Protein AF-A0A2H0TXT1-F1 (afdb_monomer_lite)

Foldseek 3Di:
DVLLFQKFKWAFADDPNHQDDLVPDDLVLLLVQNFGIAIWHPCLVVFFDDPLCFQFFWWAFLVPRDTFTFRDDRVNQLQAALDPVDSDRPGDADPVSVVSSVVVGPDVVSSVLTFHFDHPQLAQWFWWAFPLDDDIFTFHFPPFFADPQCAQFAWWWWPCAQFGGIDPTDTFRLDDPLFFFWFQLCAQWFWKWFCPDPPGTDIFIFRWFQAADEDDDPQWFKWWFWFQDQPPQIDIDIATFGWQAPVNLVVLLLLPAPDPVLSVQQSDGRAFHFLDRFRVVSNVFCQQKDPVLCVCCLVPVVDPSHHDQQWTFIQGPVGDTHIGSPSRTYGHDNLKTKIWGPDWDWDWRPSDQDPVSLVVQQWDWAPPDVSTTTTQTRNRWHADPVVGTTMGIHNVVPGGTDDPVCHQWTKIFGPQWQPKDWQDKAFLFFPDDDPCSFVVNCPQKFDPVDDPPPQWGWGSGGSHRPGTWIKRQWFKMKGFRALRDDAQWWKKKKWKKAWDQKFKWKFFADADDPPDPAHTQKGQQAIPVVRHGHTDGHHHDIDMDMTDRIGGHDDSPRRMMMTGIHGRTMMTIGTMTMMTIGRGNSRIGTTRPQSSADPVSFSYDCSQAVCRPDPDGGPQHQWTWIAIPVGDITIGSDHPDGDDPSQHQKDWIGRFLLDDLVVDDPVLAAEAEAADPDQPAWKKKKFFWKKFAADAPPDDDDDQKRFDDRHPPPDGPFMDGDDVPDGIDTTLDIHIHRHRAAADPVDHHNHIGTHRDSNMRMGTGDDSNPGDITITHDDPSRGDDPSQHQWGKIWGWFQQAQDSVDPLRIDTDIGTGRPHPVCCSSTGDGPVSAQWHWDDDPNDIDIDRDLNRNNWAWEWADWDQAVNDTATETFTAQWAFWPDPVRDIDNAQVSDDPPITGPDGRNHQPQPPQADPVRYRYADDPPDPSHPPHHHDDDPVCPQFWWWAQLVVRDIDTDRPDCVQAVCQVVLVQWDFVVQQFGFTARPNDQFAFFARVVRHVVCVVVVRDTDHTRTDGSVPHDGDDTGRDDDDCPDDD

Secondary structure (DSSP, 8-state):
-GGGTT-EEEE--EETTEEPPTTS--HHHHHTT--SEEEE-GGGGGSB--GGGTTEEEEE-TTT--EEEEEPPPGGG-TT-S-TTSSS-----SHHHHHHHHHH-S-HHHHTTSPPB--GGGTT-EEEEETTS---EEEE-TT-B--GGGTT-EEEEEPP-SSS--EEEEEE-S-SSS--B--GGGTT-EEEEES--TTS-EEEEEEE--BEE---SSSEEEEEEEEEETTTEEEEEEEEEEBP-HHHHHHHHHT--SSHHHHHHHT-TTSBPBS--SHHHHHHHHHHS-HHHHHHHHH-TTSTTSPPTTEEEEE-TT--EEEEEGGGBPEE-TT-EEEEESS--EEEETT--SHHHHHHTTPEEE-SSTT-EEEEEGGG-EEETTTTEEEEEE-GGGSEE--GGGTTEEEEE-TT----EEEEEE----SSSSTTHHHHHTTTBS-TTSTT-SSEEEES-BSSTT--EEEE-SSEEEEE--TT--TT-EEEEEEEEE-SSEEEEEEESS----SSTTS-S-BSSB-TTT--B--EEE-SS-EEEEEEEEE----TT--EEEEEEPTT--EEEEEEEEEEEESSTTSEEEEETTTT--TTS-SS-TTT-SSTTSSSPPTTTT-EEEEETT-S-EEES--SEE--GGGTTEEEEEE-TT--GGGS-TTS-EESSS--TT--PPEEEEES-EEE----TT-----SEEEE-SSSSS---EEEEPPTT-SEEE-SS-EEEESPPEE------SS-EEEE-TT-EEEE---TTTPPPEEEE--GGGB--GGGTTEEEEEEEEE-SS-TT-GGGEEEEEEEEE--GGGHHHHB--GGGTTEEEEEETTEEEEEE-GGGSS--EEEEEEEEETTEEEEEEEESS-EEESSSS--EESSGGGSSTT--EESTT-SBSSTT-B-TTSEE--PPTTSTT--S--EE--GGGTTEEEEEETTTTEEEEEE-SHHHHTTGGGGTTEEBTTTTEEEEEETT-----B-HHHHHHHHHHTTT--EE--B--TTT-SB-EEEE---------

Sequence (1038 aa):
NAGSVGCQAYSTNQVNGKWQVDNQISLADQSDGKQQVLYFNNKIDNYTCPAGVVGCSLFIYPSTNQSAYLKKAPDYLDCYDTNTSTIEINWPQTKADLTKLSEAVPDAQKCSNFAQVCIPEEVGCDEYTPKDGGTVLTGVVGNNSCPAECVGYETFKQDKTDFEPEKFPLYFVPTGSNVQSCAPQYAGCDEFTNLGANGGEQLEYYSSLKYCQSPDSDNAKTYYSWEGSDTQGYVLKKHSLLQIDSVAHDYLVGLSLVDPVATTDLSLIGSPAYVADDKTTLENNFISCNPTNYDILVHNTFRPEAADADCRALYDDTGNVYYRLLSQTVTVSAQCQPLRKTEANFNNDSSLTDSSACTAKGGKWDGSNPGGSCLRCTNGGTYEAVGDYCKYWTIPSEAESCPAVVNGCRLYIGNTGNNIQNIYTTSFEPNDGSADALKVAKLNWGNIAIENDTNVTVEPEATKVGSYSLKVHSGSTQLHINDKLKSGSWYELSFWARGDNSQVLVYFGDTPTASSELGRLGNFTVDPLTGNNVPAIIGFDWKEYKLGPVLYNGATSTNIISFSGTSGASYFIDNVNLFSMGDNPSDYVPIIKDSWKTTEGYDVSQACDSTPLDPYPGEYLGCKSYVPRSGGEINLIGFQNLCRAEAVGCVGLVDTNNVRPEAFNSSDFISLGVAPPNDTRQKFTVYNALCVLGQPPGHSSLKSTCDVDLNSDGINDYSCDLEKGAKSCYISTAVQVQGKLQLYSGDASVTDKLYVSASSVSIPYVDTNNANLVYLTYRDEFKCNQNYLGCTEVGVQNQVLPDKTKASSYEFGQKFVLNDINNYSETLCTQDQLSCQQFSGNNTVSFFKDPAQSGAICTYRDATQVNAIFASGWFFDGVGRCNDTTKNFCKKDADCAEGVTCDGINLQACYPDYLSASNQYGLWSNASAGYTGLVGSCDNKYNLCTELVDPTDNRSYNVIANDDLFVNRDACDGKASKVDGCVLFDQTENPNKFFDSVATYAKSKGADYTPVSITTVSSTDGDANLLLKVNRDRQCGE

pLDDT: mean 87.34, std 8.88, range [30.88, 97.38]

Organism: NCBI:txid1974645

Structure (mmCIF, N/CA/C/O backbone):
data_AF-A0A2H0TXT1-F1
#
_entry.id   AF-A0A2H0TXT1-F1
#
loop_
_atom_site.group_PDB
_atom_site.id
_atom_site.type_symbol
_atom_site.label_atom_id
_atom_site.label_alt_id
_atom_site.label_comp_id
_atom_site.label_asym_id
_atom_site.label_entity_id
_atom_site.label_seq_id
_atom_site.pdbx_PDB_ins_code
_atom_site.Cartn_x
_atom_site.Cartn_y
_atom_site.Cartn_z
_atom_site.occupancy
_atom_site.B_iso_or_equiv
_atom_site.auth_seq_id
_atom_site.auth_comp_id
_atom_site.auth_asym_id
_atom_site.auth_atom_id
_atom_site.pdbx_PDB_model_num
ATOM 1 N N . ASN A 1 1 ? 28.098 -10.494 -54.299 1.00 58.72 1 ASN A N 1
ATOM 2 C CA . ASN A 1 1 ? 27.401 -9.663 -53.294 1.00 58.72 1 ASN A CA 1
ATOM 3 C C . ASN A 1 1 ? 25.911 -9.996 -53.155 1.00 58.72 1 ASN A C 1
ATOM 5 O O . ASN A 1 1 ? 25.085 -9.102 -53.163 1.00 58.72 1 ASN A O 1
ATOM 9 N N . ALA A 1 2 ? 25.532 -11.268 -52.963 1.00 70.12 2 ALA A N 1
ATOM 10 C CA . ALA A 1 2 ? 24.134 -11.600 -52.642 1.00 70.12 2 ALA A CA 1
ATOM 11 C C . ALA A 1 2 ? 23.744 -11.171 -51.209 1.00 70.12 2 ALA A C 1
ATOM 13 O O . ALA A 1 2 ? 22.590 -10.852 -50.954 1.00 70.12 2 ALA A O 1
ATOM 14 N N . GLY A 1 3 ? 24.715 -11.111 -50.287 1.00 78.81 3 GLY A N 1
ATOM 15 C CA . GLY A 1 3 ? 24.509 -10.695 -48.893 1.00 78.81 3 GLY A CA 1
ATOM 16 C C . GLY A 1 3 ? 24.295 -9.193 -48.675 1.00 78.81 3 GLY A C 1
ATOM 17 O O . GLY A 1 3 ? 24.063 -8.786 -47.547 1.00 78.81 3 GLY A O 1
ATOM 18 N N . SER A 1 4 ? 24.358 -8.363 -49.719 1.00 85.38 4 SER A N 1
ATOM 19 C CA . SER A 1 4 ? 24.089 -6.921 -49.619 1.00 85.38 4 SER A CA 1
ATOM 20 C C . SER A 1 4 ? 22.706 -6.523 -50.142 1.00 85.38 4 SER A C 1
ATOM 22 O O . SER A 1 4 ? 22.358 -5.344 -50.129 1.00 85.38 4 SER A O 1
ATOM 24 N N . VAL A 1 5 ? 21.921 -7.482 -50.644 1.00 92.25 5 VAL A N 1
ATOM 25 C CA . VAL A 1 5 ? 20.601 -7.216 -51.228 1.00 92.25 5 VAL A CA 1
ATOM 26 C C . VAL A 1 5 ? 19.646 -6.701 -50.151 1.00 92.25 5 VAL A C 1
ATOM 28 O O . VAL A 1 5 ? 19.496 -7.304 -49.094 1.00 92.25 5 VAL A O 1
ATOM 31 N N . GLY A 1 6 ? 18.990 -5.577 -50.423 1.00 91.50 6 GLY A N 1
ATOM 32 C CA . GLY A 1 6 ? 18.087 -4.912 -49.491 1.00 91.50 6 GLY A CA 1
ATOM 33 C C . GLY A 1 6 ? 18.776 -4.203 -48.333 1.00 91.50 6 GLY A C 1
ATOM 34 O O . GLY A 1 6 ? 18.124 -3.963 -47.325 1.00 91.50 6 GLY A O 1
ATOM 35 N N . CYS A 1 7 ? 20.066 -3.874 -48.449 1.00 94.50 7 CYS A N 1
ATOM 36 C CA . CYS A 1 7 ? 20.767 -3.120 -47.414 1.00 94.50 7 CYS A CA 1
ATOM 37 C C . CYS A 1 7 ? 20.135 -1.736 -47.190 1.00 94.50 7 CYS A C 1
ATOM 39 O O . CYS A 1 7 ? 20.078 -0.907 -48.108 1.00 94.50 7 CYS A O 1
ATOM 41 N N . GLN A 1 8 ? 19.687 -1.490 -45.959 1.00 94.31 8 GLN A N 1
ATOM 42 C CA . GLN A 1 8 ? 19.075 -0.243 -45.503 1.00 94.31 8 GLN A CA 1
ATOM 43 C C . GLN A 1 8 ? 19.618 0.158 -44.126 1.00 94.31 8 GLN A C 1
ATOM 45 O O . GLN A 1 8 ? 20.122 -0.680 -43.377 1.00 94.31 8 GLN A O 1
ATOM 50 N N . ALA A 1 9 ? 19.496 1.445 -43.797 1.00 95.19 9 ALA A N 1
ATOM 51 C CA . ALA A 1 9 ? 19.819 1.977 -42.479 1.00 95.19 9 ALA A CA 1
ATOM 52 C C . ALA A 1 9 ? 18.598 1.888 -41.547 1.00 95.19 9 ALA A C 1
ATOM 54 O O . ALA A 1 9 ? 17.484 2.267 -41.911 1.00 95.19 9 ALA A O 1
ATOM 55 N N . TYR A 1 10 ? 18.825 1.394 -40.337 1.00 96.50 10 TYR A N 1
ATOM 56 C CA . TYR A 1 10 ? 17.840 1.188 -39.285 1.00 96.50 10 TYR A CA 1
ATOM 57 C C . TYR A 1 10 ? 18.263 2.000 -38.066 1.00 96.50 10 TYR A C 1
ATOM 59 O O . TYR A 1 10 ? 19.197 1.634 -37.358 1.00 96.50 10 TYR A O 1
ATOM 67 N N . SER A 1 11 ? 17.588 3.118 -37.832 1.00 96.06 11 SER A N 1
ATOM 68 C CA . SER A 1 11 ? 17.823 3.972 -36.672 1.00 96.06 11 SER A CA 1
ATOM 69 C C . SER A 1 11 ? 17.344 3.280 -35.401 1.00 96.06 11 SER A C 1
ATOM 71 O O . SER A 1 11 ? 16.204 2.826 -35.341 1.00 96.06 11 SER A O 1
ATOM 73 N N . THR A 1 12 ? 18.203 3.193 -34.393 1.00 94.50 12 THR A N 1
ATOM 74 C CA . THR A 1 12 ? 17.927 2.596 -33.073 1.00 94.50 12 THR A CA 1
ATOM 75 C C . THR A 1 12 ? 17.828 3.652 -31.974 1.00 94.50 12 THR A C 1
ATOM 77 O O . THR A 1 12 ? 17.481 3.331 -30.840 1.00 94.50 12 THR A O 1
ATOM 80 N N . ASN A 1 13 ? 18.106 4.916 -32.305 1.00 92.31 13 ASN A N 1
ATOM 81 C CA . ASN A 1 13 ? 18.157 6.023 -31.362 1.00 92.31 13 ASN A CA 1
ATOM 82 C C . ASN A 1 13 ? 17.279 7.199 -31.810 1.00 92.31 13 ASN A C 1
ATOM 84 O O . ASN A 1 13 ? 17.187 7.510 -33.002 1.00 92.31 13 ASN A O 1
ATOM 88 N N . GLN A 1 14 ? 16.672 7.889 -30.844 1.00 90.94 14 GLN A N 1
ATOM 89 C CA . GLN A 1 14 ? 15.891 9.100 -31.086 1.00 90.94 14 GLN A CA 1
ATOM 90 C C . GLN A 1 14 ? 16.477 10.286 -30.325 1.00 90.94 14 GLN A C 1
ATOM 92 O O . GLN A 1 14 ? 16.928 10.155 -29.194 1.00 90.94 14 GLN A O 1
ATOM 97 N N . VAL A 1 15 ? 16.414 11.470 -30.929 1.00 85.94 15 VAL A N 1
ATOM 98 C CA . VAL A 1 15 ? 16.732 12.740 -30.265 1.00 85.94 15 VAL A CA 1
ATOM 99 C C . VAL A 1 15 ? 15.539 13.667 -30.436 1.00 85.94 15 VAL A C 1
ATOM 101 O O . VAL A 1 15 ? 15.101 13.920 -31.559 1.00 85.94 15 VAL A O 1
ATOM 104 N N . ASN A 1 16 ? 14.982 14.155 -29.324 1.00 83.81 16 ASN A N 1
ATOM 105 C CA . ASN A 1 16 ? 13.755 14.964 -29.309 1.00 83.81 16 ASN A CA 1
ATOM 106 C C . ASN A 1 16 ? 12.585 14.293 -30.063 1.00 83.81 16 ASN A C 1
ATOM 108 O O . ASN A 1 16 ? 11.863 14.945 -30.821 1.00 83.81 16 ASN A O 1
ATOM 112 N N . GLY A 1 17 ? 12.440 12.971 -29.905 1.00 85.81 17 GLY A N 1
ATOM 113 C CA . GLY A 1 17 ? 11.390 12.168 -30.547 1.00 85.81 17 GLY A CA 1
ATOM 114 C C . GLY A 1 17 ? 11.556 11.955 -32.057 1.00 85.81 17 GLY A C 1
ATOM 115 O O . GLY A 1 17 ? 10.616 11.510 -32.712 1.00 85.81 17 GLY A O 1
ATOM 116 N N . LYS A 1 18 ? 12.720 12.288 -32.633 1.00 89.62 18 LYS A N 1
ATOM 117 C CA . LYS A 1 18 ? 13.037 12.053 -34.049 1.00 89.62 18 LYS A CA 1
ATOM 118 C C . LYS A 1 18 ? 14.141 11.014 -34.184 1.00 89.62 18 LYS A C 1
ATOM 120 O O . LYS A 1 18 ? 15.164 11.120 -33.511 1.00 89.62 18 LYS A O 1
ATOM 125 N N . TRP A 1 19 ? 13.946 10.052 -35.082 1.00 93.75 19 TRP A N 1
ATOM 126 C CA . TRP A 1 19 ? 14.968 9.073 -35.452 1.00 93.75 19 TRP A CA 1
ATOM 127 C C . TRP A 1 19 ? 16.219 9.757 -36.002 1.00 93.75 19 TRP A C 1
ATOM 129 O O . TRP A 1 19 ? 16.133 10.731 -36.756 1.00 93.75 19 TRP A O 1
ATOM 139 N N . GLN A 1 20 ? 17.384 9.247 -35.615 1.00 91.75 20 GLN A N 1
ATOM 140 C CA . GLN A 1 20 ? 18.658 9.745 -36.118 1.00 91.75 20 GLN A CA 1
ATOM 141 C C . GLN A 1 20 ? 18.961 9.203 -37.512 1.00 91.75 20 GLN A C 1
ATOM 143 O O . GLN A 1 20 ? 18.739 8.024 -37.790 1.00 91.75 20 GLN A O 1
ATOM 148 N N . VAL A 1 21 ? 19.489 10.077 -38.370 1.00 91.81 21 VAL A N 1
ATOM 149 C CA . VAL A 1 21 ? 19.925 9.725 -39.723 1.00 91.81 21 VAL A CA 1
ATOM 150 C C . VAL A 1 21 ? 21.339 9.145 -39.719 1.00 91.81 21 VAL A C 1
ATOM 152 O O . VAL A 1 21 ? 22.195 9.561 -38.937 1.00 91.81 21 VAL A O 1
ATOM 155 N N . ASP A 1 22 ? 21.591 8.212 -40.631 1.00 90.81 22 ASP A N 1
ATOM 156 C CA . ASP A 1 22 ? 22.831 7.433 -40.764 1.00 90.81 22 ASP A CA 1
ATOM 157 C C . ASP A 1 22 ? 24.116 8.260 -40.950 1.00 90.81 22 ASP A C 1
ATOM 159 O O . ASP A 1 22 ? 25.211 7.794 -40.638 1.00 90.81 22 ASP A O 1
ATOM 163 N N . ASN A 1 23 ? 23.997 9.506 -41.406 1.00 85.56 23 ASN A N 1
ATOM 164 C CA . ASN A 1 23 ? 25.118 10.422 -41.613 1.00 85.56 23 ASN A CA 1
ATOM 165 C C . ASN A 1 23 ? 25.287 11.498 -40.526 1.00 85.56 23 ASN A C 1
ATOM 167 O O . ASN A 1 23 ? 26.130 12.385 -40.671 1.00 85.56 23 ASN A O 1
ATOM 171 N N . GLN A 1 24 ? 24.500 11.433 -39.450 1.00 87.38 24 GLN A N 1
ATOM 172 C CA . GLN A 1 24 ? 24.603 12.310 -38.276 1.00 87.38 24 GLN A CA 1
ATOM 173 C C . GLN A 1 24 ? 24.809 11.492 -36.994 1.00 87.38 24 GLN A C 1
ATOM 175 O O . GLN A 1 24 ? 24.262 11.814 -35.940 1.00 87.38 24 GLN A O 1
ATOM 180 N N . ILE A 1 25 ? 25.592 10.418 -37.099 1.00 88.75 25 ILE A N 1
ATOM 181 C CA . ILE A 1 25 ? 25.946 9.538 -35.983 1.00 88.75 25 ILE A CA 1
ATOM 182 C C . ILE A 1 25 ? 27.275 9.952 -35.332 1.00 88.75 25 ILE A C 1
ATOM 184 O O . ILE A 1 25 ? 28.135 10.580 -35.953 1.00 88.75 25 ILE A O 1
ATOM 188 N N . SER A 1 26 ? 27.453 9.564 -34.075 1.00 90.19 26 SER A N 1
ATOM 189 C CA . SER A 1 26 ? 28.659 9.740 -33.273 1.00 90.19 26 SER A CA 1
ATOM 190 C C . SER A 1 26 ? 29.461 8.441 -33.268 1.00 90.19 26 SER A C 1
ATOM 192 O O . SER A 1 26 ? 29.103 7.465 -32.610 1.00 90.19 26 SER A O 1
ATOM 194 N N . LEU A 1 27 ? 30.595 8.424 -33.977 1.00 88.94 27 LEU A N 1
ATOM 195 C CA . LEU A 1 27 ? 31.484 7.254 -33.977 1.00 88.94 27 LEU A CA 1
ATOM 196 C C . LEU A 1 27 ? 32.063 6.955 -32.583 1.00 88.94 27 LEU A C 1
ATOM 198 O O . LEU A 1 27 ? 32.419 5.813 -32.306 1.00 88.94 27 LEU A O 1
ATOM 202 N N . ALA A 1 28 ? 32.146 7.964 -31.708 1.00 88.75 28 ALA A N 1
ATOM 203 C CA . ALA A 1 28 ? 32.573 7.787 -30.324 1.00 88.75 28 ALA A CA 1
ATOM 204 C C . ALA A 1 28 ? 31.541 6.974 -29.524 1.00 88.75 28 ALA A C 1
ATOM 206 O O . ALA A 1 28 ? 31.902 5.964 -28.924 1.00 88.75 28 ALA A O 1
ATOM 207 N N . ASP A 1 29 ? 30.258 7.339 -29.604 1.00 88.25 29 ASP A N 1
ATOM 208 C CA . ASP A 1 29 ? 29.176 6.608 -28.927 1.00 88.25 29 ASP A CA 1
ATOM 209 C C . ASP A 1 29 ? 29.063 5.175 -29.476 1.00 88.25 29 ASP A C 1
ATOM 211 O O . ASP A 1 29 ? 28.953 4.207 -28.721 1.00 88.25 29 ASP A O 1
ATOM 215 N N . GLN A 1 30 ? 29.220 5.016 -30.793 1.00 88.50 30 GLN A N 1
ATOM 216 C CA . GLN A 1 30 ? 29.251 3.716 -31.464 1.00 88.50 30 GLN A CA 1
ATOM 217 C C . GLN A 1 30 ? 30.429 2.833 -31.022 1.00 88.50 30 GLN A C 1
ATOM 219 O O . GLN A 1 30 ? 30.278 1.610 -30.922 1.00 88.50 30 GLN A O 1
ATOM 224 N N . SER A 1 31 ? 31.595 3.423 -30.733 1.00 88.56 31 SER A N 1
ATOM 225 C CA . SER A 1 31 ? 32.750 2.702 -30.174 1.00 88.56 31 SER A CA 1
ATOM 226 C C . SER A 1 31 ? 32.549 2.279 -28.715 1.00 88.56 31 SER A C 1
ATOM 228 O O . SER A 1 31 ? 33.174 1.318 -28.268 1.00 88.56 31 SER A O 1
ATOM 230 N N . ASP A 1 32 ? 31.623 2.935 -28.011 1.00 87.00 32 ASP A N 1
ATOM 231 C CA . ASP A 1 32 ? 31.277 2.667 -26.609 1.00 87.00 32 ASP A CA 1
ATOM 232 C C . ASP A 1 32 ? 30.112 1.677 -26.470 1.00 87.00 32 ASP A C 1
ATOM 234 O O . ASP A 1 32 ? 29.788 1.239 -25.369 1.00 87.00 32 ASP A O 1
ATOM 238 N N . GLY A 1 33 ? 29.526 1.267 -27.598 1.00 87.31 33 GLY A N 1
ATOM 239 C CA . GLY A 1 33 ? 28.437 0.297 -27.669 1.00 87.31 33 GLY A CA 1
ATOM 240 C C . GLY A 1 33 ? 27.048 0.907 -27.846 1.00 87.31 33 GLY A C 1
ATOM 241 O O . GLY A 1 33 ? 26.082 0.166 -28.022 1.00 87.31 33 GLY A O 1
ATOM 242 N N . LYS A 1 34 ? 26.934 2.239 -27.886 1.00 88.25 34 LYS A N 1
ATOM 243 C CA . LYS A 1 34 ? 25.682 2.945 -28.176 1.00 88.25 34 LYS A CA 1
ATOM 244 C C . LYS A 1 34 ? 25.451 3.018 -29.682 1.00 88.25 34 LYS A C 1
ATOM 246 O O . LYS A 1 34 ? 25.853 3.960 -30.361 1.00 88.25 34 LYS A O 1
ATOM 251 N N . GLN A 1 35 ? 24.799 1.990 -30.217 1.00 90.00 35 GLN A N 1
ATOM 252 C CA . GLN A 1 35 ? 24.447 1.938 -31.634 1.00 90.00 35 GLN A CA 1
ATOM 253 C C . GLN A 1 35 ? 23.296 2.901 -31.925 1.00 90.00 35 GLN A C 1
ATOM 255 O O . GLN A 1 35 ? 22.194 2.727 -31.407 1.00 90.00 35 GLN A O 1
ATOM 260 N N . GLN A 1 36 ? 23.552 3.915 -32.754 1.00 92.25 36 GLN A N 1
ATOM 261 C CA . GLN A 1 36 ? 22.542 4.895 -33.175 1.00 92.25 36 GLN A CA 1
ATOM 262 C C . GLN A 1 36 ? 21.827 4.475 -34.460 1.00 92.25 36 GLN A C 1
ATOM 264 O O . GLN A 1 36 ? 20.645 4.770 -34.644 1.00 92.25 36 GLN A O 1
ATOM 269 N N . VAL A 1 37 ? 22.555 3.788 -35.344 1.00 94.12 37 VAL A N 1
ATOM 270 C CA . VAL A 1 37 ? 22.067 3.260 -36.616 1.00 94.12 37 VAL A CA 1
ATOM 271 C C . VAL A 1 37 ? 22.735 1.913 -36.878 1.00 94.12 37 VAL A C 1
ATOM 273 O O . VAL A 1 37 ? 23.944 1.770 -36.718 1.00 94.12 37 VAL A O 1
ATOM 276 N N . LEU A 1 38 ? 21.942 0.936 -37.305 1.00 95.50 38 LEU A N 1
ATOM 277 C CA . LEU A 1 38 ? 22.386 -0.378 -37.760 1.00 95.50 38 LEU A CA 1
ATOM 278 C C . LEU A 1 38 ? 22.113 -0.525 -39.257 1.00 95.50 38 LEU A C 1
ATOM 280 O O . LEU A 1 38 ? 21.145 0.023 -39.780 1.00 95.50 38 LEU A O 1
ATOM 284 N N . TYR A 1 39 ? 22.947 -1.290 -39.953 1.00 95.56 39 TYR A N 1
ATOM 285 C CA . TYR A 1 39 ? 22.793 -1.547 -41.383 1.00 95.56 39 TYR A CA 1
ATOM 286 C C . TYR A 1 39 ? 22.425 -3.007 -41.579 1.00 95.56 39 TYR A C 1
ATOM 288 O O . TYR A 1 39 ? 23.253 -3.891 -41.357 1.00 95.56 39 TYR A O 1
ATOM 296 N N . PHE A 1 40 ? 21.187 -3.253 -41.998 1.00 95.94 40 PHE A N 1
ATOM 297 C CA . PHE A 1 40 ? 20.694 -4.603 -42.233 1.00 95.94 40 PHE A CA 1
ATOM 298 C C . PHE A 1 40 ? 20.317 -4.812 -43.695 1.00 95.94 40 PHE A C 1
ATOM 300 O O . PHE A 1 40 ? 19.720 -3.938 -44.327 1.00 95.94 40 PHE A O 1
ATOM 307 N N . ASN A 1 41 ? 20.648 -5.989 -44.221 1.00 94.88 41 ASN A N 1
ATOM 308 C CA . ASN A 1 41 ? 20.149 -6.478 -45.501 1.00 94.88 41 ASN A CA 1
ATOM 309 C C . ASN A 1 41 ? 18.727 -7.054 -45.361 1.00 94.88 41 ASN A C 1
ATOM 311 O O . ASN A 1 41 ? 18.164 -7.114 -44.268 1.00 94.88 41 ASN A O 1
ATOM 315 N N . ASN A 1 42 ? 18.143 -7.517 -46.468 1.00 93.44 42 ASN A N 1
ATOM 316 C CA . ASN A 1 42 ? 16.773 -8.039 -46.485 1.00 93.44 42 ASN A CA 1
ATOM 317 C C . ASN A 1 42 ? 16.541 -9.279 -45.602 1.00 93.44 42 ASN A C 1
ATOM 319 O O . ASN A 1 42 ? 15.397 -9.583 -45.276 1.00 93.44 42 ASN A O 1
ATOM 323 N N . LYS A 1 43 ? 17.584 -10.003 -45.176 1.00 95.31 43 LYS A N 1
ATOM 324 C CA . LYS A 1 43 ? 17.407 -11.183 -44.320 1.00 95.31 43 LYS A CA 1
ATOM 325 C C . LYS A 1 43 ? 16.892 -10.834 -42.928 1.00 95.31 43 LYS A C 1
ATOM 327 O O . LYS A 1 43 ? 16.325 -11.710 -42.278 1.00 95.31 43 LYS A O 1
ATOM 332 N N . ILE A 1 44 ? 17.030 -9.581 -42.485 1.00 95.69 44 ILE A N 1
ATOM 333 C CA . ILE A 1 44 ? 16.451 -9.110 -41.218 1.00 95.69 44 ILE A CA 1
ATOM 334 C C . ILE A 1 44 ? 14.924 -9.275 -41.171 1.00 95.69 44 ILE A C 1
ATOM 336 O O . ILE A 1 44 ? 14.353 -9.372 -40.090 1.00 95.69 44 ILE A O 1
ATOM 340 N N . ASP A 1 45 ? 14.254 -9.386 -42.323 1.00 94.38 45 ASP A N 1
ATOM 341 C CA . ASP A 1 45 ? 12.811 -9.648 -42.401 1.00 94.38 45 ASP A CA 1
ATOM 342 C C . ASP A 1 45 ? 12.413 -11.012 -41.815 1.00 94.38 45 ASP A C 1
ATOM 344 O O . ASP A 1 45 ? 11.275 -11.187 -41.380 1.00 94.38 45 ASP A O 1
ATOM 348 N N . ASN A 1 46 ? 13.354 -11.960 -41.730 1.00 95.12 46 ASN A N 1
ATOM 349 C CA . ASN A 1 46 ? 13.144 -13.247 -41.061 1.00 95.12 46 ASN A CA 1
ATOM 350 C C . ASN A 1 46 ? 13.243 -13.147 -39.528 1.00 95.12 46 ASN A C 1
ATOM 352 O O . ASN A 1 46 ? 12.879 -14.090 -38.827 1.00 95.12 46 ASN A O 1
ATOM 356 N N . TYR A 1 47 ? 13.721 -12.015 -39.008 1.00 95.56 47 TYR A N 1
ATOM 357 C CA . TYR A 1 47 ? 14.062 -11.794 -37.606 1.00 95.56 47 TYR A CA 1
ATOM 358 C C . TYR A 1 47 ? 13.280 -10.592 -37.067 1.00 95.56 47 TYR A C 1
ATOM 360 O O . TYR A 1 47 ? 13.830 -9.528 -36.788 1.00 95.56 47 TYR A O 1
ATOM 368 N N . THR A 1 48 ? 11.963 -10.754 -36.944 1.00 95.62 48 THR A N 1
ATOM 369 C CA . THR A 1 48 ? 11.033 -9.713 -36.478 1.00 95.62 48 THR A CA 1
ATOM 370 C C . THR A 1 48 ? 10.367 -10.108 -35.164 1.00 95.62 48 THR A C 1
ATOM 372 O O . THR A 1 48 ? 10.361 -11.279 -34.777 1.00 95.62 48 THR A O 1
ATOM 375 N N . CYS A 1 49 ? 9.806 -9.132 -34.449 1.00 95.94 49 CYS A N 1
ATOM 376 C CA . CYS A 1 49 ? 9.120 -9.372 -33.182 1.00 95.94 49 CYS A CA 1
ATOM 377 C C . CYS A 1 49 ? 7.834 -8.540 -33.037 1.00 95.94 49 CYS A C 1
ATOM 379 O O . CYS A 1 49 ? 7.687 -7.504 -33.683 1.00 95.94 49 CYS A O 1
ATOM 381 N N . PRO A 1 50 ? 6.880 -8.971 -32.189 1.00 95.25 50 PRO A N 1
ATOM 382 C CA . PRO A 1 50 ? 5.706 -8.165 -31.858 1.00 95.25 50 PRO A CA 1
ATOM 383 C C . PRO A 1 50 ? 6.056 -6.903 -31.053 1.00 95.25 50 PRO A C 1
ATOM 385 O O . PRO A 1 50 ? 6.911 -6.938 -30.172 1.00 95.25 50 PRO A O 1
ATOM 388 N N . ALA A 1 51 ? 5.297 -5.820 -31.247 1.00 93.00 51 ALA A N 1
ATOM 389 C CA . ALA A 1 51 ? 5.481 -4.565 -30.504 1.00 93.00 51 ALA A CA 1
ATOM 390 C C . ALA A 1 51 ? 5.364 -4.725 -28.969 1.00 93.00 51 ALA A C 1
ATOM 392 O O . ALA A 1 51 ? 6.049 -4.046 -28.213 1.00 93.00 51 ALA A O 1
ATOM 393 N N . GLY A 1 52 ? 4.534 -5.659 -28.484 1.00 91.38 52 GLY A N 1
ATOM 394 C CA . GLY A 1 52 ? 4.317 -5.880 -27.044 1.00 91.38 52 GLY A CA 1
ATOM 395 C C . GLY A 1 52 ? 5.497 -6.509 -26.284 1.00 91.38 52 GLY A C 1
ATOM 396 O O . GLY A 1 52 ? 5.431 -6.630 -25.059 1.00 91.38 52 GLY A O 1
ATOM 397 N N . VAL A 1 53 ? 6.555 -6.930 -26.988 1.00 94.75 53 VAL A N 1
ATOM 398 C CA . VAL A 1 53 ? 7.769 -7.538 -26.408 1.00 94.75 53 VAL A CA 1
ATOM 399 C C . VAL A 1 53 ? 9.041 -6.741 -26.712 1.00 94.75 53 VAL A C 1
ATOM 401 O O . VAL A 1 53 ? 10.144 -7.261 -26.549 1.00 94.75 53 VAL A O 1
ATOM 404 N N . VAL A 1 54 ? 8.896 -5.482 -27.139 1.00 95.75 54 VAL A N 1
ATOM 405 C CA . VAL A 1 54 ? 10.022 -4.557 -27.331 1.00 95.75 54 VAL A CA 1
ATOM 406 C C . VAL A 1 54 ? 10.842 -4.434 -26.056 1.00 95.75 54 VAL A C 1
ATOM 408 O O . VAL A 1 54 ? 10.306 -4.447 -24.948 1.00 95.75 54 VAL A O 1
ATOM 411 N N . GLY A 1 55 ? 12.157 -4.332 -26.233 1.00 95.25 55 GLY A N 1
ATOM 412 C CA . GLY A 1 55 ? 13.104 -4.236 -25.138 1.00 95.25 55 GLY A CA 1
ATOM 413 C C . GLY A 1 55 ? 13.480 -5.583 -24.539 1.00 95.25 55 GLY A C 1
ATOM 414 O O . GLY A 1 55 ? 14.135 -5.609 -23.509 1.00 95.25 55 GLY A O 1
ATOM 415 N N . CYS A 1 56 ? 13.046 -6.711 -25.108 1.00 97.19 56 CYS A N 1
ATOM 416 C CA . CYS A 1 56 ? 13.351 -8.009 -24.519 1.00 97.19 56 CYS A CA 1
ATOM 417 C C . CYS A 1 56 ? 14.866 -8.245 -24.438 1.00 97.19 56 CYS A C 1
ATOM 419 O O . CYS A 1 56 ? 15.538 -8.452 -25.453 1.00 97.19 56 CYS A O 1
ATOM 421 N N . SER A 1 57 ? 15.373 -8.233 -23.209 1.00 95.75 57 SER A N 1
ATOM 422 C CA . SER A 1 57 ? 16.790 -8.223 -22.888 1.00 95.75 57 SER A CA 1
ATOM 423 C C . SER A 1 57 ? 17.170 -9.343 -21.937 1.00 95.75 57 SER A C 1
ATOM 425 O O . SER A 1 57 ? 16.364 -9.791 -21.117 1.00 95.75 57 SER A O 1
ATOM 427 N N . LEU A 1 58 ? 18.415 -9.801 -22.066 1.00 94.56 58 LEU A N 1
ATOM 428 C CA . LEU A 1 58 ? 18.992 -10.820 -21.199 1.00 94.56 58 LEU A CA 1
ATOM 429 C C . LEU A 1 58 ? 19.677 -10.169 -19.996 1.00 94.56 58 LEU A C 1
ATOM 431 O O . LEU A 1 58 ? 20.599 -9.371 -20.138 1.00 94.56 58 LEU A O 1
ATOM 435 N N . PHE A 1 59 ? 19.251 -10.598 -18.816 1.00 95.31 59 PHE A N 1
ATOM 436 C CA . PHE A 1 59 ? 19.896 -10.331 -17.543 1.00 95.31 59 PHE A CA 1
ATOM 437 C C . PHE A 1 59 ? 20.270 -11.647 -16.861 1.00 95.31 59 PHE A C 1
ATOM 439 O O . PHE A 1 59 ? 19.729 -12.706 -17.194 1.00 95.31 59 PHE A O 1
ATOM 446 N N . ILE A 1 60 ? 21.178 -11.600 -15.888 1.00 93.12 60 ILE A N 1
ATOM 447 C CA . ILE A 1 60 ? 21.598 -12.785 -15.129 1.00 93.12 60 ILE A CA 1
ATOM 448 C C . ILE A 1 60 ? 21.522 -12.531 -13.628 1.00 93.12 60 ILE A C 1
ATOM 450 O O . ILE A 1 60 ? 21.962 -11.493 -13.138 1.00 93.12 60 ILE A O 1
ATOM 454 N N . TYR A 1 61 ? 20.996 -13.511 -12.892 1.00 92.19 61 TYR A N 1
ATOM 455 C CA . TYR A 1 61 ? 21.099 -13.548 -11.437 1.00 92.19 61 TYR A CA 1
ATOM 456 C C . TYR A 1 61 ? 22.539 -13.894 -11.033 1.00 92.19 61 TYR A C 1
ATOM 458 O O . TYR A 1 61 ? 22.983 -15.010 -11.313 1.00 92.19 61 TYR A O 1
ATOM 466 N N . PRO A 1 62 ? 23.270 -13.004 -10.342 1.00 87.31 62 PRO A N 1
ATOM 467 C CA . PRO A 1 62 ? 24.689 -13.217 -10.042 1.00 87.31 62 PRO A CA 1
ATOM 468 C C . PRO A 1 62 ? 24.929 -14.431 -9.129 1.00 87.31 62 PRO A C 1
ATOM 470 O O . PRO A 1 62 ? 25.939 -15.113 -9.252 1.00 87.31 62 PRO A O 1
ATOM 473 N N . SER A 1 63 ? 23.991 -14.737 -8.226 1.00 84.88 63 SER A N 1
ATOM 474 C CA . SER A 1 63 ? 24.127 -15.820 -7.244 1.00 84.88 63 SER A CA 1
ATOM 475 C C . SER A 1 63 ? 23.862 -17.216 -7.812 1.00 84.88 63 SER A C 1
ATOM 477 O O . SER A 1 63 ? 24.433 -18.190 -7.326 1.00 84.88 63 SER A O 1
ATOM 479 N N . THR A 1 64 ? 22.990 -17.334 -8.817 1.00 88.31 64 THR A N 1
ATOM 480 C CA . THR A 1 64 ? 22.555 -18.625 -9.384 1.00 88.31 64 THR A CA 1
ATOM 481 C C . THR A 1 64 ? 22.992 -18.830 -10.832 1.00 88.31 64 THR A C 1
ATOM 483 O O . THR A 1 64 ? 22.830 -19.928 -11.363 1.00 88.31 64 THR A O 1
ATOM 486 N N . ASN A 1 65 ? 23.517 -17.785 -11.479 1.00 86.38 65 ASN A N 1
ATOM 487 C CA . ASN A 1 65 ? 23.818 -17.718 -12.909 1.00 86.38 65 ASN A CA 1
ATOM 488 C C . ASN A 1 65 ? 22.609 -18.046 -13.815 1.00 86.38 65 ASN A C 1
ATOM 490 O O . ASN A 1 65 ? 22.770 -18.465 -14.961 1.00 86.38 65 ASN A O 1
ATOM 494 N N . GLN A 1 66 ? 21.382 -17.885 -13.304 1.00 91.44 66 GLN A N 1
ATOM 495 C CA . GLN A 1 66 ? 20.152 -18.107 -14.068 1.00 91.44 66 GLN A CA 1
ATOM 496 C C . GLN A 1 66 ? 19.812 -16.890 -14.935 1.00 91.44 66 GLN A C 1
ATOM 498 O O . GLN A 1 66 ? 19.973 -15.747 -14.505 1.00 91.44 66 GLN A O 1
ATOM 503 N N . SER A 1 67 ? 19.295 -17.134 -16.141 1.00 93.25 67 SER A N 1
ATOM 504 C CA . SER A 1 67 ? 18.836 -16.081 -17.053 1.00 93.25 67 SER A CA 1
ATOM 505 C C . SER A 1 67 ? 17.501 -15.472 -16.612 1.00 93.25 67 SER A C 1
ATOM 507 O O . SER A 1 67 ? 16.548 -16.190 -16.308 1.00 93.25 67 SER A O 1
ATOM 509 N N . ALA A 1 68 ? 17.407 -14.148 -16.677 1.00 95.38 68 ALA A N 1
ATOM 510 C CA . ALA A 1 68 ? 16.191 -13.365 -16.521 1.00 95.38 68 ALA A CA 1
ATOM 511 C C . ALA A 1 68 ? 15.934 -12.577 -17.812 1.00 95.38 68 ALA A C 1
ATOM 513 O O . ALA A 1 68 ? 16.720 -11.711 -18.182 1.00 95.38 68 ALA A O 1
ATOM 514 N N . TYR A 1 69 ? 14.835 -12.879 -18.505 1.00 96.06 69 TYR A N 1
ATOM 515 C CA . TYR A 1 69 ? 14.439 -12.163 -19.719 1.00 96.06 69 TYR A CA 1
ATOM 516 C C . TYR A 1 69 ? 13.402 -11.099 -19.370 1.00 96.06 69 TYR A C 1
ATOM 518 O O . TYR A 1 69 ? 12.266 -11.429 -19.010 1.00 96.06 69 TYR A O 1
ATOM 526 N N . LEU A 1 70 ? 13.803 -9.833 -19.454 1.00 97.38 70 LEU A N 1
ATOM 527 C CA . LEU A 1 70 ? 12.991 -8.680 -19.070 1.00 97.38 70 LEU A CA 1
ATOM 528 C C . LEU A 1 70 ? 12.967 -7.640 -20.185 1.00 97.38 70 LEU A C 1
ATOM 530 O O . LEU A 1 70 ? 13.947 -7.465 -20.902 1.00 97.38 70 LEU A O 1
ATOM 534 N N . LYS A 1 71 ? 11.857 -6.916 -20.305 1.00 97.25 71 LYS A N 1
ATOM 535 C CA . LYS A 1 71 ? 11.737 -5.757 -21.189 1.00 97.25 71 LYS A CA 1
ATOM 536 C C . LYS A 1 71 ? 12.540 -4.590 -20.601 1.00 97.25 71 LYS A C 1
ATOM 538 O O . LYS A 1 71 ? 12.090 -3.970 -19.642 1.00 97.25 71 LYS A O 1
ATOM 543 N N . LYS A 1 72 ? 13.709 -4.298 -21.164 1.00 96.06 72 LYS A N 1
ATOM 544 C CA . LYS A 1 72 ? 14.534 -3.112 -20.914 1.00 96.06 72 LYS A CA 1
ATOM 545 C C . LYS A 1 72 ? 14.135 -2.000 -21.887 1.00 96.06 72 LYS A C 1
ATOM 547 O O . LYS A 1 72 ? 14.079 -2.222 -23.094 1.00 96.06 72 LYS A O 1
ATOM 552 N N . ALA A 1 73 ? 13.856 -0.808 -21.373 1.00 94.38 73 ALA A N 1
ATOM 553 C CA . ALA A 1 73 ? 13.585 0.358 -22.208 1.00 94.38 73 ALA A CA 1
ATOM 554 C C . ALA A 1 73 ? 14.772 0.682 -23.140 1.00 94.38 73 ALA A C 1
ATOM 556 O O . ALA A 1 73 ? 15.921 0.549 -22.712 1.00 94.38 73 ALA A O 1
ATOM 557 N N . PRO A 1 74 ? 14.520 1.135 -24.383 1.00 92.19 74 PRO A N 1
ATOM 558 C CA . PRO A 1 74 ? 15.555 1.726 -25.224 1.00 92.19 74 PRO A CA 1
ATOM 559 C C . PRO A 1 74 ? 16.254 2.905 -24.538 1.00 92.19 74 PRO A C 1
ATOM 561 O O . PRO A 1 74 ? 15.592 3.720 -23.894 1.00 92.19 74 PRO A O 1
ATOM 564 N N . ASP A 1 75 ? 17.567 3.029 -24.741 1.00 89.06 75 ASP A N 1
ATOM 565 C CA . ASP A 1 75 ? 18.402 4.032 -24.067 1.00 89.06 75 ASP A CA 1
ATOM 566 C C . ASP A 1 75 ? 17.897 5.472 -24.268 1.00 89.06 75 ASP A C 1
ATOM 568 O O . ASP A 1 75 ? 17.930 6.255 -23.330 1.00 89.06 75 ASP A O 1
ATOM 572 N N . TYR A 1 76 ? 17.337 5.811 -25.438 1.00 88.50 76 TYR A N 1
ATOM 573 C CA . TYR A 1 76 ? 16.814 7.157 -25.735 1.00 88.50 76 TYR A CA 1
ATOM 574 C C . TYR A 1 76 ? 15.584 7.579 -24.917 1.00 88.50 76 TYR A C 1
ATOM 576 O O . TYR A 1 76 ? 15.128 8.716 -25.043 1.00 88.50 76 TYR A O 1
ATOM 584 N N . LEU A 1 77 ? 14.979 6.659 -24.158 1.00 91.25 77 LEU A N 1
ATOM 585 C CA . LEU A 1 77 ? 13.900 6.984 -23.224 1.00 91.25 77 LEU A CA 1
ATOM 586 C C . LEU A 1 77 ? 14.424 7.400 -21.844 1.00 91.25 77 LEU A C 1
ATOM 588 O O . LEU A 1 77 ? 13.623 7.832 -21.017 1.00 91.25 77 LEU A O 1
ATOM 592 N N . ASP A 1 78 ? 15.725 7.232 -21.584 1.00 91.00 78 ASP A N 1
ATOM 593 C CA . ASP A 1 78 ? 16.404 7.594 -20.335 1.00 91.00 78 ASP A CA 1
ATOM 594 C C . ASP A 1 78 ? 15.767 6.982 -19.067 1.00 91.00 78 ASP A C 1
ATOM 596 O O . ASP A 1 78 ? 15.999 7.444 -17.953 1.00 91.00 78 ASP A O 1
ATOM 600 N N . CYS A 1 79 ? 14.997 5.891 -19.203 1.00 92.38 79 CYS A N 1
ATOM 601 C CA . CYS A 1 79 ? 14.215 5.285 -18.112 1.00 92.38 79 CYS A CA 1
ATOM 602 C C . CYS A 1 79 ? 15.048 4.774 -16.926 1.00 92.38 79 CYS A C 1
ATOM 604 O O . CYS A 1 79 ? 14.487 4.434 -15.884 1.00 92.38 79 CYS A O 1
ATOM 60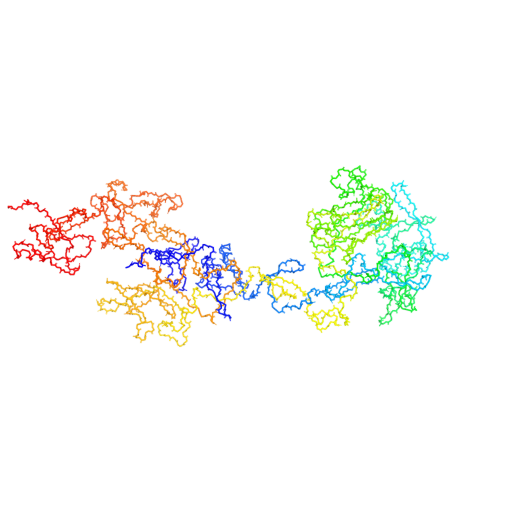6 N N . TYR A 1 80 ? 16.366 4.679 -17.092 1.00 93.38 80 TYR A N 1
ATOM 607 C CA . TYR A 1 80 ? 17.297 4.130 -16.110 1.00 93.38 80 TYR A CA 1
ATOM 608 C C . TYR A 1 80 ? 18.483 5.052 -15.818 1.00 93.38 80 TYR A C 1
ATOM 610 O O . TYR A 1 80 ? 19.291 4.721 -14.952 1.00 93.38 80 TYR A O 1
ATOM 618 N N . ASP A 1 81 ? 18.621 6.168 -16.540 1.00 92.69 81 ASP A N 1
ATOM 619 C CA . ASP A 1 81 ? 19.821 6.998 -16.493 1.00 92.69 81 ASP A CA 1
ATOM 620 C C . ASP A 1 81 ? 19.618 8.217 -15.593 1.00 92.69 81 ASP A C 1
ATOM 622 O O . ASP A 1 81 ? 18.907 9.167 -15.912 1.00 92.69 81 ASP A O 1
ATOM 626 N N . THR A 1 82 ? 20.274 8.196 -14.439 1.00 91.81 82 THR A N 1
ATOM 627 C CA . THR A 1 82 ? 20.215 9.296 -13.469 1.00 91.81 82 THR A CA 1
ATOM 628 C C . THR A 1 82 ? 21.041 10.512 -13.900 1.00 91.81 82 THR A C 1
ATOM 630 O O . THR A 1 82 ? 20.945 11.566 -13.266 1.00 91.81 82 THR A O 1
ATOM 633 N N . ASN A 1 83 ? 21.861 10.387 -14.955 1.00 89.62 83 ASN A N 1
ATOM 634 C CA . ASN A 1 83 ? 22.669 11.470 -15.505 1.00 89.62 83 ASN A CA 1
ATOM 635 C C . ASN A 1 83 ? 22.923 11.299 -17.015 1.00 89.62 83 ASN A C 1
ATOM 637 O O . ASN A 1 83 ? 23.953 10.782 -17.444 1.00 89.62 83 ASN A O 1
ATOM 641 N N . THR A 1 84 ? 22.052 11.898 -17.823 1.00 84.75 84 THR A N 1
ATOM 642 C CA . THR A 1 84 ? 22.116 11.875 -19.297 1.00 84.75 84 THR A CA 1
ATOM 643 C C . THR A 1 84 ? 23.295 12.651 -19.906 1.00 84.75 84 THR A C 1
ATOM 645 O O . THR A 1 84 ? 23.445 12.709 -21.126 1.00 84.75 84 THR A O 1
ATOM 648 N N . SER A 1 85 ? 24.161 13.265 -19.085 1.00 83.44 85 SER A N 1
ATOM 649 C CA . SER A 1 85 ? 25.377 13.944 -19.561 1.00 83.44 85 SER A CA 1
ATOM 650 C C . SER A 1 85 ? 26.557 12.994 -19.791 1.00 83.44 85 SER A C 1
ATOM 652 O O . SER A 1 85 ? 27.590 13.431 -20.301 1.00 83.44 85 SER A O 1
ATOM 654 N N . THR A 1 86 ? 26.453 11.723 -19.393 1.00 83.06 86 THR A N 1
ATOM 655 C CA . THR A 1 86 ? 27.499 10.719 -19.625 1.00 83.06 86 THR A CA 1
ATOM 656 C C . THR A 1 86 ? 27.105 9.722 -20.706 1.00 83.06 86 THR A C 1
ATOM 658 O O . THR A 1 86 ? 25.934 9.512 -21.005 1.00 83.06 86 THR A O 1
ATOM 661 N N . ILE A 1 87 ? 28.108 9.063 -21.287 1.00 75.94 87 ILE A N 1
ATOM 662 C CA . ILE A 1 87 ? 27.885 8.026 -22.300 1.00 75.94 87 ILE A CA 1
ATOM 663 C C . ILE A 1 87 ? 27.388 6.722 -21.655 1.00 75.94 87 ILE A C 1
ATOM 665 O O . ILE A 1 87 ? 26.654 5.984 -22.292 1.00 75.94 87 ILE A O 1
ATOM 669 N N . GLU A 1 88 ? 27.715 6.427 -20.401 1.00 82.12 88 GLU A N 1
ATOM 670 C CA . GLU A 1 88 ? 27.217 5.230 -19.708 1.00 82.12 88 GLU A CA 1
ATOM 671 C C . GLU A 1 88 ? 25.849 5.484 -19.059 1.00 82.12 88 GLU A C 1
ATOM 673 O O . GLU A 1 88 ? 25.566 6.612 -18.662 1.00 82.12 88 GLU A O 1
ATOM 678 N N . ILE A 1 89 ? 25.021 4.438 -18.931 1.00 87.94 89 ILE A N 1
ATOM 679 C CA . ILE A 1 89 ? 23.751 4.508 -18.189 1.00 87.94 89 ILE A CA 1
ATOM 680 C C . ILE A 1 89 ? 24.064 4.532 -16.689 1.00 87.94 89 ILE A C 1
ATOM 682 O O . ILE A 1 89 ? 24.589 3.554 -16.147 1.00 87.94 89 ILE A O 1
ATOM 686 N N . ASN A 1 90 ? 23.699 5.611 -15.995 1.00 91.00 90 ASN A N 1
ATOM 687 C CA . ASN A 1 90 ? 23.889 5.728 -14.549 1.00 91.00 90 ASN A CA 1
ATOM 688 C C . ASN A 1 90 ? 22.698 5.137 -13.798 1.00 91.00 90 ASN A C 1
ATOM 690 O O . ASN A 1 90 ? 21.805 5.867 -13.358 1.00 91.00 90 ASN A O 1
ATOM 694 N N . TRP A 1 91 ? 22.709 3.816 -13.632 1.00 93.25 91 TRP A N 1
ATOM 695 C CA . TRP A 1 91 ? 21.686 3.089 -12.885 1.00 93.25 91 TRP A CA 1
ATOM 696 C C . TRP A 1 91 ? 21.552 3.614 -11.444 1.00 93.25 91 TRP A C 1
ATOM 698 O O . TRP A 1 91 ? 22.568 3.749 -10.755 1.00 93.25 91 TRP A O 1
ATOM 708 N N . PRO A 1 92 ? 20.331 3.872 -10.945 1.00 94.12 92 PRO A N 1
ATOM 709 C CA . PRO A 1 92 ? 20.129 4.371 -9.591 1.00 94.12 92 PRO A CA 1
ATOM 710 C C . PRO A 1 92 ? 20.551 3.331 -8.551 1.00 94.12 92 PRO A C 1
ATOM 712 O O . PRO A 1 92 ? 20.233 2.149 -8.659 1.00 94.12 92 PRO A O 1
ATOM 715 N N . GLN A 1 93 ? 21.261 3.794 -7.522 1.00 94.38 93 GLN A N 1
ATOM 716 C CA . GLN A 1 93 ? 21.740 2.958 -6.415 1.00 94.38 93 GLN A CA 1
ATOM 717 C C . GLN A 1 93 ? 21.209 3.433 -5.063 1.00 94.38 93 GLN A C 1
ATOM 719 O O . GLN A 1 93 ? 21.354 2.738 -4.068 1.00 94.38 93 GLN A O 1
ATOM 724 N N . THR A 1 94 ? 20.621 4.627 -5.001 1.00 94.31 94 THR A N 1
ATOM 725 C CA . THR A 1 94 ? 20.136 5.229 -3.759 1.00 94.31 94 THR A CA 1
ATOM 726 C C . THR A 1 94 ? 18.787 5.906 -3.966 1.00 94.31 94 THR A C 1
ATOM 728 O O . THR A 1 94 ? 18.401 6.251 -5.085 1.00 94.31 94 THR A O 1
ATOM 731 N N . LYS A 1 95 ? 18.076 6.197 -2.869 1.00 90.62 95 LYS A N 1
ATOM 732 C CA . LYS A 1 95 ? 16.830 6.984 -2.918 1.00 90.62 95 LYS A CA 1
ATOM 733 C C . LYS A 1 95 ? 17.014 8.356 -3.578 1.00 90.62 95 LYS A C 1
ATOM 735 O O . LYS A 1 95 ? 16.113 8.816 -4.269 1.00 90.62 95 LYS A O 1
ATOM 740 N N . ALA A 1 96 ? 18.172 8.993 -3.391 1.00 91.62 96 ALA A N 1
ATOM 741 C CA . ALA A 1 96 ? 18.475 10.276 -4.022 1.00 91.62 96 ALA A CA 1
ATOM 742 C C . ALA A 1 96 ? 18.599 10.151 -5.548 1.00 91.62 96 ALA A C 1
ATOM 744 O O . ALA A 1 96 ? 18.212 11.063 -6.275 1.00 91.62 96 ALA A O 1
ATOM 745 N N . ASP A 1 97 ? 19.102 9.019 -6.038 1.00 93.81 97 ASP A N 1
ATOM 746 C CA . ASP A 1 97 ? 19.206 8.769 -7.473 1.00 93.81 97 ASP A CA 1
ATOM 747 C C . ASP A 1 97 ? 17.833 8.530 -8.103 1.00 93.81 97 ASP A C 1
ATOM 749 O O . ASP A 1 97 ? 17.584 9.017 -9.199 1.00 93.81 97 ASP A O 1
ATOM 753 N N . LEU A 1 98 ? 16.901 7.889 -7.390 1.00 90.44 98 LEU A N 1
ATOM 754 C CA . LEU A 1 98 ? 15.510 7.772 -7.844 1.00 90.44 98 LEU A CA 1
ATOM 755 C C . LEU A 1 98 ? 14.838 9.142 -8.023 1.00 90.44 98 LEU A C 1
ATOM 757 O O . LEU A 1 98 ? 14.098 9.335 -8.985 1.00 90.44 98 LEU A O 1
ATOM 761 N N . THR A 1 99 ? 15.120 10.110 -7.142 1.00 88.88 99 THR A N 1
ATOM 762 C CA . THR A 1 99 ? 14.650 11.494 -7.319 1.00 88.88 99 THR A CA 1
ATOM 763 C C . THR A 1 99 ? 15.245 12.121 -8.580 1.00 88.88 99 THR A C 1
ATOM 765 O O . THR A 1 99 ? 14.492 12.621 -9.412 1.00 88.88 99 THR A O 1
ATOM 768 N N . LYS A 1 100 ? 16.567 12.028 -8.779 1.00 90.62 100 LYS A N 1
ATOM 769 C CA . LYS A 1 100 ? 17.220 12.544 -9.998 1.00 90.62 100 LYS A CA 1
ATOM 770 C C . LYS A 1 100 ? 16.657 11.907 -11.266 1.00 90.62 100 LYS A C 1
ATOM 772 O O . LYS A 1 100 ? 16.409 12.605 -12.239 1.00 90.62 100 LYS A O 1
ATOM 777 N N . LEU A 1 101 ? 16.422 10.596 -11.245 1.00 90.50 101 LEU A N 1
ATOM 778 C CA . LEU A 1 101 ? 15.838 9.882 -12.373 1.00 90.50 101 LEU A CA 1
ATOM 779 C C . LEU A 1 101 ? 14.439 10.414 -12.697 1.00 90.50 101 LEU A C 1
ATOM 781 O O . LEU A 1 101 ? 14.143 10.687 -13.854 1.00 90.50 101 LEU A O 1
ATOM 785 N N . SER A 1 102 ? 13.596 10.625 -11.683 1.00 85.06 102 SER A N 1
ATOM 786 C CA . SER A 1 102 ? 12.250 11.172 -11.896 1.00 85.06 102 SER A CA 1
ATOM 787 C C . SER A 1 102 ? 12.248 12.579 -12.513 1.00 85.06 102 SER A C 1
ATOM 789 O O . SER A 1 102 ? 11.302 12.933 -13.210 1.00 85.06 102 SER A O 1
ATOM 791 N N . GLU A 1 103 ? 13.308 13.362 -12.291 1.00 83.38 103 GLU A N 1
ATOM 792 C CA . GLU A 1 103 ? 13.510 14.681 -12.905 1.00 83.38 103 GLU A CA 1
ATOM 793 C C . GLU A 1 103 ? 14.104 14.592 -14.321 1.00 83.38 103 GLU A C 1
ATOM 795 O O . GLU A 1 103 ? 13.848 15.464 -15.151 1.00 83.38 103 GLU A O 1
ATOM 800 N N . ALA A 1 104 ? 14.902 13.555 -14.593 1.00 80.56 104 ALA A N 1
ATOM 801 C CA . ALA A 1 104 ? 15.597 13.354 -15.860 1.00 80.56 104 ALA A CA 1
ATOM 802 C C . ALA A 1 104 ? 14.709 12.738 -16.953 1.00 80.56 104 ALA A C 1
ATOM 804 O O . ALA A 1 104 ? 14.899 13.059 -18.124 1.00 80.56 104 ALA A O 1
ATOM 805 N N . VAL A 1 105 ? 13.747 11.878 -16.592 1.00 83.81 105 VAL A N 1
ATOM 806 C CA . VAL A 1 105 ? 12.906 11.148 -17.556 1.00 83.81 105 VAL A CA 1
ATOM 807 C C . VAL A 1 105 ? 11.938 12.103 -18.278 1.00 83.81 105 VAL A C 1
ATOM 809 O O . VAL A 1 105 ? 11.011 12.622 -17.651 1.00 83.81 105 VAL A O 1
ATOM 812 N N . PRO A 1 106 ? 12.063 12.297 -19.609 1.00 74.69 106 PRO A N 1
ATOM 813 C CA . PRO A 1 106 ? 11.220 13.243 -20.347 1.00 74.69 106 PRO A CA 1
ATOM 814 C C . PRO A 1 106 ? 9.748 12.813 -20.464 1.00 74.69 106 PRO A C 1
ATOM 816 O O . PRO A 1 106 ? 8.866 13.657 -20.619 1.00 74.69 106 PRO A O 1
ATOM 819 N N . ASP A 1 107 ? 9.481 11.501 -20.432 1.00 81.31 107 ASP A N 1
ATOM 820 C CA . ASP A 1 107 ? 8.149 10.904 -20.591 1.00 81.31 107 ASP A CA 1
ATOM 821 C C . ASP A 1 107 ? 8.027 9.603 -19.774 1.00 81.31 107 ASP A C 1
ATOM 823 O O . ASP A 1 107 ? 8.253 8.494 -20.268 1.00 81.31 107 ASP A O 1
ATOM 827 N N . ALA A 1 108 ? 7.657 9.739 -18.497 1.00 81.00 108 ALA A N 1
ATOM 828 C CA . ALA A 1 108 ? 7.541 8.615 -17.564 1.00 81.00 108 ALA A CA 1
ATOM 829 C C . ALA A 1 108 ? 6.505 7.562 -18.000 1.00 81.00 108 ALA A C 1
ATOM 831 O O . ALA A 1 108 ? 6.639 6.382 -17.670 1.00 81.00 108 ALA A O 1
ATOM 832 N N . GLN A 1 109 ? 5.498 7.953 -18.792 1.00 87.50 109 GLN A N 1
ATOM 833 C CA . GLN A 1 109 ? 4.471 7.026 -19.259 1.00 87.50 109 GLN A CA 1
ATOM 834 C C . GLN A 1 109 ? 5.062 5.970 -20.196 1.00 87.50 109 GLN A C 1
ATOM 836 O O . GLN A 1 109 ? 4.658 4.807 -20.140 1.00 87.50 109 GLN A O 1
ATOM 841 N N . LYS A 1 110 ? 6.051 6.329 -21.023 1.00 87.50 110 LYS A N 1
ATOM 842 C CA . LYS A 1 110 ? 6.726 5.366 -21.907 1.00 87.50 110 LYS A CA 1
ATOM 843 C C . LYS A 1 110 ? 7.559 4.346 -21.133 1.00 87.50 110 LYS A C 1
ATOM 845 O O . LYS A 1 110 ? 7.605 3.185 -21.538 1.00 87.50 110 LYS A O 1
ATOM 850 N N . CYS A 1 111 ? 8.141 4.741 -20.001 1.00 90.56 111 CYS A N 1
ATOM 851 C CA . CYS A 1 111 ? 8.926 3.853 -19.141 1.00 90.56 111 CYS A CA 1
ATOM 852 C C . CYS A 1 111 ? 8.078 2.797 -18.414 1.00 90.56 111 CYS A C 1
ATOM 854 O O . CYS A 1 111 ? 8.600 1.746 -18.049 1.00 90.56 111 CYS A O 1
ATOM 856 N N . SER A 1 112 ? 6.769 3.023 -18.250 1.00 90.31 112 SER A N 1
ATOM 857 C CA . SER A 1 112 ? 5.861 2.094 -17.552 1.00 90.31 112 SER A CA 1
ATOM 858 C C . SER A 1 112 ? 5.703 0.721 -18.226 1.00 90.31 112 SER A C 1
ATOM 860 O O . SER A 1 112 ? 5.316 -0.241 -17.570 1.00 90.31 112 SER A O 1
ATOM 862 N N . ASN A 1 113 ? 6.031 0.603 -19.519 1.00 91.44 113 ASN A N 1
ATOM 863 C CA . ASN A 1 113 ? 5.941 -0.655 -20.273 1.00 91.44 113 ASN A CA 1
ATOM 864 C C . ASN A 1 113 ? 7.144 -1.595 -20.063 1.00 91.44 113 ASN A C 1
ATOM 866 O O . ASN A 1 113 ? 7.137 -2.728 -20.557 1.00 91.44 113 ASN A O 1
ATOM 870 N N . PHE A 1 114 ? 8.178 -1.128 -19.365 1.00 95.50 114 PHE A N 1
ATOM 871 C CA . PHE A 1 114 ? 9.450 -1.820 -19.178 1.00 95.50 114 PHE A CA 1
ATOM 872 C C . PHE A 1 114 ? 9.674 -2.157 -17.702 1.00 95.50 114 PHE A C 1
ATOM 874 O O . PHE A 1 114 ? 8.995 -1.621 -16.829 1.00 95.50 114 PHE A O 1
ATOM 881 N N . ALA A 1 115 ? 10.622 -3.050 -17.410 1.00 96.44 115 ALA A N 1
ATOM 882 C CA . ALA A 1 115 ? 10.986 -3.380 -16.036 1.00 96.44 115 ALA A CA 1
ATOM 883 C C . ALA A 1 115 ? 11.348 -2.100 -15.278 1.00 96.44 115 ALA A C 1
ATOM 885 O O . ALA A 1 115 ? 12.198 -1.334 -15.737 1.00 96.44 115 ALA A O 1
ATOM 886 N N . GLN A 1 116 ? 10.672 -1.863 -14.153 1.00 94.25 116 GLN A N 1
ATOM 887 C CA . GLN A 1 116 ? 10.866 -0.668 -13.343 1.00 94.25 116 GLN A CA 1
ATOM 888 C C . GLN A 1 116 ? 12.167 -0.765 -12.564 1.00 94.25 116 GLN A C 1
ATOM 890 O O . GLN A 1 116 ? 12.626 -1.856 -12.217 1.00 94.25 116 GLN A O 1
ATOM 895 N N . VAL A 1 117 ? 12.752 0.390 -12.280 1.00 94.44 117 VAL A N 1
ATOM 896 C CA . VAL A 1 117 ? 13.988 0.460 -11.516 1.00 94.44 117 VAL A CA 1
ATOM 897 C C . VAL A 1 117 ? 13.715 0.483 -10.014 1.00 94.44 117 VAL A C 1
ATOM 899 O O . VAL A 1 117 ? 12.797 1.150 -9.520 1.00 94.44 117 VAL A O 1
ATOM 902 N N . CYS A 1 118 ? 14.552 -0.228 -9.276 1.00 95.06 118 CYS A N 1
ATOM 903 C CA . CYS A 1 118 ? 14.587 -0.203 -7.823 1.00 95.06 118 CYS A CA 1
ATOM 904 C C . CYS A 1 118 ? 16.023 0.035 -7.342 1.00 95.06 118 CYS A C 1
ATOM 906 O O . CYS A 1 118 ? 16.906 0.320 -8.148 1.00 95.06 118 CYS A O 1
ATOM 908 N N . ILE A 1 119 ? 16.250 -0.008 -6.032 1.00 95.06 119 ILE A N 1
ATOM 909 C CA . ILE A 1 119 ? 17.565 0.223 -5.412 1.00 95.06 119 ILE A CA 1
ATOM 910 C C . ILE A 1 119 ? 17.954 -0.961 -4.509 1.00 95.06 119 ILE A C 1
ATOM 912 O O . ILE A 1 119 ? 17.073 -1.749 -4.146 1.00 95.06 119 ILE A O 1
ATOM 916 N N . PRO A 1 120 ? 19.236 -1.106 -4.117 1.00 94.81 120 PRO A N 1
ATOM 917 C CA . PRO A 1 120 ? 19.698 -2.200 -3.263 1.00 94.81 120 PRO A CA 1
ATOM 918 C C . PRO A 1 120 ? 18.870 -2.384 -1.984 1.00 94.81 120 PRO A C 1
ATOM 920 O O . PRO A 1 120 ? 18.603 -3.516 -1.587 1.00 94.81 120 PRO A O 1
ATOM 923 N N . GLU A 1 121 ? 18.421 -1.296 -1.348 1.00 91.94 121 GLU A N 1
ATOM 924 C CA . GLU A 1 121 ? 17.620 -1.356 -0.117 1.00 91.94 121 GLU A CA 1
ATOM 925 C C . GLU A 1 121 ? 16.195 -1.896 -0.323 1.00 91.94 121 GLU A C 1
ATOM 927 O O . GLU A 1 121 ? 15.522 -2.225 0.653 1.00 91.94 121 GLU A O 1
ATOM 932 N N . GLU A 1 122 ? 15.723 -1.986 -1.569 1.00 94.38 122 GLU A N 1
ATOM 933 C CA . GLU A 1 122 ? 14.399 -2.508 -1.928 1.00 94.38 122 GLU A CA 1
ATOM 934 C C . GLU A 1 122 ? 14.448 -3.977 -2.385 1.00 94.38 122 GLU A C 1
ATOM 936 O O . GLU A 1 122 ? 13.405 -4.555 -2.684 1.00 94.38 122 GLU A O 1
ATOM 941 N N . VAL A 1 123 ? 15.626 -4.612 -2.435 1.00 94.62 123 VAL A N 1
ATOM 942 C CA . VAL A 1 123 ? 15.759 -6.019 -2.852 1.00 94.62 123 VAL A CA 1
ATOM 943 C C . VAL A 1 123 ? 14.947 -6.937 -1.937 1.00 94.62 123 VAL A C 1
ATOM 945 O O . VAL A 1 123 ? 15.077 -6.901 -0.715 1.00 94.62 123 VAL A O 1
ATOM 948 N N . GLY A 1 124 ? 14.120 -7.792 -2.545 1.00 92.25 124 GLY A N 1
ATOM 949 C CA . GLY A 1 124 ? 13.190 -8.662 -1.817 1.00 92.25 124 GLY A CA 1
ATOM 950 C C . GLY A 1 124 ? 11.859 -7.996 -1.459 1.00 92.25 124 GLY A C 1
ATOM 951 O O . GLY A 1 124 ? 11.059 -8.599 -0.746 1.00 92.25 124 GLY A O 1
ATOM 952 N N . CYS A 1 125 ? 11.612 -6.776 -1.947 1.00 94.62 125 CYS A N 1
ATOM 953 C CA . CYS A 1 125 ? 10.311 -6.125 -1.865 1.00 94.62 125 CYS A CA 1
ATOM 954 C C . CYS A 1 125 ? 9.259 -6.968 -2.591 1.00 94.62 125 CYS A C 1
ATOM 956 O O . CYS A 1 125 ? 9.409 -7.280 -3.777 1.00 94.62 125 CYS A O 1
ATOM 958 N N . ASP A 1 126 ? 8.181 -7.300 -1.891 1.00 93.88 126 ASP A N 1
ATOM 959 C CA . ASP A 1 126 ? 7.007 -7.946 -2.474 1.00 93.88 126 ASP A CA 1
ATOM 960 C C . ASP A 1 126 ? 5.726 -7.322 -1.912 1.00 93.88 126 ASP A C 1
ATOM 962 O O . ASP A 1 126 ? 5.761 -6.472 -1.017 1.00 93.88 126 ASP A O 1
ATOM 966 N N . GLU A 1 127 ? 4.600 -7.733 -2.476 1.00 93.88 127 GLU A N 1
ATOM 967 C CA . GLU A 1 127 ? 3.264 -7.322 -2.063 1.00 93.88 127 GLU A CA 1
ATOM 968 C C . GLU A 1 127 ? 2.620 -8.395 -1.173 1.00 93.88 127 GLU A C 1
ATOM 970 O O . GLU A 1 127 ? 2.671 -9.575 -1.515 1.00 93.88 127 GLU A O 1
ATOM 975 N N . TYR A 1 128 ? 2.010 -7.986 -0.057 1.00 92.81 128 TYR A N 1
ATOM 976 C CA . TYR A 1 128 ? 1.441 -8.848 0.981 1.00 92.81 128 TYR A CA 1
ATOM 977 C C . TYR A 1 128 ? 0.005 -8.426 1.300 1.00 92.81 128 TYR A C 1
ATOM 979 O O . TYR A 1 128 ? -0.240 -7.322 1.792 1.00 92.81 128 TYR A O 1
ATOM 987 N N . THR A 1 129 ? -0.949 -9.322 1.053 1.00 91.25 129 THR A N 1
ATOM 988 C CA . THR A 1 129 ? -2.367 -9.115 1.380 1.00 91.25 129 THR A CA 1
ATOM 989 C C . THR A 1 129 ? -2.683 -9.736 2.744 1.00 91.25 129 THR A C 1
ATOM 991 O O . THR A 1 129 ? -2.548 -10.956 2.868 1.00 91.25 129 THR A O 1
ATOM 994 N N . PRO A 1 130 ? -3.093 -8.958 3.763 1.00 88.75 130 PRO A N 1
ATOM 995 C CA . PRO A 1 130 ? -3.481 -9.500 5.067 1.00 88.75 130 PRO A CA 1
ATOM 996 C C . PRO A 1 130 ? -4.712 -10.408 4.963 1.00 88.75 130 PRO A C 1
ATOM 998 O O . PRO A 1 130 ? -5.679 -10.083 4.269 1.00 88.75 130 PRO A O 1
ATOM 1001 N N . LYS A 1 131 ? -4.696 -11.551 5.656 1.00 85.75 131 LYS A N 1
ATOM 1002 C CA . LYS A 1 131 ? -5.788 -12.539 5.616 1.00 85.75 131 LYS A CA 1
ATOM 1003 C C . LYS A 1 131 ? -6.957 -12.179 6.542 1.00 85.75 131 LYS A C 1
ATOM 1005 O O . LYS A 1 131 ? -8.086 -12.589 6.290 1.00 85.75 131 LYS A O 1
ATOM 1010 N N . ASP A 1 132 ? -6.687 -11.393 7.581 1.00 72.06 132 ASP A N 1
ATOM 1011 C CA . ASP A 1 132 ? -7.657 -10.797 8.510 1.00 72.06 132 ASP A CA 1
ATOM 1012 C C . ASP A 1 132 ? -8.377 -9.565 7.925 1.00 72.06 132 ASP A C 1
ATOM 1014 O O . ASP A 1 132 ? -9.230 -8.972 8.583 1.00 72.06 132 ASP A O 1
ATOM 1018 N N . GLY A 1 133 ? -8.080 -9.206 6.670 1.00 67.75 133 GLY A N 1
ATOM 1019 C CA . GLY A 1 133 ? -8.581 -8.002 6.014 1.00 67.75 133 GLY A CA 1
ATOM 1020 C C . GLY A 1 133 ? -7.697 -6.779 6.278 1.00 67.75 133 GLY A C 1
ATOM 1021 O O . GLY A 1 133 ? -6.864 -6.759 7.177 1.00 67.75 133 GLY A O 1
ATOM 1022 N N . GLY A 1 134 ? -7.848 -5.742 5.452 1.00 69.38 134 GLY A N 1
ATOM 1023 C CA . GLY A 1 134 ? -7.053 -4.515 5.541 1.00 69.38 134 GLY A CA 1
ATOM 1024 C C . GLY A 1 134 ? -6.422 -4.109 4.211 1.00 69.38 134 GLY A C 1
ATOM 1025 O O . GLY A 1 134 ? -6.792 -4.605 3.146 1.00 69.38 134 GLY A O 1
ATOM 1026 N N . THR A 1 135 ? -5.483 -3.167 4.275 1.00 75.44 135 THR A N 1
ATOM 1027 C CA . THR A 1 135 ? -4.779 -2.651 3.095 1.00 75.44 135 THR A CA 1
ATOM 1028 C C . THR A 1 135 ? -3.619 -3.566 2.728 1.00 75.44 135 THR A C 1
ATOM 1030 O O . THR A 1 135 ? -2.877 -4.023 3.595 1.00 75.44 135 THR A O 1
ATOM 1033 N N . VAL A 1 136 ? -3.439 -3.795 1.430 1.00 85.56 136 VAL A N 1
ATOM 1034 C CA . VAL A 1 136 ? -2.267 -4.479 0.883 1.00 85.56 136 VAL A CA 1
ATOM 1035 C C . VAL A 1 136 ? -0.994 -3.705 1.246 1.00 85.56 136 VAL A C 1
ATOM 1037 O O . VAL A 1 136 ? -0.940 -2.484 1.094 1.00 85.56 136 VAL A O 1
ATOM 1040 N N . LEU A 1 137 ? 0.026 -4.412 1.732 1.00 89.31 137 LEU A N 1
ATOM 1041 C CA . LEU A 1 137 ? 1.297 -3.831 2.161 1.00 89.31 137 LEU A CA 1
ATOM 1042 C C . LEU A 1 137 ? 2.425 -4.234 1.214 1.00 89.31 137 LEU A C 1
ATOM 1044 O O . LEU A 1 137 ? 2.503 -5.382 0.785 1.00 89.31 137 LEU A O 1
ATOM 1048 N N . THR A 1 138 ? 3.337 -3.307 0.930 1.00 93.00 138 THR A N 1
ATOM 1049 C CA . THR A 1 138 ? 4.561 -3.574 0.167 1.00 93.00 138 THR A CA 1
ATOM 1050 C C . THR A 1 138 ? 5.774 -3.452 1.078 1.00 93.00 138 THR A C 1
ATOM 1052 O O . THR A 1 138 ? 6.020 -2.403 1.684 1.00 93.00 138 THR A O 1
ATOM 1055 N N . GLY A 1 139 ? 6.557 -4.522 1.197 1.00 93.19 139 GLY A N 1
ATOM 1056 C CA . GLY A 1 139 ? 7.689 -4.531 2.119 1.00 93.19 139 GLY A CA 1
ATOM 1057 C C . GLY A 1 139 ? 8.689 -5.652 1.892 1.00 93.19 139 GLY A C 1
ATOM 1058 O O . GLY A 1 139 ? 8.461 -6.591 1.133 1.00 93.19 139 GLY A O 1
ATOM 1059 N N . VAL A 1 140 ? 9.814 -5.540 2.590 1.00 94.00 140 VAL A N 1
ATOM 1060 C CA . VAL A 1 140 ? 10.823 -6.595 2.715 1.00 94.00 140 VAL A CA 1
ATOM 1061 C C . VAL A 1 140 ? 10.618 -7.270 4.065 1.00 94.00 140 VAL A C 1
ATOM 1063 O O . VAL A 1 140 ? 10.654 -6.606 5.100 1.00 94.00 140 VAL A O 1
ATOM 1066 N N . VAL A 1 141 ? 10.401 -8.585 4.077 1.00 92.00 141 VAL A N 1
ATOM 1067 C CA . VAL A 1 141 ? 10.085 -9.333 5.308 1.00 92.00 141 VAL A CA 1
ATOM 1068 C C . VAL A 1 141 ? 11.286 -9.454 6.246 1.00 92.00 141 VAL A C 1
ATOM 1070 O O . VAL A 1 141 ? 11.143 -9.238 7.447 1.00 92.00 141 VAL A O 1
ATOM 1073 N N . GLY A 1 142 ? 12.475 -9.770 5.727 1.00 88.88 142 GLY A N 1
ATOM 1074 C CA . GLY A 1 142 ? 13.641 -10.080 6.561 1.00 88.88 142 GLY A CA 1
ATOM 1075 C C . GLY A 1 142 ? 13.423 -11.344 7.407 1.00 88.88 142 GLY A C 1
ATOM 1076 O O . GLY A 1 142 ? 12.923 -12.344 6.902 1.00 88.88 142 GLY A O 1
ATOM 1077 N N . ASN A 1 143 ? 13.773 -11.296 8.697 1.00 90.00 143 ASN A N 1
ATOM 1078 C CA . ASN A 1 143 ? 13.637 -12.420 9.641 1.00 90.00 143 ASN A CA 1
ATOM 1079 C C . ASN A 1 143 ? 12.359 -12.347 10.502 1.00 90.00 143 ASN A C 1
ATOM 1081 O O . ASN A 1 143 ? 12.324 -12.890 11.601 1.00 90.00 143 ASN A O 1
ATOM 1085 N N . ASN A 1 144 ? 11.316 -11.664 10.030 1.00 93.31 144 ASN A N 1
ATOM 1086 C CA . ASN A 1 144 ? 10.107 -11.380 10.809 1.00 93.31 144 ASN A CA 1
ATOM 1087 C C . ASN A 1 144 ? 9.017 -12.455 10.668 1.00 93.31 144 ASN A C 1
ATOM 1089 O O . ASN A 1 144 ? 7.834 -12.128 10.694 1.00 93.31 144 ASN A O 1
ATOM 1093 N N . SER A 1 145 ? 9.377 -13.723 10.469 1.00 93.81 145 SER A N 1
ATOM 1094 C CA . SER A 1 145 ? 8.394 -14.811 10.376 1.00 93.81 145 SER A CA 1
ATOM 1095 C C . SER A 1 145 ? 8.005 -15.333 11.759 1.00 93.81 145 SER A C 1
ATOM 1097 O O . SER A 1 145 ? 8.855 -15.403 12.641 1.00 93.81 145 SER A O 1
ATOM 1099 N N . CYS A 1 146 ? 6.752 -15.753 11.932 1.00 94.75 146 CYS A N 1
ATOM 1100 C CA . CYS A 1 146 ? 6.253 -16.348 13.176 1.00 94.75 146 CYS A CA 1
ATOM 1101 C C . CYS A 1 146 ? 5.592 -17.724 12.965 1.00 94.75 146 CYS A C 1
ATOM 1103 O O . CYS A 1 146 ? 5.148 -18.041 11.855 1.00 94.75 146 CYS A O 1
ATOM 1105 N N . PRO A 1 147 ? 5.507 -18.562 14.016 1.00 94.44 147 PRO A N 1
ATOM 1106 C CA . PRO A 1 147 ? 4.759 -19.817 13.977 1.00 94.44 147 PRO A CA 1
ATOM 1107 C C . PRO A 1 147 ? 3.262 -19.601 13.712 1.00 94.44 147 PRO A C 1
ATOM 1109 O O . PRO A 1 147 ? 2.673 -18.619 14.153 1.00 94.44 147 PRO A O 1
ATOM 1112 N N . ALA A 1 148 ? 2.619 -20.557 13.034 1.00 92.00 148 ALA A N 1
ATOM 1113 C CA . ALA A 1 148 ? 1.191 -20.468 12.706 1.00 92.00 148 ALA A CA 1
ATOM 1114 C C . ALA A 1 148 ? 0.270 -20.449 13.936 1.00 92.00 148 ALA A C 1
ATOM 1116 O O . ALA A 1 148 ? -0.786 -19.831 13.895 1.00 92.00 148 ALA A O 1
ATOM 1117 N N . GLU A 1 149 ? 0.678 -21.085 15.036 1.00 89.94 149 GLU A N 1
ATOM 1118 C CA . GLU A 1 149 ? -0.070 -21.064 16.301 1.00 89.94 149 GLU A CA 1
ATOM 1119 C C . GLU A 1 149 ? -0.052 -19.699 17.005 1.00 89.94 149 GLU A C 1
ATOM 1121 O O . GLU A 1 149 ? -0.853 -19.474 17.905 1.00 89.94 149 GLU A O 1
ATOM 1126 N N . CYS A 1 150 ? 0.822 -18.783 16.575 1.00 92.88 150 CYS A N 1
ATOM 1127 C CA . CYS A 1 150 ? 0.918 -17.427 17.109 1.00 92.88 150 CYS A CA 1
ATOM 1128 C C . CYS A 1 150 ? 0.120 -16.410 16.294 1.00 92.88 150 CYS A C 1
ATOM 1130 O O . CYS A 1 150 ? 0.094 -15.239 16.655 1.00 92.88 150 CYS A O 1
ATOM 1132 N N . VAL A 1 151 ? -0.518 -16.815 15.189 1.00 92.31 151 VAL A N 1
ATOM 1133 C CA . VAL A 1 151 ? -1.321 -15.899 14.369 1.00 92.31 151 VAL A CA 1
ATOM 1134 C C . VAL A 1 151 ? -2.480 -15.352 15.202 1.00 92.31 151 VAL A C 1
ATOM 1136 O O . VAL A 1 151 ? -3.303 -16.109 15.709 1.00 92.31 151 VAL A O 1
ATOM 1139 N N . GLY A 1 152 ? -2.540 -14.027 15.330 1.00 88.69 152 GLY A N 1
ATOM 1140 C CA . GLY A 1 152 ? -3.478 -13.323 16.203 1.00 88.69 152 GLY A CA 1
ATOM 1141 C C . GLY A 1 152 ? -2.937 -13.035 17.605 1.00 88.69 152 GLY A C 1
ATOM 1142 O O . GLY A 1 152 ? -3.684 -12.503 18.419 1.00 88.69 152 GLY A O 1
ATOM 1143 N N . TYR A 1 153 ? -1.674 -13.365 17.906 1.00 92.56 153 TYR A N 1
ATOM 1144 C CA . TYR A 1 153 ? -1.040 -12.979 19.166 1.00 92.56 153 TYR A CA 1
ATOM 1145 C C . TYR A 1 153 ? -0.882 -11.460 19.217 1.00 92.56 153 TYR A C 1
ATOM 1147 O O . TYR A 1 153 ? -0.029 -10.891 18.538 1.00 92.56 153 TYR A O 1
ATOM 1155 N N . GLU A 1 154 ? -1.728 -10.802 19.999 1.00 91.44 154 GLU A N 1
ATOM 1156 C CA . GLU A 1 154 ? -1.871 -9.347 20.016 1.00 91.44 154 GLU A CA 1
ATOM 1157 C C . GLU A 1 154 ? -2.088 -8.833 21.442 1.00 91.44 154 GLU A C 1
ATOM 1159 O O . GLU A 1 154 ? -2.211 -9.597 22.403 1.00 91.44 154 GLU A O 1
ATOM 1164 N N . THR A 1 155 ? -2.110 -7.506 21.580 1.00 91.81 155 THR A N 1
ATOM 1165 C CA . THR A 1 155 ? -2.445 -6.843 22.844 1.00 91.81 155 THR A CA 1
ATOM 1166 C C . THR A 1 155 ? -3.934 -6.526 22.906 1.00 91.81 155 THR A C 1
ATOM 1168 O O . THR A 1 155 ? -4.474 -5.875 22.011 1.00 91.81 155 THR A O 1
ATOM 1171 N N . PHE A 1 156 ? -4.569 -6.912 24.007 1.00 92.19 156 PHE A N 1
ATOM 1172 C CA . PHE A 1 156 ? -5.981 -6.691 24.277 1.00 92.19 156 PHE A CA 1
ATOM 1173 C C . PHE A 1 156 ? -6.200 -5.923 25.582 1.00 92.19 156 PHE A C 1
ATOM 1175 O O . PHE A 1 156 ? -5.424 -6.007 26.538 1.00 92.19 156 PHE A O 1
ATOM 1182 N N . LYS A 1 157 ? -7.317 -5.201 25.629 1.00 93.56 157 LYS A N 1
ATOM 1183 C CA . LYS A 1 157 ? -7.892 -4.594 26.829 1.00 93.56 157 LYS A CA 1
ATOM 1184 C C . LYS A 1 157 ? -9.168 -5.337 27.198 1.00 93.56 157 LYS A C 1
ATOM 1186 O O . LYS A 1 157 ? -10.093 -5.364 26.396 1.00 93.56 157 LYS A O 1
ATOM 1191 N N . GLN A 1 158 ? -9.251 -5.898 28.399 1.00 93.62 158 GLN A N 1
ATOM 1192 C CA . GLN A 1 158 ? -10.541 -6.342 28.931 1.00 93.62 158 GLN A CA 1
ATOM 1193 C C . GLN A 1 158 ? -11.373 -5.107 29.275 1.00 93.62 158 GLN A C 1
ATOM 1195 O O . GLN A 1 158 ? -10.920 -4.278 30.069 1.00 93.62 158 GLN A O 1
ATOM 1200 N N . ASP A 1 159 ? -12.573 -4.997 28.715 1.00 91.12 159 ASP A N 1
ATOM 1201 C CA . ASP A 1 159 ? -13.470 -3.891 29.030 1.00 91.12 159 ASP A CA 1
ATOM 1202 C C . ASP A 1 159 ? -14.060 -4.009 30.445 1.00 91.12 159 ASP A C 1
ATOM 1204 O O . ASP A 1 159 ? -14.168 -5.102 31.016 1.00 91.12 159 ASP A O 1
ATOM 1208 N N . LYS A 1 160 ? -14.417 -2.866 31.035 1.00 91.50 160 LYS A N 1
ATOM 1209 C CA . LYS A 1 160 ? -15.019 -2.816 32.373 1.00 91.50 160 LYS A CA 1
ATOM 1210 C C . LYS A 1 160 ? -16.443 -3.382 32.332 1.00 91.50 160 LYS A C 1
ATOM 1212 O O . LYS A 1 160 ? -17.201 -3.100 31.415 1.00 91.50 160 LYS A O 1
ATOM 1217 N N . THR A 1 161 ? -16.832 -4.109 33.377 1.00 91.88 161 THR A N 1
ATOM 1218 C CA . THR A 1 161 ? -18.209 -4.594 33.580 1.00 91.88 161 THR A CA 1
ATOM 1219 C C . THR A 1 161 ? -18.761 -4.070 34.910 1.00 91.88 161 THR A C 1
ATOM 1221 O O . THR A 1 161 ? -18.043 -3.412 35.670 1.00 91.88 161 THR A O 1
ATOM 1224 N N . ASP A 1 162 ? -20.023 -4.372 35.222 1.00 88.94 162 ASP A N 1
ATOM 1225 C CA . ASP A 1 162 ? -20.636 -4.007 36.504 1.00 88.94 162 ASP A CA 1
ATOM 1226 C C . ASP A 1 162 ? -19.866 -4.589 37.700 1.00 88.94 162 ASP A C 1
ATOM 1228 O O . ASP A 1 162 ? -19.765 -3.941 38.738 1.00 88.94 162 ASP A O 1
ATOM 1232 N N . PHE A 1 163 ? -19.277 -5.781 37.570 1.00 92.25 163 PHE A N 1
ATOM 1233 C CA . PHE A 1 163 ? -18.663 -6.482 38.702 1.00 92.25 163 PHE A CA 1
ATOM 1234 C C . PHE A 1 163 ? -17.176 -6.809 38.533 1.00 92.25 163 PHE A C 1
ATOM 1236 O O . PHE A 1 163 ? -16.586 -7.437 39.418 1.00 92.25 163 PHE A O 1
ATOM 1243 N N . GLU A 1 164 ? -16.546 -6.376 37.439 1.00 91.38 164 GLU A N 1
ATOM 1244 C CA . GLU A 1 164 ? -15.106 -6.498 37.198 1.00 91.38 164 GLU A CA 1
ATOM 1245 C C . GLU A 1 164 ? -14.506 -5.219 36.595 1.00 91.38 164 GLU A C 1
ATOM 1247 O O . GLU A 1 164 ? -15.106 -4.616 35.702 1.00 91.38 164 GLU A O 1
ATOM 1252 N N . PRO A 1 165 ? -13.299 -4.816 37.037 1.00 90.50 165 PRO A N 1
ATOM 1253 C CA . PRO A 1 165 ? -12.606 -3.667 36.472 1.00 90.50 165 PRO A CA 1
ATOM 1254 C C . PRO A 1 165 ? -12.030 -3.963 35.080 1.00 90.50 165 PRO A C 1
ATOM 1256 O O . PRO A 1 165 ? -11.837 -5.116 34.688 1.00 90.50 165 PRO A O 1
ATOM 1259 N N . GLU A 1 166 ? -11.689 -2.889 34.372 1.00 92.62 166 GLU A N 1
ATOM 1260 C CA . GLU A 1 166 ? -10.841 -2.931 33.177 1.00 92.62 166 GLU A CA 1
ATOM 1261 C C . GLU A 1 166 ? -9.472 -3.566 33.492 1.00 92.62 166 GLU A C 1
ATOM 1263 O O . GLU A 1 166 ? -8.906 -3.343 34.568 1.00 92.62 166 GLU A O 1
ATOM 1268 N N . LYS A 1 167 ? -8.917 -4.329 32.539 1.00 92.31 167 LYS A N 1
ATOM 1269 C CA . LYS A 1 167 ? -7.542 -4.856 32.609 1.00 92.31 167 LYS A CA 1
ATOM 1270 C C . LYS A 1 167 ? -6.790 -4.588 31.313 1.00 92.31 167 LYS A C 1
ATOM 1272 O O . LYS A 1 167 ? -7.245 -4.969 30.236 1.00 92.31 167 LYS A O 1
ATOM 1277 N N . PHE A 1 168 ? -5.617 -3.976 31.436 1.00 91.50 168 PHE A N 1
ATOM 1278 C CA . PHE A 1 168 ? -4.710 -3.699 30.329 1.00 91.50 168 PHE A CA 1
ATOM 1279 C C . PHE A 1 168 ? -3.266 -3.568 30.837 1.00 91.50 168 PHE A C 1
ATOM 1281 O O . PHE A 1 168 ? -3.065 -2.971 31.899 1.00 91.50 168 PHE A O 1
ATOM 1288 N N . PRO A 1 169 ? -2.261 -4.039 30.079 1.00 92.00 169 PRO A N 1
ATOM 1289 C CA . PRO A 1 169 ? -2.371 -4.844 28.858 1.00 92.00 169 PRO A CA 1
ATOM 1290 C C . PRO A 1 169 ? -2.610 -6.334 29.151 1.00 92.00 169 PRO A C 1
ATOM 1292 O O . PRO A 1 169 ? -2.221 -6.837 30.202 1.00 92.00 169 PRO A O 1
ATOM 1295 N N . LEU A 1 170 ? -3.243 -7.037 28.209 1.00 92.19 170 LEU A N 1
ATOM 1296 C CA . LEU A 1 170 ? -3.313 -8.500 28.158 1.00 92.19 170 LEU A CA 1
ATOM 1297 C C . LEU A 1 170 ? -2.725 -8.974 26.829 1.00 92.19 170 LEU A C 1
ATOM 1299 O O . LEU A 1 170 ? -3.034 -8.386 25.795 1.00 92.19 170 LEU A O 1
ATOM 1303 N N . TYR A 1 171 ? -1.917 -10.031 26.844 1.00 92.06 171 TYR A N 1
ATOM 1304 C CA . TYR A 1 171 ? -1.297 -10.587 25.640 1.00 92.06 171 TYR A CA 1
ATOM 1305 C C . TYR A 1 171 ? -1.741 -12.035 25.477 1.00 92.06 171 TYR A C 1
ATOM 1307 O O . TYR A 1 171 ? -1.384 -12.883 26.287 1.00 92.06 171 TYR A O 1
ATOM 1315 N N . PHE A 1 172 ? -2.532 -12.328 24.451 1.00 91.75 172 PHE A N 1
ATOM 1316 C CA . PHE A 1 172 ? -2.974 -13.694 24.171 1.00 91.75 172 PHE A CA 1
ATOM 1317 C C . PHE A 1 172 ? -3.376 -13.849 22.706 1.00 91.75 172 PHE A C 1
ATOM 1319 O O . PHE A 1 172 ? -3.482 -12.870 21.966 1.00 91.75 172 PHE A O 1
ATOM 1326 N N . VAL A 1 173 ? -3.587 -15.095 22.279 1.00 91.25 173 VAL A N 1
ATOM 1327 C CA . VAL A 1 173 ? -4.162 -15.403 20.965 1.00 91.25 173 VAL A CA 1
ATOM 1328 C C . VAL A 1 173 ? -5.674 -15.599 21.148 1.00 91.25 173 VAL A C 1
ATOM 1330 O O . VAL A 1 173 ? -6.083 -16.534 21.838 1.00 91.25 173 VAL A O 1
ATOM 1333 N N . PRO A 1 174 ? -6.536 -14.760 20.544 1.00 88.25 174 PRO A N 1
ATOM 1334 C CA . PRO A 1 174 ? -7.991 -14.817 20.722 1.00 88.25 174 PRO A CA 1
ATOM 1335 C C . PRO A 1 174 ? -8.648 -15.954 19.926 1.00 88.25 174 PRO A C 1
ATOM 1337 O O . PRO A 1 174 ? -9.872 -16.051 19.856 1.00 88.25 174 PRO A O 1
ATOM 1340 N N . THR A 1 175 ? -7.844 -16.800 19.282 1.00 81.44 175 THR A N 1
ATOM 1341 C CA . THR A 1 175 ? -8.288 -17.915 18.449 1.00 81.44 175 THR A CA 1
ATOM 1342 C C . THR A 1 175 ? -7.553 -19.186 18.868 1.00 81.44 175 THR A C 1
ATOM 1344 O O . THR A 1 175 ? -6.386 -19.153 19.242 1.00 81.44 175 THR A O 1
ATOM 1347 N N . GLY A 1 176 ? -8.239 -20.326 18.861 1.00 79.94 176 GLY A N 1
ATOM 1348 C CA . GLY A 1 176 ? -7.644 -21.596 19.271 1.00 79.94 176 GLY A CA 1
ATOM 1349 C C . GLY A 1 176 ? -8.692 -22.600 19.724 1.00 79.94 176 GLY A C 1
ATOM 1350 O O . GLY A 1 176 ? -9.843 -22.249 19.958 1.00 79.94 176 GLY A O 1
ATOM 1351 N N . SER A 1 177 ? -8.296 -23.865 19.865 1.00 79.06 177 SER A N 1
ATOM 1352 C CA . SER A 1 177 ? -9.217 -24.942 20.258 1.00 79.06 177 SER A CA 1
ATOM 1353 C C . SER A 1 177 ? -9.747 -24.817 21.688 1.00 79.06 177 SER A C 1
ATOM 1355 O O . SER A 1 177 ? -10.794 -25.383 21.990 1.00 79.06 177 SER A O 1
ATOM 1357 N N . ASN A 1 178 ? -9.017 -24.121 22.563 1.00 82.94 178 ASN A N 1
ATOM 1358 C CA . ASN A 1 178 ? -9.377 -23.957 23.974 1.00 82.94 178 ASN A CA 1
ATOM 1359 C C . ASN A 1 178 ? -10.212 -22.694 24.220 1.00 82.94 178 ASN A C 1
ATOM 1361 O O . ASN A 1 178 ? -10.949 -22.642 25.202 1.00 82.94 178 ASN A O 1
ATOM 1365 N N . VAL A 1 179 ? -10.128 -21.710 23.316 1.00 88.12 179 VAL A N 1
ATOM 1366 C CA . VAL A 1 179 ? -10.831 -20.434 23.444 1.00 88.12 179 VAL A CA 1
ATOM 1367 C C . VAL A 1 179 ? -12.333 -20.678 23.364 1.00 88.12 179 VAL A C 1
ATOM 1369 O O . VAL A 1 179 ? -12.847 -21.199 22.374 1.00 88.12 179 VAL A O 1
ATOM 1372 N N . GLN A 1 180 ? -13.045 -20.277 24.411 1.00 87.88 180 GLN A N 1
ATOM 1373 C CA . GLN A 1 180 ? -14.495 -20.368 24.477 1.00 87.88 180 GLN A CA 1
ATOM 1374 C C . GLN A 1 180 ? -15.066 -18.995 24.163 1.00 87.88 180 GLN A C 1
ATOM 1376 O O . GLN A 1 180 ? -14.997 -18.087 24.985 1.00 87.88 180 GLN A O 1
ATOM 1381 N N . SER A 1 181 ? -15.616 -18.821 22.966 1.00 83.06 181 SER A N 1
ATOM 1382 C CA . SER A 1 181 ? -16.335 -17.592 22.625 1.00 83.06 181 SER A CA 1
ATOM 1383 C C . SER A 1 181 ? -17.597 -17.450 23.473 1.00 83.06 181 SER A C 1
ATOM 1385 O O . SER A 1 181 ? -18.113 -18.425 24.011 1.00 83.06 181 SER A O 1
ATOM 1387 N N . CYS A 1 182 ? -18.109 -16.238 23.605 1.00 80.44 182 CYS A N 1
ATOM 1388 C CA . CYS A 1 182 ? -19.409 -15.986 24.205 1.00 80.44 182 CYS A CA 1
ATOM 1389 C C . CYS A 1 182 ? -20.135 -14.895 23.427 1.00 80.44 182 CYS A C 1
ATOM 1391 O O . CYS A 1 182 ? -19.574 -14.242 22.549 1.00 80.44 182 CYS A O 1
ATOM 1393 N N . ALA A 1 183 ? -21.422 -14.738 23.706 1.00 76.25 183 ALA A N 1
ATOM 1394 C CA . ALA A 1 183 ? -22.208 -13.709 23.061 1.00 76.25 183 ALA A CA 1
ATOM 1395 C C . ALA A 1 183 ? -21.883 -12.337 23.682 1.00 76.25 183 ALA A C 1
ATOM 1397 O O . ALA A 1 183 ? -21.911 -12.238 24.910 1.00 76.25 183 ALA A O 1
ATOM 1398 N N . PRO A 1 184 ? -21.624 -11.284 22.883 1.00 76.12 184 PRO A N 1
ATOM 1399 C CA . PRO A 1 184 ? -21.388 -9.931 23.389 1.00 76.12 184 PRO A CA 1
ATOM 1400 C C . PRO A 1 184 ? -22.451 -9.441 24.381 1.00 76.12 184 PRO A C 1
ATOM 1402 O O . PRO A 1 184 ? -22.106 -8.824 25.381 1.00 76.12 184 PRO A O 1
ATOM 1405 N N . GLN A 1 185 ? -23.724 -9.810 24.187 1.00 74.88 185 GLN A N 1
ATOM 1406 C CA . GLN A 1 185 ? -24.821 -9.459 25.099 1.00 74.88 185 GLN A CA 1
ATOM 1407 C C . GLN A 1 185 ? -24.716 -10.078 26.504 1.00 74.88 185 GLN A C 1
ATOM 1409 O O . GLN A 1 185 ? -25.463 -9.696 27.397 1.00 74.88 185 GLN A O 1
ATOM 1414 N N . TYR A 1 186 ? -23.840 -11.067 26.697 1.00 83.00 186 TYR A N 1
ATOM 1415 C CA . TYR A 1 186 ? -23.548 -11.661 28.002 1.00 83.00 186 TYR A CA 1
ATOM 1416 C C . TYR A 1 186 ? -22.225 -11.159 28.589 1.00 83.00 186 TYR A C 1
ATOM 1418 O O . TYR A 1 186 ? -21.809 -11.652 29.639 1.00 83.00 186 TYR A O 1
ATOM 1426 N N . ALA A 1 187 ? -21.547 -10.204 27.943 1.00 87.62 187 ALA A N 1
ATOM 1427 C CA . ALA A 1 187 ? -20.359 -9.582 28.509 1.00 87.62 187 ALA A CA 1
ATOM 1428 C C . ALA A 1 187 ? -20.698 -8.974 29.881 1.00 87.62 187 ALA A C 1
ATOM 1430 O O . ALA A 1 187 ? -21.666 -8.233 30.027 1.00 87.62 187 ALA A O 1
ATOM 1431 N N . GLY A 1 188 ? -19.921 -9.337 30.903 1.00 91.62 188 GLY A N 1
ATOM 1432 C CA . GLY A 1 188 ? -20.204 -8.973 32.296 1.00 91.62 188 GLY A CA 1
ATOM 1433 C C . GLY A 1 188 ? -21.041 -9.980 33.077 1.00 91.62 188 GLY A C 1
ATOM 1434 O O . GLY A 1 188 ? -21.327 -9.734 34.240 1.00 91.62 188 GLY A O 1
ATOM 1435 N N . CYS A 1 189 ? -21.394 -11.126 32.487 1.00 93.25 189 CYS A N 1
ATOM 1436 C CA . CYS A 1 189 ? -21.996 -12.229 33.229 1.00 93.25 189 CYS A CA 1
ATOM 1437 C C . CYS A 1 189 ? -21.035 -12.738 34.317 1.00 93.25 189 CYS A C 1
ATOM 1439 O O . CYS A 1 189 ? -19.918 -13.181 34.021 1.00 93.25 189 CYS A O 1
ATOM 1441 N N . ASP A 1 190 ? -21.484 -12.691 35.568 1.00 95.44 190 ASP A N 1
ATOM 1442 C CA . ASP A 1 190 ? -20.738 -13.104 36.753 1.00 95.44 190 ASP A CA 1
ATOM 1443 C C . ASP A 1 190 ? -21.541 -14.103 37.592 1.00 95.44 190 ASP A C 1
ATOM 1445 O O . ASP A 1 190 ? -22.766 -14.019 37.694 1.00 95.44 190 ASP A O 1
ATOM 1449 N N . GLU A 1 191 ? -20.835 -15.043 38.220 1.00 96.00 191 GLU A N 1
ATOM 1450 C CA . GLU A 1 191 ? -21.415 -16.020 39.140 1.00 96.00 191 GLU A CA 1
ATOM 1451 C C . GLU A 1 191 ? -21.578 -15.463 40.561 1.00 96.00 191 GLU A C 1
ATOM 1453 O O . GLU A 1 191 ? -20.670 -14.864 41.156 1.00 96.00 191 GLU A O 1
ATOM 1458 N N . PHE A 1 192 ? -22.743 -15.748 41.133 1.00 95.56 192 PHE A N 1
ATOM 1459 C CA . PHE A 1 192 ? -23.119 -15.436 42.497 1.00 95.56 192 PHE A CA 1
ATOM 1460 C C . PHE A 1 192 ? -23.670 -16.679 43.197 1.00 95.56 192 PHE A C 1
ATOM 1462 O O . PHE A 1 192 ? -24.322 -17.531 42.603 1.00 95.56 192 PHE A O 1
ATOM 1469 N N . THR A 1 193 ? -23.457 -16.762 44.505 1.00 94.62 193 THR A N 1
ATOM 1470 C CA . THR A 1 193 ? -24.132 -17.709 45.389 1.00 94.62 193 THR A CA 1
ATOM 1471 C C . THR A 1 193 ? -25.276 -17.004 46.115 1.00 94.62 193 THR A C 1
ATOM 1473 O O . THR A 1 193 ? -25.035 -16.075 46.886 1.00 94.62 193 THR A O 1
ATOM 1476 N N . ASN A 1 194 ? -26.514 -17.452 45.928 1.00 92.75 194 ASN A N 1
ATOM 1477 C CA . ASN A 1 194 ? -27.666 -16.975 46.687 1.00 92.75 194 ASN A CA 1
ATOM 1478 C C . ASN A 1 194 ? -27.638 -17.530 48.119 1.00 92.75 194 ASN A C 1
ATOM 1480 O O . ASN A 1 194 ? -27.660 -18.744 48.328 1.00 92.75 194 ASN A O 1
ATOM 1484 N N . LEU A 1 195 ? -27.596 -16.628 49.103 1.00 90.44 195 LEU A N 1
ATOM 1485 C CA . LEU A 1 195 ? -27.513 -16.949 50.530 1.00 90.44 195 LEU A CA 1
ATOM 1486 C C . LEU A 1 195 ? -28.897 -17.050 51.208 1.00 90.44 195 LEU A C 1
ATOM 1488 O O . LEU A 1 195 ? -28.980 -17.453 52.367 1.00 90.44 195 LEU A O 1
ATOM 1492 N N . GLY A 1 196 ? -29.978 -16.666 50.519 1.00 80.31 196 GLY A N 1
ATOM 1493 C CA . GLY A 1 196 ? -31.350 -16.604 51.045 1.00 80.31 196 GLY A CA 1
ATOM 1494 C C . GLY A 1 196 ? -32.288 -17.732 50.595 1.00 80.31 196 GLY A C 1
ATOM 1495 O O . GLY A 1 196 ? -33.430 -17.796 51.052 1.00 80.31 196 GLY A O 1
ATOM 1496 N N . ALA A 1 197 ? -31.846 -18.639 49.718 1.00 72.38 197 ALA A N 1
ATOM 1497 C CA . ALA A 1 197 ? -32.703 -19.694 49.180 1.00 72.38 197 ALA A CA 1
ATOM 1498 C C . ALA A 1 197 ? -33.167 -20.696 50.263 1.00 72.38 197 ALA A C 1
ATOM 1500 O O . ALA A 1 197 ? -32.372 -21.282 51.005 1.00 72.38 197 ALA A O 1
ATOM 1501 N N . ASN A 1 198 ? -34.486 -20.928 50.327 1.00 60.28 198 ASN A N 1
ATOM 1502 C CA . ASN A 1 198 ? -35.140 -21.883 51.232 1.00 60.28 198 ASN A CA 1
ATOM 1503 C C . ASN A 1 198 ? -34.780 -23.336 50.850 1.00 60.28 198 ASN A C 1
ATOM 1505 O O . ASN A 1 198 ? -35.579 -24.045 50.242 1.00 60.28 198 ASN A O 1
ATOM 1509 N N . GLY A 1 199 ? -33.560 -23.771 51.172 1.00 59.50 199 GLY A N 1
ATOM 1510 C CA . GLY A 1 199 ? -33.032 -25.092 50.811 1.00 59.50 199 GLY A CA 1
ATOM 1511 C C . GLY A 1 199 ? -31.504 -25.225 50.829 1.00 59.50 199 GLY A C 1
ATOM 1512 O O . GLY A 1 199 ? -31.013 -26.347 50.726 1.00 59.50 199 GLY A O 1
ATOM 1513 N N . GLY A 1 200 ? -30.762 -24.124 50.995 1.00 75.38 200 GLY A N 1
ATOM 1514 C CA . GLY A 1 200 ? -29.294 -24.083 50.966 1.00 75.38 200 GLY A CA 1
ATOM 1515 C C . GLY A 1 200 ? -28.771 -23.090 49.926 1.00 75.38 200 GLY A C 1
ATOM 1516 O O . GLY A 1 200 ? -29.553 -22.518 49.174 1.00 75.38 200 GLY A O 1
ATOM 1517 N N . GLU A 1 201 ? -27.452 -22.891 49.886 1.00 89.31 201 GLU A N 1
ATOM 1518 C CA . GLU A 1 201 ? -26.791 -22.043 48.885 1.00 89.31 201 GLU A CA 1
ATOM 1519 C C . GLU A 1 201 ? -27.040 -22.579 47.454 1.00 89.31 201 GLU A C 1
ATOM 1521 O O . GLU A 1 201 ? -26.984 -23.791 47.216 1.00 89.31 201 GLU A O 1
ATOM 1526 N N . GLN A 1 202 ? -27.343 -21.692 46.501 1.00 90.88 202 GLN A N 1
ATOM 1527 C CA . GLN A 1 202 ? -27.549 -22.010 45.075 1.00 90.88 202 GLN A CA 1
ATOM 1528 C C . GLN A 1 202 ? -26.755 -21.037 44.198 1.00 90.88 202 GLN A C 1
ATOM 1530 O O . GLN A 1 202 ? -26.590 -19.881 44.579 1.00 90.88 202 GLN A O 1
ATOM 1535 N N . LEU A 1 203 ? -26.277 -21.495 43.038 1.00 93.62 203 LEU A N 1
ATOM 1536 C CA . LEU A 1 203 ? -25.582 -20.639 42.073 1.00 93.62 203 LEU A CA 1
ATOM 1537 C C . LEU A 1 203 ? -26.576 -19.917 41.162 1.00 93.62 203 LEU A C 1
ATOM 1539 O O . LEU A 1 203 ? -27.536 -20.514 40.674 1.00 93.62 203 LEU A O 1
ATOM 1543 N N . GLU A 1 204 ? -26.304 -18.643 40.923 1.00 94.81 204 GLU A N 1
ATOM 1544 C CA . GLU A 1 204 ? -27.049 -17.743 40.050 1.00 94.81 204 GLU A CA 1
ATOM 1545 C C . GLU A 1 204 ? -26.056 -16.889 39.249 1.00 94.81 204 GLU A C 1
ATOM 1547 O O . GLU A 1 204 ? -24.911 -16.714 39.662 1.00 94.81 204 GLU A O 1
ATOM 1552 N N . TYR A 1 205 ? -26.475 -16.368 38.096 1.00 94.81 205 TYR A N 1
ATOM 1553 C CA . TYR A 1 205 ? -25.582 -15.679 37.163 1.00 94.81 205 TYR A CA 1
ATOM 1554 C C . TYR A 1 205 ? -26.238 -14.398 36.666 1.00 94.81 205 TYR A C 1
ATOM 1556 O O . TYR A 1 205 ? -27.364 -14.447 36.162 1.00 94.81 205 TYR A O 1
ATOM 1564 N N . TYR A 1 206 ? -25.538 -13.272 36.795 1.00 93.81 206 TYR A N 1
ATOM 1565 C CA . TYR A 1 206 ? -26.077 -11.952 36.472 1.00 93.81 206 TYR A CA 1
ATOM 1566 C C . TYR A 1 206 ? -25.055 -11.080 35.741 1.00 93.81 206 TYR A C 1
ATOM 1568 O O . TYR A 1 206 ? -23.875 -11.104 36.083 1.00 93.81 206 TYR A O 1
ATOM 1576 N N . SER A 1 207 ? -25.520 -10.296 34.765 1.00 90.88 207 SER A N 1
ATOM 1577 C CA . SER A 1 207 ? -24.759 -9.197 34.145 1.00 90.88 207 SER A CA 1
ATOM 1578 C C . SER A 1 207 ? -25.014 -7.855 34.829 1.00 90.88 207 SER A C 1
ATOM 1580 O O . SER A 1 207 ? -24.142 -6.995 34.835 1.00 90.88 207 SER A O 1
ATOM 1582 N N . SER A 1 208 ? -26.186 -7.694 35.450 1.00 90.38 208 SER A N 1
ATOM 1583 C CA . SER A 1 208 ? -26.548 -6.528 36.256 1.00 90.38 208 SER A CA 1
ATOM 1584 C C . SER A 1 208 ? -27.578 -6.897 37.329 1.00 90.38 208 SER A C 1
ATOM 1586 O O . SER A 1 208 ? -28.338 -7.858 37.177 1.00 90.38 208 SER A O 1
ATOM 1588 N N . LEU A 1 209 ? -27.619 -6.144 38.431 1.00 92.56 209 LEU A N 1
ATOM 1589 C CA . LEU A 1 209 ? -28.471 -6.419 39.594 1.00 92.56 209 LEU A CA 1
ATOM 1590 C C . LEU A 1 209 ? -29.517 -5.321 39.802 1.00 92.56 209 LEU A C 1
ATOM 1592 O O . LEU A 1 209 ? -29.219 -4.131 39.724 1.00 92.56 209 LEU A O 1
ATOM 1596 N N . L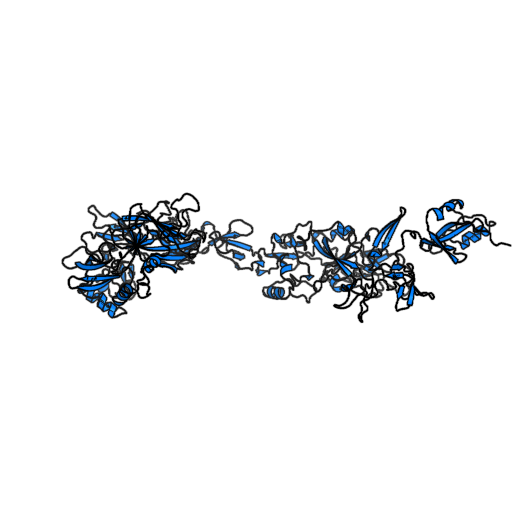YS A 1 210 ? -30.735 -5.711 40.198 1.00 92.31 210 LYS A N 1
ATOM 1597 C CA . LYS A 1 210 ? -31.710 -4.776 40.772 1.00 92.31 210 LYS A CA 1
ATOM 1598 C C . LYS A 1 210 ? -31.424 -4.603 42.256 1.00 92.31 210 LYS A C 1
ATOM 1600 O O . LYS A 1 210 ? -31.815 -5.461 43.046 1.00 92.31 210 LYS A O 1
ATOM 1605 N N . TYR A 1 211 ? -30.734 -3.536 42.637 1.00 94.31 211 TYR A N 1
ATOM 1606 C CA . TYR A 1 211 ? -30.327 -3.320 44.024 1.00 94.31 211 TYR A CA 1
ATOM 1607 C C . TYR A 1 211 ? -31.504 -3.092 44.966 1.00 94.31 211 TYR A C 1
ATOM 1609 O O . TYR A 1 211 ? -32.439 -2.335 44.675 1.00 94.31 211 TYR A O 1
ATOM 1617 N N . CYS A 1 212 ? -31.431 -3.723 46.135 1.00 94.50 212 CYS A N 1
ATOM 1618 C CA . CYS A 1 212 ? -32.475 -3.610 47.135 1.00 94.50 212 CYS A CA 1
ATOM 1619 C C . CYS A 1 212 ? -31.967 -3.692 48.572 1.00 94.50 212 CYS A C 1
ATOM 1621 O O . CYS A 1 212 ? -30.826 -4.058 48.836 1.00 94.50 212 CYS A O 1
ATOM 1623 N N . GLN A 1 213 ? -32.867 -3.400 49.507 1.00 93.56 213 GLN A N 1
ATOM 1624 C CA . GLN A 1 213 ? -32.713 -3.715 50.919 1.00 93.56 213 GLN A CA 1
ATOM 1625 C C . GLN A 1 213 ? -34.016 -4.314 51.460 1.00 93.56 213 GLN A C 1
ATOM 1627 O O . GLN A 1 213 ? -35.115 -3.952 51.029 1.00 93.56 213 GLN A O 1
ATOM 1632 N N . SER A 1 214 ? -33.906 -5.237 52.415 1.00 91.50 214 SER A N 1
ATOM 1633 C CA . SER A 1 214 ? -35.075 -5.733 53.143 1.00 91.50 214 SER A CA 1
ATOM 1634 C C . SER A 1 214 ? -35.698 -4.613 53.994 1.00 91.50 214 SER A C 1
ATOM 1636 O O . SER A 1 214 ? -34.954 -3.815 54.571 1.00 91.50 214 SER A O 1
ATOM 1638 N N . PRO A 1 215 ? -37.037 -4.539 54.115 1.00 90.88 215 PRO A N 1
ATOM 1639 C CA . PRO A 1 215 ? -37.687 -3.528 54.942 1.00 90.88 215 PRO A CA 1
ATOM 1640 C C . PRO A 1 215 ? -37.300 -3.682 56.416 1.00 90.88 215 PRO A C 1
ATOM 1642 O O . PRO A 1 215 ? -37.379 -4.786 56.960 1.00 90.88 215 PRO A O 1
ATOM 1645 N N . ASP A 1 216 ? -36.924 -2.580 57.061 1.00 88.19 216 ASP A N 1
ATOM 1646 C CA . ASP A 1 216 ? -36.810 -2.467 58.518 1.00 88.19 216 ASP A CA 1
ATOM 1647 C C . ASP A 1 216 ? -37.829 -1.441 59.058 1.00 88.19 216 ASP A C 1
ATOM 1649 O O . ASP A 1 216 ? -38.816 -1.143 58.379 1.00 88.19 216 ASP A O 1
ATOM 1653 N N . SER A 1 217 ? -37.688 -0.977 60.308 1.00 79.94 217 SER A N 1
ATOM 1654 C CA . SER A 1 217 ? -38.686 -0.077 60.899 1.00 79.94 217 SER A CA 1
ATOM 1655 C C . SER A 1 217 ? -38.751 1.294 60.227 1.00 79.94 217 SER A C 1
ATOM 1657 O O . SER A 1 217 ? -39.829 1.883 60.239 1.00 79.94 217 SER A O 1
ATOM 1659 N N . ASP A 1 218 ? -37.651 1.787 59.645 1.00 85.06 218 ASP A N 1
ATOM 1660 C CA . ASP A 1 218 ? -37.520 3.198 59.261 1.00 85.06 218 ASP A CA 1
ATOM 1661 C C . ASP A 1 218 ? -36.734 3.441 57.953 1.00 85.06 218 ASP A C 1
ATOM 1663 O O . ASP A 1 218 ? -36.623 4.584 57.516 1.00 85.06 218 ASP A O 1
ATOM 1667 N N . ASN A 1 219 ? -36.193 2.420 57.282 1.00 90.75 219 ASN A N 1
ATOM 1668 C CA . ASN A 1 219 ? -35.374 2.595 56.075 1.00 90.75 219 ASN A CA 1
ATOM 1669 C C . ASN A 1 219 ? -36.176 2.902 54.798 1.00 90.75 219 ASN A C 1
ATOM 1671 O O . ASN A 1 219 ? -35.655 3.531 53.874 1.00 90.75 219 ASN A O 1
ATOM 1675 N N . ALA A 1 220 ? -37.436 2.468 54.730 1.00 92.62 220 ALA A N 1
ATOM 1676 C CA . ALA A 1 220 ? -38.286 2.620 53.555 1.00 92.62 220 ALA A CA 1
ATOM 1677 C C . ALA A 1 220 ? -39.036 3.955 53.565 1.00 92.62 220 ALA A C 1
ATOM 1679 O O . ALA A 1 220 ? -39.810 4.232 54.483 1.00 92.62 220 ALA A O 1
ATOM 1680 N N . LYS A 1 221 ? -38.920 4.731 52.483 1.00 95.00 221 LYS A N 1
ATOM 1681 C CA . LYS A 1 221 ? -39.799 5.879 52.224 1.00 95.00 221 LYS A CA 1
ATOM 1682 C C . LYS A 1 221 ? -40.484 5.734 50.868 1.00 95.00 221 LYS A C 1
ATOM 1684 O O . LYS A 1 221 ? -39.939 5.176 49.916 1.00 95.00 221 LYS A O 1
ATOM 1689 N N . THR A 1 222 ? -41.736 6.187 50.802 1.00 95.44 222 THR A N 1
ATOM 1690 C CA . THR A 1 222 ? -42.511 6.182 49.558 1.00 95.44 222 THR A CA 1
ATOM 1691 C C . THR A 1 222 ? -42.243 7.461 48.778 1.00 95.44 222 THR A C 1
ATOM 1693 O O . THR A 1 222 ? -42.404 8.555 49.315 1.00 95.44 222 THR A O 1
ATOM 1696 N N . TYR A 1 223 ? -41.917 7.298 47.501 1.00 97.12 223 TYR A N 1
ATOM 1697 C CA . TYR A 1 223 ? -41.781 8.376 46.534 1.00 97.12 223 TYR A CA 1
ATOM 1698 C C . TYR A 1 223 ? -42.708 8.138 45.348 1.00 97.12 223 TYR A C 1
ATOM 1700 O O . TYR A 1 223 ? -43.132 7.013 45.075 1.00 97.12 223 TYR A O 1
ATOM 1708 N N . TYR A 1 224 ? -43.001 9.204 44.624 1.00 95.50 224 TYR A N 1
ATOM 1709 C CA . TYR A 1 224 ? -43.839 9.184 43.443 1.00 95.50 224 TYR A CA 1
ATOM 1710 C C . TYR A 1 224 ? -43.112 9.839 42.277 1.00 95.50 224 TYR A C 1
ATOM 1712 O O . TYR A 1 224 ? -42.433 10.839 42.472 1.00 95.50 224 TYR A O 1
ATOM 1720 N N . SER A 1 225 ? -43.265 9.319 41.066 1.00 93.75 225 SER A N 1
ATOM 1721 C CA . SER A 1 225 ? -42.851 10.009 39.840 1.00 93.75 225 SER A CA 1
ATOM 1722 C C . SER A 1 225 ? -44.015 10.069 38.865 1.00 93.75 225 SER A C 1
ATOM 1724 O O . SER A 1 225 ? -44.929 9.246 38.924 1.00 93.75 225 SER A O 1
ATOM 1726 N N . TRP A 1 226 ? -43.984 11.041 37.962 1.00 90.38 226 TRP A N 1
ATOM 1727 C CA . TRP A 1 226 ? -44.946 11.119 36.872 1.00 90.38 226 TRP A CA 1
ATOM 1728 C C . TRP A 1 226 ? -44.362 10.509 35.603 1.00 90.38 226 TRP A C 1
ATOM 1730 O O . TRP A 1 226 ? -43.238 10.834 35.230 1.00 90.38 226 TRP A O 1
ATOM 1740 N N . GLU A 1 227 ? -45.147 9.676 34.929 1.00 90.19 227 GLU A N 1
ATOM 1741 C CA . GLU A 1 227 ? -44.840 9.151 33.597 1.00 90.19 227 GLU A CA 1
ATOM 1742 C C . GLU A 1 227 ? -45.960 9.515 32.619 1.00 90.19 227 GLU A C 1
ATOM 1744 O O . GLU A 1 227 ? -47.128 9.650 33.010 1.00 90.19 227 GLU A O 1
ATOM 1749 N N . GLY A 1 228 ? -45.596 9.702 31.349 1.00 87.69 228 GLY A N 1
ATOM 1750 C CA . GLY A 1 228 ? -46.556 9.866 30.261 1.00 87.69 228 GLY A CA 1
ATOM 1751 C C . GLY A 1 228 ? -47.198 8.527 29.917 1.00 87.69 228 GLY A C 1
ATOM 1752 O O . GLY A 1 228 ? -46.513 7.510 29.907 1.00 87.69 228 GLY A O 1
ATOM 1753 N N . SER A 1 229 ? -48.499 8.532 29.645 1.00 88.38 229 SER A N 1
ATOM 1754 C CA . SER A 1 229 ? -49.282 7.388 29.191 1.00 88.38 229 SER A CA 1
ATOM 1755 C C . SER A 1 229 ? -50.093 7.764 27.957 1.00 88.38 229 SER A C 1
ATOM 1757 O O . SER A 1 229 ? -50.842 8.747 27.975 1.00 88.38 229 SER A O 1
ATOM 1759 N N . ASP A 1 230 ? -50.029 6.923 26.923 1.00 85.56 230 ASP A N 1
ATOM 1760 C CA . ASP A 1 230 ? -50.782 7.119 25.676 1.00 85.56 230 ASP A CA 1
ATOM 1761 C C . ASP A 1 230 ? -52.312 7.094 25.867 1.00 85.56 230 ASP A C 1
ATOM 1763 O O . ASP A 1 230 ? -53.064 7.652 25.069 1.00 85.56 230 ASP A O 1
ATOM 1767 N N . THR A 1 231 ? -52.789 6.464 26.940 1.00 86.38 231 THR A N 1
ATOM 1768 C CA . THR A 1 231 ? -54.213 6.218 27.204 1.00 86.38 231 THR A CA 1
ATOM 1769 C C . THR A 1 231 ? -54.748 6.989 28.404 1.00 86.38 231 THR A C 1
ATOM 1771 O O . THR A 1 231 ? -55.935 7.319 28.438 1.00 86.38 231 THR A O 1
ATOM 1774 N N . GLN A 1 232 ? -53.903 7.276 29.398 1.00 87.62 232 GLN A N 1
ATOM 1775 C CA . GLN A 1 232 ? -54.315 7.895 30.664 1.00 87.62 232 GLN A CA 1
ATOM 1776 C C . GLN A 1 232 ? -53.775 9.321 30.857 1.00 87.62 232 GLN A C 1
ATOM 1778 O O . GLN A 1 232 ? -54.132 9.977 31.838 1.00 87.62 232 GLN A O 1
ATOM 1783 N N . GLY A 1 233 ? -52.949 9.829 29.937 1.00 86.12 233 GLY A N 1
ATOM 1784 C CA . GLY A 1 233 ? -52.306 11.133 30.070 1.00 86.12 233 GLY A CA 1
ATOM 1785 C C . GLY A 1 233 ? -51.093 11.048 30.989 1.00 86.12 233 GLY A C 1
ATOM 1786 O O . GLY A 1 233 ? -50.042 10.602 30.558 1.00 86.12 233 GLY A O 1
ATOM 1787 N N . TYR A 1 234 ? -51.221 11.460 32.251 1.00 85.62 234 TYR A N 1
ATOM 1788 C CA . TYR A 1 234 ? -50.120 11.379 33.218 1.00 85.62 234 TYR A CA 1
ATOM 1789 C C . TYR A 1 234 ? -50.473 10.433 34.356 1.00 85.62 234 TYR A C 1
ATOM 1791 O O . TYR A 1 234 ? -51.494 10.605 35.027 1.00 85.62 234 TYR A O 1
ATOM 1799 N N . VAL A 1 235 ? -49.615 9.440 34.577 1.00 90.06 235 VAL A N 1
ATOM 1800 C CA . VAL A 1 235 ? -49.792 8.425 35.615 1.00 90.06 235 VAL A CA 1
ATOM 1801 C C . VAL A 1 235 ? -48.747 8.586 36.705 1.00 90.06 235 VAL A C 1
ATOM 1803 O O . VAL A 1 235 ? -47.575 8.853 36.444 1.00 90.06 235 VAL A O 1
ATOM 1806 N N . LEU A 1 236 ? -49.193 8.425 37.949 1.00 89.88 236 LEU A N 1
ATOM 1807 C CA . LEU A 1 236 ? -48.329 8.469 39.118 1.00 89.88 236 LEU A CA 1
ATOM 1808 C C . LEU A 1 236 ? -47.756 7.067 39.366 1.00 89.88 236 LEU A C 1
ATOM 1810 O O . LEU A 1 236 ? -48.503 6.130 39.659 1.00 89.88 236 LEU A O 1
ATOM 1814 N N . LYS A 1 237 ? -46.438 6.918 39.275 1.00 91.25 237 LYS A N 1
ATOM 1815 C CA . LYS A 1 237 ? -45.724 5.697 39.652 1.00 91.25 237 LYS A CA 1
ATOM 1816 C C . LYS A 1 237 ? -45.277 5.799 41.096 1.00 91.25 237 LYS A C 1
ATOM 1818 O O . LYS A 1 237 ? -44.765 6.831 41.514 1.00 91.25 237 LYS A O 1
ATOM 1823 N N . LYS A 1 238 ? -45.494 4.731 41.861 1.00 94.06 238 LYS A N 1
ATOM 1824 C CA . LYS A 1 238 ? -45.105 4.640 43.268 1.00 94.06 238 LYS A CA 1
ATOM 1825 C C . LYS A 1 238 ? -43.804 3.852 43.387 1.00 94.06 238 LYS A C 1
ATOM 1827 O O . LYS A 1 238 ? -43.735 2.725 42.911 1.00 94.06 238 LYS A O 1
ATOM 1832 N N . HIS A 1 239 ? -42.846 4.408 44.117 1.00 93.94 239 HIS A N 1
ATOM 1833 C CA . HIS A 1 239 ? -41.537 3.821 44.394 1.00 93.94 239 HIS A CA 1
ATOM 1834 C C . HIS A 1 239 ? -41.342 3.683 45.904 1.00 93.94 239 HIS A C 1
ATOM 1836 O O . HIS A 1 239 ? -41.653 4.600 46.661 1.00 93.94 239 HIS A O 1
ATOM 1842 N N . SER A 1 240 ? -40.843 2.535 46.353 1.00 95.31 240 SER A N 1
ATOM 1843 C CA . SER A 1 240 ? -40.446 2.302 47.748 1.00 95.31 240 SER A CA 1
ATOM 1844 C C . SER A 1 240 ? -38.927 2.223 47.779 1.00 95.31 240 SER A C 1
ATOM 1846 O O . SER A 1 240 ? -38.367 1.207 47.369 1.00 95.31 240 SER A O 1
ATOM 1848 N N . LEU A 1 241 ? -38.266 3.308 48.182 1.00 96.62 241 LEU A N 1
ATOM 1849 C CA . LEU A 1 241 ? -36.814 3.461 48.063 1.00 96.62 241 LEU A CA 1
ATOM 1850 C C . LEU A 1 241 ? -36.169 3.662 49.435 1.00 96.62 241 LEU A C 1
ATOM 1852 O O . LEU A 1 241 ? -36.818 4.127 50.377 1.00 96.62 241 LEU A O 1
ATOM 1856 N N . LEU A 1 242 ? -34.887 3.313 49.527 1.00 96.00 242 LEU A N 1
ATOM 1857 C CA . LEU A 1 242 ? -34.062 3.569 50.701 1.00 96.00 242 LEU A CA 1
ATOM 1858 C C . LEU A 1 242 ? -33.879 5.077 50.858 1.00 96.00 242 LEU A C 1
ATOM 1860 O O . LEU A 1 242 ? -33.473 5.749 49.907 1.00 96.00 242 LEU A O 1
ATOM 1864 N N . GLN A 1 243 ? -34.161 5.601 52.047 1.00 95.06 243 GLN A N 1
ATOM 1865 C CA . GLN A 1 243 ? -33.932 7.011 52.342 1.00 95.06 243 GLN A CA 1
ATOM 1866 C C . GLN A 1 243 ? -32.561 7.258 52.980 1.00 95.06 243 GLN A C 1
ATOM 1868 O O . GLN A 1 243 ? -32.052 6.429 53.731 1.00 95.06 243 GLN A O 1
ATOM 1873 N N . ILE A 1 244 ? -31.994 8.435 52.724 1.00 95.62 244 ILE A N 1
ATOM 1874 C CA . ILE A 1 244 ? -30.833 8.955 53.448 1.00 95.62 244 ILE A CA 1
ATOM 1875 C C . ILE A 1 244 ? -31.236 9.229 54.901 1.00 95.62 244 ILE A C 1
ATOM 1877 O O . ILE A 1 244 ? -32.103 10.067 55.167 1.00 95.62 244 ILE A O 1
ATOM 1881 N N . ASP A 1 245 ? -30.604 8.530 55.840 1.00 93.62 245 ASP A N 1
ATOM 1882 C CA . ASP A 1 245 ? -30.735 8.766 57.277 1.00 93.62 245 ASP A CA 1
ATOM 1883 C C . ASP A 1 245 ? -29.670 9.759 57.790 1.00 93.62 245 ASP A C 1
ATOM 1885 O O . ASP A 1 245 ? -28.891 10.329 57.022 1.00 93.62 245 ASP A O 1
ATOM 1889 N N . SER A 1 246 ? -29.627 9.996 59.105 1.00 93.38 246 SER A N 1
ATOM 1890 C CA . SER A 1 246 ? -28.642 10.907 59.702 1.00 93.38 246 SER A CA 1
ATOM 1891 C C . SER A 1 246 ? -27.194 10.428 59.545 1.00 93.38 246 SER A C 1
ATOM 1893 O O . SER A 1 246 ? -26.296 11.252 59.420 1.00 93.38 246 SER A O 1
ATOM 1895 N N . VAL A 1 247 ? -26.954 9.112 59.542 1.00 90.69 247 VAL A N 1
ATOM 1896 C CA . VAL A 1 247 ? -25.599 8.547 59.432 1.00 90.69 247 VAL A CA 1
ATOM 1897 C C . VAL A 1 247 ? -25.081 8.704 58.003 1.00 90.69 247 VAL A C 1
ATOM 1899 O O . VAL A 1 247 ? -23.939 9.116 57.792 1.00 90.69 247 VAL A O 1
ATOM 1902 N N . ALA A 1 248 ? -25.930 8.420 57.016 1.00 91.81 248 ALA A N 1
ATOM 1903 C CA . ALA A 1 248 ? -25.637 8.646 55.611 1.00 91.81 248 ALA A CA 1
ATOM 1904 C C . ALA A 1 248 ? -25.431 10.140 55.314 1.00 91.81 248 ALA A C 1
ATOM 1906 O O . ALA A 1 248 ? -24.483 10.483 54.610 1.00 91.81 248 ALA A O 1
ATOM 1907 N N . HIS A 1 249 ? -26.248 11.029 55.891 1.00 93.69 249 HIS A N 1
ATOM 1908 C CA . HIS A 1 249 ? -26.076 12.479 55.764 1.00 93.69 249 HIS A CA 1
ATOM 1909 C C . HIS A 1 249 ? -24.682 12.941 56.211 1.00 93.69 249 HIS A C 1
ATOM 1911 O O . HIS A 1 249 ? -23.970 13.573 55.430 1.00 93.69 249 HIS A O 1
ATOM 1917 N N . ASP A 1 250 ? -24.268 12.582 57.430 1.00 92.25 250 ASP A N 1
ATOM 1918 C CA . ASP A 1 250 ? -22.976 12.995 57.991 1.00 92.25 250 ASP A CA 1
ATOM 1919 C C . ASP A 1 250 ? -21.797 12.502 57.134 1.00 92.25 250 ASP A C 1
ATOM 1921 O O . ASP A 1 250 ? -20.834 13.237 56.901 1.00 92.25 250 ASP A O 1
ATOM 1925 N N . TYR A 1 251 ? -21.892 11.273 56.615 1.00 91.12 251 TYR A N 1
ATOM 1926 C CA . TYR A 1 251 ? -20.903 10.723 55.688 1.00 91.12 251 TYR A CA 1
ATOM 1927 C C . TYR A 1 251 ? -20.829 11.524 54.382 1.00 91.12 251 TYR A C 1
ATOM 1929 O O . TYR A 1 251 ? -19.745 11.957 53.990 1.00 91.12 251 TYR A O 1
ATOM 1937 N N . LEU A 1 252 ? -21.971 11.754 53.727 1.00 92.62 252 LEU A N 1
ATOM 1938 C CA . LEU A 1 252 ? -22.036 12.433 52.431 1.00 92.62 252 LEU A CA 1
ATOM 1939 C C . LEU A 1 252 ? -21.559 13.888 52.516 1.00 92.62 252 LEU A C 1
ATOM 1941 O O . LEU A 1 252 ? -20.838 14.349 51.632 1.00 92.62 252 LEU A O 1
ATOM 1945 N N . VAL A 1 253 ? -21.887 14.597 53.600 1.00 91.25 253 VAL A N 1
ATOM 1946 C CA . VAL A 1 253 ? -21.356 15.945 53.870 1.00 91.25 253 VAL A CA 1
ATOM 1947 C C . VAL A 1 253 ? -19.830 15.912 54.042 1.00 91.25 253 VAL A C 1
ATOM 1949 O O . VAL A 1 253 ? -19.134 16.820 53.585 1.00 91.25 253 VAL A O 1
ATOM 1952 N N . GLY A 1 254 ? -19.292 14.849 54.649 1.00 89.12 254 GLY A N 1
ATOM 1953 C CA . GLY A 1 254 ? -17.856 14.651 54.850 1.00 89.12 254 GLY A CA 1
ATOM 1954 C C . GLY A 1 254 ? -17.046 14.394 53.571 1.00 89.12 254 GLY A C 1
ATOM 1955 O O . GLY A 1 254 ? -15.854 14.705 53.546 1.00 89.12 254 GLY A O 1
ATOM 1956 N N . LEU A 1 255 ? -17.665 13.897 52.492 1.00 88.94 255 LEU A N 1
ATOM 1957 C CA . LEU A 1 255 ? -16.975 13.562 51.231 1.00 88.94 255 LEU A CA 1
ATOM 1958 C C . LEU A 1 255 ? -16.398 14.776 50.486 1.00 88.94 255 LEU A C 1
ATOM 1960 O O . LEU A 1 255 ? -15.483 14.627 49.666 1.00 88.94 255 LEU A O 1
ATOM 1964 N N . SER A 1 256 ? -16.910 15.978 50.779 1.00 82.88 256 SER A N 1
ATOM 1965 C CA . SER A 1 256 ? -16.489 17.234 50.146 1.00 82.88 256 SER A CA 1
ATOM 1966 C C . SER A 1 256 ? -16.508 17.137 48.612 1.00 82.88 256 SER A C 1
ATOM 1968 O O . SER A 1 256 ? -15.451 17.214 47.972 1.00 82.88 256 SER A O 1
ATOM 1970 N N . LEU A 1 257 ? -17.688 16.895 48.024 1.00 89.50 257 LEU A N 1
ATOM 1971 C CA . LEU A 1 257 ? -17.848 16.806 46.566 1.00 89.50 257 LEU A CA 1
ATOM 1972 C C . LEU A 1 257 ? -17.416 18.121 45.895 1.00 89.50 257 LEU A C 1
ATOM 1974 O O . LEU A 1 257 ? -17.490 19.188 46.509 1.00 89.50 257 LEU A O 1
ATOM 1978 N N . VAL A 1 258 ? -16.961 18.053 44.640 1.00 89.12 258 VAL A N 1
ATOM 1979 C CA . VAL A 1 258 ? -16.453 19.226 43.900 1.00 89.12 258 VAL A CA 1
ATOM 1980 C C . VAL A 1 258 ? -17.500 20.342 43.799 1.00 89.12 258 VAL A C 1
ATOM 1982 O O . VAL A 1 258 ? -17.153 21.514 43.948 1.00 89.12 258 VAL A O 1
ATOM 1985 N N . ASP A 1 259 ? -18.769 19.986 43.581 1.00 87.25 259 ASP A N 1
ATOM 1986 C CA . ASP A 1 259 ? -19.886 20.930 43.568 1.00 87.25 259 ASP A CA 1
ATOM 1987 C C . ASP A 1 259 ? -20.576 20.984 44.954 1.00 87.25 259 ASP A C 1
ATOM 1989 O O . ASP A 1 259 ? -21.162 19.991 45.409 1.00 87.25 259 ASP A O 1
ATOM 1993 N N . PRO A 1 260 ? -20.558 22.138 45.649 1.00 86.88 260 PRO A N 1
ATOM 1994 C CA . PRO A 1 260 ? -21.272 22.312 46.914 1.00 86.88 260 PRO A CA 1
ATOM 1995 C C . PRO A 1 260 ? -22.790 22.095 46.803 1.00 86.88 260 PRO A C 1
ATOM 1997 O O . PRO A 1 260 ? -23.428 21.684 47.778 1.00 86.88 260 PRO A O 1
ATOM 2000 N N . VAL A 1 261 ? -23.378 22.352 45.628 1.00 90.19 261 VAL A N 1
ATOM 2001 C CA . VAL A 1 261 ? -24.800 22.095 45.361 1.00 90.19 261 VAL A CA 1
ATOM 2002 C C . VAL A 1 261 ? -25.061 20.593 45.347 1.00 90.19 261 VAL A C 1
ATOM 2004 O O . VAL A 1 261 ? -26.013 20.153 45.988 1.00 90.19 261 VAL A O 1
ATOM 2007 N N . ALA A 1 262 ? -24.178 19.804 44.727 1.00 90.31 262 ALA A N 1
ATOM 2008 C CA . ALA A 1 262 ? -24.267 18.344 44.737 1.00 90.31 262 ALA A CA 1
ATOM 2009 C C . ALA A 1 262 ? -24.218 17.785 46.162 1.00 90.31 262 ALA A C 1
ATOM 2011 O O . ALA A 1 262 ? -25.038 16.948 46.528 1.00 90.31 262 ALA A O 1
ATOM 2012 N N . THR A 1 263 ? -23.306 18.295 46.999 1.00 90.44 263 THR A N 1
ATOM 2013 C CA . THR A 1 263 ? -23.213 17.869 48.408 1.00 90.44 263 THR A CA 1
ATOM 2014 C C . THR A 1 263 ? -24.524 18.138 49.147 1.00 90.44 263 THR A C 1
ATOM 2016 O O . THR A 1 263 ? -25.011 17.284 49.883 1.00 90.44 263 THR A O 1
ATOM 2019 N N . THR A 1 264 ? -25.126 19.309 48.931 1.00 90.88 264 THR A N 1
ATOM 2020 C CA . THR A 1 264 ? -26.386 19.690 49.584 1.00 90.88 264 THR A CA 1
ATOM 2021 C C . THR A 1 264 ? -27.565 18.852 49.082 1.00 90.88 264 THR A C 1
ATOM 2023 O O . THR A 1 264 ? -28.375 18.403 49.886 1.00 90.88 264 THR A O 1
ATOM 2026 N N . ASP A 1 265 ? -27.655 18.613 47.772 1.00 92.44 265 ASP A N 1
ATOM 2027 C CA . ASP A 1 265 ? -28.763 17.880 47.152 1.00 92.44 265 ASP A CA 1
ATOM 2028 C C . ASP A 1 265 ? -28.728 16.373 47.462 1.00 92.44 265 ASP A C 1
ATOM 2030 O O . ASP A 1 265 ? -29.746 15.768 47.808 1.00 92.44 265 ASP A O 1
ATOM 2034 N N . LEU A 1 266 ? -27.545 15.759 47.375 1.00 94.12 266 LEU A N 1
ATOM 2035 C CA . LEU A 1 266 ? -27.373 14.317 47.553 1.00 94.12 266 LEU A CA 1
ATOM 2036 C C . LEU A 1 266 ? -27.411 13.878 49.021 1.00 94.12 266 LEU A C 1
ATOM 2038 O O . LEU A 1 266 ? -27.772 12.738 49.295 1.00 94.12 266 LEU A O 1
ATOM 2042 N N . SER A 1 267 ? -27.071 14.765 49.964 1.00 94.06 267 SER A N 1
ATOM 2043 C CA . SER A 1 267 ? -27.035 14.440 51.398 1.00 94.06 267 SER A CA 1
ATOM 2044 C C . SER A 1 267 ? -28.341 14.718 52.149 1.00 94.06 267 SER A C 1
ATOM 2046 O O . SER A 1 267 ? -28.411 14.444 53.344 1.00 94.06 267 SER A O 1
ATOM 2048 N N . LEU A 1 268 ? -29.385 15.256 51.509 1.00 94.81 268 LEU A N 1
ATOM 2049 C CA . LEU A 1 268 ? -30.643 15.607 52.182 1.00 94.81 268 LEU A CA 1
ATOM 2050 C C . LEU A 1 268 ? -31.278 14.400 52.893 1.00 94.81 268 LEU A C 1
ATOM 2052 O O . LEU A 1 268 ? -31.642 13.413 52.250 1.00 94.81 268 LEU A O 1
ATOM 2056 N N . ILE A 1 269 ? -31.473 14.513 54.212 1.00 94.50 269 ILE A N 1
ATOM 2057 C CA . ILE A 1 269 ? -32.168 13.498 55.018 1.00 94.50 269 ILE A CA 1
ATOM 2058 C C . ILE A 1 269 ? -33.579 13.285 54.459 1.00 94.50 269 ILE A C 1
ATOM 2060 O O . ILE A 1 269 ? -34.316 14.239 54.203 1.00 94.50 269 ILE A O 1
ATOM 2064 N N . GLY A 1 270 ? -33.958 12.022 54.276 1.00 93.38 270 GLY A N 1
ATOM 2065 C CA . GLY A 1 270 ? -35.242 11.638 53.701 1.00 93.38 270 GLY A CA 1
ATOM 2066 C C . GLY A 1 270 ? -35.305 11.705 52.171 1.00 93.38 270 GLY A C 1
ATOM 2067 O O . GLY A 1 270 ? -36.385 11.466 51.620 1.00 93.38 270 GLY A O 1
ATOM 2068 N N . SER A 1 271 ? -34.203 12.026 51.480 1.00 95.12 271 SER A N 1
ATOM 2069 C CA . SER A 1 271 ? -34.075 11.868 50.021 1.00 95.12 271 SER A CA 1
ATOM 2070 C C . SER A 1 271 ? -33.703 10.420 49.647 1.00 95.12 271 SER A C 1
ATOM 2072 O O . SER A 1 271 ? -33.192 9.701 50.506 1.00 95.12 271 SER A O 1
ATOM 2074 N N . PRO A 1 272 ? -33.950 9.958 48.405 1.00 96.62 272 PRO A N 1
ATOM 2075 C CA . PRO A 1 272 ? -33.570 8.609 47.987 1.00 96.62 272 PRO A CA 1
ATOM 2076 C C . PRO A 1 272 ? -32.047 8.424 47.912 1.00 96.62 272 PRO A C 1
ATOM 2078 O O . PRO A 1 272 ? -31.339 9.273 47.357 1.00 96.62 272 PRO A O 1
ATOM 2081 N N . ALA A 1 273 ? -31.565 7.290 48.423 1.00 95.19 273 ALA A N 1
ATOM 2082 C CA . ALA A 1 273 ? -30.160 6.898 48.411 1.00 95.19 273 ALA A CA 1
ATOM 2083 C C . ALA A 1 273 ? -29.747 6.231 47.087 1.00 95.19 273 ALA A C 1
ATOM 2085 O O . ALA A 1 273 ? -30.497 5.426 46.523 1.00 95.19 273 ALA A O 1
ATOM 2086 N N . TYR A 1 274 ? -28.529 6.532 46.625 1.00 94.62 274 TYR A N 1
ATOM 2087 C CA . TYR A 1 274 ? -27.880 5.804 45.533 1.00 94.62 274 TYR A CA 1
ATOM 2088 C C . TYR A 1 274 ? -27.229 4.504 46.032 1.00 94.62 274 TYR A C 1
ATOM 2090 O O . TYR A 1 274 ? -26.835 4.400 47.192 1.00 94.62 274 TYR A O 1
ATOM 2098 N N . VAL A 1 275 ? -27.109 3.522 45.138 1.00 92.19 275 VAL A N 1
ATOM 2099 C CA . VAL A 1 275 ? -26.474 2.213 45.371 1.00 92.19 275 VAL A CA 1
ATOM 2100 C C . VAL A 1 275 ? -25.000 2.357 45.740 1.00 92.19 275 VAL A C 1
ATOM 2102 O O . VAL A 1 275 ? -24.529 1.767 46.711 1.00 92.19 275 VAL A O 1
ATOM 2105 N N . ALA A 1 276 ? -24.270 3.144 44.952 1.00 90.50 276 ALA A N 1
ATOM 2106 C CA . ALA A 1 276 ? -22.880 3.480 45.196 1.00 90.50 276 ALA A CA 1
ATOM 2107 C C . ALA A 1 276 ? -22.791 4.935 45.655 1.00 90.50 276 ALA A C 1
ATOM 2109 O O . ALA A 1 276 ? -23.308 5.849 45.012 1.00 90.50 276 ALA A O 1
ATOM 2110 N N . ASP A 1 277 ? -22.134 5.128 46.789 1.00 91.44 277 ASP A N 1
ATOM 2111 C CA . ASP A 1 277 ? -21.998 6.408 47.475 1.00 91.44 277 ASP A CA 1
ATOM 2112 C C . ASP A 1 277 ? -20.533 6.827 47.643 1.00 91.44 277 ASP A C 1
ATOM 2114 O O . ASP A 1 277 ? -20.213 7.652 48.497 1.00 91.44 277 ASP A O 1
ATOM 2118 N N . ASP A 1 278 ? -19.632 6.267 46.831 1.00 90.94 278 ASP A N 1
ATOM 2119 C CA . ASP A 1 278 ? -18.285 6.807 46.700 1.00 90.94 278 ASP A CA 1
ATOM 2120 C C . ASP A 1 278 ? -18.318 8.163 45.979 1.00 90.94 278 ASP A C 1
ATOM 2122 O O . ASP A 1 278 ? -19.195 8.454 45.158 1.00 90.94 278 ASP A O 1
ATOM 2126 N N . LYS A 1 279 ? -17.322 8.997 46.278 1.00 90.88 279 LYS A N 1
ATOM 2127 C CA . LYS A 1 279 ? -17.245 10.375 45.791 1.00 90.88 279 LYS A CA 1
ATOM 2128 C C . LYS A 1 279 ? -17.395 10.504 44.270 1.00 90.88 279 LYS A C 1
ATOM 2130 O O . LYS A 1 279 ? -18.146 11.359 43.810 1.00 90.88 279 LYS A O 1
ATOM 2135 N N . THR A 1 280 ? -16.690 9.673 43.501 1.00 90.31 280 THR A N 1
ATOM 2136 C CA . THR A 1 280 ? -16.630 9.812 42.036 1.00 90.31 280 THR A CA 1
ATOM 2137 C C . THR A 1 280 ? -17.972 9.450 41.409 1.00 90.31 280 THR A C 1
ATOM 2139 O O . THR A 1 280 ? -18.467 10.159 40.532 1.00 90.31 280 THR A O 1
ATOM 2142 N N . THR A 1 281 ? -18.591 8.366 41.880 1.00 91.19 281 THR A N 1
ATOM 2143 C CA . THR A 1 281 ? -19.901 7.931 41.383 1.00 91.19 281 THR A CA 1
ATOM 2144 C C . THR A 1 281 ? -20.989 8.959 41.687 1.00 91.19 281 THR A C 1
ATOM 2146 O O . THR A 1 281 ? -21.786 9.287 40.810 1.00 91.19 281 THR A O 1
ATOM 2149 N N . LEU A 1 282 ? -20.997 9.530 42.893 1.00 93.38 282 LEU A N 1
ATOM 2150 C CA . LEU A 1 282 ? -21.969 10.558 43.275 1.00 93.38 282 LEU A CA 1
ATOM 2151 C C . LEU A 1 282 ? -21.855 11.826 42.420 1.00 93.38 282 LEU A C 1
ATOM 2153 O O . LEU A 1 282 ? -22.874 12.369 41.995 1.00 93.38 282 LEU A O 1
ATOM 2157 N N . GLU A 1 283 ? -20.631 12.276 42.137 1.00 93.50 283 GLU A N 1
ATOM 2158 C CA . GLU A 1 283 ? -20.382 13.434 41.270 1.00 93.50 283 GLU A CA 1
ATOM 2159 C C . GLU A 1 283 ? -20.902 13.187 39.844 1.00 93.50 283 GLU A C 1
ATOM 2161 O O . GLU A 1 283 ? -21.632 14.021 39.302 1.00 93.50 283 GLU A O 1
ATOM 2166 N N . ASN A 1 284 ? -20.625 12.014 39.267 1.00 93.62 284 ASN A N 1
ATOM 2167 C CA . ASN A 1 284 ? -21.117 11.641 37.935 1.00 93.62 284 ASN A CA 1
ATOM 2168 C C . ASN A 1 284 ? -22.649 11.506 37.885 1.00 93.62 284 ASN A C 1
ATOM 2170 O O . ASN A 1 284 ? -23.288 11.983 36.940 1.00 93.62 284 ASN A O 1
ATOM 2174 N N . ASN A 1 285 ? -23.256 10.906 38.912 1.00 94.81 285 ASN A N 1
ATOM 2175 C CA . ASN A 1 285 ? -24.709 10.775 39.007 1.00 94.81 285 ASN A CA 1
ATOM 2176 C C . ASN A 1 285 ? -25.392 12.146 39.111 1.00 94.81 285 ASN A C 1
ATOM 2178 O O . ASN A 1 285 ? -26.435 12.352 38.494 1.00 94.81 285 ASN A O 1
ATOM 2182 N N . PHE A 1 286 ? -24.806 13.101 39.842 1.00 95.06 286 PHE A N 1
ATOM 2183 C CA . PHE A 1 286 ? -25.341 14.463 39.938 1.00 95.06 286 PHE A CA 1
ATOM 2184 C C . PHE A 1 286 ? -25.229 15.236 38.620 1.00 95.06 286 PHE A C 1
ATOM 2186 O O . PHE A 1 286 ? -26.167 15.932 38.230 1.00 95.06 286 PHE A O 1
ATOM 2193 N N . ILE A 1 287 ? -24.112 15.096 37.898 1.00 94.06 287 ILE A N 1
ATOM 2194 C CA . ILE A 1 287 ? -23.966 15.673 36.552 1.00 94.06 287 ILE A CA 1
ATOM 2195 C C . ILE A 1 287 ? -25.053 15.119 35.620 1.00 94.06 287 ILE A C 1
ATOM 2197 O O . ILE A 1 287 ? -25.657 15.870 34.857 1.00 94.06 287 ILE A O 1
ATOM 2201 N N . SER A 1 288 ? -25.351 13.825 35.727 1.00 93.94 288 SER A N 1
ATOM 2202 C CA . SER A 1 288 ? -26.343 13.150 34.884 1.00 93.94 288 SER A CA 1
ATOM 2203 C C . SER A 1 288 ? -27.790 13.465 35.281 1.00 93.94 288 SER A C 1
ATOM 2205 O O . SER A 1 288 ? -28.684 13.440 34.437 1.00 93.94 288 SER A O 1
ATOM 2207 N N . CYS A 1 289 ? -28.050 13.772 36.555 1.00 95.62 289 CYS A N 1
ATOM 2208 C CA . CYS A 1 289 ? -29.395 14.017 37.065 1.00 95.62 289 CYS A CA 1
ATOM 2209 C C . CYS A 1 289 ? -29.396 15.009 38.235 1.00 95.62 289 CYS A C 1
ATOM 2211 O O . CYS A 1 289 ? -29.062 14.673 39.371 1.00 95.62 289 CYS A O 1
ATOM 2213 N N . ASN A 1 290 ? -29.827 16.236 37.949 1.00 94.88 290 ASN A N 1
ATOM 2214 C CA . ASN A 1 290 ? -30.016 17.317 38.915 1.00 94.88 290 ASN A CA 1
ATOM 2215 C C . ASN A 1 290 ? -31.199 18.207 38.472 1.00 94.88 290 ASN A C 1
ATOM 2217 O O . ASN A 1 290 ? -31.661 18.070 37.334 1.00 94.88 290 ASN A O 1
ATOM 2221 N N . PRO A 1 291 ? -31.691 19.130 39.324 1.00 93.25 291 PRO A N 1
ATOM 2222 C CA . PRO A 1 291 ? -32.852 19.958 38.998 1.00 93.25 291 PRO A CA 1
ATOM 2223 C C . PRO A 1 291 ? -32.706 20.753 37.692 1.00 93.25 291 PRO A C 1
ATOM 2225 O O . PRO A 1 291 ? -33.655 20.844 36.918 1.00 93.25 291 PRO A O 1
ATOM 2228 N N . THR A 1 292 ? -31.520 21.311 37.434 1.00 94.38 292 THR A N 1
ATOM 2229 C CA . THR A 1 292 ? -31.246 22.147 36.256 1.00 94.38 292 THR A CA 1
ATOM 2230 C C . THR A 1 292 ? -31.269 21.317 34.978 1.00 94.38 292 THR A C 1
ATOM 2232 O O . THR A 1 292 ? -31.947 21.672 34.017 1.00 94.38 292 THR A O 1
ATOM 2235 N N . ASN A 1 293 ? -30.563 20.189 34.970 1.00 94.06 293 ASN A N 1
ATOM 2236 C CA . ASN A 1 293 ? -30.474 19.326 33.795 1.00 94.06 293 ASN A CA 1
ATOM 2237 C C . ASN A 1 293 ? -31.820 18.643 33.514 1.00 94.06 293 ASN A C 1
ATOM 2239 O O . ASN A 1 293 ? -32.187 18.450 32.355 1.00 94.06 293 ASN A O 1
ATOM 2243 N N . TYR A 1 294 ? -32.591 18.324 34.559 1.00 92.88 294 TYR A N 1
ATOM 2244 C CA . TYR A 1 294 ? -33.944 17.793 34.403 1.00 92.88 294 TYR A CA 1
ATOM 2245 C C . TYR A 1 294 ? -34.902 18.830 33.804 1.00 92.88 294 TYR A C 1
ATOM 2247 O O . TYR A 1 294 ? -35.688 18.496 32.922 1.00 92.88 294 TYR A O 1
ATOM 2255 N N . ASP A 1 295 ? -34.821 20.096 34.224 1.00 91.81 295 ASP A N 1
ATOM 2256 C CA . ASP A 1 295 ? -35.604 21.178 33.612 1.00 91.81 295 ASP A CA 1
ATOM 2257 C C . ASP A 1 295 ? -35.275 21.341 32.120 1.00 91.81 295 ASP A C 1
ATOM 2259 O O . ASP A 1 295 ? -36.178 21.463 31.291 1.00 91.81 295 ASP A O 1
ATOM 2263 N N . ILE A 1 296 ? -33.990 21.251 31.760 1.00 90.88 296 ILE A N 1
ATOM 2264 C CA . ILE A 1 296 ? -33.547 21.263 30.361 1.00 90.88 296 ILE A CA 1
ATOM 2265 C C . ILE A 1 296 ? -34.136 20.075 29.598 1.00 90.88 296 ILE A C 1
ATOM 2267 O O . ILE A 1 296 ? -34.671 20.282 28.513 1.00 90.88 296 ILE A O 1
ATOM 2271 N N . LEU A 1 297 ? -34.091 18.865 30.164 1.00 87.75 297 LEU A N 1
ATOM 2272 C CA . LEU A 1 297 ? -34.652 17.660 29.548 1.00 87.75 297 LEU A CA 1
ATOM 2273 C C . LEU A 1 297 ? -36.144 17.827 29.218 1.00 87.75 297 LEU A C 1
ATOM 2275 O O . LEU A 1 297 ? -36.557 17.516 28.105 1.00 87.75 297 LEU A O 1
ATOM 2279 N N . VAL A 1 298 ? -36.932 18.365 30.154 1.00 85.88 298 VAL A N 1
ATOM 2280 C CA . VAL A 1 298 ? -38.384 18.566 29.984 1.00 85.88 298 VAL A CA 1
ATOM 2281 C C . VAL A 1 298 ? -38.711 19.604 28.903 1.00 85.88 298 VAL A C 1
ATOM 2283 O O . VAL A 1 298 ? -39.733 19.488 28.231 1.00 85.88 298 VAL A O 1
ATOM 2286 N N . HIS A 1 299 ? -37.869 20.624 28.717 1.00 83.31 299 HIS A N 1
ATOM 2287 C CA . HIS A 1 299 ? -38.124 21.690 27.740 1.00 83.31 299 HIS A CA 1
ATOM 2288 C C . HIS A 1 299 ? -37.462 21.455 26.377 1.00 83.31 299 HIS A C 1
ATOM 2290 O O . HIS A 1 299 ? -37.954 21.952 25.364 1.00 83.31 299 HIS A O 1
ATOM 2296 N N . ASN A 1 300 ? -36.316 20.772 26.344 1.00 80.38 300 ASN A N 1
ATOM 2297 C CA . ASN A 1 300 ? -35.557 20.480 25.136 1.00 80.38 300 ASN A CA 1
ATOM 2298 C C . ASN A 1 300 ? -34.560 19.330 25.366 1.00 80.38 300 ASN A C 1
ATOM 2300 O O . ASN A 1 300 ? -33.392 19.555 25.696 1.00 80.38 300 ASN A O 1
ATOM 2304 N N . THR A 1 301 ? -34.999 18.104 25.084 1.00 79.00 301 THR A N 1
ATOM 2305 C CA . THR A 1 301 ? -34.166 16.900 25.212 1.00 79.00 301 THR A CA 1
ATOM 2306 C C . THR A 1 301 ? -32.929 16.875 24.307 1.00 79.00 301 THR A C 1
ATOM 2308 O O . THR A 1 301 ? -32.044 16.054 24.522 1.00 79.00 301 THR A O 1
ATOM 2311 N N . PHE A 1 302 ? -32.850 17.727 23.278 1.00 75.44 302 PHE A N 1
ATOM 2312 C CA . PHE A 1 302 ? -31.741 17.727 22.314 1.00 75.44 302 PHE A CA 1
ATOM 2313 C C . PHE A 1 302 ? -30.538 18.557 22.778 1.00 75.44 302 PHE A C 1
ATOM 2315 O O . PHE A 1 302 ? -29.535 18.663 22.068 1.00 75.44 302 PHE A O 1
ATOM 2322 N N . ARG A 1 303 ? -30.638 19.206 23.942 1.00 81.44 303 ARG A N 1
ATOM 2323 C CA . ARG A 1 303 ? -29.542 19.979 24.528 1.00 81.44 303 ARG A CA 1
ATOM 2324 C C . ARG A 1 303 ? -28.496 19.024 25.112 1.00 81.44 303 ARG A C 1
ATOM 2326 O O . ARG A 1 303 ? -28.881 18.129 25.857 1.00 81.44 303 ARG A O 1
ATOM 2333 N N . PRO A 1 304 ? -27.192 19.230 24.856 1.00 83.38 304 PRO A N 1
ATOM 2334 C CA . PRO A 1 304 ? -26.136 18.403 25.447 1.00 83.38 304 PRO A CA 1
ATOM 2335 C C . PRO A 1 304 ? -26.151 18.373 26.981 1.00 83.38 304 PRO A C 1
ATOM 2337 O O . PRO A 1 304 ? -25.635 17.436 27.575 1.00 83.38 304 PRO A O 1
ATOM 2340 N N . GLU A 1 305 ? -26.717 19.402 27.619 1.00 90.12 305 GLU A N 1
ATOM 2341 C CA . GLU A 1 305 ? -26.836 19.512 29.075 1.00 90.12 305 GLU A CA 1
ATOM 2342 C C . GLU A 1 305 ? -28.138 18.913 29.640 1.00 90.12 305 GLU A C 1
ATOM 2344 O O . GLU A 1 305 ? -28.391 19.026 30.840 1.00 90.12 305 GLU A O 1
ATOM 2349 N N . ALA A 1 306 ? -28.997 18.327 28.797 1.00 88.62 306 ALA A N 1
ATOM 2350 C CA . ALA A 1 306 ? -30.199 17.641 29.257 1.00 88.62 306 ALA A CA 1
ATOM 2351 C C . ALA A 1 306 ? -29.828 16.472 30.183 1.00 88.62 306 ALA A C 1
ATOM 2353 O O . ALA A 1 306 ? -28.823 15.792 29.976 1.00 88.62 306 ALA A O 1
ATOM 2354 N N . ALA A 1 307 ? -30.639 16.249 31.218 1.00 91.44 307 ALA A N 1
ATOM 2355 C CA . ALA A 1 307 ? -30.457 15.110 32.108 1.00 91.44 307 ALA A CA 1
ATOM 2356 C C . ALA A 1 307 ? -30.590 13.777 31.359 1.00 91.44 307 ALA A C 1
ATOM 2358 O O . ALA A 1 307 ? -31.276 13.681 30.341 1.00 91.44 307 ALA A O 1
ATOM 2359 N N . ASP A 1 308 ? -29.973 12.741 31.924 1.00 90.81 308 ASP A N 1
ATOM 2360 C CA . ASP A 1 308 ? -30.065 11.376 31.420 1.00 90.81 308 ASP A CA 1
ATOM 2361 C C . ASP A 1 308 ? -31.525 10.892 31.348 1.00 90.81 308 ASP A C 1
ATOM 2363 O O . ASP A 1 308 ? -32.388 11.298 32.140 1.00 90.81 308 ASP A O 1
ATOM 2367 N N . ALA A 1 309 ? -31.812 9.983 30.416 1.00 87.00 309 ALA A N 1
ATOM 2368 C CA . ALA A 1 309 ? -33.148 9.443 30.236 1.00 87.00 309 ALA A CA 1
ATOM 2369 C C . ALA A 1 309 ? -33.679 8.677 31.471 1.00 87.00 309 ALA A C 1
ATOM 2371 O O . ALA A 1 309 ? -34.899 8.597 31.655 1.00 87.00 309 ALA A O 1
ATOM 2372 N N . ASP A 1 310 ? -32.816 8.171 32.348 1.00 91.06 310 ASP A N 1
ATOM 2373 C CA . ASP A 1 310 ? -33.187 7.545 33.621 1.00 91.06 310 ASP A CA 1
ATOM 2374 C C . ASP A 1 310 ? -33.487 8.554 34.747 1.00 91.06 310 ASP A C 1
ATOM 2376 O O . ASP A 1 310 ? -34.037 8.194 35.790 1.00 91.06 310 ASP A O 1
ATOM 2380 N N . CYS A 1 311 ? -33.181 9.839 34.558 1.00 93.94 311 CYS A N 1
ATOM 2381 C CA . CYS A 1 311 ? -33.435 10.852 35.576 1.00 93.94 311 CYS A CA 1
ATOM 2382 C C . CYS A 1 311 ? -34.944 10.988 35.851 1.00 93.94 311 CYS A C 1
ATOM 2384 O O . CYS A 1 311 ? -35.768 11.060 34.931 1.00 93.94 311 CYS A O 1
ATOM 2386 N N . ARG A 1 312 ? -35.328 11.001 37.133 1.00 93.19 312 ARG A N 1
ATOM 2387 C CA . ARG A 1 312 ? -36.714 11.168 37.596 1.00 93.19 312 ARG A CA 1
ATOM 2388 C C . ARG A 1 312 ? -36.810 12.291 38.618 1.00 93.19 312 ARG A C 1
ATOM 2390 O O . ARG A 1 312 ? -35.981 12.377 39.521 1.00 93.19 312 ARG A O 1
ATOM 2397 N N . ALA A 1 313 ? -37.881 13.078 38.530 1.00 94.81 313 ALA A N 1
ATOM 2398 C CA . ALA A 1 313 ? -38.357 13.905 39.636 1.00 94.81 313 ALA A CA 1
ATOM 2399 C C . ALA A 1 313 ? -39.184 13.037 40.603 1.00 94.81 313 ALA A C 1
ATOM 2401 O O . ALA A 1 313 ? -40.285 12.593 40.267 1.00 94.81 313 ALA A O 1
ATOM 2402 N N . LEU A 1 314 ? -38.633 12.771 41.787 1.00 96.19 314 LEU A N 1
ATOM 2403 C CA . LEU A 1 314 ? -39.211 11.924 42.828 1.00 96.19 314 LEU A CA 1
ATOM 2404 C C . LEU A 1 314 ? -39.826 12.787 43.932 1.00 96.19 314 LEU A C 1
ATOM 2406 O O . LEU A 1 314 ? -39.118 13.490 44.648 1.00 96.19 314 LEU A O 1
ATOM 2410 N N . TYR A 1 315 ? -41.144 12.707 44.072 1.00 96.06 315 TYR A N 1
ATOM 2411 C CA . TYR A 1 315 ? -41.942 13.454 45.038 1.00 96.06 315 TYR A CA 1
ATOM 2412 C C . TYR A 1 315 ? -42.193 12.606 46.282 1.00 96.06 315 TYR A C 1
ATOM 2414 O O . TYR A 1 315 ? -42.667 11.478 46.156 1.00 96.06 315 TYR A O 1
ATOM 2422 N N . ASP A 1 316 ? -41.928 13.125 47.477 1.00 95.50 316 ASP A N 1
ATOM 2423 C CA . ASP A 1 316 ? -42.392 12.471 48.705 1.00 95.50 316 ASP A CA 1
ATOM 2424 C C . ASP A 1 316 ? -43.861 12.797 49.035 1.00 95.50 316 ASP A C 1
ATOM 2426 O O . ASP A 1 316 ? -44.538 13.550 48.332 1.00 95.50 316 ASP A O 1
ATOM 2430 N N . ASP A 1 317 ? -44.378 12.212 50.116 1.00 90.75 317 ASP A N 1
ATOM 2431 C CA . ASP A 1 317 ? -45.747 12.413 50.604 1.00 90.75 317 ASP A CA 1
ATOM 2432 C C . ASP A 1 317 ? -46.032 13.837 51.116 1.00 90.75 317 ASP A C 1
ATOM 2434 O O . ASP A 1 317 ? -47.196 14.218 51.262 1.00 90.75 317 ASP A O 1
ATOM 2438 N N . THR A 1 318 ? -44.990 14.641 51.337 1.00 93.25 318 THR A N 1
ATOM 2439 C CA . THR A 1 318 ? -45.091 16.062 51.694 1.00 93.25 318 THR A CA 1
ATOM 2440 C C . THR A 1 318 ? -44.928 17.001 50.494 1.00 93.25 318 THR A C 1
ATOM 2442 O O . THR A 1 318 ? -45.155 18.204 50.625 1.00 93.25 318 THR A O 1
ATOM 2445 N N . GLY A 1 319 ? -44.598 16.458 49.317 1.00 91.19 319 GLY A N 1
ATOM 2446 C CA . GLY A 1 319 ? -44.416 17.197 48.069 1.00 91.19 319 GLY A CA 1
ATOM 2447 C C . GLY A 1 319 ? -42.995 17.714 47.825 1.00 91.19 319 GLY A C 1
ATOM 2448 O O . GLY A 1 319 ? -42.804 18.478 46.877 1.00 91.19 319 GLY A O 1
ATOM 2449 N N . ASN A 1 320 ? -42.000 17.319 48.631 1.00 94.69 320 ASN A N 1
ATOM 2450 C CA . ASN A 1 320 ? -40.598 17.629 48.332 1.00 94.69 320 ASN A CA 1
ATOM 2451 C C . ASN A 1 320 ? -40.145 16.843 47.102 1.00 94.69 320 ASN A C 1
ATOM 2453 O O . ASN A 1 320 ? -40.527 15.684 46.947 1.00 94.69 320 ASN A O 1
ATOM 2457 N N . VAL A 1 321 ? -39.312 17.459 46.261 1.00 95.62 321 VAL A N 1
ATOM 2458 C CA . VAL A 1 321 ? -38.836 16.868 45.002 1.00 95.62 321 VAL A CA 1
ATOM 2459 C C . VAL A 1 321 ? -37.350 16.567 45.089 1.00 95.62 321 VAL A C 1
ATOM 2461 O O . VAL A 1 321 ? -36.569 17.427 45.491 1.00 95.62 321 VAL A O 1
ATOM 2464 N N . TYR A 1 322 ? -36.968 15.372 44.653 1.00 96.38 322 TYR A N 1
ATOM 2465 C CA . TYR A 1 322 ? -35.585 14.916 44.561 1.00 96.38 322 TYR A CA 1
ATOM 2466 C C . TYR A 1 322 ? -35.309 14.404 43.149 1.00 96.38 322 TYR A C 1
ATOM 2468 O O . TYR A 1 322 ? -36.134 13.688 42.587 1.00 96.38 322 TYR A O 1
ATOM 2476 N N . TYR A 1 323 ? -34.153 14.735 42.578 1.00 95.62 323 TYR A N 1
ATOM 2477 C CA . TYR A 1 323 ? -33.786 14.301 41.228 1.00 95.62 323 TYR A CA 1
ATOM 2478 C C . TYR A 1 323 ? -32.761 13.180 41.325 1.00 95.62 323 TYR A C 1
ATOM 2480 O O . TYR A 1 323 ? -31.664 13.386 41.848 1.00 95.62 323 TYR A O 1
ATOM 2488 N N . ARG A 1 324 ? -33.138 11.974 40.896 1.00 96.19 324 ARG A N 1
ATOM 2489 C CA . ARG A 1 324 ? -32.259 10.797 40.939 1.00 96.19 324 ARG A CA 1
ATOM 2490 C C . ARG A 1 324 ? -32.367 9.984 39.657 1.00 96.19 324 ARG A C 1
ATOM 2492 O O . ARG A 1 324 ? -33.448 9.891 39.075 1.00 96.19 324 ARG A O 1
ATOM 2499 N N . LEU A 1 325 ? -31.254 9.373 39.258 1.00 94.69 325 LEU A N 1
ATOM 2500 C CA . LEU A 1 325 ? -31.257 8.253 38.316 1.00 94.69 325 LEU A CA 1
ATOM 2501 C C . LEU A 1 325 ? -31.951 7.075 39.001 1.00 94.69 325 LEU A C 1
ATOM 2503 O O . LEU A 1 325 ? -31.435 6.552 39.992 1.00 94.69 325 LEU A O 1
ATOM 2507 N N . LEU A 1 326 ? -33.147 6.705 38.543 1.00 92.88 326 LEU A N 1
ATOM 2508 C CA . LEU A 1 326 ? -33.972 5.713 39.231 1.00 92.88 326 LEU A CA 1
ATOM 2509 C C . LEU A 1 326 ? -33.289 4.337 39.284 1.00 92.88 326 LEU A C 1
ATOM 2511 O O . LEU A 1 326 ? -33.345 3.674 40.322 1.00 92.88 326 LEU A O 1
ATOM 2515 N N . SER A 1 327 ? -32.608 3.934 38.209 1.00 89.31 327 SER A N 1
ATOM 2516 C CA . SER A 1 327 ? -31.847 2.679 38.116 1.00 89.31 327 SER A CA 1
ATOM 2517 C C . SER A 1 327 ? -30.722 2.574 39.150 1.00 89.31 327 SER A C 1
ATOM 2519 O O . SER A 1 327 ? -30.393 1.474 39.586 1.00 89.31 327 SER A O 1
ATOM 2521 N N . GLN A 1 328 ? -30.186 3.712 39.598 1.00 93.06 328 GLN A N 1
ATOM 2522 C CA . GLN A 1 328 ? -29.102 3.787 40.576 1.00 93.06 328 GLN A CA 1
ATOM 2523 C C . GLN A 1 328 ? -29.606 3.893 42.023 1.00 93.06 328 GLN A C 1
ATOM 2525 O O . GLN A 1 328 ? -28.791 4.007 42.935 1.00 93.06 328 GLN A O 1
ATOM 2530 N N . THR A 1 329 ? -30.923 3.884 42.269 1.00 94.88 329 THR A N 1
ATOM 2531 C CA . THR A 1 329 ? -31.494 3.930 43.630 1.00 94.88 329 THR A CA 1
ATOM 2532 C C . THR A 1 329 ? -31.720 2.538 44.224 1.00 94.88 329 THR A C 1
ATOM 2534 O O . THR A 1 329 ? -31.939 1.560 43.510 1.00 94.88 329 THR A O 1
ATOM 2537 N N . VAL A 1 330 ? -31.709 2.441 45.556 1.00 95.44 330 VAL A N 1
ATOM 2538 C CA . VAL A 1 330 ? -31.941 1.171 46.267 1.00 95.44 330 VAL A CA 1
ATOM 2539 C C . VAL A 1 330 ? -33.433 0.978 46.545 1.00 95.44 330 VAL A C 1
ATOM 2541 O O . VAL A 1 330 ? -34.060 1.791 47.225 1.00 95.44 330 VAL A O 1
ATOM 2544 N N . THR A 1 331 ? -34.013 -0.121 46.060 1.00 95.56 331 THR A N 1
ATOM 2545 C CA . THR A 1 331 ? -35.429 -0.460 46.296 1.00 95.56 331 THR A CA 1
ATOM 2546 C C . THR A 1 331 ? -35.618 -1.152 47.647 1.00 95.56 331 THR A C 1
ATOM 2548 O O . THR A 1 331 ? -34.918 -2.109 47.955 1.00 95.56 331 THR A O 1
ATOM 2551 N N . VAL A 1 332 ? -36.597 -0.747 48.456 1.00 95.69 332 VAL A N 1
ATOM 2552 C CA . VAL A 1 332 ? -36.908 -1.450 49.713 1.00 95.69 332 VAL A CA 1
ATOM 2553 C C . VAL A 1 332 ? -38.055 -2.431 49.491 1.00 95.69 332 VAL A C 1
ATOM 2555 O O . VAL A 1 332 ? -39.194 -2.020 49.258 1.00 95.69 332 VAL A O 1
ATOM 2558 N N . SER A 1 333 ? -37.751 -3.732 49.543 1.00 94.44 333 SER A N 1
ATOM 2559 C CA . SER A 1 333 ? -38.683 -4.817 49.204 1.00 94.44 333 SER A CA 1
ATOM 2560 C C . SER A 1 333 ? -38.407 -6.089 50.004 1.00 94.44 333 SER A C 1
ATOM 2562 O O . SER A 1 333 ? -37.262 -6.486 50.197 1.00 94.44 333 SER A O 1
ATOM 2564 N N . ALA A 1 334 ? -39.466 -6.789 50.422 1.00 91.62 334 ALA A N 1
ATOM 2565 C CA . ALA A 1 334 ? -39.352 -8.090 51.091 1.00 91.62 334 ALA A CA 1
ATOM 2566 C C . ALA A 1 334 ? -38.867 -9.219 50.156 1.00 91.62 334 ALA A C 1
ATOM 2568 O O . ALA A 1 334 ? -38.532 -10.302 50.626 1.00 91.62 334 ALA A O 1
ATOM 2569 N N . GLN A 1 335 ? -38.838 -8.980 48.840 1.00 92.50 335 GLN A N 1
ATOM 2570 C CA . GLN A 1 335 ? -38.284 -9.910 47.849 1.00 92.50 335 GLN A CA 1
ATOM 2571 C C . GLN A 1 335 ? -36.753 -9.850 47.772 1.00 92.50 335 GLN A C 1
ATOM 2573 O O . GLN A 1 335 ? -36.158 -10.635 47.040 1.00 92.50 335 GLN A O 1
ATOM 2578 N N . CYS A 1 336 ? -36.123 -8.942 48.519 1.00 93.00 336 CYS A N 1
ATOM 2579 C CA . CYS A 1 336 ? -34.687 -8.735 48.498 1.00 93.00 336 CYS A CA 1
ATOM 2580 C C . CYS A 1 336 ? -33.917 -9.949 49.037 1.00 93.00 336 CYS A C 1
ATOM 2582 O O . CYS A 1 336 ? -34.172 -10.406 50.153 1.00 93.00 336 CYS A O 1
ATOM 2584 N N . GLN A 1 337 ? -32.977 -10.468 48.246 1.00 93.25 337 GLN A N 1
ATOM 2585 C CA . GLN A 1 337 ? -32.163 -11.636 48.580 1.00 93.25 337 GLN A CA 1
ATOM 2586 C C . GLN A 1 337 ? -30.671 -11.278 48.639 1.00 93.25 337 GLN A C 1
ATOM 2588 O O . GLN A 1 337 ? -30.195 -10.517 47.791 1.00 93.25 337 GLN A O 1
ATOM 2593 N N . PRO A 1 338 ? -29.918 -11.830 49.609 1.00 93.88 338 PRO A N 1
ATOM 2594 C CA . PRO A 1 338 ? -28.477 -11.652 49.684 1.00 93.88 338 PRO A CA 1
ATOM 2595 C C . PRO A 1 338 ? -27.750 -12.589 48.713 1.00 93.88 338 PRO A C 1
ATOM 2597 O O . PRO A 1 338 ? -27.967 -13.802 48.719 1.00 93.88 338 PRO A O 1
ATOM 2600 N N . LEU A 1 339 ? -26.826 -12.032 47.937 1.00 94.69 339 LEU A N 1
ATOM 2601 C CA . LEU A 1 339 ? -25.930 -12.743 47.032 1.00 94.69 339 LEU A CA 1
ATOM 2602 C C . LEU A 1 339 ? -24.479 -12.595 47.495 1.00 94.69 339 LEU A C 1
ATOM 2604 O O . LEU A 1 339 ? -24.051 -11.511 47.885 1.00 94.69 339 LEU A O 1
ATOM 2608 N N . ARG A 1 340 ? -23.690 -13.663 47.401 1.00 94.50 340 ARG A N 1
ATOM 2609 C CA . ARG A 1 340 ? -22.228 -13.634 47.527 1.00 94.50 340 ARG A CA 1
ATOM 2610 C C . ARG A 1 340 ? -21.616 -13.751 46.139 1.00 94.50 340 ARG A C 1
ATOM 2612 O O . ARG A 1 340 ? -21.830 -14.765 45.486 1.00 94.50 340 ARG A O 1
ATOM 2619 N N . LYS A 1 341 ? -20.831 -12.767 45.701 1.00 94.06 341 LYS A N 1
ATOM 2620 C CA . LYS A 1 341 ? -20.072 -12.892 44.446 1.00 94.06 341 LYS A CA 1
ATOM 2621 C C . LYS A 1 341 ? -18.972 -13.945 44.608 1.00 94.06 341 LYS A C 1
ATOM 2623 O O . LYS A 1 341 ? -18.263 -13.905 45.615 1.00 94.06 341 LYS A O 1
ATOM 2628 N N . THR A 1 342 ? -18.828 -14.858 43.643 1.00 91.81 342 THR A N 1
ATOM 2629 C CA . THR A 1 342 ? -17.817 -15.932 43.709 1.00 91.81 342 THR A CA 1
ATOM 2630 C C . THR A 1 342 ? -16.395 -15.362 43.722 1.00 91.81 342 THR A C 1
ATOM 2632 O O . THR A 1 342 ? -15.597 -15.709 44.590 1.00 91.81 342 THR A O 1
ATOM 2635 N N . GLU A 1 343 ? -16.093 -14.428 42.816 1.00 90.50 343 GLU A N 1
ATOM 2636 C CA . GLU A 1 343 ? -14.817 -13.701 42.777 1.00 90.50 343 GLU A CA 1
ATOM 2637 C C . GLU A 1 343 ? -15.014 -12.246 43.216 1.00 90.50 343 GLU A C 1
ATOM 2639 O O . GLU A 1 343 ? -15.584 -11.442 42.477 1.00 90.50 343 GLU A O 1
ATOM 2644 N N . ALA A 1 344 ? -14.565 -11.893 44.421 1.00 90.56 344 ALA A N 1
ATOM 2645 C CA . ALA A 1 344 ? -14.697 -10.535 44.942 1.00 90.56 344 ALA A CA 1
ATOM 2646 C C . ALA A 1 344 ? -13.775 -9.551 44.200 1.00 90.56 344 ALA A C 1
ATOM 2648 O O . ALA A 1 344 ? -12.560 -9.737 44.163 1.00 90.56 344 ALA A O 1
ATOM 2649 N N . ASN A 1 345 ? -14.351 -8.471 43.669 1.00 91.25 345 ASN A N 1
ATOM 2650 C CA . ASN A 1 345 ? -13.611 -7.377 43.042 1.00 91.25 345 ASN A CA 1
ATOM 2651 C C . ASN A 1 345 ? -13.820 -6.082 43.820 1.00 91.25 345 ASN A C 1
ATOM 2653 O O . ASN A 1 345 ? -14.944 -5.768 44.230 1.00 91.25 345 ASN A O 1
ATOM 2657 N N . PHE A 1 346 ? -12.744 -5.310 43.964 1.00 91.38 346 PHE A N 1
ATOM 2658 C CA . PHE A 1 346 ? -12.730 -4.097 44.770 1.00 91.38 346 PHE A CA 1
ATOM 2659 C C . PHE A 1 346 ? -12.259 -2.875 43.977 1.00 91.38 346 PHE A C 1
ATOM 2661 O O . PHE A 1 346 ? -11.357 -2.975 43.149 1.00 91.38 346 PHE A O 1
ATOM 2668 N N . ASN A 1 347 ? -12.820 -1.715 44.307 1.00 90.00 347 ASN A N 1
ATOM 2669 C CA . ASN A 1 347 ? -12.338 -0.398 43.909 1.00 90.00 347 ASN A CA 1
ATOM 2670 C C . ASN A 1 347 ? -11.673 0.281 45.111 1.00 90.00 347 ASN A C 1
ATOM 2672 O O . ASN A 1 347 ? -12.159 0.173 46.239 1.00 90.00 347 ASN A O 1
ATOM 2676 N N . ASN A 1 348 ? -10.578 1.002 44.876 1.00 90.12 348 ASN A N 1
ATOM 2677 C CA . ASN A 1 348 ? -9.951 1.822 45.909 1.00 90.12 348 ASN A CA 1
ATOM 2678 C C . ASN A 1 348 ? -10.756 3.115 46.109 1.00 90.12 348 ASN A C 1
ATOM 2680 O O . ASN A 1 348 ? -10.868 3.919 45.184 1.00 90.12 348 ASN A O 1
ATOM 2684 N N . ASP A 1 349 ? -11.293 3.317 47.310 1.00 90.06 349 ASP A N 1
ATOM 2685 C CA . ASP A 1 349 ? -11.982 4.542 47.703 1.00 90.06 349 ASP A CA 1
ATOM 2686 C C . ASP A 1 349 ? -11.006 5.477 48.425 1.00 90.06 349 ASP A C 1
ATOM 2688 O O . ASP A 1 349 ? -10.782 5.393 49.636 1.00 90.06 349 ASP A O 1
ATOM 2692 N N . SER A 1 350 ? -10.425 6.397 47.657 1.00 88.19 350 SER A N 1
ATOM 2693 C CA . SER A 1 350 ? -9.456 7.375 48.156 1.00 88.19 350 SER A CA 1
ATOM 2694 C C . SER A 1 350 ? -10.061 8.424 49.096 1.00 88.19 350 SER A C 1
ATOM 2696 O O . SER A 1 350 ? -9.310 9.141 49.759 1.00 88.19 350 SER A O 1
ATOM 2698 N N . SER A 1 351 ? -11.394 8.515 49.190 1.00 87.44 351 SER A N 1
ATOM 2699 C CA . SER A 1 351 ? -12.069 9.408 50.139 1.00 87.44 351 SER A CA 1
ATOM 2700 C C . SER A 1 351 ? -12.079 8.851 51.569 1.00 87.44 351 SER A C 1
ATOM 2702 O O . SER A 1 351 ? -12.221 9.608 52.531 1.00 87.44 351 SER A O 1
ATOM 2704 N N . LEU A 1 352 ? -11.858 7.542 51.723 1.00 89.31 352 LEU A N 1
ATOM 2705 C CA . LEU A 1 352 ? -11.848 6.830 52.998 1.00 89.31 352 LEU A CA 1
ATOM 2706 C C . LEU A 1 352 ? -10.411 6.487 53.413 1.00 89.31 352 LEU A C 1
ATOM 2708 O O . LEU A 1 352 ? -9.891 5.411 53.126 1.00 89.31 352 LEU A O 1
ATOM 2712 N N . THR A 1 353 ? -9.771 7.407 54.133 1.00 87.62 353 THR A N 1
ATOM 2713 C CA . THR A 1 353 ? -8.363 7.291 54.564 1.00 87.62 353 THR A CA 1
ATOM 2714 C C . THR A 1 353 ? -8.178 6.730 55.979 1.00 87.62 353 THR A C 1
ATOM 2716 O O . THR A 1 353 ? -7.054 6.671 56.473 1.00 87.62 353 THR A O 1
ATOM 2719 N N . ASP A 1 354 ? -9.259 6.302 56.639 1.00 89.25 354 ASP A N 1
ATOM 2720 C CA . ASP A 1 354 ? -9.238 5.711 57.981 1.00 89.25 354 ASP A CA 1
ATOM 2721 C C . ASP A 1 354 ? -9.901 4.325 57.999 1.00 89.25 354 ASP A C 1
ATOM 2723 O O . ASP A 1 354 ? -10.952 4.104 57.392 1.00 89.25 354 ASP A O 1
ATOM 2727 N N . SER A 1 355 ? -9.306 3.394 58.749 1.00 90.88 355 SER A N 1
ATOM 2728 C CA . SER A 1 355 ? -9.764 2.002 58.854 1.00 90.88 355 SER A CA 1
ATOM 2729 C C . SER A 1 355 ? -11.169 1.865 59.449 1.00 90.88 355 SER A C 1
ATOM 2731 O O . SER A 1 355 ? -11.959 1.028 59.000 1.00 90.88 355 SER A O 1
ATOM 2733 N N . SER A 1 356 ? -11.516 2.708 60.424 1.00 90.81 356 SER A N 1
ATOM 2734 C CA . SER A 1 356 ? -12.834 2.697 61.066 1.00 90.81 356 SER A CA 1
ATOM 2735 C C . SER A 1 356 ? -13.896 3.214 60.103 1.00 90.81 356 SER A C 1
ATOM 2737 O O . SER A 1 356 ? -14.942 2.586 59.961 1.00 90.81 356 SER A O 1
ATOM 2739 N N . ALA A 1 357 ? -13.606 4.314 59.398 1.00 89.25 357 ALA A N 1
ATOM 2740 C CA . ALA A 1 357 ? -14.492 4.858 58.369 1.00 89.25 357 ALA A CA 1
ATOM 2741 C C . ALA A 1 357 ? -14.699 3.861 57.215 1.00 89.25 357 ALA A C 1
ATOM 2743 O O . ALA A 1 357 ? -15.829 3.643 56.781 1.00 89.25 357 ALA A O 1
ATOM 2744 N N . CYS A 1 358 ? -13.628 3.186 56.784 1.00 92.19 358 CYS A N 1
ATOM 2745 C CA . CYS A 1 358 ? -13.696 2.139 55.769 1.00 92.19 358 CYS A CA 1
ATOM 2746 C C . CYS A 1 358 ? -14.613 0.983 56.189 1.00 92.19 358 CYS A C 1
ATOM 2748 O O . CYS A 1 358 ? -15.519 0.596 55.453 1.00 92.19 358 CYS A O 1
ATOM 2750 N N . THR A 1 359 ? -14.426 0.473 57.409 1.00 92.12 359 THR A N 1
ATOM 2751 C CA . THR A 1 359 ? -15.233 -0.634 57.940 1.00 92.12 359 THR A CA 1
ATOM 2752 C C . THR A 1 359 ? -16.696 -0.218 58.126 1.00 92.12 359 THR A C 1
ATOM 2754 O O . THR A 1 359 ? -17.598 -0.987 57.802 1.00 92.12 359 THR A O 1
ATOM 2757 N N . ALA A 1 360 ? -16.955 1.013 58.588 1.00 89.38 360 ALA A N 1
ATOM 2758 C CA . ALA A 1 360 ? -18.308 1.551 58.759 1.00 89.38 360 ALA A CA 1
ATOM 2759 C C . ALA A 1 360 ? -19.082 1.672 57.434 1.00 89.38 360 ALA A C 1
ATOM 2761 O O . ALA A 1 360 ? -20.306 1.563 57.427 1.00 89.38 360 ALA A O 1
ATOM 2762 N N . LYS A 1 361 ? -18.377 1.850 56.311 1.00 90.38 361 LYS A N 1
ATOM 2763 C CA . LYS A 1 361 ? -18.944 1.845 54.954 1.00 90.38 361 LYS A CA 1
ATOM 2764 C C . LYS A 1 361 ? -18.924 0.468 54.282 1.00 90.38 361 LYS A C 1
ATOM 2766 O O . LYS A 1 361 ? -19.164 0.378 53.083 1.00 90.38 361 LYS A O 1
ATOM 2771 N N . GLY A 1 362 ? -18.647 -0.601 55.031 1.00 91.00 362 GLY A N 1
ATOM 2772 C CA . GLY A 1 362 ? -18.616 -1.961 54.495 1.00 91.00 362 GLY A CA 1
ATOM 2773 C C . GLY A 1 362 ? -17.475 -2.191 53.500 1.00 91.00 362 GLY A C 1
ATOM 2774 O O . GLY A 1 362 ? -17.651 -2.938 52.542 1.00 91.00 362 GLY A O 1
ATOM 2775 N N . GLY A 1 363 ? -16.331 -1.528 53.684 1.00 93.25 363 GLY A N 1
ATOM 2776 C CA . GLY A 1 363 ? -15.107 -1.746 52.914 1.00 93.25 363 GLY A CA 1
ATOM 2777 C C . GLY A 1 363 ? -14.092 -2.644 53.631 1.00 93.25 363 GLY A C 1
ATOM 2778 O O . GLY A 1 363 ? -14.142 -2.848 54.845 1.00 93.25 363 GLY A O 1
ATOM 2779 N N . LYS A 1 364 ? -13.134 -3.167 52.864 1.00 94.56 364 LYS A N 1
ATOM 2780 C CA . LYS A 1 364 ? -11.957 -3.907 53.327 1.00 94.56 364 LYS A CA 1
ATOM 2781 C C . LYS A 1 364 ? -10.785 -2.940 53.480 1.00 94.56 364 LYS A C 1
ATOM 2783 O O . LYS A 1 364 ? -10.339 -2.341 52.507 1.00 94.56 364 LYS A O 1
ATOM 2788 N N . TRP A 1 365 ? -10.259 -2.792 54.693 1.00 93.94 365 TRP A N 1
ATOM 2789 C CA . TRP A 1 365 ? -9.057 -1.987 54.918 1.00 93.94 365 TRP A CA 1
ATOM 2790 C C . TRP A 1 365 ? -7.801 -2.761 54.505 1.00 93.94 365 TRP A C 1
ATOM 2792 O O . TRP A 1 365 ? -7.505 -3.808 55.084 1.00 93.94 365 TRP A O 1
ATOM 2802 N N . ASP A 1 366 ? -7.051 -2.235 53.539 1.00 91.44 366 ASP A N 1
ATOM 2803 C CA . ASP A 1 366 ? -5.747 -2.762 53.147 1.00 91.44 366 ASP A CA 1
ATOM 2804 C C . ASP A 1 366 ? -4.618 -1.916 53.751 1.00 91.44 366 ASP A C 1
ATOM 2806 O O . ASP A 1 366 ? -4.393 -0.768 53.371 1.00 91.44 366 ASP A O 1
ATOM 2810 N N . GLY A 1 367 ? -3.907 -2.492 54.722 1.00 86.38 367 GLY A N 1
ATOM 2811 C CA . GLY A 1 367 ? -2.769 -1.867 55.399 1.00 86.38 367 GLY A CA 1
ATOM 2812 C C . GLY A 1 367 ? -1.407 -2.176 54.771 1.00 86.38 367 GLY A C 1
ATOM 2813 O O . GLY A 1 367 ? -0.390 -1.860 55.385 1.00 86.38 367 GLY A O 1
ATOM 2814 N N . SER A 1 368 ? -1.364 -2.829 53.604 1.00 83.31 368 SER A N 1
ATOM 2815 C CA . SER A 1 368 ? -0.114 -3.248 52.954 1.00 83.31 368 SER A CA 1
ATOM 2816 C C . SER A 1 368 ? 0.755 -2.075 52.466 1.00 83.31 368 SER A C 1
ATOM 2818 O O . SER A 1 368 ? 1.978 -2.209 52.403 1.00 83.31 368 SER A O 1
ATOM 2820 N N . ASN A 1 369 ? 0.153 -0.909 52.204 1.00 75.56 369 ASN A N 1
ATOM 2821 C CA . ASN A 1 369 ? 0.834 0.306 51.747 1.00 75.56 369 ASN A CA 1
ATOM 2822 C C . ASN A 1 369 ? 0.978 1.366 52.862 1.00 75.56 369 ASN A C 1
ATOM 2824 O O . ASN A 1 369 ? 0.100 1.477 53.724 1.00 75.56 369 ASN A O 1
ATOM 2828 N N . PRO A 1 370 ? 2.034 2.210 52.846 1.00 72.19 370 PRO A N 1
ATOM 2829 C CA . PRO A 1 370 ? 2.154 3.341 53.766 1.00 72.19 370 PRO A CA 1
ATOM 2830 C C . PRO A 1 370 ? 0.962 4.297 53.615 1.00 72.19 370 PRO A C 1
ATOM 2832 O O . PRO A 1 370 ? 0.791 4.914 52.568 1.00 72.19 370 PRO A O 1
ATOM 2835 N N . GLY A 1 371 ? 0.145 4.416 54.664 1.00 75.06 371 GLY A N 1
ATOM 2836 C CA . GLY A 1 371 ? -1.088 5.216 54.670 1.00 75.06 371 GLY A CA 1
ATOM 2837 C C . GLY A 1 371 ? -2.379 4.395 54.614 1.00 75.06 371 GLY A C 1
ATOM 2838 O O . GLY A 1 371 ? -3.412 4.910 55.025 1.00 75.06 371 GLY A O 1
ATOM 2839 N N . GLY A 1 372 ? -2.306 3.120 54.214 1.00 84.81 372 GLY A N 1
ATOM 2840 C CA . GLY A 1 372 ? -3.461 2.238 54.032 1.00 84.81 372 GLY A CA 1
ATOM 2841 C C . GLY A 1 372 ? -4.453 2.724 52.965 1.00 84.81 372 GLY A C 1
ATOM 2842 O O . GLY A 1 372 ? -4.433 3.878 52.542 1.00 84.81 372 GLY A O 1
ATOM 2843 N N . SER A 1 373 ? -5.315 1.832 52.491 1.00 91.38 373 SER A N 1
ATOM 2844 C CA . SER A 1 373 ? -6.356 2.161 51.510 1.00 91.38 373 SER A CA 1
ATOM 2845 C C . SER A 1 373 ? -7.647 1.414 51.802 1.00 91.38 373 SER A C 1
ATOM 2847 O O . SER A 1 373 ? -7.617 0.239 52.179 1.00 91.38 373 SER A O 1
ATOM 2849 N N . CYS A 1 374 ? -8.787 2.076 51.603 1.00 93.38 374 CYS A N 1
ATOM 2850 C CA . CYS A 1 374 ? -10.084 1.427 51.705 1.00 93.38 374 CYS A CA 1
ATOM 2851 C C . CYS A 1 374 ? -10.479 0.786 50.374 1.00 93.38 374 CYS A C 1
ATOM 2853 O O . CYS A 1 374 ? -10.630 1.469 49.365 1.00 93.38 374 CYS A O 1
ATOM 2855 N N . LEU A 1 375 ? -10.679 -0.528 50.374 1.00 92.94 375 LEU A N 1
ATOM 2856 C CA . LEU A 1 375 ? -11.132 -1.292 49.219 1.00 92.94 375 LEU A CA 1
ATOM 2857 C C . LEU A 1 375 ? -12.629 -1.573 49.353 1.00 92.94 375 LEU A C 1
ATOM 2859 O O . LEU A 1 375 ? -13.059 -2.316 50.235 1.00 92.94 375 LEU A O 1
ATOM 2863 N N . ARG A 1 376 ? -13.444 -0.992 48.481 1.00 92.44 376 ARG A N 1
ATOM 2864 C CA . ARG A 1 376 ? -14.893 -1.206 48.453 1.00 92.44 376 ARG A CA 1
ATOM 2865 C C . ARG A 1 376 ? -15.272 -2.203 47.380 1.00 92.44 376 ARG A C 1
ATOM 2867 O O . ARG A 1 376 ? -14.707 -2.164 46.295 1.00 92.44 376 ARG A O 1
ATOM 2874 N N . CYS A 1 377 ? -16.242 -3.069 47.657 1.00 93.50 377 CYS A N 1
ATOM 2875 C CA . CYS A 1 377 ? -16.776 -3.953 46.629 1.00 93.50 377 CYS A CA 1
ATOM 2876 C C . CYS A 1 377 ? -17.299 -3.131 45.448 1.00 93.50 377 CYS A C 1
ATOM 2878 O O . CYS A 1 377 ? -17.963 -2.107 45.627 1.00 93.50 377 CYS A O 1
ATOM 2880 N N . THR A 1 378 ? -16.964 -3.574 44.242 1.00 90.75 378 THR A N 1
ATOM 2881 C CA . THR A 1 378 ? -17.417 -2.930 43.005 1.00 90.75 378 THR A CA 1
ATOM 2882 C C . THR A 1 378 ? -18.946 -2.863 42.940 1.00 90.75 378 THR A C 1
ATOM 2884 O O . THR A 1 378 ? -19.624 -3.762 43.436 1.00 90.75 378 THR A O 1
ATOM 2887 N N . ASN A 1 379 ? -19.482 -1.778 42.372 1.00 88.56 379 ASN A N 1
ATOM 2888 C CA . ASN A 1 379 ? -20.915 -1.575 42.122 1.00 88.56 379 ASN A CA 1
ATOM 2889 C C . ASN A 1 379 ? -21.813 -1.764 43.366 1.00 88.56 379 ASN A C 1
ATOM 2891 O O . ASN A 1 379 ? -22.767 -2.523 43.361 1.00 88.56 379 ASN A O 1
ATOM 2895 N N . GLY A 1 380 ? -21.484 -1.110 44.485 1.00 87.62 380 GLY A N 1
ATOM 2896 C CA . GLY A 1 380 ? -22.393 -1.018 45.643 1.00 87.62 380 GLY A CA 1
ATOM 2897 C C . GLY A 1 380 ? -22.489 -2.252 46.548 1.00 87.62 380 GLY A C 1
ATOM 2898 O O . GLY A 1 380 ? -23.335 -2.289 47.440 1.00 87.62 380 GLY A O 1
ATOM 2899 N N . GLY A 1 381 ? -21.629 -3.257 46.366 1.00 92.19 381 GLY A N 1
ATOM 2900 C CA . GLY A 1 381 ? -21.533 -4.377 47.305 1.00 92.19 381 GLY A CA 1
ATOM 2901 C C . GLY A 1 381 ? -20.980 -3.966 48.677 1.00 92.19 381 GLY A C 1
ATOM 2902 O O . GLY A 1 381 ? -20.286 -2.958 48.822 1.00 92.19 381 GLY A O 1
ATOM 2903 N N . THR A 1 382 ? -21.221 -4.801 49.685 1.00 93.62 382 THR A N 1
ATOM 2904 C CA . THR A 1 382 ? -20.638 -4.676 51.030 1.00 93.62 382 THR A CA 1
ATOM 2905 C C . THR A 1 382 ? -19.660 -5.812 51.292 1.00 93.62 382 THR A C 1
ATOM 2907 O O . THR A 1 382 ? -19.987 -6.975 51.053 1.00 93.62 382 THR A O 1
ATOM 2910 N N . TYR A 1 383 ? -18.479 -5.497 51.808 1.00 95.56 383 TYR A N 1
ATOM 2911 C CA . TYR A 1 383 ? -17.474 -6.481 52.188 1.00 95.56 383 TYR A CA 1
ATOM 2912 C C . TYR A 1 383 ? -17.867 -7.226 53.469 1.00 95.56 383 TYR A C 1
ATOM 2914 O O . TYR A 1 383 ? -18.197 -6.615 54.486 1.00 95.56 383 TYR A O 1
ATOM 2922 N N . GLU A 1 384 ? -17.770 -8.553 53.429 1.00 94.50 384 GLU A N 1
ATOM 2923 C CA . GLU A 1 384 ? -17.976 -9.443 54.568 1.00 94.50 384 GLU A CA 1
ATOM 2924 C C . GLU A 1 384 ? -16.637 -10.033 55.017 1.00 94.50 384 GLU A C 1
ATOM 2926 O O . GLU A 1 384 ? -16.051 -10.895 54.359 1.00 94.50 384 GLU A O 1
ATOM 2931 N N . ALA A 1 385 ? -16.154 -9.578 56.178 1.00 90.19 385 ALA A N 1
ATOM 2932 C CA . ALA A 1 385 ? -14.873 -10.022 56.729 1.00 90.19 385 ALA A CA 1
ATOM 2933 C C . ALA A 1 385 ? -14.865 -11.519 57.077 1.00 90.19 385 ALA A C 1
ATOM 2935 O O . ALA A 1 385 ? -13.832 -12.184 56.978 1.00 90.19 385 ALA A O 1
ATOM 2936 N N . VAL A 1 386 ? -16.017 -12.066 57.480 1.00 86.38 386 VAL A N 1
ATOM 2937 C CA . VAL A 1 386 ? -16.173 -13.500 57.742 1.00 86.38 386 VAL A CA 1
ATOM 2938 C C . VAL A 1 386 ? -16.447 -14.207 56.417 1.00 86.38 386 VAL A C 1
ATOM 2940 O O . VAL A 1 386 ? -17.579 -14.245 55.947 1.00 86.38 386 VAL A O 1
ATOM 2943 N N . GLY A 1 387 ? -15.394 -14.777 55.833 1.00 84.56 387 GLY A N 1
ATOM 2944 C CA . GLY A 1 387 ? -15.443 -15.468 54.541 1.00 84.56 387 GLY A CA 1
ATOM 2945 C C . GLY A 1 387 ? -14.786 -14.705 53.387 1.00 84.56 387 GLY A C 1
ATOM 2946 O O . GLY A 1 387 ? -14.698 -15.277 52.309 1.00 84.56 387 GLY A O 1
ATOM 2947 N N . ASP A 1 388 ? -14.315 -13.472 53.621 1.00 90.81 388 ASP A N 1
ATOM 2948 C CA . ASP A 1 388 ? -13.566 -12.628 52.669 1.00 90.81 388 ASP A CA 1
ATOM 2949 C C . ASP A 1 388 ? -14.249 -12.499 51.294 1.00 90.81 388 ASP A C 1
ATOM 2951 O O . ASP A 1 388 ? -13.688 -12.870 50.265 1.00 90.81 388 ASP A O 1
ATOM 2955 N N . TYR A 1 389 ? -15.490 -11.998 51.273 1.00 93.38 389 TYR A N 1
ATOM 2956 C CA . TYR A 1 389 ? -16.279 -11.883 50.040 1.00 93.38 389 TYR A CA 1
ATOM 2957 C C . TYR A 1 389 ? -17.067 -10.574 49.936 1.00 93.38 389 TYR A C 1
ATOM 2959 O O . TYR A 1 389 ? -17.261 -9.852 50.914 1.00 93.38 389 TYR A O 1
ATOM 2967 N N . CYS A 1 390 ? -17.553 -10.284 48.727 1.00 95.38 390 CYS A N 1
ATOM 2968 C CA . CYS A 1 390 ? -18.469 -9.179 48.465 1.00 95.38 390 CYS A CA 1
ATOM 2969 C C . CYS A 1 390 ? -19.918 -9.666 48.462 1.00 95.38 390 CYS A C 1
ATOM 2971 O O . CYS A 1 390 ? -20.298 -10.534 47.668 1.00 95.38 390 CYS A O 1
ATOM 2973 N N . LYS A 1 391 ? -20.715 -9.107 49.373 1.00 95.00 391 LYS A N 1
ATOM 2974 C CA . LYS A 1 391 ? -22.144 -9.365 49.510 1.00 95.00 391 LYS A CA 1
ATOM 2975 C C . LYS A 1 391 ? -22.943 -8.288 48.788 1.00 95.00 391 LYS A C 1
ATOM 2977 O O . LYS A 1 391 ? -22.726 -7.100 49.007 1.00 95.00 391 LYS A O 1
ATOM 2982 N N . TYR A 1 392 ? -23.898 -8.719 47.984 1.00 95.25 392 TYR A N 1
ATOM 2983 C CA . TYR A 1 392 ? -24.826 -7.882 47.240 1.00 95.25 392 TYR A CA 1
ATOM 2984 C C . TYR A 1 392 ? -26.251 -8.211 47.663 1.00 95.25 392 TYR A C 1
ATOM 2986 O O . TYR A 1 392 ? -26.516 -9.274 48.222 1.00 95.25 392 TYR A O 1
ATOM 2994 N N . TRP A 1 393 ? -27.172 -7.301 47.389 1.00 93.81 393 TRP A N 1
ATOM 2995 C CA . TRP A 1 393 ? -28.590 -7.500 47.643 1.00 93.81 393 TRP A CA 1
ATOM 2996 C C . TRP A 1 393 ? -29.356 -7.204 46.371 1.00 93.81 393 TRP A C 1
ATOM 2998 O O . TRP A 1 393 ? -29.224 -6.113 45.814 1.00 93.81 393 TRP A O 1
ATOM 3008 N N . THR A 1 394 ? -30.143 -8.171 45.908 1.00 94.44 394 THR A N 1
ATOM 3009 C CA . THR A 1 394 ? -30.918 -7.998 44.683 1.00 94.44 394 THR A CA 1
ATOM 3010 C C . THR A 1 394 ? -32.324 -8.566 44.771 1.00 94.44 394 THR A C 1
ATOM 3012 O O . THR A 1 394 ? -32.624 -9.389 45.636 1.00 94.44 394 THR A O 1
ATOM 3015 N N . ILE A 1 395 ? -33.189 -8.121 43.862 1.00 92.81 395 ILE A N 1
ATOM 3016 C CA . ILE A 1 395 ? -34.464 -8.762 43.550 1.00 92.81 395 ILE A CA 1
ATOM 3017 C C . ILE A 1 395 ? -34.228 -9.627 42.299 1.00 92.81 395 ILE A C 1
ATOM 3019 O O . ILE A 1 395 ? -34.191 -9.076 41.198 1.00 92.81 395 ILE A O 1
ATOM 3023 N N . PRO A 1 396 ? -34.073 -10.962 42.426 1.00 89.81 396 PRO A N 1
ATOM 3024 C CA . PRO A 1 396 ? -33.678 -11.827 41.308 1.00 89.81 396 PRO A CA 1
ATOM 3025 C C . PRO A 1 396 ? -34.570 -11.716 40.067 1.00 89.81 396 PRO A C 1
ATOM 3027 O O . PRO A 1 396 ? -34.081 -11.761 38.946 1.00 89.81 396 PRO A O 1
ATOM 3030 N N . SER A 1 397 ? -35.881 -11.528 40.255 1.00 86.62 397 SER A N 1
ATOM 3031 C CA . SER A 1 397 ? -36.847 -11.402 39.155 1.00 86.62 397 SER A CA 1
ATOM 3032 C C . SER A 1 397 ? -36.742 -10.098 38.361 1.00 86.62 397 SER A C 1
ATOM 3034 O O . SER A 1 397 ? -37.364 -9.990 37.310 1.00 86.62 397 SER A O 1
ATOM 3036 N N . GLU A 1 398 ? -36.009 -9.108 38.871 1.00 86.81 398 GLU A N 1
ATOM 3037 C CA . GLU A 1 398 ? -35.803 -7.800 38.236 1.00 86.81 398 GLU A CA 1
ATOM 3038 C C . GLU A 1 398 ? -34.341 -7.582 37.800 1.00 86.81 398 GLU A C 1
ATOM 3040 O O . GLU A 1 398 ? -34.037 -6.582 37.150 1.00 86.81 398 GLU A O 1
ATOM 3045 N N . ALA A 1 399 ? -33.434 -8.499 38.152 1.00 89.19 399 ALA A N 1
ATOM 3046 C CA . ALA A 1 399 ? -32.034 -8.477 37.739 1.00 89.19 399 ALA A CA 1
ATOM 3047 C C . ALA A 1 399 ? -31.853 -9.001 36.301 1.00 89.19 399 ALA A C 1
ATOM 3049 O O . ALA A 1 399 ? -32.699 -9.717 35.760 1.00 89.19 399 ALA A O 1
ATOM 3050 N N . GLU A 1 400 ? -30.722 -8.673 35.675 1.00 86.25 400 GLU A N 1
ATOM 3051 C CA . GLU A 1 400 ? -30.363 -9.210 34.363 1.00 86.25 400 GLU A CA 1
ATOM 3052 C C . GLU A 1 400 ? -29.624 -10.532 34.518 1.00 86.25 400 GLU A C 1
ATOM 3054 O O . GLU A 1 400 ? -28.416 -10.570 34.742 1.00 86.25 400 GLU A O 1
ATOM 3059 N N . SER A 1 401 ? -30.367 -11.634 34.435 1.00 88.31 401 SER A N 1
ATOM 3060 C CA . SER A 1 401 ? -29.790 -12.974 34.515 1.00 88.31 401 SER A CA 1
ATOM 3061 C C . SER A 1 401 ? -29.147 -13.416 33.199 1.00 88.31 401 SER A C 1
ATOM 3063 O O . SER A 1 401 ? -29.673 -13.134 32.120 1.00 88.31 401 SER A O 1
ATOM 3065 N N . CYS A 1 402 ? -28.089 -14.215 33.291 1.00 86.81 402 CYS A N 1
ATOM 3066 C CA . CYS A 1 402 ? -27.430 -14.861 32.157 1.00 86.81 402 CYS A CA 1
ATOM 3067 C C . CYS A 1 402 ? -27.354 -16.393 32.351 1.00 86.81 402 CYS A C 1
ATOM 3069 O O . CYS A 1 402 ? -27.482 -16.890 33.470 1.00 86.81 402 CYS A O 1
ATOM 3071 N N . PRO A 1 403 ? -27.194 -17.193 31.279 1.00 86.75 403 PRO A N 1
ATOM 3072 C CA . PRO A 1 403 ? -27.003 -18.640 31.405 1.00 86.75 403 PRO A CA 1
ATOM 3073 C C . PRO A 1 403 ? -25.676 -19.018 32.086 1.00 86.75 403 PRO A C 1
ATOM 3075 O O . PRO A 1 403 ? -24.644 -18.409 31.829 1.00 86.75 403 PRO A O 1
ATOM 3078 N N . ALA A 1 404 ? -25.657 -20.115 32.849 1.00 90.00 404 ALA A N 1
ATOM 3079 C CA . ALA A 1 404 ? -24.447 -20.597 33.533 1.00 90.00 404 ALA A CA 1
ATOM 3080 C C . ALA A 1 404 ? -23.252 -20.875 32.594 1.00 90.00 404 ALA A C 1
ATOM 3082 O O . ALA A 1 404 ? -22.100 -20.709 32.979 1.00 90.00 404 ALA A O 1
ATOM 3083 N N . VAL A 1 405 ? -23.519 -21.290 31.347 1.00 85.00 405 VAL A N 1
ATOM 3084 C CA . VAL A 1 405 ? -22.483 -21.624 30.349 1.00 85.00 405 VAL A CA 1
ATOM 3085 C C . VAL A 1 405 ? -21.679 -20.408 29.871 1.00 85.00 405 VAL A C 1
ATOM 3087 O O . VAL A 1 405 ? -20.606 -20.584 29.307 1.00 85.00 405 VAL A O 1
ATOM 3090 N N . VAL A 1 406 ? -22.173 -19.186 30.106 1.00 87.75 406 VAL A N 1
ATOM 3091 C CA . VAL A 1 406 ? -21.493 -17.935 29.730 1.00 87.75 406 VAL A CA 1
ATOM 3092 C C . VAL A 1 406 ? -20.917 -17.177 30.932 1.00 87.75 406 VAL A C 1
ATOM 3094 O O . VAL A 1 406 ? -20.567 -16.004 30.811 1.00 87.75 406 VAL A O 1
ATOM 3097 N N . ASN A 1 407 ? -20.806 -17.833 32.093 1.00 93.12 407 ASN A N 1
ATOM 3098 C CA . ASN A 1 407 ? -20.140 -17.268 33.265 1.00 93.12 407 ASN A CA 1
ATOM 3099 C C . ASN A 1 407 ? -18.717 -16.809 32.918 1.00 93.12 407 ASN A C 1
ATOM 3101 O O . ASN A 1 407 ? -17.941 -17.575 32.350 1.00 93.12 407 ASN A O 1
ATOM 3105 N N . GLY A 1 408 ? -18.369 -15.573 33.273 1.00 93.31 408 GLY A N 1
ATOM 3106 C CA . GLY A 1 408 ? -17.064 -15.002 32.968 1.00 93.31 408 GLY A CA 1
ATOM 3107 C C . GLY A 1 408 ? -16.935 -14.507 31.529 1.00 93.31 408 GLY A C 1
ATOM 3108 O O . GLY A 1 408 ? -15.824 -14.236 31.094 1.00 93.31 408 GLY A O 1
ATOM 3109 N N . CYS A 1 409 ? -18.026 -14.367 30.774 1.00 92.62 409 CYS A N 1
ATOM 3110 C CA . CYS A 1 409 ? -17.982 -13.723 29.463 1.00 92.62 409 CYS A CA 1
ATOM 3111 C C . CYS A 1 409 ? -17.480 -12.277 29.588 1.00 92.62 409 CYS A C 1
ATOM 3113 O O . CYS A 1 409 ? -18.005 -11.481 30.379 1.00 92.62 409 CYS A O 1
ATOM 3115 N N . ARG A 1 410 ? -16.440 -11.935 28.826 1.00 93.62 410 ARG A N 1
ATOM 3116 C CA . ARG A 1 410 ? -15.823 -10.605 28.799 1.00 93.62 410 ARG A CA 1
ATOM 3117 C C . ARG A 1 410 ? -15.615 -10.158 27.359 1.00 93.62 410 ARG A C 1
ATOM 3119 O O . ARG A 1 410 ? -15.463 -10.976 26.454 1.00 93.62 410 ARG A O 1
ATOM 3126 N N . LEU A 1 411 ? -15.586 -8.844 27.177 1.00 90.94 411 LEU A N 1
ATOM 3127 C CA . LEU A 1 411 ? -15.252 -8.213 25.911 1.00 90.94 411 LEU A CA 1
ATOM 3128 C C . LEU A 1 411 ? -13.782 -7.784 25.940 1.00 90.94 411 LEU A C 1
ATOM 3130 O O . LEU A 1 411 ? -13.387 -6.995 26.799 1.00 90.94 411 LEU A O 1
ATOM 3134 N N . TYR A 1 412 ? -12.980 -8.309 25.016 1.00 91.81 412 TYR A N 1
ATOM 3135 C CA . TYR A 1 412 ? -11.576 -7.940 24.850 1.00 91.81 412 TYR A CA 1
ATOM 3136 C C . TYR A 1 412 ? -11.412 -7.077 23.601 1.00 91.81 412 TYR A C 1
ATOM 3138 O O . TYR A 1 412 ? -11.860 -7.455 22.521 1.00 91.81 412 TYR A O 1
ATOM 3146 N N . ILE A 1 413 ? -10.784 -5.915 23.757 1.00 90.44 413 ILE A N 1
ATOM 3147 C CA . ILE A 1 413 ? -10.667 -4.891 22.720 1.00 90.44 413 ILE A CA 1
ATOM 3148 C C . ILE A 1 413 ? -9.221 -4.829 22.220 1.00 90.44 413 ILE A C 1
ATOM 3150 O O . ILE A 1 413 ? -8.306 -4.634 23.023 1.00 90.44 413 ILE A O 1
ATOM 3154 N N . GLY A 1 414 ? -9.022 -5.011 20.915 1.00 86.81 414 GLY A N 1
ATOM 3155 C CA . GLY A 1 414 ? -7.721 -4.946 20.245 1.00 86.81 414 GLY A CA 1
ATOM 3156 C C . GLY A 1 414 ? -7.197 -3.517 20.042 1.00 86.81 414 GLY A C 1
ATOM 3157 O O . GLY A 1 414 ? -7.838 -2.528 20.396 1.00 86.81 414 GLY A O 1
ATOM 3158 N N . ASN A 1 415 ? -6.016 -3.401 19.435 1.00 76.06 415 ASN A N 1
ATOM 3159 C CA . ASN A 1 415 ? -5.279 -2.142 19.252 1.00 76.06 415 ASN A CA 1
ATOM 3160 C C . ASN A 1 415 ? -5.959 -1.096 18.343 1.00 76.06 415 ASN A C 1
ATOM 3162 O O . ASN A 1 415 ? -5.711 0.097 18.519 1.00 76.06 415 ASN A O 1
ATOM 3166 N N . THR A 1 416 ? -6.794 -1.513 17.390 1.00 69.31 416 THR A N 1
ATOM 3167 C CA . THR A 1 416 ? -7.583 -0.620 16.522 1.00 69.31 416 THR A CA 1
ATOM 3168 C C . THR A 1 416 ? -9.030 -0.426 16.989 1.00 69.31 416 THR A C 1
ATOM 3170 O O . THR A 1 416 ? -9.770 0.340 16.370 1.00 69.31 416 THR A O 1
ATOM 3173 N N . GLY A 1 417 ? -9.415 -1.053 18.107 1.00 71.62 417 GLY A N 1
ATOM 3174 C CA . GLY A 1 417 ? -10.743 -0.931 18.701 1.00 71.62 417 GLY A CA 1
ATOM 3175 C C . GLY A 1 417 ? -10.933 0.318 19.570 1.00 71.62 417 GLY A C 1
ATOM 3176 O O . GLY A 1 417 ? -10.035 1.140 19.753 1.00 71.62 417 GLY A O 1
ATOM 3177 N N . ASN A 1 418 ? -12.131 0.449 20.145 1.00 71.69 418 ASN A N 1
ATOM 3178 C CA . ASN A 1 418 ? -12.552 1.544 21.029 1.00 71.69 418 ASN A CA 1
ATOM 3179 C C . ASN A 1 418 ? -12.629 2.936 20.374 1.00 71.69 418 ASN A C 1
ATOM 3181 O O . ASN A 1 418 ? -12.570 3.956 21.064 1.00 71.69 418 ASN A O 1
ATOM 3185 N N . ASN A 1 419 ? -12.806 2.996 19.052 1.00 75.75 419 ASN A N 1
ATOM 3186 C CA . ASN A 1 419 ? -13.145 4.232 18.352 1.00 75.75 419 ASN A CA 1
ATOM 3187 C C . ASN A 1 419 ? -14.671 4.397 18.332 1.00 75.75 419 ASN A C 1
ATOM 3189 O O . ASN A 1 419 ? -15.327 4.133 17.323 1.00 75.75 419 ASN A O 1
ATOM 3193 N N . ILE A 1 420 ? -15.235 4.760 19.489 1.00 84.25 420 ILE A N 1
ATOM 3194 C CA . ILE A 1 420 ? -16.684 4.816 19.691 1.00 84.25 420 ILE A CA 1
ATOM 3195 C C . ILE A 1 420 ? -17.250 6.140 19.171 1.00 84.25 420 ILE A C 1
ATOM 3197 O O . ILE A 1 420 ? -16.895 7.220 19.646 1.00 84.25 420 ILE A O 1
ATOM 3201 N N . GLN A 1 421 ? -18.194 6.059 18.237 1.00 88.38 421 GLN A N 1
ATOM 3202 C CA . GLN A 1 421 ? -18.929 7.204 17.713 1.00 88.38 421 GLN A CA 1
ATOM 3203 C C . GLN A 1 421 ? -20.430 6.919 17.698 1.00 88.38 421 GLN A C 1
ATOM 3205 O O . GLN A 1 421 ? -20.873 5.966 17.063 1.00 88.38 421 GLN A O 1
ATOM 3210 N N . ASN A 1 422 ? -21.235 7.788 18.314 1.00 88.44 422 ASN A N 1
ATOM 3211 C CA . ASN A 1 422 ? -22.686 7.759 18.124 1.00 88.44 422 ASN A CA 1
ATOM 3212 C C . ASN A 1 422 ? -23.020 8.215 16.691 1.00 88.44 422 ASN A C 1
ATOM 3214 O O . ASN A 1 422 ? -22.820 9.378 16.329 1.00 88.44 422 ASN A O 1
ATOM 3218 N N . ILE A 1 423 ? -23.492 7.288 15.858 1.00 90.94 423 ILE A N 1
ATOM 3219 C CA . ILE A 1 423 ? -23.814 7.535 14.449 1.00 90.94 423 ILE A CA 1
ATOM 3220 C C . ILE A 1 423 ? -25.309 7.761 14.214 1.00 90.94 423 ILE A C 1
ATOM 3222 O O . ILE A 1 423 ? -25.691 8.285 13.161 1.00 90.94 423 ILE A O 1
ATOM 3226 N N . TYR A 1 424 ? -26.163 7.424 15.177 1.00 91.94 424 TYR A N 1
ATOM 3227 C CA . TYR A 1 424 ? -27.599 7.657 15.103 1.00 91.94 424 TYR A CA 1
ATOM 3228 C C . TYR A 1 424 ? -28.181 7.828 16.502 1.00 91.94 424 TYR A C 1
ATOM 3230 O O . TYR A 1 424 ? -27.964 6.979 17.357 1.00 91.94 424 TYR A O 1
ATOM 3238 N N . THR A 1 425 ? -28.968 8.885 16.696 1.00 89.62 425 THR A N 1
ATOM 3239 C CA . THR A 1 425 ? -29.716 9.129 17.929 1.00 89.62 425 THR A CA 1
ATOM 3240 C C . THR A 1 425 ? -31.133 9.595 17.598 1.00 89.62 425 THR A C 1
ATOM 3242 O O . THR A 1 425 ? -31.324 10.357 16.644 1.00 89.62 425 THR A O 1
ATOM 3245 N N . THR A 1 426 ? -32.125 9.135 18.357 1.00 89.38 426 THR A N 1
ATOM 3246 C CA . THR A 1 426 ? -33.492 9.672 18.332 1.00 89.38 426 THR A CA 1
ATOM 3247 C C . THR A 1 426 ? -34.157 9.532 19.698 1.00 89.38 426 THR A C 1
ATOM 3249 O O . THR A 1 426 ? -33.970 8.529 20.381 1.00 89.38 426 THR A O 1
ATOM 3252 N N . SER A 1 427 ? -34.967 10.522 20.060 1.00 86.94 427 SER A N 1
ATOM 3253 C CA . SER A 1 427 ? -35.817 10.560 21.260 1.00 86.94 427 SER A CA 1
ATOM 3254 C C . SER A 1 427 ? -37.302 10.716 20.917 1.00 86.94 427 SER A C 1
ATOM 3256 O O . SER A 1 427 ? -38.119 10.935 21.794 1.00 86.94 427 SER A O 1
ATOM 3258 N N . PHE A 1 428 ? -37.655 10.692 19.624 1.00 91.75 428 PHE A N 1
ATOM 3259 C CA . PHE A 1 428 ? -39.027 10.869 19.120 1.00 91.75 428 PHE A CA 1
ATOM 3260 C C . PHE A 1 428 ? -39.748 12.152 19.571 1.00 91.75 428 PHE A C 1
ATOM 3262 O O . PHE A 1 428 ? -40.954 12.288 19.356 1.00 91.75 428 PHE A O 1
ATOM 3269 N N . GLU A 1 429 ? -39.019 13.129 20.112 1.00 88.69 429 GLU A N 1
ATOM 3270 C CA . GLU A 1 429 ? -39.594 14.411 20.496 1.00 88.69 429 GLU A CA 1
ATOM 3271 C C . GLU A 1 429 ? -39.867 15.286 19.259 1.00 88.69 429 GLU A C 1
ATOM 3273 O O . GLU A 1 429 ? -38.989 15.461 18.405 1.00 88.69 429 GLU A O 1
ATOM 3278 N N . PRO A 1 430 ? -41.076 15.860 19.121 1.00 86.38 430 PRO A N 1
ATOM 3279 C CA . PRO A 1 430 ? -41.390 16.752 18.016 1.00 86.38 430 PRO A CA 1
ATOM 3280 C C . PRO A 1 430 ? -40.636 18.083 18.157 1.00 86.38 430 PRO A C 1
ATOM 3282 O O . PRO A 1 430 ? -40.638 18.719 19.208 1.00 86.38 430 PRO A O 1
ATOM 3285 N N . ASN A 1 431 ? -40.029 18.547 17.062 1.00 77.12 431 ASN A N 1
ATOM 3286 C CA . ASN A 1 431 ? -39.239 19.789 17.052 1.00 77.12 431 ASN A CA 1
ATOM 3287 C C . ASN A 1 431 ? -40.084 21.066 17.237 1.00 77.12 431 ASN A C 1
ATOM 3289 O O . ASN A 1 431 ? -39.546 22.121 17.575 1.00 77.12 431 ASN A O 1
ATOM 3293 N N . ASP A 1 432 ? -41.391 20.993 16.972 1.00 80.06 432 ASP A N 1
ATOM 3294 C CA . ASP A 1 432 ? -42.363 22.064 17.180 1.00 80.06 432 ASP A CA 1
ATOM 3295 C C . ASP A 1 432 ? -43.790 21.495 17.344 1.00 80.06 432 ASP A C 1
ATOM 3297 O O . ASP A 1 432 ? -44.003 20.286 17.332 1.00 80.06 432 ASP A O 1
ATOM 3301 N N . GLY A 1 433 ? -44.788 22.367 17.515 1.00 76.62 433 GLY A N 1
ATOM 3302 C CA . GLY A 1 433 ? -46.196 21.972 17.671 1.00 76.62 433 GLY A CA 1
ATOM 3303 C C . GLY A 1 433 ? -46.977 21.775 16.363 1.00 76.62 433 GLY A C 1
ATOM 3304 O O . GLY A 1 433 ? -48.209 21.804 16.393 1.00 76.62 433 GLY A O 1
ATOM 3305 N N . SER A 1 434 ? -46.318 21.674 15.205 1.00 81.19 434 SER A N 1
ATOM 3306 C CA . SER A 1 434 ? -46.999 21.518 13.914 1.00 81.19 434 SER A CA 1
ATOM 3307 C C . SER A 1 434 ? -47.552 20.102 13.711 1.00 81.19 434 SER A C 1
ATOM 3309 O O . SER A 1 434 ? -47.065 19.124 14.275 1.00 81.19 434 SER A O 1
ATOM 3311 N N . ALA A 1 435 ? -48.563 19.965 12.845 1.00 72.69 435 ALA A N 1
ATOM 3312 C CA . ALA A 1 435 ? -49.154 18.662 12.521 1.00 72.69 435 ALA A CA 1
ATOM 3313 C C . ALA A 1 435 ? -48.167 17.693 11.833 1.00 72.69 435 ALA A C 1
ATOM 3315 O O . ALA A 1 435 ? -48.381 16.481 11.853 1.00 72.69 435 ALA A O 1
ATOM 3316 N N . ASP A 1 436 ? -47.093 18.212 11.231 1.00 83.38 436 ASP A N 1
ATOM 3317 C CA . ASP A 1 436 ? -46.055 17.403 10.590 1.00 83.38 436 ASP A CA 1
ATOM 3318 C C . ASP A 1 436 ? -44.902 17.046 11.545 1.00 83.38 436 ASP A C 1
ATOM 3320 O O . ASP A 1 436 ? -44.157 16.109 11.257 1.00 83.38 436 ASP A O 1
ATOM 3324 N N . ALA A 1 437 ? -44.783 17.695 12.711 1.00 85.62 437 ALA A N 1
ATOM 3325 C CA . ALA A 1 437 ? -43.701 17.449 13.667 1.00 85.62 437 ALA A CA 1
ATOM 3326 C C . ALA A 1 437 ? -43.655 15.996 14.163 1.00 85.62 437 ALA A C 1
ATOM 3328 O O . ALA A 1 437 ? -42.581 15.403 14.230 1.00 85.62 437 ALA A O 1
ATOM 3329 N N . LEU A 1 438 ? -44.818 15.381 14.413 1.00 86.38 438 LEU A N 1
ATOM 3330 C CA . LEU A 1 438 ? -44.914 13.968 14.806 1.00 86.38 438 LEU A CA 1
ATOM 3331 C C . LEU A 1 438 ? -44.500 13.008 13.678 1.00 86.38 438 LEU A C 1
ATOM 3333 O O . LEU A 1 438 ? -44.005 11.916 13.944 1.00 86.38 438 LEU A O 1
ATOM 3337 N N . LYS A 1 439 ? -44.671 13.399 12.407 1.00 84.25 439 LYS A N 1
ATOM 3338 C CA . LYS A 1 439 ? -44.174 12.604 11.270 1.00 84.25 439 LYS A CA 1
ATOM 3339 C C . LYS A 1 439 ? -42.655 12.695 11.168 1.00 84.25 439 LYS A C 1
ATOM 3341 O O . LYS A 1 439 ? -42.010 11.688 10.902 1.00 84.25 439 LYS A O 1
ATOM 3346 N N . VAL A 1 440 ? -42.100 13.888 11.393 1.00 85.56 440 VAL A N 1
ATOM 3347 C CA . VAL A 1 440 ? -40.650 14.126 11.403 1.00 85.56 440 VAL A CA 1
ATOM 3348 C C . VAL A 1 440 ? -39.981 13.391 12.568 1.00 85.56 440 VAL A C 1
ATOM 3350 O O . VAL A 1 440 ? -38.915 12.816 12.378 1.00 85.56 440 VAL A O 1
ATOM 3353 N N . ALA A 1 441 ? -40.620 13.336 13.739 1.00 88.50 441 ALA A N 1
ATOM 3354 C CA . ALA A 1 441 ? -40.099 12.642 14.917 1.00 88.50 441 ALA A CA 1
ATOM 3355 C C . ALA A 1 441 ? -39.882 11.130 14.705 1.00 88.50 441 ALA A C 1
ATOM 3357 O O . ALA A 1 441 ? -38.937 10.566 15.250 1.00 88.50 441 ALA A O 1
ATOM 3358 N N . LYS A 1 442 ? -40.703 10.475 13.869 1.00 90.38 442 LYS A N 1
ATOM 3359 C CA . LYS A 1 442 ? -40.517 9.065 13.468 1.00 90.38 442 LYS A CA 1
ATOM 3360 C C . LYS A 1 442 ? -39.838 8.879 12.109 1.00 90.38 442 LYS A C 1
ATOM 3362 O O . LYS A 1 442 ? -39.950 7.808 11.514 1.00 90.38 442 LYS A O 1
ATOM 3367 N N . LEU A 1 443 ? -39.170 9.903 11.574 1.00 87.12 443 LEU A N 1
ATOM 3368 C CA . LEU A 1 443 ? -38.476 9.790 10.292 1.00 87.12 443 LEU A CA 1
ATOM 3369 C C . LEU A 1 443 ? -37.496 8.602 10.330 1.00 87.12 443 LEU A C 1
ATOM 3371 O O . LEU A 1 443 ? -36.775 8.413 11.308 1.00 87.12 443 LEU A O 1
ATOM 3375 N N . ASN A 1 444 ? -37.488 7.807 9.258 1.00 89.75 444 ASN A N 1
ATOM 3376 C CA . ASN A 1 444 ? -36.740 6.551 9.096 1.00 89.75 444 ASN A CA 1
ATOM 3377 C C . ASN A 1 444 ? -37.263 5.325 9.867 1.00 89.75 444 ASN A C 1
ATOM 3379 O O . ASN A 1 444 ? -36.717 4.234 9.685 1.00 89.75 444 ASN A O 1
ATOM 3383 N N . TRP A 1 445 ? -38.320 5.465 10.670 1.00 92.81 445 TRP A N 1
ATOM 3384 C CA . TRP A 1 445 ? -38.961 4.341 11.354 1.00 92.81 445 TRP A CA 1
ATOM 3385 C C . TRP A 1 445 ? -40.202 3.830 10.622 1.00 92.81 445 TRP A C 1
ATOM 3387 O O . TRP A 1 445 ? -40.968 4.601 10.040 1.00 92.81 445 TRP A O 1
ATOM 3397 N N . GLY A 1 446 ? -40.423 2.519 10.715 1.00 90.56 446 GLY A N 1
ATOM 3398 C CA . GLY A 1 446 ? -41.512 1.815 10.040 1.00 90.56 446 GLY A CA 1
ATOM 3399 C C . GLY A 1 446 ? -41.157 1.407 8.613 1.00 90.56 446 GLY A C 1
ATOM 3400 O O . GLY A 1 446 ? -40.008 1.490 8.179 1.00 90.56 446 GLY A O 1
ATOM 3401 N N . ASN A 1 447 ? -42.155 0.947 7.867 1.00 85.44 447 ASN A N 1
ATOM 3402 C CA . ASN A 1 447 ? -41.992 0.588 6.466 1.00 85.44 447 ASN A CA 1
ATOM 3403 C C . ASN A 1 447 ? -42.026 1.848 5.589 1.00 85.44 447 ASN A C 1
ATOM 3405 O O . ASN A 1 447 ? -43.096 2.328 5.213 1.00 85.44 447 ASN A O 1
ATOM 3409 N N . ILE A 1 448 ? -40.849 2.361 5.220 1.00 80.50 448 ILE A N 1
ATOM 3410 C CA . ILE A 1 448 ? -40.719 3.581 4.405 1.00 80.50 448 ILE A CA 1
ATOM 3411 C C . ILE A 1 448 ? -41.281 3.436 2.981 1.00 80.50 448 ILE A C 1
ATOM 3413 O O . ILE A 1 448 ? -41.489 4.441 2.305 1.00 80.50 448 ILE A O 1
ATOM 3417 N N . ALA A 1 449 ? -41.545 2.209 2.515 1.00 78.88 449 ALA A N 1
ATOM 3418 C CA . ALA A 1 449 ? -42.212 1.971 1.236 1.00 78.88 449 ALA A CA 1
ATOM 3419 C C . ALA A 1 449 ? -43.738 2.180 1.313 1.00 78.88 449 ALA A C 1
ATOM 3421 O O . ALA A 1 449 ? -44.403 2.205 0.276 1.00 78.88 449 ALA A O 1
ATOM 3422 N N . ILE A 1 450 ? -44.303 2.326 2.518 1.00 78.12 450 ILE A N 1
ATOM 3423 C CA . ILE A 1 450 ? -45.728 2.565 2.751 1.00 78.12 450 ILE A CA 1
ATOM 3424 C C . ILE A 1 450 ? -45.928 4.021 3.180 1.00 78.12 450 ILE A C 1
ATOM 3426 O O . ILE A 1 450 ? -45.550 4.436 4.275 1.00 78.12 450 ILE A O 1
ATOM 3430 N N . GLU A 1 451 ? -46.579 4.807 2.322 1.00 71.81 451 GLU A N 1
ATOM 3431 C CA . GLU A 1 451 ? -46.992 6.167 2.663 1.00 71.81 451 GLU A CA 1
ATOM 3432 C C . GLU A 1 451 ? -48.029 6.115 3.804 1.00 71.81 451 GLU A C 1
ATOM 3434 O O . GLU A 1 451 ? -49.120 5.569 3.638 1.00 71.81 451 GLU A O 1
ATOM 3439 N N . ASN A 1 452 ? -47.688 6.689 4.963 1.00 76.06 452 ASN A N 1
ATOM 3440 C CA . ASN A 1 452 ? -48.453 6.620 6.219 1.00 76.06 452 ASN A CA 1
ATOM 3441 C C . ASN A 1 452 ? -48.523 5.223 6.862 1.00 76.06 452 ASN A C 1
ATOM 3443 O O . ASN A 1 452 ? -49.611 4.758 7.200 1.00 76.06 452 ASN A O 1
ATOM 3447 N N . ASP A 1 453 ? -47.377 4.577 7.095 1.00 84.75 453 ASP A N 1
ATOM 3448 C CA . ASP A 1 453 ? -47.319 3.376 7.938 1.00 84.75 453 ASP A CA 1
ATOM 3449 C C . ASP A 1 453 ? -47.998 3.617 9.303 1.00 84.75 453 ASP A C 1
ATOM 3451 O O . ASP A 1 453 ? -47.544 4.433 10.118 1.00 84.75 453 ASP A O 1
ATOM 3455 N N . THR A 1 454 ? -49.116 2.918 9.517 1.00 87.94 454 THR A N 1
ATOM 3456 C CA . THR A 1 454 ? -49.937 2.980 10.731 1.00 87.94 454 THR A CA 1
ATOM 3457 C C . THR A 1 454 ? -49.467 2.011 11.810 1.00 87.94 454 THR A C 1
ATOM 3459 O O . THR A 1 454 ? -49.997 2.056 12.915 1.00 87.94 454 THR A O 1
ATOM 3462 N N . ASN A 1 455 ? -48.515 1.117 11.516 1.00 91.88 455 ASN A N 1
ATOM 3463 C CA . ASN A 1 455 ? -47.972 0.203 12.520 1.00 91.88 455 ASN A CA 1
ATOM 3464 C C . ASN A 1 455 ? -47.048 0.913 13.517 1.00 91.88 455 ASN A C 1
ATOM 3466 O O . ASN A 1 455 ? -46.845 0.412 14.621 1.00 91.88 455 ASN A O 1
ATOM 3470 N N . VAL A 1 456 ? -46.527 2.086 13.148 1.00 93.31 456 VAL A N 1
ATOM 3471 C CA . VAL A 1 456 ? -45.734 2.940 14.033 1.00 93.31 456 VAL A CA 1
ATOM 3472 C C . VAL A 1 456 ? -46.354 4.321 14.213 1.00 93.31 456 VAL A C 1
ATOM 3474 O O . VAL A 1 456 ? -46.645 5.019 13.237 1.00 93.31 456 VAL A O 1
ATOM 3477 N N . THR A 1 457 ? -46.523 4.765 15.455 1.00 93.00 457 THR A N 1
ATOM 3478 C CA . THR A 1 457 ? -46.984 6.126 15.787 1.00 93.00 457 THR A CA 1
ATOM 3479 C C . THR A 1 457 ? -46.119 6.744 16.879 1.00 93.00 457 THR A C 1
ATOM 3481 O O . THR A 1 457 ? -45.436 6.032 17.605 1.00 93.00 457 THR A O 1
ATOM 3484 N N . VAL A 1 458 ? -46.103 8.076 16.954 1.00 93.06 458 VAL A N 1
ATOM 3485 C CA . VAL A 1 458 ? -45.434 8.820 18.030 1.00 93.06 458 VAL A CA 1
ATOM 3486 C C . VAL A 1 458 ? -46.499 9.176 19.060 1.00 93.06 458 VAL A C 1
ATOM 3488 O O . VAL A 1 458 ? -47.465 9.854 18.710 1.00 93.06 458 VAL A O 1
ATOM 3491 N N . GLU A 1 459 ? -46.354 8.681 20.286 1.00 92.81 459 GLU A N 1
ATOM 3492 C CA . GLU A 1 459 ? -47.378 8.734 21.339 1.00 92.81 459 GLU A CA 1
ATOM 3493 C C . GLU A 1 459 ? -46.805 9.323 22.636 1.00 92.81 459 GLU A C 1
ATOM 3495 O O . GLU A 1 459 ? -45.619 9.132 22.904 1.00 92.81 459 GLU A O 1
ATOM 3500 N N . PRO A 1 460 ? -47.620 9.979 23.485 1.00 91.12 460 PRO A N 1
ATOM 3501 C CA . PRO A 1 460 ? -47.175 10.565 24.753 1.00 91.12 460 PRO A CA 1
ATOM 3502 C C . PRO A 1 460 ? -46.983 9.516 25.872 1.00 91.12 460 PRO A C 1
ATOM 3504 O O . PRO A 1 460 ? -47.276 9.769 27.041 1.00 91.12 460 PRO A O 1
ATOM 3507 N N . GLU A 1 461 ? -46.533 8.310 25.515 1.00 92.25 461 GLU A N 1
ATOM 3508 C CA . GLU A 1 461 ? -46.079 7.280 26.449 1.00 92.25 461 GLU A CA 1
ATOM 3509 C C . GLU A 1 461 ? -44.575 7.454 26.620 1.00 92.25 461 GLU A C 1
ATOM 3511 O O . GLU A 1 461 ? -43.821 7.169 25.698 1.00 92.25 461 GLU A O 1
ATOM 3516 N N . ALA A 1 462 ? -44.113 7.939 27.764 1.00 90.75 462 ALA A N 1
ATOM 3517 C CA . ALA A 1 462 ? -42.701 8.259 27.932 1.00 90.75 462 ALA A CA 1
ATOM 3518 C C . ALA A 1 462 ? -42.295 8.234 29.401 1.00 90.75 462 ALA A C 1
ATOM 3520 O O . ALA A 1 462 ? -43.116 8.312 30.318 1.00 90.75 462 ALA A O 1
ATOM 3521 N N . THR A 1 463 ? -40.988 8.179 29.623 1.00 86.56 463 THR A N 1
ATOM 3522 C CA . THR A 1 463 ? -40.376 8.252 30.957 1.00 86.56 463 THR A CA 1
ATOM 3523 C C . THR A 1 463 ? -40.576 9.611 31.645 1.00 86.56 463 THR A C 1
ATOM 3525 O O . THR A 1 463 ? -40.327 9.716 32.845 1.00 86.56 463 THR A O 1
ATOM 3528 N N . LYS A 1 464 ? -41.031 10.643 30.913 1.00 85.06 464 LYS A N 1
ATOM 3529 C CA . LYS A 1 464 ? -41.326 11.991 31.423 1.00 85.06 464 LYS A CA 1
ATOM 3530 C C . LYS A 1 464 ? -42.677 12.500 30.929 1.00 85.06 464 LYS A C 1
ATOM 3532 O O . LYS A 1 464 ? -43.189 12.100 29.887 1.00 85.06 464 LYS A O 1
ATOM 3537 N N . VAL A 1 465 ? -43.244 13.419 31.702 1.00 82.56 465 VAL A N 1
ATOM 3538 C CA . VAL A 1 465 ? -44.472 14.153 31.374 1.00 82.56 465 VAL A CA 1
ATOM 3539 C C . VAL A 1 465 ? -44.222 15.062 30.175 1.00 82.56 465 VAL A C 1
ATOM 3541 O O . VAL A 1 465 ? -43.312 15.883 30.211 1.00 82.56 465 VAL A O 1
ATOM 3544 N N . GLY A 1 466 ? -45.068 14.957 29.151 1.00 80.44 466 GLY A N 1
ATOM 3545 C CA . GLY A 1 466 ? -45.024 15.818 27.964 1.00 80.44 466 GLY A CA 1
ATOM 3546 C C . GLY A 1 466 ? -44.067 15.351 26.863 1.00 80.44 466 GLY A C 1
ATOM 3547 O O . GLY A 1 466 ? -44.090 15.944 25.788 1.00 80.44 466 GLY A O 1
ATOM 3548 N N . SER A 1 467 ? -43.297 14.295 27.127 1.00 87.50 467 SER A N 1
ATOM 3549 C CA . SER A 1 467 ? -42.423 13.612 26.170 1.00 87.50 467 SER A CA 1
ATOM 3550 C C . SER A 1 467 ? -43.173 12.594 25.312 1.00 87.50 467 SER A C 1
ATOM 3552 O O . SER A 1 467 ? -44.303 12.211 25.634 1.00 87.50 467 SER A O 1
ATOM 3554 N N . TYR A 1 468 ? -42.522 12.127 24.248 1.00 91.44 468 TYR A N 1
ATOM 3555 C CA . TYR A 1 468 ? -43.078 11.174 23.291 1.00 91.44 468 TYR A CA 1
ATOM 3556 C C . TYR A 1 468 ? -42.161 9.966 23.076 1.00 91.44 468 TYR A C 1
ATOM 3558 O O . TYR A 1 468 ? -40.952 10.051 23.226 1.00 91.44 468 TYR A O 1
ATOM 3566 N N . SER A 1 469 ? -42.739 8.838 22.668 1.00 94.56 469 SER A N 1
ATOM 3567 C CA . SER A 1 469 ? -41.997 7.660 22.210 1.00 94.56 469 SER A CA 1
ATOM 3568 C C . SER A 1 469 ? -42.632 7.049 20.965 1.00 94.56 469 SER A C 1
ATOM 3570 O O . SER A 1 469 ? -43.741 7.410 20.558 1.00 94.56 469 SER A O 1
ATOM 3572 N N . LEU A 1 470 ? -41.931 6.103 20.342 1.00 95.69 470 LEU A N 1
ATOM 3573 C CA . LEU A 1 470 ? -42.442 5.345 19.211 1.00 95.69 470 LEU A CA 1
ATOM 3574 C C . LEU A 1 470 ? -43.247 4.136 19.691 1.00 95.69 470 LEU A C 1
ATOM 3576 O O . LEU A 1 470 ? -42.686 3.175 20.213 1.00 95.69 470 LEU A O 1
ATOM 3580 N N . LYS A 1 471 ? -44.551 4.126 19.427 1.00 95.50 471 LYS A N 1
ATOM 3581 C CA . LYS A 1 471 ? -45.405 2.952 19.601 1.00 95.50 471 LYS A CA 1
ATOM 3582 C C . LYS A 1 471 ? -45.312 2.033 18.391 1.00 95.50 471 LYS A C 1
ATOM 3584 O O . LYS A 1 471 ? -45.545 2.469 17.266 1.00 95.50 471 LYS A O 1
ATOM 3589 N N . VAL A 1 472 ? -45.062 0.752 18.635 1.00 95.06 472 VAL A N 1
ATOM 3590 C CA . VAL A 1 472 ? -45.207 -0.342 17.670 1.00 95.06 472 VAL A CA 1
ATOM 3591 C C . VAL A 1 472 ? -46.519 -1.060 17.979 1.00 95.06 472 VAL A C 1
ATOM 3593 O O . VAL A 1 472 ? -46.655 -1.705 19.019 1.00 95.06 472 VAL A O 1
ATOM 3596 N N . HIS A 1 473 ? -47.514 -0.918 17.099 1.00 91.94 473 HIS A N 1
ATOM 3597 C CA . HIS A 1 473 ? -48.879 -1.401 17.354 1.00 91.94 473 HIS A CA 1
ATOM 3598 C C . HIS A 1 473 ? -49.001 -2.923 17.299 1.00 91.94 473 HIS A C 1
ATOM 3600 O O . HIS A 1 473 ? -49.788 -3.494 18.050 1.00 91.94 473 HIS A O 1
ATOM 3606 N N . SER A 1 474 ? -48.261 -3.588 16.409 1.00 88.50 474 SER A N 1
ATOM 3607 C CA . SER A 1 474 ? -48.239 -5.048 16.339 1.00 88.50 474 SER A CA 1
ATOM 3608 C C . SER A 1 474 ? -46.964 -5.574 15.686 1.00 88.50 474 SER A C 1
ATOM 3610 O O . SER A 1 474 ? -46.697 -5.319 14.510 1.00 88.50 474 SER A O 1
ATOM 3612 N N . GLY A 1 475 ? -46.257 -6.458 16.386 1.00 86.69 475 GLY A N 1
ATOM 3613 C CA . GLY A 1 475 ? -45.209 -7.280 15.784 1.00 86.69 475 GLY A CA 1
ATOM 3614 C C . GLY A 1 475 ? -43.906 -6.523 15.565 1.00 86.69 475 GLY A C 1
ATOM 3615 O O . GLY A 1 475 ? -43.142 -6.363 16.507 1.00 86.69 475 GLY A O 1
ATOM 3616 N N . SER A 1 476 ? -43.616 -6.121 14.328 1.00 90.44 476 SER A N 1
ATOM 3617 C CA . SER A 1 476 ? -42.264 -5.718 13.918 1.00 90.44 476 SER A CA 1
ATOM 3618 C C . SER A 1 476 ? -42.197 -4.292 13.383 1.00 90.44 476 SER A C 1
ATOM 3620 O O . SER A 1 476 ? -43.136 -3.811 12.753 1.00 90.44 476 SER A O 1
ATOM 3622 N N . THR A 1 477 ? -41.052 -3.641 13.559 1.00 93.31 477 THR A N 1
ATOM 3623 C CA . THR A 1 477 ? -40.724 -2.353 12.936 1.00 93.31 477 THR A CA 1
ATOM 3624 C C . THR A 1 477 ? -39.289 -2.354 12.408 1.00 93.31 477 THR A C 1
ATOM 3626 O O . THR A 1 477 ? -38.510 -3.265 12.689 1.00 93.31 477 THR A O 1
ATOM 3629 N N . GLN A 1 478 ? -38.943 -1.343 11.618 1.00 92.38 478 GLN A N 1
ATOM 3630 C CA . GLN A 1 478 ? -37.627 -1.173 11.014 1.00 92.38 478 GLN A CA 1
ATOM 3631 C C . GLN A 1 478 ? -37.127 0.246 11.246 1.00 92.38 478 GLN A C 1
ATOM 3633 O O . GLN A 1 478 ? -37.895 1.202 11.156 1.00 92.38 478 GLN A O 1
ATOM 3638 N N . LEU A 1 479 ? -35.831 0.359 11.506 1.00 93.44 479 LEU A N 1
ATOM 3639 C CA . LEU A 1 479 ? -35.075 1.597 11.511 1.00 93.44 479 LEU A CA 1
ATOM 3640 C C . LEU A 1 479 ? -34.184 1.621 10.268 1.00 93.44 479 LEU A C 1
ATOM 3642 O O . LEU A 1 479 ? -33.321 0.762 10.095 1.00 93.44 479 LEU A O 1
ATOM 3646 N N . HIS A 1 480 ? -34.377 2.621 9.418 1.00 90.88 480 HIS A N 1
ATOM 3647 C CA . HIS A 1 480 ? -33.540 2.864 8.251 1.00 90.88 480 HIS A CA 1
ATOM 3648 C C . HIS A 1 480 ? -32.391 3.795 8.643 1.00 90.88 480 HIS A C 1
ATOM 3650 O O . HIS A 1 480 ? -32.577 4.963 8.981 1.00 90.88 480 HIS A O 1
ATOM 3656 N N . ILE A 1 481 ? -31.179 3.266 8.622 1.00 87.81 481 ILE A N 1
ATOM 3657 C CA . ILE A 1 481 ? -29.959 4.041 8.791 1.00 87.81 481 ILE A CA 1
ATOM 3658 C C . ILE A 1 481 ? -29.567 4.538 7.393 1.00 87.81 481 ILE A C 1
ATOM 3660 O O . ILE A 1 481 ? -29.682 3.811 6.418 1.00 87.81 481 ILE A O 1
ATOM 3664 N N . ASN A 1 482 ? -29.129 5.787 7.246 1.00 79.50 482 ASN A N 1
ATOM 3665 C CA . ASN A 1 482 ? -28.588 6.255 5.959 1.00 79.50 482 ASN A CA 1
ATOM 3666 C C . ASN A 1 482 ? -27.219 5.580 5.683 1.00 79.50 482 ASN A C 1
ATOM 3668 O O . ASN A 1 482 ? -26.882 4.587 6.321 1.00 79.50 482 ASN A O 1
ATOM 3672 N N . ASP A 1 483 ? -26.389 6.123 4.789 1.00 76.94 483 ASP A N 1
ATOM 3673 C CA . ASP A 1 483 ? -25.057 5.590 4.416 1.00 76.94 483 ASP A CA 1
ATOM 3674 C C . ASP A 1 483 ? -23.983 5.685 5.532 1.00 76.94 483 ASP A C 1
ATOM 3676 O O . ASP A 1 483 ? -22.841 6.076 5.296 1.00 76.94 483 ASP A O 1
ATOM 3680 N N . LYS A 1 484 ? -24.352 5.380 6.780 1.00 84.00 484 LYS A N 1
ATOM 3681 C CA . LYS A 1 484 ? -23.495 5.424 7.972 1.00 84.00 484 LYS A CA 1
ATOM 3682 C C . LYS A 1 484 ? -22.998 4.047 8.422 1.00 84.00 484 LYS A C 1
ATOM 3684 O O . LYS A 1 484 ? -22.138 3.995 9.297 1.00 84.00 484 LYS A O 1
ATOM 3689 N N . LEU A 1 485 ? -23.537 2.955 7.872 1.00 87.62 485 LEU A N 1
ATOM 3690 C CA . LEU A 1 485 ? -23.038 1.608 8.158 1.00 87.62 485 LEU A CA 1
ATOM 3691 C C . LEU A 1 485 ? -21.885 1.253 7.213 1.00 87.62 485 LEU A C 1
ATOM 3693 O O . LEU A 1 485 ? -21.955 1.501 6.008 1.00 87.62 485 LEU A O 1
ATOM 3697 N N . LYS A 1 486 ? -20.832 0.644 7.757 1.00 85.88 486 LYS A N 1
ATOM 3698 C CA . LYS A 1 486 ? -19.631 0.227 7.035 1.00 85.88 486 LYS A CA 1
ATOM 3699 C C . LYS A 1 486 ? -19.421 -1.271 7.230 1.00 85.88 486 LYS A C 1
ATOM 3701 O O . LYS A 1 486 ? -19.388 -1.763 8.354 1.00 85.88 486 LYS A O 1
ATOM 3706 N N . SER A 1 487 ? -19.314 -2.002 6.119 1.00 85.25 487 SER A N 1
ATOM 3707 C CA . SER A 1 487 ? -19.032 -3.441 6.150 1.00 85.25 487 SER A CA 1
ATOM 3708 C C . SER A 1 487 ? -17.714 -3.706 6.876 1.00 85.25 487 SER A C 1
ATOM 3710 O O . SER A 1 487 ? -16.716 -3.048 6.585 1.00 85.25 487 SER A O 1
ATOM 3712 N N . GLY A 1 488 ? -17.702 -4.694 7.767 1.00 81.25 488 GLY A N 1
ATOM 3713 C CA . GLY A 1 488 ? -16.557 -5.041 8.608 1.00 81.25 488 GLY A CA 1
ATOM 3714 C C . GLY A 1 488 ? -16.440 -4.226 9.901 1.00 81.25 488 GLY A C 1
ATOM 3715 O O . GLY A 1 488 ? -15.540 -4.508 10.687 1.00 81.25 488 GLY A O 1
ATOM 3716 N N . SER A 1 489 ? -17.337 -3.262 10.145 1.00 86.12 489 SER A N 1
ATOM 3717 C CA . SER A 1 489 ? -17.346 -2.451 11.369 1.00 86.12 489 SER A CA 1
ATOM 3718 C C . SER A 1 489 ? -18.270 -3.028 12.450 1.00 86.12 489 SER A C 1
ATOM 3720 O O . SER A 1 489 ? -19.271 -3.692 12.156 1.00 86.12 489 SER A O 1
ATOM 3722 N N . TRP A 1 490 ? -17.941 -2.754 13.714 1.00 87.75 490 TRP A N 1
ATOM 3723 C CA . TRP A 1 490 ? -18.696 -3.186 14.895 1.00 87.75 490 TRP A CA 1
ATOM 3724 C C . TRP A 1 490 ? -19.672 -2.114 15.377 1.00 87.75 490 TRP A C 1
ATOM 3726 O O . TRP A 1 490 ? -19.323 -0.932 15.413 1.00 87.75 490 TRP A O 1
ATOM 3736 N N . TYR A 1 491 ? -20.867 -2.534 15.800 1.00 89.62 491 TYR A N 1
ATOM 3737 C CA . TYR A 1 491 ? -21.926 -1.641 16.268 1.00 89.62 491 TYR A CA 1
ATOM 3738 C C . TYR A 1 491 ? -22.573 -2.099 17.574 1.00 89.62 491 TYR A C 1
ATOM 3740 O O . TYR A 1 491 ? -22.895 -3.274 17.721 1.00 89.62 491 TYR A O 1
ATOM 3748 N N . GLU A 1 492 ? -22.860 -1.162 18.471 1.00 91.62 492 GLU A N 1
ATOM 3749 C CA . GLU A 1 492 ? -23.703 -1.362 19.656 1.00 91.62 492 GLU A CA 1
ATOM 3750 C C . GLU A 1 492 ? -24.966 -0.510 19.536 1.00 91.62 492 GLU A C 1
ATOM 3752 O O . GLU A 1 492 ? -24.921 0.646 19.114 1.00 91.62 492 GLU A O 1
ATOM 3757 N N . LEU A 1 493 ? -26.105 -1.094 19.887 1.00 93.69 493 LEU A N 1
ATOM 3758 C CA . LEU A 1 493 ? -27.410 -0.453 19.874 1.00 93.69 493 LEU A CA 1
ATOM 3759 C C . LEU A 1 493 ? -27.914 -0.326 21.312 1.00 93.69 493 LEU A C 1
ATOM 3761 O O . LEU A 1 493 ? -28.054 -1.339 21.994 1.00 93.69 493 LEU A O 1
ATOM 3765 N N . SER A 1 494 ? -28.271 0.882 21.744 1.00 92.81 494 SER A N 1
ATOM 3766 C CA . SER A 1 494 ? -29.039 1.088 22.974 1.00 92.81 494 SER A CA 1
ATOM 3767 C C . SER A 1 494 ? -30.401 1.712 22.694 1.00 92.81 494 SER A C 1
ATOM 3769 O O . SER A 1 494 ? -30.557 2.488 21.753 1.00 92.81 494 SER A O 1
ATOM 3771 N N . PHE A 1 495 ? -31.417 1.344 23.469 1.00 94.19 495 PHE A N 1
ATOM 3772 C CA . PHE A 1 495 ? -32.745 1.954 23.403 1.00 94.19 495 PHE A CA 1
ATOM 3773 C C . PHE A 1 495 ? -33.519 1.738 24.699 1.00 94.19 495 PHE A C 1
ATOM 3775 O O . PHE A 1 495 ? -33.379 0.714 25.361 1.00 94.19 495 PHE A O 1
ATOM 3782 N N . TRP A 1 496 ? -34.395 2.675 25.036 1.00 93.62 496 TRP A N 1
ATOM 3783 C CA . TRP A 1 496 ? -35.386 2.503 26.090 1.00 93.62 496 TRP A CA 1
ATOM 3784 C C . TRP A 1 496 ? -36.627 1.823 25.532 1.00 93.62 496 TRP A C 1
ATOM 3786 O O . TRP A 1 496 ? -37.069 2.139 24.430 1.00 93.62 496 TRP A O 1
ATOM 3796 N N . ALA A 1 497 ? -37.220 0.904 26.286 1.00 94.38 497 ALA A N 1
ATOM 3797 C CA . ALA A 1 497 ? -38.473 0.283 25.886 1.00 94.38 497 ALA A CA 1
ATOM 3798 C C . ALA A 1 497 ? -39.346 -0.124 27.073 1.00 94.38 497 ALA A C 1
ATOM 3800 O O . ALA A 1 497 ? -38.857 -0.355 28.180 1.00 94.38 497 ALA A O 1
ATOM 3801 N N . ARG A 1 498 ? -40.649 -0.233 26.802 1.00 92.31 498 ARG A N 1
ATOM 3802 C CA . ARG A 1 498 ? -41.649 -0.891 27.656 1.00 92.31 498 ARG A CA 1
ATOM 3803 C C . ARG A 1 498 ? -42.748 -1.512 26.803 1.00 92.31 498 ARG A C 1
ATOM 3805 O O . ARG A 1 498 ? -42.993 -1.076 25.683 1.00 92.31 498 ARG A O 1
ATOM 3812 N N . GLY A 1 499 ? -43.441 -2.506 27.327 1.00 91.12 499 GLY A N 1
ATOM 3813 C CA . GLY A 1 499 ? -44.420 -3.288 26.587 1.00 91.12 499 GLY A CA 1
ATOM 3814 C C . GLY A 1 499 ? -45.155 -4.280 27.477 1.00 91.12 499 GLY A C 1
ATOM 3815 O O . GLY A 1 499 ? -45.432 -4.015 28.643 1.00 91.12 499 GLY A O 1
ATOM 3816 N N . ASP A 1 500 ? -45.498 -5.424 26.904 1.00 85.62 500 ASP A N 1
ATOM 3817 C CA . ASP A 1 500 ? -46.364 -6.453 27.482 1.00 85.62 500 ASP A CA 1
ATOM 3818 C C . ASP A 1 500 ? -45.651 -7.811 27.653 1.00 85.62 500 ASP A C 1
ATOM 3820 O O . ASP A 1 500 ? -46.267 -8.868 27.518 1.00 85.62 500 ASP A O 1
ATOM 3824 N N . ASN A 1 501 ? -44.347 -7.787 27.965 1.00 86.12 501 ASN A N 1
ATOM 3825 C CA . ASN A 1 501 ? -43.416 -8.925 27.860 1.00 86.12 501 ASN A CA 1
ATOM 3826 C C . ASN A 1 501 ? -43.198 -9.402 26.413 1.00 86.12 501 ASN A C 1
ATOM 3828 O O . ASN A 1 501 ? -42.950 -10.584 26.156 1.00 86.12 501 ASN A O 1
ATOM 3832 N N . SER A 1 502 ? -43.268 -8.466 25.466 1.00 88.31 502 SER A N 1
ATOM 3833 C CA . SER A 1 502 ? -42.960 -8.681 24.054 1.00 88.31 502 SER A CA 1
ATOM 3834 C C . SER A 1 502 ? -41.550 -9.257 23.867 1.00 88.31 502 SER A C 1
ATOM 3836 O O . SER A 1 502 ? -40.573 -8.703 24.365 1.00 88.31 502 SER A O 1
ATOM 3838 N N . GLN A 1 503 ? -41.430 -10.346 23.103 1.00 89.31 503 GLN A N 1
ATOM 3839 C CA . GLN A 1 503 ? -40.139 -10.892 22.672 1.00 89.31 503 GLN A CA 1
ATOM 3840 C C . GLN A 1 503 ? -39.737 -10.258 21.342 1.00 89.31 503 GLN A C 1
ATOM 3842 O O . GLN A 1 503 ? -40.448 -10.445 20.351 1.00 89.31 503 GLN A O 1
ATOM 3847 N N . VAL A 1 504 ? -38.617 -9.534 21.317 1.00 90.50 504 VAL A N 1
ATOM 3848 C CA . VAL A 1 504 ? -38.152 -8.784 20.141 1.00 90.50 504 VAL A CA 1
ATOM 3849 C C . VAL A 1 504 ? -36.766 -9.264 19.716 1.00 90.50 504 VAL A C 1
ATOM 3851 O O . VAL A 1 504 ? -35.814 -9.234 20.495 1.00 90.50 504 VAL A O 1
ATOM 3854 N N . LEU A 1 505 ? -36.647 -9.704 18.463 1.00 89.38 505 LEU A N 1
ATOM 3855 C CA . LEU A 1 505 ? -35.364 -9.992 17.823 1.00 89.38 505 LEU A CA 1
ATOM 3856 C 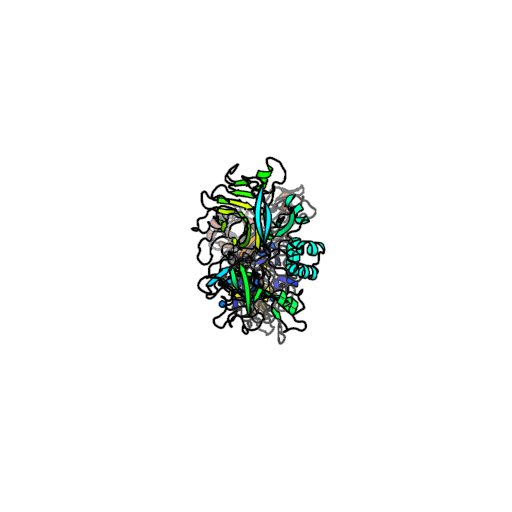C . LEU A 1 505 ? -34.856 -8.749 17.102 1.00 89.38 505 LEU A C 1
ATOM 3858 O O . LEU A 1 505 ? -35.594 -8.155 16.324 1.00 89.38 505 LEU A O 1
ATOM 3862 N N . VAL A 1 506 ? -33.598 -8.387 17.315 1.00 91.62 506 VAL A N 1
ATOM 3863 C CA . VAL A 1 506 ? -32.967 -7.212 16.711 1.00 91.62 506 VAL A CA 1
ATOM 3864 C C . VAL A 1 506 ? -31.789 -7.637 15.836 1.00 91.62 506 VAL A C 1
ATOM 3866 O O . VAL A 1 506 ? -30.929 -8.402 16.275 1.00 91.62 506 VAL A O 1
ATOM 3869 N N . TYR A 1 507 ? -31.757 -7.192 14.578 1.00 89.06 507 TYR A N 1
ATOM 3870 C CA . TYR A 1 507 ? -30.721 -7.570 13.605 1.00 89.06 507 TYR A CA 1
ATOM 3871 C C . TYR A 1 507 ? -30.584 -6.557 12.460 1.00 89.06 507 TYR A C 1
ATOM 3873 O O . TYR A 1 507 ? -31.507 -5.795 12.183 1.00 89.06 507 TYR A O 1
ATOM 3881 N N . PHE A 1 508 ? -29.446 -6.581 11.765 1.00 89.25 508 PHE A N 1
ATOM 3882 C CA . PHE A 1 508 ? -29.235 -5.844 10.521 1.00 89.25 508 PHE A CA 1
ATOM 3883 C C . PHE A 1 508 ? -29.850 -6.584 9.322 1.00 89.25 508 PHE A C 1
ATOM 3885 O O . PHE A 1 508 ? -29.589 -7.775 9.120 1.00 89.25 508 PHE A O 1
ATOM 3892 N N . GLY A 1 509 ? -30.620 -5.868 8.500 1.00 84.12 509 GLY A N 1
ATOM 3893 C CA . GLY A 1 509 ? -31.326 -6.386 7.323 1.00 84.12 509 GLY A CA 1
ATOM 3894 C C . GLY A 1 509 ? -32.851 -6.315 7.445 1.00 84.12 509 GLY A C 1
ATOM 3895 O O . GLY A 1 509 ? -33.389 -5.922 8.478 1.00 84.12 509 GLY A O 1
ATOM 3896 N N . ASP A 1 510 ? -33.556 -6.689 6.378 1.00 75.81 510 ASP A N 1
ATOM 3897 C CA . ASP A 1 510 ? -35.013 -6.560 6.221 1.00 75.81 510 ASP A CA 1
ATOM 3898 C C . ASP A 1 510 ? -35.794 -7.875 6.425 1.00 75.81 510 ASP A C 1
ATOM 3900 O O . ASP A 1 510 ? -36.993 -7.840 6.704 1.00 75.81 510 ASP A O 1
ATOM 3904 N N . THR A 1 511 ? -35.138 -9.039 6.337 1.00 66.38 511 THR A N 1
ATOM 3905 C CA . THR A 1 511 ? -35.775 -10.363 6.439 1.00 66.38 511 THR A CA 1
ATOM 3906 C C . THR A 1 511 ? -35.168 -11.230 7.554 1.00 66.38 511 THR A C 1
ATOM 3908 O O . THR A 1 511 ? -33.964 -11.211 7.781 1.00 66.38 511 THR A O 1
ATOM 3911 N N . PRO A 1 512 ? -35.974 -12.020 8.290 1.00 56.53 512 PRO A N 1
ATOM 3912 C CA . PRO A 1 512 ? -35.489 -12.787 9.442 1.00 56.53 512 PRO A CA 1
ATOM 3913 C C . PRO A 1 512 ? -34.821 -14.133 9.093 1.00 56.53 512 PRO A C 1
ATOM 3915 O O . PRO A 1 512 ? -34.332 -14.806 10.008 1.00 56.53 512 PRO A O 1
ATOM 3918 N N . THR A 1 513 ? -34.817 -14.573 7.825 1.00 53.94 513 THR A N 1
ATOM 3919 C CA . THR A 1 513 ? -34.446 -15.947 7.431 1.00 53.94 513 THR A CA 1
ATOM 3920 C C . THR A 1 513 ? -32.936 -16.178 7.343 1.00 53.94 513 THR A C 1
ATOM 3922 O O . THR A 1 513 ? -32.255 -15.660 6.464 1.00 53.94 513 THR A O 1
ATOM 3925 N N . ALA A 1 514 ? -32.438 -17.051 8.220 1.00 50.44 514 ALA A N 1
ATOM 3926 C CA . ALA A 1 514 ? -31.041 -17.453 8.382 1.00 50.44 514 ALA A CA 1
ATOM 3927 C C . ALA A 1 514 ? -30.487 -18.428 7.307 1.00 50.44 514 ALA A C 1
ATOM 3929 O O . ALA A 1 514 ? -29.541 -19.154 7.589 1.00 50.44 514 ALA A O 1
ATOM 3930 N N . SER A 1 515 ? -31.067 -18.517 6.101 1.00 42.84 515 SER A N 1
ATOM 3931 C CA . SER A 1 515 ? -30.790 -19.636 5.170 1.00 42.84 515 SER A CA 1
ATOM 3932 C C . SER A 1 515 ? -30.094 -19.288 3.849 1.00 42.84 515 SER A C 1
ATOM 3934 O O . SER A 1 515 ? -30.026 -20.132 2.960 1.00 42.84 515 SER A O 1
ATOM 3936 N N . SER A 1 516 ? -29.551 -18.088 3.692 1.00 40.25 516 SER A N 1
ATOM 3937 C CA . SER A 1 516 ? -28.618 -17.775 2.603 1.00 40.25 516 SER A CA 1
ATOM 3938 C C . SER A 1 516 ? -27.692 -16.658 3.058 1.00 40.25 516 SER A C 1
ATOM 3940 O O . SER A 1 516 ? -28.110 -15.851 3.886 1.00 40.25 516 SER A O 1
ATOM 3942 N N . GLU A 1 517 ? -26.483 -16.588 2.500 1.00 40.94 517 GLU A N 1
ATOM 3943 C CA . GLU A 1 517 ? -25.400 -15.613 2.760 1.00 40.94 517 GLU A CA 1
ATOM 3944 C C . GLU A 1 517 ? -25.791 -14.110 2.663 1.00 40.94 517 GLU A C 1
ATOM 3946 O O . GLU A 1 517 ? -24.931 -13.241 2.658 1.00 40.94 517 GLU A O 1
ATOM 3951 N N . LEU A 1 518 ? -27.084 -13.778 2.598 1.00 42.59 518 LEU A N 1
ATOM 3952 C CA . LEU A 1 518 ? -27.655 -12.444 2.404 1.00 42.59 518 LEU A CA 1
ATOM 3953 C C . LEU A 1 518 ? -28.781 -12.069 3.401 1.00 42.59 518 LEU A C 1
ATOM 3955 O O . LEU A 1 518 ? -29.333 -10.983 3.284 1.00 42.59 518 LEU A O 1
ATOM 3959 N N . GLY A 1 519 ? -29.167 -12.931 4.357 1.00 51.38 519 GLY A N 1
ATOM 3960 C CA . GLY A 1 519 ? -30.378 -12.711 5.180 1.00 51.38 519 GLY A CA 1
ATOM 3961 C C . GLY A 1 519 ? -30.198 -11.961 6.510 1.00 51.38 519 GLY A C 1
ATOM 3962 O O . GLY A 1 519 ? -31.097 -11.255 6.946 1.00 51.38 519 GLY A O 1
ATOM 3963 N N . ARG A 1 520 ? -29.049 -12.086 7.183 1.00 62.38 520 ARG A N 1
ATOM 3964 C CA . ARG A 1 520 ? -28.739 -11.337 8.415 1.00 62.38 520 ARG A CA 1
ATOM 3965 C C . ARG A 1 520 ? -27.347 -10.753 8.269 1.00 62.38 520 ARG A C 1
ATOM 3967 O O . ARG A 1 520 ? -26.368 -11.489 8.286 1.00 62.38 520 ARG A O 1
ATOM 3974 N N . LEU A 1 521 ? -27.270 -9.435 8.137 1.00 76.75 521 LEU A N 1
ATOM 3975 C CA . LEU A 1 521 ? -26.017 -8.708 7.912 1.00 76.75 521 LEU A CA 1
ATOM 3976 C C . LEU A 1 521 ? -25.261 -8.451 9.229 1.00 76.75 521 LEU A C 1
ATOM 3978 O O . LEU A 1 521 ? -24.319 -7.679 9.250 1.00 76.75 521 LEU A O 1
ATOM 3982 N N . GLY A 1 522 ? -25.704 -9.081 10.318 1.00 82.69 522 GLY A N 1
ATOM 3983 C CA . GLY A 1 522 ? -25.266 -8.930 11.706 1.00 82.69 522 GLY A CA 1
ATOM 3984 C C . GLY A 1 522 ? -26.490 -9.057 12.624 1.00 82.69 522 GLY A C 1
ATOM 3985 O O . GLY A 1 522 ? -27.589 -8.658 12.239 1.00 82.69 522 GLY A O 1
ATOM 3986 N N . ASN A 1 523 ? -26.367 -9.674 13.802 1.00 84.25 523 ASN A N 1
ATOM 3987 C CA . ASN A 1 523 ? -27.511 -9.931 14.685 1.00 84.25 523 ASN A CA 1
ATOM 3988 C C . ASN A 1 523 ? -27.191 -9.631 16.158 1.00 84.25 523 ASN A C 1
ATOM 3990 O O . ASN A 1 523 ? -26.229 -10.165 16.695 1.00 84.25 523 ASN A O 1
ATOM 3994 N N . PHE A 1 524 ? -28.034 -8.811 16.792 1.00 85.94 524 PHE A N 1
ATOM 3995 C CA . PHE A 1 524 ? -27.925 -8.358 18.186 1.00 85.94 524 PHE A CA 1
ATOM 3996 C C . PHE A 1 524 ? -28.547 -9.320 19.207 1.00 85.94 524 PHE A C 1
ATOM 3998 O O . PHE A 1 524 ? -28.316 -9.203 20.403 1.00 85.94 524 PHE A O 1
ATOM 4005 N N . THR A 1 525 ? -29.366 -10.259 18.742 1.00 84.94 525 THR A N 1
ATOM 4006 C CA . THR A 1 525 ? -30.215 -11.156 19.544 1.00 84.94 525 THR A CA 1
ATOM 4007 C C . THR A 1 525 ? -30.031 -12.613 19.116 1.00 84.94 525 THR A C 1
ATOM 4009 O O . THR A 1 525 ? -30.986 -13.385 19.009 1.00 84.94 525 THR A O 1
ATOM 4012 N N . VAL A 1 526 ? -28.789 -13.004 18.827 1.00 77.25 526 VAL A N 1
ATOM 4013 C CA . VAL A 1 526 ? -28.403 -14.392 18.553 1.00 77.25 526 VAL A CA 1
ATOM 4014 C C . VAL A 1 526 ? -27.251 -14.787 19.460 1.00 77.25 526 VAL A C 1
ATOM 4016 O O . VAL A 1 526 ? -26.374 -13.983 19.767 1.00 77.25 526 VAL A O 1
ATOM 4019 N N . ASP A 1 527 ? -27.256 -16.033 19.895 1.00 69.94 527 ASP A N 1
ATOM 4020 C CA . ASP A 1 527 ? -26.100 -16.665 20.496 1.00 69.94 527 ASP A CA 1
ATOM 4021 C C . ASP A 1 527 ? -25.134 -17.083 19.368 1.00 69.94 527 ASP A C 1
ATOM 4023 O O . ASP A 1 527 ? -25.494 -17.938 18.555 1.00 69.94 527 ASP A O 1
ATOM 4027 N N . PRO A 1 528 ? -23.925 -16.503 19.273 1.00 63.41 528 PRO A N 1
ATOM 4028 C CA . PRO A 1 528 ? -22.965 -16.843 18.230 1.00 63.41 528 PRO A CA 1
ATOM 4029 C C . PRO A 1 528 ? -22.356 -18.242 18.408 1.00 63.41 528 PRO A C 1
ATOM 4031 O O . PRO A 1 528 ? -21.864 -18.800 17.431 1.00 63.41 528 PRO A O 1
ATOM 4034 N N . LEU A 1 529 ? -22.408 -18.831 19.611 1.00 60.62 529 LEU A N 1
ATOM 4035 C CA . LEU A 1 529 ? -21.932 -20.194 19.866 1.00 60.62 529 LEU A CA 1
ATOM 4036 C C . LEU A 1 529 ? -22.936 -21.241 19.397 1.00 60.62 529 LEU A C 1
ATOM 4038 O O . LEU A 1 529 ? -22.564 -22.236 18.778 1.00 60.62 529 LEU A O 1
ATOM 4042 N N . THR A 1 530 ? -24.212 -21.044 19.734 1.00 68.94 530 THR A N 1
ATOM 4043 C CA . THR A 1 530 ? -25.258 -22.043 19.464 1.00 68.94 530 THR A CA 1
ATOM 4044 C C . THR A 1 530 ? -26.082 -21.740 18.215 1.00 68.94 530 THR A C 1
ATOM 4046 O O . THR A 1 530 ? -26.806 -22.611 17.734 1.00 68.94 530 THR A O 1
ATOM 4049 N N . GLY A 1 531 ? -25.996 -20.517 17.685 1.00 69.38 531 GLY A N 1
ATOM 4050 C CA . GLY A 1 531 ? -26.821 -20.018 16.584 1.00 69.38 531 GLY A CA 1
ATOM 4051 C C . GLY A 1 531 ? -28.281 -19.748 16.966 1.00 69.38 531 GLY A C 1
ATOM 4052 O O . GLY A 1 531 ? -29.092 -19.427 16.094 1.00 69.38 531 GLY A O 1
ATOM 4053 N N . ASN A 1 532 ? -28.647 -19.888 18.245 1.00 76.81 532 ASN A N 1
ATOM 4054 C CA . ASN A 1 532 ? -30.025 -19.742 18.711 1.00 76.81 532 ASN A CA 1
ATOM 4055 C C . ASN A 1 532 ? -30.403 -18.273 18.926 1.00 76.81 532 ASN A C 1
ATOM 4057 O O . ASN A 1 532 ? -29.595 -17.467 19.372 1.00 76.81 532 ASN A O 1
ATOM 4061 N N . ASN A 1 533 ? -31.660 -17.920 18.658 1.00 79.50 533 ASN A N 1
ATOM 4062 C CA . ASN A 1 533 ? -32.164 -16.576 18.939 1.00 79.50 533 ASN A CA 1
ATOM 4063 C C . ASN A 1 533 ? -32.323 -16.355 20.459 1.00 79.50 533 ASN A C 1
ATOM 4065 O O . ASN A 1 533 ? -32.940 -17.175 21.139 1.00 79.50 533 ASN A O 1
ATOM 4069 N N . VAL A 1 534 ? -31.844 -15.214 20.955 1.00 78.56 534 VAL A N 1
ATOM 4070 C CA . VAL A 1 534 ? -31.988 -14.737 22.339 1.00 78.56 534 VAL A CA 1
ATOM 4071 C C . VAL A 1 534 ? -32.711 -13.382 22.297 1.00 78.56 534 VAL A C 1
ATOM 4073 O O . VAL A 1 534 ? -32.055 -12.348 22.180 1.00 78.56 534 VAL A O 1
ATOM 4076 N N . PRO A 1 535 ? -34.058 -13.359 22.298 1.00 84.94 535 PRO A N 1
ATOM 4077 C CA . PRO A 1 535 ? -34.819 -12.120 22.151 1.00 84.94 535 PRO A CA 1
ATOM 4078 C C . PRO A 1 535 ? -34.661 -11.186 23.353 1.00 84.94 535 PRO A C 1
ATOM 4080 O O . PRO A 1 535 ? -34.606 -11.638 24.497 1.00 84.94 535 PRO A O 1
ATOM 4083 N N . ALA A 1 536 ? -34.699 -9.878 23.093 1.00 87.06 536 ALA A N 1
ATOM 4084 C CA . ALA A 1 536 ? -34.899 -8.879 24.134 1.00 87.06 536 ALA A CA 1
ATOM 4085 C C . ALA A 1 536 ? -36.342 -8.985 24.657 1.00 87.06 536 ALA A C 1
ATOM 4087 O O . ALA A 1 536 ? -37.298 -8.938 23.877 1.00 87.06 536 ALA A O 1
ATOM 4088 N N . ILE A 1 537 ? -36.500 -9.162 25.971 1.00 88.12 537 ILE A N 1
ATOM 4089 C CA . ILE A 1 537 ? -37.809 -9.278 26.628 1.00 88.12 537 ILE A CA 1
ATOM 4090 C C . ILE A 1 537 ? -38.243 -7.891 27.102 1.00 88.12 537 ILE A C 1
ATOM 4092 O O . ILE A 1 537 ? -37.706 -7.384 28.088 1.00 88.12 537 ILE A O 1
ATOM 4096 N N . ILE A 1 538 ? -39.198 -7.276 26.402 1.00 89.88 538 ILE A N 1
ATOM 4097 C CA . ILE A 1 538 ? -39.675 -5.914 26.674 1.00 89.88 538 ILE A CA 1
ATOM 4098 C C . ILE A 1 538 ? -40.780 -5.935 27.739 1.00 89.88 538 ILE A C 1
ATOM 4100 O O . ILE A 1 538 ? -41.930 -6.264 27.442 1.00 89.88 538 ILE A O 1
ATOM 4104 N N . GLY A 1 539 ? -40.414 -5.614 28.983 1.00 87.38 539 GLY A N 1
ATOM 4105 C CA . GLY A 1 539 ? -41.285 -5.693 30.165 1.00 87.38 539 GLY A CA 1
ATOM 4106 C C . GLY A 1 539 ? -42.231 -4.500 30.348 1.00 87.38 539 GLY A C 1
ATOM 4107 O O . GLY A 1 539 ? -42.248 -3.578 29.542 1.00 87.38 539 GLY A O 1
ATOM 4108 N N . PHE A 1 540 ? -43.030 -4.513 31.420 1.00 86.38 540 PHE A N 1
ATOM 4109 C CA . PHE A 1 540 ? -44.070 -3.498 31.675 1.00 86.38 540 PHE A CA 1
ATOM 4110 C C . PHE A 1 540 ? -43.550 -2.117 32.086 1.00 86.38 540 PHE A C 1
ATOM 4112 O O . PHE A 1 540 ? -44.250 -1.119 31.896 1.00 86.38 540 PHE A O 1
ATOM 4119 N N . ASP A 1 541 ? -42.348 -2.059 32.649 1.00 86.06 541 ASP A N 1
ATOM 4120 C CA . ASP A 1 541 ? -41.712 -0.821 33.079 1.00 86.06 541 ASP A CA 1
ATOM 4121 C C . ASP A 1 541 ? -40.664 -0.372 32.062 1.00 86.06 541 ASP A C 1
ATOM 4123 O O . ASP A 1 541 ? -40.066 -1.184 31.355 1.00 86.06 541 ASP A O 1
ATOM 4127 N N . TRP A 1 542 ? -40.456 0.942 31.988 1.00 88.94 542 TRP A N 1
ATOM 4128 C CA . TRP A 1 542 ? -39.418 1.528 31.151 1.00 88.94 542 TRP A CA 1
ATOM 4129 C C . TRP A 1 542 ? -38.035 1.072 31.605 1.00 88.94 542 TRP A C 1
ATOM 4131 O O . TRP A 1 542 ? -37.656 1.278 32.759 1.00 88.94 542 TRP A O 1
ATOM 4141 N N . LYS A 1 543 ? -37.270 0.512 30.670 1.00 86.44 543 LYS A N 1
ATOM 4142 C CA . LYS A 1 543 ? -35.896 0.067 30.893 1.00 86.44 543 LYS A CA 1
ATOM 4143 C C . LYS A 1 543 ? -35.037 0.325 29.654 1.00 86.44 543 LYS A C 1
ATOM 4145 O O . LYS A 1 543 ? -35.538 0.232 28.534 1.00 86.44 543 LYS A O 1
ATOM 4150 N N . GLU A 1 544 ? -33.755 0.620 29.857 1.00 89.06 544 GLU A N 1
ATOM 4151 C CA . GLU A 1 544 ? -32.755 0.636 28.786 1.00 89.06 544 GLU A CA 1
ATOM 4152 C C . GLU A 1 544 ? -32.301 -0.790 28.428 1.00 89.06 544 GLU A C 1
ATOM 4154 O O . GLU A 1 544 ? -31.981 -1.600 29.298 1.00 89.06 544 GLU A O 1
ATOM 4159 N N . TYR A 1 545 ? -32.245 -1.083 27.134 1.00 88.19 545 TYR A N 1
ATOM 4160 C CA . TYR A 1 545 ? -31.672 -2.287 26.548 1.00 88.19 545 TYR A CA 1
ATOM 4161 C C . TYR A 1 545 ? -30.406 -1.887 25.798 1.00 88.19 545 TYR A C 1
ATOM 4163 O O . TYR A 1 545 ? -30.477 -1.047 24.903 1.00 88.19 545 TYR A O 1
ATOM 4171 N N . LYS A 1 546 ? -29.267 -2.498 26.135 1.00 88.12 546 LYS A N 1
ATOM 4172 C CA . LYS A 1 546 ? -27.997 -2.352 25.410 1.00 88.12 546 LYS A CA 1
ATOM 4173 C C . LYS A 1 546 ? -27.657 -3.674 24.742 1.00 88.12 546 LYS A C 1
ATOM 4175 O O . LYS A 1 546 ? -27.581 -4.700 25.411 1.00 88.12 546 LYS A O 1
ATOM 4180 N N . LEU A 1 547 ? -27.520 -3.664 23.421 1.00 87.56 547 LEU A N 1
ATOM 4181 C CA . LEU A 1 547 ? -27.291 -4.849 22.606 1.00 87.56 547 LEU A CA 1
ATOM 4182 C C . LEU A 1 547 ? -26.045 -4.678 21.736 1.00 87.56 547 LEU A C 1
ATOM 4184 O O . LEU A 1 547 ? -25.881 -3.665 21.059 1.00 87.56 547 LEU A O 1
ATOM 4188 N N . GLY A 1 548 ? -25.235 -5.729 21.660 1.00 83.81 548 GLY A N 1
ATOM 4189 C CA . GLY A 1 548 ? -23.982 -5.750 20.910 1.00 83.81 548 GLY A CA 1
ATOM 4190 C C . GLY A 1 548 ? -22.757 -5.775 21.828 1.00 83.81 548 GLY A C 1
ATOM 4191 O O . GLY A 1 548 ? -22.900 -6.137 22.994 1.00 83.81 548 GLY A O 1
ATOM 4192 N N . PRO A 1 549 ? -21.558 -5.472 21.300 1.00 86.44 549 PRO A N 1
ATOM 4193 C CA . PRO A 1 549 ? -21.275 -5.119 19.903 1.00 86.44 549 PRO A CA 1
ATOM 4194 C C . PRO A 1 549 ? -21.592 -6.235 18.887 1.00 86.44 549 PRO A C 1
ATOM 4196 O O . PRO A 1 549 ? -21.498 -7.418 19.193 1.00 86.44 549 PRO A O 1
ATOM 4199 N N . VAL A 1 550 ? -21.954 -5.868 17.655 1.00 85.88 550 VAL A N 1
ATOM 4200 C CA . VAL A 1 550 ? -22.248 -6.773 16.528 1.00 85.88 550 VAL A CA 1
ATOM 4201 C C . VAL A 1 550 ? -21.512 -6.324 15.271 1.00 85.88 550 VAL A C 1
ATOM 4203 O O . VAL A 1 550 ? -21.571 -5.154 14.900 1.00 85.88 550 VAL A O 1
ATOM 4206 N N . LEU A 1 551 ? -20.876 -7.267 14.578 1.00 84.62 551 LEU A N 1
ATOM 4207 C CA . LEU A 1 551 ? -20.236 -7.029 13.287 1.00 84.62 551 LEU A CA 1
ATOM 4208 C C . LEU A 1 551 ? -21.280 -6.857 12.172 1.00 84.62 551 LEU A C 1
ATOM 4210 O O . LEU A 1 551 ? -22.143 -7.722 11.989 1.00 84.62 551 LEU A O 1
ATOM 4214 N N . TYR A 1 552 ? -21.177 -5.774 11.399 1.00 86.75 552 TYR A N 1
ATOM 4215 C CA . TYR A 1 552 ? -21.988 -5.557 10.202 1.00 86.75 552 TYR A CA 1
ATOM 4216 C C . TYR A 1 552 ? -21.260 -6.053 8.945 1.00 86.75 552 TYR A C 1
ATOM 4218 O O . TYR A 1 552 ? -20.208 -5.541 8.581 1.00 86.75 552 TYR A O 1
ATOM 4226 N N . ASN A 1 553 ? -21.843 -7.021 8.243 1.00 81.06 553 ASN A N 1
ATOM 4227 C CA . ASN A 1 553 ? -21.302 -7.661 7.037 1.00 81.06 553 ASN A CA 1
ATOM 4228 C C . ASN A 1 553 ? -22.052 -7.259 5.753 1.00 81.06 553 ASN A C 1
ATOM 4230 O O . ASN A 1 553 ? -21.957 -7.939 4.732 1.00 81.06 553 ASN A O 1
ATOM 4234 N N . GLY A 1 554 ? -22.869 -6.205 5.807 1.00 74.88 554 GLY A N 1
ATOM 4235 C CA . GLY A 1 554 ? -23.684 -5.772 4.677 1.00 74.88 554 GLY A CA 1
ATOM 4236 C C . GLY A 1 554 ? -22.959 -4.865 3.692 1.00 74.88 554 GLY A C 1
ATOM 4237 O O . GLY A 1 554 ? -22.127 -4.044 4.071 1.00 74.88 554 GLY A O 1
ATOM 4238 N N . ALA A 1 555 ? -23.337 -4.956 2.414 1.00 67.12 555 ALA A N 1
ATOM 4239 C CA . ALA A 1 555 ? -22.977 -3.941 1.428 1.00 67.12 555 ALA A CA 1
ATOM 4240 C C . ALA A 1 555 ? -23.614 -2.584 1.799 1.00 67.12 555 ALA A C 1
ATOM 4242 O O . ALA A 1 555 ? -24.626 -2.526 2.499 1.00 67.12 555 ALA A O 1
ATOM 4243 N N . THR A 1 556 ? -23.062 -1.476 1.297 1.00 57.94 556 THR A N 1
ATOM 4244 C CA . THR A 1 556 ? -23.511 -0.106 1.630 1.00 57.94 556 THR A CA 1
ATOM 4245 C C . THR A 1 556 ? -24.970 0.202 1.262 1.00 57.94 556 THR A C 1
ATOM 4247 O O . THR A 1 556 ? -25.494 1.230 1.670 1.00 57.94 556 THR A O 1
ATOM 4250 N N . SER A 1 557 ? -25.644 -0.672 0.507 1.00 58.75 557 SER A N 1
ATOM 4251 C CA . SER A 1 557 ? -27.019 -0.502 0.024 1.00 58.75 557 SER A CA 1
ATOM 4252 C C . SER A 1 557 ? -28.123 -1.005 0.970 1.00 58.75 557 SER A C 1
ATOM 4254 O O . SER A 1 557 ? -29.296 -0.793 0.677 1.00 58.75 557 SER A O 1
ATOM 4256 N N . THR A 1 558 ? -27.795 -1.703 2.063 1.00 65.25 558 THR A N 1
ATOM 4257 C CA . THR A 1 558 ? -28.771 -2.381 2.951 1.00 65.25 558 THR A CA 1
ATOM 4258 C C . THR A 1 558 ? -28.656 -1.908 4.401 1.00 65.25 558 THR A C 1
ATOM 4260 O O . THR A 1 558 ? -28.337 -2.677 5.304 1.00 65.25 558 THR A O 1
ATOM 4263 N N . ASN A 1 559 ? -28.937 -0.627 4.634 1.00 83.81 559 ASN A N 1
ATOM 4264 C CA . ASN A 1 559 ? -28.729 0.028 5.926 1.00 83.81 559 ASN A CA 1
ATOM 4265 C C . ASN A 1 559 ? -29.993 -0.009 6.808 1.00 83.81 559 ASN A C 1
ATOM 4267 O O . ASN A 1 559 ? -30.598 1.018 7.100 1.00 83.81 559 ASN A O 1
ATOM 4271 N N . ILE A 1 560 ? -30.440 -1.203 7.205 1.00 88.31 560 ILE A N 1
ATOM 4272 C CA . ILE A 1 560 ? -31.672 -1.390 7.996 1.00 88.31 560 ILE A CA 1
ATOM 4273 C C . ILE A 1 560 ? -31.357 -2.133 9.292 1.00 88.31 560 ILE A C 1
ATOM 4275 O O . ILE A 1 560 ? -30.635 -3.128 9.267 1.00 88.31 560 ILE A O 1
ATOM 4279 N N . ILE A 1 561 ? -31.947 -1.693 10.404 1.00 92.44 561 ILE A N 1
ATOM 4280 C CA . ILE A 1 561 ? -32.044 -2.448 11.657 1.00 92.44 561 ILE A CA 1
ATOM 4281 C C . ILE A 1 561 ? -33.505 -2.857 11.847 1.00 92.44 561 ILE A C 1
ATOM 4283 O O . ILE A 1 561 ? -34.390 -2.010 11.960 1.00 92.44 561 ILE A O 1
ATOM 4287 N N . SER A 1 562 ? -33.770 -4.157 11.883 1.00 91.75 562 SER A N 1
ATOM 4288 C CA . SER A 1 562 ? -35.104 -4.708 12.112 1.00 91.75 562 SER A CA 1
ATOM 4289 C C . SER A 1 562 ? -35.315 -5.035 13.586 1.00 91.75 562 SER A C 1
ATOM 4291 O O . SER A 1 562 ? -34.490 -5.713 14.192 1.00 91.75 562 SER A O 1
ATOM 4293 N N . PHE A 1 563 ? -36.461 -4.619 14.123 1.00 93.62 563 PHE A N 1
ATOM 4294 C CA . PHE A 1 563 ? -37.003 -5.030 15.416 1.00 93.62 563 PHE A CA 1
ATOM 4295 C C . PHE A 1 563 ? -38.172 -5.974 15.143 1.00 93.62 563 PHE A C 1
ATOM 4297 O O . PHE A 1 563 ? -39.279 -5.540 14.833 1.00 93.62 563 PHE A O 1
ATOM 4304 N N . SER A 1 564 ? -37.920 -7.276 15.200 1.00 91.12 564 SER A N 1
ATOM 4305 C CA . SER A 1 564 ? -38.893 -8.317 14.895 1.00 91.12 564 SER A CA 1
ATOM 4306 C C . SER A 1 564 ? -39.557 -8.839 16.165 1.00 91.12 564 SER A C 1
ATOM 4308 O O . SER A 1 564 ? -39.034 -9.756 16.804 1.00 91.12 564 SER A O 1
ATOM 4310 N N . GLY A 1 565 ? -40.708 -8.271 16.520 1.00 87.69 565 GLY A N 1
ATOM 4311 C CA . GLY A 1 565 ? -41.513 -8.700 17.661 1.00 87.69 565 GLY A CA 1
ATOM 4312 C C . GLY A 1 565 ? -42.536 -9.792 17.336 1.00 87.69 565 GLY A C 1
ATOM 4313 O O . GLY A 1 565 ? -42.764 -10.171 16.184 1.00 87.69 565 GLY A O 1
ATOM 4314 N N . THR A 1 566 ? -43.180 -10.311 18.381 1.00 84.25 566 THR A N 1
ATOM 4315 C CA . THR A 1 566 ? -44.244 -11.319 18.257 1.00 84.25 566 THR A CA 1
ATOM 4316 C C . THR A 1 566 ? -45.527 -10.685 17.709 1.00 84.25 566 THR A C 1
ATOM 4318 O O . THR A 1 566 ? -45.959 -9.634 18.176 1.00 84.25 566 THR A O 1
ATOM 4321 N N . SER A 1 567 ? -46.158 -11.318 16.714 1.00 82.38 567 SER A N 1
ATOM 4322 C CA . SER A 1 567 ? -47.398 -10.808 16.108 1.00 82.38 567 SER A CA 1
ATOM 4323 C C . SER A 1 567 ? -48.493 -10.581 17.160 1.00 82.38 567 SER A C 1
ATOM 4325 O O . SER A 1 567 ? -48.761 -11.465 17.973 1.00 82.38 567 SER A O 1
ATOM 4327 N N . GLY A 1 568 ? -49.128 -9.405 17.127 1.00 81.06 568 GLY A N 1
ATOM 4328 C CA . GLY A 1 568 ? -50.184 -9.009 18.062 1.00 81.06 568 GLY A CA 1
ATOM 4329 C C . GLY A 1 568 ? -49.702 -8.419 19.391 1.00 81.06 568 GLY A C 1
ATOM 4330 O O . GLY A 1 568 ? -50.539 -7.919 20.136 1.00 81.06 568 GLY A O 1
ATOM 4331 N N . ALA A 1 569 ? -48.397 -8.447 19.676 1.00 87.81 569 ALA A N 1
ATOM 4332 C CA . ALA A 1 569 ? -47.817 -7.781 20.838 1.00 87.81 569 ALA A CA 1
ATOM 4333 C C . ALA A 1 569 ? -47.469 -6.322 20.502 1.00 87.81 569 ALA A C 1
ATOM 4335 O O . ALA A 1 569 ? -47.042 -6.032 19.376 1.00 87.81 569 ALA A O 1
ATOM 4336 N N . SER A 1 570 ? -47.665 -5.418 21.465 1.00 92.00 570 SER A N 1
ATOM 4337 C CA . SER A 1 570 ? -47.413 -3.981 21.300 1.00 92.00 570 SER A CA 1
ATOM 4338 C C . SER A 1 570 ? -46.402 -3.482 22.320 1.00 92.00 570 SER A C 1
ATOM 4340 O O . SER A 1 570 ? -46.464 -3.850 23.494 1.00 92.00 570 SER A O 1
ATOM 4342 N N . TYR A 1 571 ? -45.504 -2.607 21.888 1.00 95.25 571 TYR A N 1
ATOM 4343 C CA . TYR A 1 571 ? -44.457 -2.060 22.743 1.00 95.25 571 TYR A CA 1
ATOM 4344 C C . TYR A 1 571 ? -44.042 -0.664 22.280 1.00 95.25 571 TYR A C 1
ATOM 4346 O O . TYR A 1 571 ? -44.362 -0.234 21.171 1.00 95.25 571 TYR A O 1
ATOM 4354 N N . PHE A 1 572 ? -43.340 0.043 23.155 1.00 95.44 572 PHE A N 1
ATOM 4355 C CA . PHE A 1 572 ? -42.840 1.391 22.946 1.00 95.44 572 PHE A CA 1
ATOM 4356 C C . PHE A 1 572 ? -41.317 1.375 22.922 1.00 95.44 572 PHE A C 1
ATOM 4358 O O . PHE A 1 572 ? -40.699 0.630 23.684 1.00 95.44 572 PHE A O 1
ATOM 4365 N N . ILE A 1 573 ? -40.733 2.191 22.050 1.00 95.94 573 ILE A N 1
ATOM 4366 C CA . ILE A 1 573 ? -39.292 2.398 21.919 1.00 95.94 573 ILE A CA 1
ATOM 4367 C C . ILE A 1 573 ? -39.015 3.891 22.074 1.00 95.94 573 ILE A C 1
ATOM 4369 O O . ILE A 1 573 ? -39.699 4.715 21.473 1.00 95.94 573 ILE A O 1
ATOM 4373 N N . ASP A 1 574 ? -37.993 4.235 22.841 1.00 94.19 574 ASP A N 1
ATOM 4374 C CA . ASP A 1 574 ? -37.548 5.603 23.074 1.00 94.19 574 ASP A CA 1
ATOM 4375 C C . ASP A 1 574 ? -36.010 5.669 23.155 1.00 94.19 574 ASP A C 1
ATOM 4377 O O . ASP A 1 574 ? -35.356 4.640 23.318 1.00 94.19 574 ASP A O 1
ATOM 4381 N N . ASN A 1 575 ? -35.424 6.863 23.040 1.00 90.56 575 ASN A N 1
ATOM 4382 C CA . ASN A 1 575 ? -33.998 7.148 23.266 1.00 90.56 575 ASN A CA 1
ATOM 4383 C C . ASN A 1 575 ? -33.046 6.140 22.587 1.00 90.56 575 ASN A C 1
ATOM 4385 O O . ASN A 1 575 ? -32.201 5.524 23.241 1.00 90.56 575 ASN A O 1
ATOM 4389 N N . VAL A 1 576 ? -33.208 5.937 21.277 1.00 93.56 576 VAL A N 1
ATOM 4390 C CA . VAL A 1 576 ? -32.432 4.960 20.500 1.00 93.56 576 VAL A CA 1
ATOM 4391 C C . VAL A 1 576 ? -31.092 5.556 20.104 1.00 93.56 576 VAL A C 1
ATOM 4393 O O . VAL A 1 576 ? -31.058 6.607 19.468 1.00 93.56 576 VAL A O 1
ATOM 4396 N N . ASN A 1 577 ? -30.002 4.859 20.412 1.00 92.94 577 ASN A N 1
ATOM 4397 C CA . ASN A 1 577 ? -28.642 5.216 20.034 1.00 92.94 577 ASN A CA 1
ATOM 4398 C C . ASN A 1 577 ? -27.951 4.053 19.322 1.00 92.94 577 ASN A C 1
ATOM 4400 O O . ASN A 1 577 ? -28.040 2.910 19.759 1.00 92.94 577 ASN A O 1
ATOM 4404 N N . LEU A 1 578 ? -27.231 4.350 18.243 1.00 94.00 578 LEU A N 1
ATOM 4405 C CA . LEU A 1 578 ? -26.369 3.395 17.551 1.00 94.00 578 LEU A CA 1
ATOM 4406 C C . LEU A 1 578 ? -24.936 3.915 17.573 1.00 94.00 578 LEU A C 1
ATOM 4408 O O . LEU A 1 578 ? -24.641 4.974 17.012 1.00 94.00 578 LEU A O 1
ATOM 4412 N N . PHE A 1 579 ? -24.046 3.146 18.182 1.00 91.88 579 PHE A N 1
ATOM 4413 C CA . PHE A 1 579 ? -22.631 3.449 18.293 1.00 91.88 579 PHE A CA 1
ATOM 4414 C C . PHE A 1 579 ? -21.840 2.596 17.302 1.00 91.88 579 PHE A C 1
ATOM 4416 O O . PHE A 1 579 ? -21.977 1.380 17.291 1.00 91.88 579 PHE A O 1
ATOM 4423 N N . SER A 1 580 ? -21.014 3.228 16.470 1.00 90.25 580 SER A N 1
ATOM 4424 C CA . SER A 1 580 ? -19.933 2.568 15.728 1.00 90.25 580 SER A CA 1
ATOM 4425 C C . SER A 1 580 ? -18.744 2.414 16.665 1.00 90.25 580 SER A C 1
ATOM 4427 O O . SER A 1 580 ? -18.425 3.376 17.354 1.00 90.25 580 SER A O 1
ATOM 4429 N N . MET A 1 581 ? -18.105 1.248 16.713 1.00 84.38 581 MET A N 1
ATOM 4430 C CA . MET A 1 581 ? -17.125 0.910 17.757 1.00 84.38 581 MET A CA 1
ATOM 4431 C C . MET A 1 581 ? -15.728 0.555 17.223 1.00 84.38 581 MET A C 1
ATOM 4433 O O . MET A 1 581 ? -14.733 0.687 17.933 1.00 84.38 581 MET A O 1
ATOM 4437 N N . GLY A 1 582 ? -15.619 0.145 15.963 1.00 77.56 582 GLY A N 1
ATOM 4438 C CA . GLY A 1 582 ? -14.353 -0.220 15.328 1.00 77.56 582 GLY A CA 1
ATOM 4439 C C . GLY A 1 582 ? -14.573 -0.584 13.869 1.00 77.56 582 GLY A C 1
ATOM 4440 O O . GLY A 1 582 ? -15.707 -0.839 13.466 1.00 77.56 582 GLY A O 1
ATOM 4441 N N . ASP A 1 583 ? -13.495 -0.594 13.092 1.00 75.94 583 ASP A N 1
ATOM 4442 C CA . ASP A 1 583 ? -13.523 -0.800 11.637 1.00 75.94 583 ASP A CA 1
ATOM 4443 C C . ASP A 1 583 ? -12.875 -2.122 11.203 1.00 75.94 583 ASP A C 1
ATOM 4445 O O . ASP A 1 583 ? -12.788 -2.394 10.002 1.00 75.94 583 ASP A O 1
ATOM 4449 N N . ASN A 1 584 ? -12.409 -2.930 12.161 1.00 77.31 584 ASN A N 1
ATOM 4450 C CA . ASN A 1 584 ? -11.825 -4.237 11.913 1.00 77.31 584 ASN A CA 1
ATOM 4451 C C . ASN A 1 584 ? -12.641 -5.341 12.620 1.00 77.31 584 ASN A C 1
ATOM 4453 O O . ASN A 1 584 ? -12.905 -5.239 13.822 1.00 77.31 584 ASN A O 1
ATOM 4457 N N . PRO A 1 585 ? -12.986 -6.445 11.928 1.00 75.50 585 PRO A N 1
ATOM 4458 C CA . PRO A 1 585 ? -13.642 -7.601 12.538 1.00 75.50 585 PRO A CA 1
ATOM 4459 C C . PRO A 1 585 ? -12.927 -8.169 13.772 1.00 75.50 585 PRO A C 1
ATOM 4461 O O . PRO A 1 585 ? -13.589 -8.722 14.641 1.00 75.50 585 PRO A O 1
ATOM 4464 N N . SER A 1 586 ? -11.609 -8.002 13.886 1.00 77.19 586 SER A N 1
ATOM 4465 C CA . SER A 1 586 ? -10.808 -8.511 15.008 1.00 77.19 586 SER A CA 1
ATOM 4466 C C . SER A 1 586 ? -10.707 -7.548 16.203 1.00 77.19 586 SER A C 1
ATOM 4468 O O . SER A 1 586 ? -10.063 -7.886 17.194 1.00 77.19 586 SER A O 1
ATOM 4470 N N . ASP A 1 587 ? -11.323 -6.359 16.139 1.00 79.94 587 ASP A N 1
ATOM 4471 C CA . ASP A 1 587 ? -11.225 -5.342 17.201 1.00 79.94 587 ASP A CA 1
ATOM 4472 C C . ASP A 1 587 ? -11.921 -5.749 18.503 1.00 79.94 587 ASP A C 1
ATOM 4474 O O . ASP A 1 587 ? -11.512 -5.297 19.570 1.00 79.94 587 ASP A O 1
ATOM 4478 N N . TYR A 1 588 ? -12.968 -6.573 18.425 1.00 85.31 588 TYR A N 1
ATOM 4479 C CA . TYR A 1 588 ? -13.809 -6.949 19.559 1.00 85.31 588 TYR A CA 1
ATOM 4480 C C . TYR A 1 588 ? -13.925 -8.467 19.660 1.00 85.31 588 TYR A C 1
ATOM 4482 O O . TYR A 1 588 ? -14.505 -9.127 18.800 1.00 85.31 588 TYR A O 1
ATOM 4490 N N . VAL A 1 589 ? -13.385 -9.019 20.742 1.00 87.12 589 VAL A N 1
ATOM 4491 C CA . VAL A 1 589 ? -13.286 -10.458 20.985 1.00 87.12 589 VAL A CA 1
ATOM 4492 C C . VAL A 1 589 ? -14.103 -10.813 22.236 1.00 87.12 589 VAL A C 1
ATOM 4494 O O . VAL A 1 589 ? -13.619 -10.632 23.354 1.00 87.12 589 VAL A O 1
ATOM 4497 N N . PRO A 1 590 ? -15.351 -11.296 22.087 1.00 86.69 590 PRO A N 1
ATOM 4498 C CA . PRO A 1 590 ? -16.173 -11.760 23.202 1.00 86.69 590 PRO A CA 1
ATOM 4499 C C . PRO A 1 590 ? -15.849 -13.228 23.531 1.00 86.69 590 PRO A C 1
ATOM 4501 O O . PRO A 1 590 ? -16.247 -14.152 22.815 1.00 86.69 590 PRO A O 1
ATOM 4504 N N . ILE A 1 591 ? -15.108 -13.468 24.611 1.00 89.19 591 ILE A N 1
ATOM 4505 C CA . ILE A 1 591 ? -14.705 -14.817 25.046 1.00 89.19 591 ILE A CA 1
ATOM 4506 C C . ILE A 1 591 ? -14.869 -14.967 26.562 1.00 89.19 591 ILE A C 1
ATOM 4508 O O . ILE A 1 591 ? -14.874 -13.989 27.312 1.00 89.19 591 ILE A O 1
ATOM 4512 N N . ILE A 1 592 ? -15.019 -16.206 27.025 1.00 91.94 592 ILE A N 1
ATOM 4513 C CA . ILE A 1 592 ? -14.996 -16.545 28.445 1.00 91.94 592 ILE A CA 1
ATOM 4514 C C . ILE A 1 592 ? -13.596 -16.252 28.979 1.00 91.94 592 ILE A C 1
ATOM 4516 O O . ILE A 1 592 ? -12.592 -16.702 28.414 1.00 91.94 592 ILE A O 1
ATOM 4520 N N . LYS A 1 593 ? -13.542 -15.486 30.065 1.00 92.94 593 LYS A N 1
ATOM 4521 C CA . LYS A 1 593 ? -12.332 -15.135 30.802 1.00 92.94 593 LYS A CA 1
ATOM 4522 C C . LYS A 1 593 ? -11.465 -16.368 31.035 1.00 92.94 593 LYS A C 1
ATOM 4524 O O . LYS A 1 593 ? -11.962 -17.426 31.409 1.00 92.94 593 LYS A O 1
ATOM 4529 N N . ASP A 1 594 ? -10.166 -16.205 30.800 1.00 91.75 594 ASP A N 1
ATOM 4530 C CA . ASP A 1 594 ? -9.133 -17.227 30.965 1.00 91.75 594 ASP A CA 1
ATOM 4531 C C . ASP A 1 594 ? -9.286 -18.476 30.063 1.00 91.75 594 ASP A C 1
ATOM 4533 O O . ASP A 1 594 ? -8.466 -19.387 30.154 1.00 91.75 594 ASP A O 1
ATOM 4537 N N . SER A 1 595 ? -10.260 -18.536 29.142 1.00 92.31 595 SER A N 1
ATOM 4538 C CA . SER A 1 595 ? -10.440 -19.705 28.256 1.00 92.31 595 SER A CA 1
ATOM 4539 C C . SER A 1 595 ? -9.330 -19.879 27.213 1.00 92.31 595 SER A C 1
ATOM 4541 O O . SER A 1 595 ? -9.119 -20.978 26.708 1.00 92.31 595 SER A O 1
ATOM 4543 N N . TRP A 1 596 ? -8.580 -18.817 26.905 1.00 90.81 596 TRP A N 1
ATOM 4544 C CA . TRP A 1 596 ? -7.400 -18.892 26.038 1.00 90.81 596 TRP A CA 1
ATOM 4545 C C . TRP A 1 596 ? -6.202 -19.552 26.723 1.00 90.81 596 TRP A C 1
ATOM 4547 O O . TRP A 1 596 ? -5.261 -19.957 26.036 1.00 90.81 596 TRP A O 1
ATOM 4557 N N . LYS A 1 597 ? -6.219 -19.668 28.059 1.00 90.88 597 LYS A N 1
ATOM 4558 C CA . LYS A 1 597 ? -5.072 -20.184 28.793 1.00 90.88 597 LYS A CA 1
ATOM 4559 C C . LYS A 1 597 ? -4.757 -21.618 28.393 1.00 90.88 597 LYS A C 1
ATOM 4561 O O . LYS A 1 597 ? -5.627 -22.465 28.178 1.00 90.88 597 LYS A O 1
ATOM 4566 N N . THR A 1 598 ? -3.463 -21.893 28.307 1.00 88.50 598 THR A N 1
ATOM 4567 C CA . THR A 1 598 ? -2.934 -23.247 28.120 1.00 88.50 598 THR A CA 1
ATOM 4568 C C . THR A 1 598 ? -3.266 -24.135 29.325 1.00 88.50 598 THR A C 1
ATOM 4570 O O . THR A 1 598 ? -3.688 -23.653 30.378 1.00 88.50 598 THR A O 1
ATOM 4573 N N . THR A 1 599 ? -3.061 -25.452 29.207 1.00 87.56 599 THR A N 1
ATOM 4574 C CA . THR A 1 599 ? -3.322 -26.390 30.323 1.00 87.56 599 THR A CA 1
ATOM 4575 C C . THR A 1 599 ? -2.432 -26.093 31.537 1.00 87.56 599 THR A C 1
ATOM 4577 O O . THR A 1 599 ? -2.811 -26.349 32.678 1.00 87.56 599 THR A O 1
ATOM 4580 N N . GLU A 1 600 ? -1.263 -25.511 31.292 1.00 88.38 600 GLU A N 1
ATOM 4581 C CA . GLU A 1 600 ? -0.287 -25.058 32.276 1.00 88.38 600 GLU A CA 1
ATOM 4582 C C . GLU A 1 600 ? -0.642 -23.694 32.901 1.00 88.38 600 GLU A C 1
ATOM 4584 O O . GLU A 1 600 ? -0.026 -23.305 33.894 1.00 88.38 600 GLU A O 1
ATOM 4589 N N . GLY A 1 601 ? -1.636 -22.983 32.355 1.00 88.31 601 GLY A N 1
ATOM 4590 C CA . GLY A 1 601 ? -2.118 -21.690 32.850 1.00 88.31 601 GLY A CA 1
ATOM 4591 C C . GLY A 1 601 ? -1.469 -20.454 32.216 1.00 88.31 601 GLY A C 1
ATOM 4592 O O . GLY A 1 601 ? -1.684 -19.354 32.718 1.00 88.31 601 GLY A O 1
ATOM 4593 N N . TYR A 1 602 ? -0.690 -20.609 31.140 1.00 90.00 602 TYR A N 1
ATOM 4594 C CA . TYR A 1 602 ? -0.086 -19.491 30.398 1.00 90.00 602 TYR A CA 1
ATOM 4595 C C . TYR A 1 602 ? -1.090 -18.813 29.469 1.00 90.00 602 TYR A C 1
ATOM 4597 O O . TYR A 1 602 ? -1.899 -19.510 28.856 1.00 90.00 602 TYR A O 1
ATOM 4605 N N . ASP A 1 603 ? -0.976 -17.494 29.302 1.00 89.62 603 ASP A N 1
ATOM 4606 C CA . ASP A 1 603 ? -1.809 -16.716 28.373 1.00 89.62 603 ASP A CA 1
ATOM 4607 C C . ASP A 1 603 ? -1.484 -16.996 26.892 1.00 89.62 603 ASP A C 1
ATOM 4609 O O . ASP A 1 603 ? -2.322 -16.795 26.013 1.00 89.62 603 ASP A O 1
ATOM 4613 N N . VAL A 1 604 ? -0.295 -17.531 26.604 1.00 90.25 604 VAL A N 1
ATOM 4614 C CA . VAL A 1 604 ? 0.110 -17.965 25.264 1.00 90.25 604 VAL A CA 1
ATOM 4615 C C . VAL A 1 604 ? 1.058 -19.171 25.336 1.00 90.25 604 VAL A C 1
ATOM 4617 O O . VAL A 1 604 ? 1.606 -19.487 26.394 1.00 90.25 604 VAL A O 1
ATOM 4620 N N . SER A 1 605 ? 1.236 -19.898 24.228 1.00 89.12 605 SER A N 1
ATOM 4621 C CA . SER A 1 605 ? 2.173 -21.024 24.161 1.00 89.12 605 SER A CA 1
ATOM 4622 C C . SER A 1 605 ? 3.634 -20.560 24.233 1.00 89.12 605 SER A C 1
ATOM 4624 O O . SER A 1 605 ? 3.983 -19.474 23.771 1.00 89.12 605 SER A O 1
ATOM 4626 N N . GLN A 1 606 ? 4.521 -21.436 24.722 1.00 90.50 606 GLN A N 1
ATOM 4627 C CA . GLN A 1 606 ? 5.968 -21.170 24.773 1.00 90.50 606 GLN A CA 1
ATOM 4628 C C . GLN A 1 606 ? 6.622 -20.966 23.393 1.00 90.50 606 GLN A C 1
ATOM 4630 O O . GLN A 1 606 ? 7.776 -20.557 23.301 1.00 90.50 606 GLN A O 1
ATOM 4635 N N . ALA A 1 607 ? 5.910 -21.295 22.313 1.00 90.44 607 ALA A N 1
ATOM 4636 C CA . ALA A 1 607 ? 6.370 -21.042 20.956 1.00 90.44 607 ALA A CA 1
ATOM 4637 C C . ALA A 1 607 ? 6.157 -19.585 20.526 1.00 90.44 607 ALA A C 1
ATOM 4639 O O . ALA A 1 607 ? 6.873 -19.114 19.646 1.00 90.44 607 ALA A O 1
ATOM 4640 N N . CYS A 1 608 ? 5.186 -18.894 21.129 1.00 91.62 608 CYS A N 1
ATOM 4641 C CA . CYS A 1 608 ? 4.872 -17.494 20.848 1.00 91.62 608 CYS A CA 1
ATOM 4642 C C . CYS A 1 608 ? 5.594 -16.525 21.787 1.00 91.62 608 CYS A C 1
ATOM 4644 O O . CYS A 1 608 ? 5.878 -15.391 21.399 1.00 91.62 608 CYS A O 1
ATOM 4646 N N . ASP A 1 609 ? 5.883 -16.991 22.999 1.00 93.25 609 ASP A N 1
ATOM 4647 C CA . ASP A 1 609 ? 6.588 -16.259 24.040 1.00 93.25 609 ASP A CA 1
ATOM 4648 C C . ASP A 1 609 ? 7.482 -17.225 24.819 1.00 93.25 609 ASP A C 1
ATOM 4650 O O . ASP A 1 609 ? 6.989 -18.181 25.419 1.00 93.25 609 ASP A O 1
ATOM 4654 N N . SER A 1 610 ? 8.796 -17.008 24.803 1.00 92.12 610 SER A N 1
ATOM 4655 C CA . SER A 1 610 ? 9.727 -17.883 25.518 1.00 92.12 610 SER A CA 1
ATOM 4656 C C . SER A 1 610 ? 9.667 -17.730 27.048 1.00 92.12 610 SER A C 1
ATOM 4658 O O . SER A 1 610 ? 10.097 -18.640 27.770 1.00 92.12 610 SER A O 1
ATOM 4660 N N . THR A 1 611 ? 9.090 -16.636 27.558 1.00 90.25 611 THR A N 1
ATOM 4661 C CA . THR A 1 611 ? 8.928 -16.320 28.985 1.00 90.25 611 THR A CA 1
ATOM 4662 C C . THR A 1 611 ? 7.490 -15.902 29.344 1.00 90.25 611 THR A C 1
ATOM 4664 O O . THR A 1 611 ? 7.293 -14.885 30.007 1.00 90.25 611 THR A O 1
ATOM 4667 N N . PRO A 1 612 ? 6.471 -16.756 29.098 1.00 85.88 612 PRO A N 1
ATOM 4668 C CA . PRO A 1 612 ? 5.045 -16.388 29.136 1.00 85.88 612 PRO A CA 1
ATOM 4669 C C . PRO A 1 612 ? 4.469 -16.122 30.545 1.00 85.88 612 PRO A C 1
ATOM 4671 O O . PRO A 1 612 ? 3.257 -16.050 30.728 1.00 85.88 612 PRO A O 1
ATOM 4674 N N . LEU A 1 613 ? 5.320 -16.075 31.573 1.00 84.19 613 LEU A N 1
ATOM 4675 C CA . LEU A 1 613 ? 4.956 -15.769 32.961 1.00 84.19 613 LEU A CA 1
ATOM 4676 C C . LEU A 1 613 ? 5.382 -14.362 33.389 1.00 84.19 613 LEU A C 1
ATOM 4678 O O . LEU A 1 613 ? 5.041 -13.936 34.496 1.00 84.19 613 LEU A O 1
ATOM 4682 N N . ASP A 1 614 ? 6.187 -13.681 32.580 1.00 84.19 614 ASP A N 1
ATOM 4683 C CA . ASP A 1 614 ? 6.557 -12.304 32.852 1.00 84.19 614 ASP A CA 1
ATOM 4684 C C . ASP A 1 614 ? 5.451 -11.339 32.356 1.00 84.19 614 ASP A C 1
ATOM 4686 O O . ASP A 1 614 ? 4.527 -11.750 31.656 1.00 84.19 614 ASP A O 1
ATOM 4690 N N . PRO A 1 615 ? 5.448 -10.067 32.794 1.00 79.25 615 PRO A N 1
ATOM 4691 C CA . PRO A 1 615 ? 4.424 -9.104 32.389 1.00 79.25 615 PRO A CA 1
ATOM 4692 C C . PRO A 1 615 ? 4.737 -8.412 31.047 1.00 79.25 615 PRO A C 1
ATOM 4694 O O . PRO A 1 615 ? 4.094 -7.410 30.716 1.00 79.25 615 PRO A O 1
ATOM 4697 N N . TYR A 1 616 ? 5.766 -8.852 30.321 1.00 85.00 616 TYR A N 1
ATOM 4698 C CA . TYR A 1 616 ? 6.231 -8.249 29.078 1.00 85.00 616 TYR A CA 1
ATOM 4699 C C . TYR A 1 616 ? 5.640 -8.978 27.864 1.00 85.00 616 TYR A C 1
ATOM 4701 O O . TYR A 1 616 ? 5.201 -10.118 27.967 1.00 85.00 616 TYR A O 1
ATOM 4709 N N . PRO A 1 617 ? 5.567 -8.313 26.701 1.00 84.44 617 PRO A N 1
ATOM 4710 C CA . PRO A 1 617 ? 5.121 -8.976 25.486 1.00 84.44 617 PRO A CA 1
ATOM 4711 C C . PRO A 1 617 ? 6.173 -9.967 24.967 1.00 84.44 617 PRO A C 1
ATOM 4713 O O . PRO A 1 617 ? 7.361 -9.640 24.914 1.00 84.44 617 PRO A O 1
ATOM 4716 N N . GLY A 1 618 ? 5.711 -11.135 24.519 1.00 85.81 618 GLY A N 1
ATOM 4717 C CA . GLY A 1 618 ? 6.550 -12.171 23.908 1.00 85.81 618 GLY A CA 1
ATOM 4718 C C . GLY A 1 618 ? 7.105 -11.812 22.525 1.00 85.81 618 GLY A C 1
ATOM 4719 O O . GLY A 1 618 ? 6.677 -10.850 21.882 1.00 85.81 618 GLY A O 1
ATOM 4720 N N . GLU A 1 619 ? 8.044 -12.624 22.030 1.00 90.88 619 GLU A N 1
ATOM 4721 C CA . GLU A 1 619 ? 8.804 -12.352 20.801 1.00 90.88 619 GLU A CA 1
ATOM 4722 C C . GLU A 1 619 ? 7.944 -12.260 19.539 1.00 90.88 619 GLU A C 1
ATOM 4724 O O . GLU A 1 619 ? 8.314 -11.550 18.601 1.00 90.88 619 GLU A O 1
ATOM 4729 N N . TYR A 1 620 ? 6.816 -12.974 19.502 1.00 94.50 620 TYR A N 1
ATOM 4730 C CA . TYR A 1 620 ? 5.939 -13.017 18.334 1.00 94.50 620 TYR A CA 1
ATOM 4731 C C . TYR A 1 620 ? 4.662 -12.179 18.467 1.00 94.50 620 TYR A C 1
ATOM 4733 O O . TYR A 1 620 ? 3.705 -12.408 17.722 1.00 94.50 620 TYR A O 1
ATOM 4741 N N . LEU A 1 621 ? 4.626 -11.211 19.391 1.00 92.88 621 LEU A N 1
ATOM 4742 C CA . LEU A 1 621 ? 3.528 -10.246 19.464 1.00 92.88 621 LEU A CA 1
ATOM 4743 C C . LEU A 1 621 ? 3.376 -9.516 18.112 1.00 92.88 621 LEU A C 1
ATOM 4745 O O . LEU A 1 621 ? 4.357 -9.039 17.541 1.00 92.88 621 LEU A O 1
ATOM 4749 N N . GLY A 1 622 ? 2.147 -9.420 17.603 1.00 90.75 622 GLY A N 1
ATOM 4750 C CA . GLY A 1 622 ? 1.830 -8.830 16.299 1.00 90.75 622 GLY A CA 1
ATOM 4751 C C . GLY A 1 622 ? 1.860 -9.823 15.133 1.00 90.75 622 GLY A C 1
ATOM 4752 O O . GLY A 1 622 ? 1.831 -9.414 13.972 1.00 90.75 622 GLY A O 1
ATOM 4753 N N . CYS A 1 623 ? 1.954 -11.128 15.409 1.00 93.81 623 CYS A N 1
ATOM 4754 C CA . CYS A 1 623 ? 1.980 -12.157 14.375 1.00 93.81 623 CYS A CA 1
ATOM 4755 C C . CYS A 1 623 ? 0.657 -12.211 13.592 1.00 93.81 623 CYS A C 1
ATOM 4757 O O . CYS A 1 623 ? -0.404 -12.531 14.132 1.00 93.81 623 CYS A O 1
ATOM 4759 N N . LYS A 1 624 ? 0.734 -11.949 12.284 1.00 92.00 624 LYS A N 1
ATOM 4760 C CA . LYS A 1 624 ? -0.396 -11.933 11.346 1.00 92.00 624 LYS A CA 1
ATOM 4761 C C . LYS A 1 624 ? -0.126 -12.792 10.119 1.00 92.00 624 LYS A C 1
ATOM 4763 O O . LYS A 1 624 ? 1.023 -12.987 9.732 1.00 92.00 624 LYS A O 1
ATOM 4768 N N . SER A 1 625 ? -1.193 -13.278 9.491 1.00 93.31 625 SER A N 1
ATOM 4769 C CA . SER A 1 625 ? -1.123 -14.081 8.266 1.00 93.31 625 SER A CA 1
ATOM 4770 C C . SER A 1 625 ? -1.320 -13.216 7.019 1.00 93.31 625 SER A C 1
ATOM 4772 O O . SER A 1 625 ? -2.229 -12.385 6.960 1.00 93.31 625 SER A O 1
ATOM 4774 N N . TYR A 1 626 ? -0.474 -13.430 6.013 1.00 94.06 626 TYR A N 1
ATOM 4775 C CA . TYR A 1 626 ? -0.454 -12.708 4.747 1.00 94.06 626 TYR A CA 1
ATOM 4776 C C . TYR A 1 626 ? -0.391 -13.675 3.560 1.00 94.06 626 TYR A C 1
ATOM 4778 O O . TYR A 1 626 ? 0.177 -14.766 3.642 1.00 94.06 626 TYR A O 1
ATOM 4786 N N . VAL A 1 627 ? -0.918 -13.233 2.419 1.00 94.62 627 VAL A N 1
ATOM 4787 C CA . VAL A 1 627 ? -0.749 -13.883 1.115 1.00 94.62 627 VAL A CA 1
ATOM 4788 C C . VAL A 1 627 ? 0.155 -12.995 0.252 1.00 94.62 627 VAL A C 1
ATOM 4790 O O . VAL A 1 627 ? -0.264 -11.886 -0.096 1.00 94.62 627 VAL A O 1
ATOM 4793 N N . PRO A 1 628 ? 1.390 -13.423 -0.076 1.00 92.19 628 PRO A N 1
ATOM 4794 C CA . PRO A 1 628 ? 2.264 -12.682 -0.966 1.00 92.19 628 PRO A CA 1
ATOM 4795 C C . PRO A 1 628 ? 1.838 -12.858 -2.431 1.00 92.19 628 PRO A C 1
ATOM 4797 O O . PRO A 1 628 ? 1.113 -13.797 -2.774 1.00 92.19 628 PRO A O 1
ATOM 4800 N N . ARG A 1 629 ? 2.357 -12.018 -3.333 1.00 88.19 629 ARG A N 1
ATOM 4801 C CA . ARG A 1 629 ? 2.104 -12.114 -4.787 1.00 88.19 629 ARG A CA 1
ATOM 4802 C C . ARG A 1 629 ? 2.437 -13.486 -5.381 1.00 88.19 629 ARG A C 1
ATOM 4804 O O . ARG A 1 629 ? 1.766 -13.946 -6.301 1.00 88.19 629 ARG A O 1
ATOM 4811 N N . SER A 1 630 ? 3.483 -14.137 -4.869 1.00 84.56 630 SER A N 1
ATOM 4812 C CA . SER A 1 630 ? 3.894 -15.485 -5.293 1.00 84.56 630 SER A CA 1
ATOM 4813 C C . SER A 1 630 ? 2.879 -16.584 -4.938 1.00 84.56 630 SER A C 1
ATOM 4815 O O . SER A 1 630 ? 2.981 -17.697 -5.458 1.00 84.56 630 SER A O 1
ATOM 4817 N N . GLY A 1 631 ? 1.880 -16.269 -4.109 1.00 85.44 631 GLY A N 1
ATOM 4818 C CA . GLY A 1 631 ? 0.934 -17.222 -3.548 1.00 85.44 631 GLY A CA 1
ATOM 4819 C C . GLY A 1 631 ? 1.505 -17.973 -2.342 1.00 85.44 631 GLY A C 1
ATOM 4820 O O . GLY A 1 631 ? 2.681 -17.866 -2.004 1.00 85.44 631 GLY A O 1
ATOM 4821 N N . GLY A 1 632 ? 0.650 -18.753 -1.682 1.00 88.19 632 GLY A N 1
ATOM 4822 C CA . GLY A 1 632 ? 0.974 -19.384 -0.398 1.00 88.19 632 GLY A CA 1
ATOM 4823 C C . GLY A 1 632 ? 0.659 -18.475 0.791 1.00 88.19 632 GLY A C 1
ATOM 4824 O O . GLY A 1 632 ? 0.405 -17.290 0.632 1.00 88.19 632 GLY A O 1
ATOM 4825 N N . GLU A 1 633 ? 0.606 -19.048 1.985 1.00 92.69 633 GLU A N 1
ATOM 4826 C CA . GLU A 1 633 ? 0.345 -18.308 3.222 1.00 92.69 633 GLU A CA 1
ATOM 4827 C C . GLU A 1 633 ? 1.658 -18.142 3.990 1.00 92.69 633 GLU A C 1
ATOM 4829 O O . GLU A 1 633 ? 2.424 -19.101 4.115 1.00 92.69 633 GLU A O 1
ATOM 4834 N N . ILE A 1 634 ? 1.926 -16.934 4.486 1.00 94.44 634 ILE A N 1
ATOM 4835 C CA . ILE A 1 634 ? 3.088 -16.626 5.321 1.00 94.44 634 ILE A CA 1
ATOM 4836 C C . ILE A 1 634 ? 2.655 -15.845 6.558 1.00 94.44 634 ILE A C 1
ATOM 4838 O O . ILE A 1 634 ? 1.827 -14.944 6.472 1.00 94.44 634 ILE A O 1
ATOM 4842 N N . ASN A 1 635 ? 3.246 -16.168 7.706 1.00 95.75 635 ASN A N 1
ATOM 4843 C CA . ASN A 1 635 ? 2.938 -15.511 8.971 1.00 95.75 635 ASN A CA 1
ATOM 4844 C C . ASN A 1 635 ? 4.096 -14.611 9.380 1.00 95.75 635 ASN A C 1
ATOM 4846 O O . ASN A 1 635 ? 5.238 -15.075 9.448 1.00 95.75 635 ASN A O 1
ATOM 4850 N N . LEU A 1 636 ? 3.798 -13.339 9.634 1.00 95.12 636 LEU A N 1
ATOM 4851 C CA . LEU A 1 636 ? 4.777 -12.290 9.870 1.00 95.12 636 LEU A CA 1
ATOM 4852 C C . LEU A 1 636 ? 4.425 -11.464 11.106 1.00 95.12 636 LEU A C 1
ATOM 4854 O O . LEU A 1 636 ? 3.265 -11.110 11.294 1.00 95.12 636 LEU A O 1
ATOM 4858 N N . ILE A 1 637 ? 5.436 -11.078 11.880 1.00 93.19 637 ILE A N 1
ATOM 4859 C CA . ILE A 1 637 ? 5.314 -10.077 12.960 1.00 93.19 637 ILE A CA 1
ATOM 4860 C C . ILE A 1 637 ? 5.541 -8.645 12.462 1.00 93.19 637 ILE A C 1
ATOM 4862 O O . ILE A 1 637 ? 5.322 -7.680 13.185 1.00 93.19 637 ILE A O 1
ATOM 4866 N N . GLY A 1 638 ? 6.010 -8.488 11.221 1.00 91.62 638 GLY A N 1
ATOM 4867 C CA . GLY A 1 638 ? 6.270 -7.184 10.627 1.00 91.62 638 GLY A CA 1
ATOM 4868 C C . GLY A 1 638 ? 7.138 -7.246 9.375 1.00 91.62 638 GLY A C 1
ATOM 4869 O O . GLY A 1 638 ? 7.446 -8.315 8.847 1.00 91.62 638 GLY A O 1
ATOM 4870 N N . PHE A 1 639 ? 7.551 -6.066 8.917 1.00 92.88 639 PHE A N 1
ATOM 4871 C CA . PHE A 1 639 ? 8.426 -5.880 7.761 1.00 92.88 639 PHE A CA 1
ATOM 4872 C C . PHE A 1 639 ? 9.711 -5.193 8.210 1.00 92.88 639 PHE A C 1
ATOM 4874 O O . PHE A 1 639 ? 9.674 -4.250 8.997 1.00 92.88 639 PHE A O 1
ATOM 4881 N N . GLN A 1 640 ? 10.852 -5.643 7.689 1.00 92.44 640 GLN A N 1
ATOM 4882 C CA . GLN A 1 640 ? 12.145 -5.012 7.940 1.00 92.44 640 GLN A CA 1
ATOM 4883 C C . GLN A 1 640 ? 12.146 -3.562 7.447 1.00 92.44 640 GLN A C 1
ATOM 4885 O O . GLN A 1 640 ? 12.622 -2.678 8.148 1.00 92.44 640 GLN A O 1
ATOM 4890 N N . ASN A 1 641 ? 11.607 -3.331 6.247 1.00 89.88 641 ASN A N 1
ATOM 4891 C CA . ASN A 1 641 ? 11.378 -2.010 5.674 1.00 89.88 641 ASN A CA 1
ATOM 4892 C C . ASN A 1 641 ? 10.150 -2.056 4.758 1.00 89.88 641 ASN A C 1
ATOM 4894 O O . ASN A 1 641 ? 9.903 -3.067 4.097 1.00 89.88 641 ASN A O 1
ATOM 4898 N N . LEU A 1 642 ? 9.428 -0.940 4.666 1.00 90.19 642 LEU A N 1
ATOM 4899 C CA . LEU A 1 642 ? 8.433 -0.730 3.614 1.00 90.19 642 LEU A CA 1
ATOM 4900 C C . LEU A 1 642 ? 9.128 -0.269 2.328 1.00 90.19 642 LEU A C 1
ATOM 4902 O O . LEU A 1 642 ? 10.124 0.459 2.378 1.00 90.19 642 LEU A O 1
ATOM 4906 N N . CYS A 1 643 ? 8.591 -0.676 1.183 1.00 89.38 643 CYS A N 1
ATOM 4907 C CA . CYS A 1 643 ? 9.111 -0.324 -0.138 1.00 89.38 643 CYS A CA 1
ATOM 4908 C C . CYS A 1 643 ? 8.036 0.343 -0.998 1.00 89.38 643 CYS A C 1
ATOM 4910 O O . CYS A 1 643 ? 6.839 0.225 -0.729 1.00 89.38 643 CYS A O 1
ATOM 4912 N N . ARG A 1 644 ? 8.475 1.059 -2.038 1.00 91.31 644 ARG A N 1
ATOM 4913 C CA . ARG A 1 644 ? 7.580 1.680 -3.022 1.00 91.31 644 ARG A CA 1
ATOM 4914 C C . ARG A 1 644 ? 6.809 0.607 -3.797 1.00 91.31 644 ARG A C 1
ATOM 4916 O O . ARG A 1 644 ? 7.345 -0.471 -4.050 1.00 91.31 644 ARG A O 1
ATOM 4923 N N . ALA A 1 645 ? 5.594 0.918 -4.242 1.00 88.81 645 ALA A N 1
ATOM 4924 C CA . ALA A 1 645 ? 4.791 -0.007 -5.048 1.00 88.81 645 ALA A CA 1
ATOM 4925 C C . ALA A 1 645 ? 5.476 -0.355 -6.386 1.00 88.81 645 ALA A C 1
ATOM 4927 O O . ALA A 1 645 ? 5.397 -1.482 -6.875 1.00 88.81 645 ALA A O 1
ATOM 4928 N N . GLU A 1 646 ? 6.224 0.595 -6.949 1.00 89.31 646 GLU A N 1
ATOM 4929 C CA . GLU A 1 646 ? 7.014 0.425 -8.168 1.00 89.31 646 GLU A CA 1
ATOM 4930 C C . GLU A 1 646 ? 8.247 -0.461 -7.964 1.00 89.31 646 GLU A C 1
ATOM 4932 O O . GLU A 1 646 ? 8.858 -0.850 -8.950 1.00 89.31 646 GLU A O 1
ATOM 4937 N N . ALA A 1 647 ? 8.620 -0.788 -6.721 1.00 93.56 647 ALA A N 1
ATOM 4938 C CA . ALA A 1 647 ? 9.747 -1.663 -6.401 1.00 93.56 647 ALA A CA 1
ATOM 4939 C C . ALA A 1 647 ? 9.326 -3.119 -6.131 1.00 93.56 647 ALA A C 1
ATOM 4941 O O . ALA A 1 647 ? 10.176 -3.965 -5.858 1.00 93.56 647 ALA A O 1
ATOM 4942 N N . VAL A 1 648 ? 8.031 -3.444 -6.214 1.00 94.12 648 VAL A N 1
ATOM 4943 C CA . VAL A 1 648 ? 7.539 -4.818 -6.024 1.00 94.12 648 VAL A CA 1
ATOM 4944 C C . VAL A 1 648 ? 8.218 -5.769 -7.016 1.00 94.12 648 VAL A C 1
ATOM 4946 O O . VAL A 1 648 ? 8.215 -5.550 -8.229 1.00 94.12 648 VAL A O 1
ATOM 4949 N N . GLY A 1 649 ? 8.807 -6.849 -6.501 1.00 93.81 649 GLY A N 1
ATOM 4950 C CA . GLY A 1 649 ? 9.609 -7.798 -7.270 1.00 93.81 649 GLY A CA 1
ATOM 4951 C C . GLY A 1 649 ? 11.053 -7.352 -7.514 1.00 93.81 649 GLY A C 1
ATOM 4952 O O . GLY A 1 649 ? 11.687 -7.890 -8.421 1.00 93.81 649 GLY A O 1
ATOM 4953 N N . CYS A 1 650 ? 11.572 -6.374 -6.767 1.00 95.75 650 CYS A N 1
ATOM 4954 C CA . CYS A 1 650 ? 12.939 -5.882 -6.921 1.00 95.75 650 CYS A CA 1
ATOM 4955 C C . CYS A 1 650 ? 13.990 -6.979 -6.705 1.00 95.75 650 CYS A C 1
ATOM 4957 O O . CYS A 1 650 ? 14.040 -7.631 -5.656 1.00 95.75 650 CYS A O 1
ATOM 4959 N N . VAL A 1 651 ? 14.870 -7.133 -7.694 1.00 95.69 651 VAL A N 1
ATOM 4960 C CA . VAL A 1 651 ? 15.995 -8.070 -7.681 1.00 95.69 651 VAL A CA 1
ATOM 4961 C C . VAL A 1 651 ? 17.260 -7.405 -8.224 1.00 95.69 651 VAL A C 1
ATOM 4963 O O . VAL A 1 651 ? 17.192 -6.542 -9.098 1.00 95.69 651 VAL A O 1
ATOM 4966 N N . GLY A 1 652 ? 18.422 -7.829 -7.719 1.00 95.50 652 GLY A N 1
ATOM 4967 C CA . GLY A 1 652 ? 19.726 -7.459 -8.274 1.00 95.50 652 GLY A CA 1
ATOM 4968 C C . GLY A 1 652 ? 20.119 -8.385 -9.428 1.00 95.50 652 GLY A C 1
ATOM 4969 O O . GLY A 1 652 ? 20.115 -9.608 -9.273 1.00 95.50 652 GLY A O 1
ATOM 4970 N N . LEU A 1 653 ? 20.455 -7.803 -10.575 1.00 95.69 653 LEU A N 1
ATOM 4971 C CA . LEU A 1 653 ? 20.742 -8.490 -11.833 1.00 95.69 653 LEU A CA 1
ATOM 4972 C C . LEU A 1 653 ? 22.014 -7.938 -12.484 1.00 95.69 653 LEU A C 1
ATOM 4974 O O . LEU A 1 653 ? 22.423 -6.814 -12.217 1.00 95.69 653 LEU A O 1
ATOM 4978 N N . VAL A 1 654 ? 22.614 -8.711 -13.384 1.00 93.94 654 VAL A N 1
ATOM 4979 C CA . VAL A 1 654 ? 23.676 -8.253 -14.289 1.00 93.94 654 VAL A CA 1
ATOM 4980 C C . VAL A 1 654 ? 23.075 -8.024 -15.675 1.00 93.94 654 VAL A C 1
ATOM 4982 O O . VAL A 1 654 ? 22.498 -8.956 -16.236 1.00 93.94 654 VAL A O 1
ATOM 4985 N N . ASP A 1 655 ? 23.201 -6.813 -16.223 1.00 92.88 655 ASP A N 1
ATOM 4986 C CA . ASP A 1 655 ? 22.872 -6.518 -17.626 1.00 92.88 655 ASP A CA 1
ATOM 4987 C C . ASP A 1 655 ? 23.961 -7.097 -18.531 1.00 92.88 655 ASP A C 1
ATOM 4989 O O . ASP A 1 655 ? 25.136 -6.755 -18.393 1.00 92.88 655 ASP A O 1
ATOM 4993 N N . THR A 1 656 ? 23.592 -8.008 -19.431 1.00 91.12 656 THR A N 1
ATOM 4994 C CA . THR A 1 656 ? 24.564 -8.702 -20.283 1.00 91.12 656 THR A CA 1
ATOM 4995 C C . THR A 1 656 ? 24.715 -8.073 -21.665 1.00 91.12 656 THR A C 1
ATOM 4997 O O . THR A 1 656 ? 25.393 -8.647 -22.518 1.00 91.12 656 THR A O 1
ATOM 5000 N N . ASN A 1 657 ? 24.071 -6.930 -21.930 1.00 89.56 657 ASN A N 1
ATOM 5001 C CA . ASN A 1 657 ? 23.996 -6.318 -23.262 1.00 89.56 657 ASN A CA 1
ATOM 5002 C C . ASN A 1 657 ? 23.483 -7.301 -24.332 1.00 89.56 657 ASN A C 1
ATOM 5004 O O . ASN A 1 657 ? 23.958 -7.314 -25.466 1.00 89.56 657 ASN A O 1
ATOM 5008 N N . ASN A 1 658 ? 22.535 -8.167 -23.952 1.00 90.19 658 ASN A N 1
ATOM 5009 C CA . ASN A 1 658 ? 21.984 -9.254 -24.775 1.00 90.19 658 ASN A CA 1
ATOM 5010 C C . ASN A 1 658 ? 23.003 -10.314 -25.231 1.00 90.19 658 ASN A C 1
ATOM 5012 O O . ASN A 1 658 ? 22.673 -11.180 -26.041 1.00 90.19 658 ASN A O 1
ATOM 5016 N N . VAL A 1 659 ? 24.217 -10.303 -24.680 1.00 85.75 659 VAL A N 1
ATOM 5017 C CA . VAL A 1 659 ? 25.239 -11.318 -24.934 1.00 85.75 659 VAL A CA 1
ATOM 5018 C C . VAL A 1 659 ? 25.120 -12.419 -23.893 1.00 85.75 659 VAL A C 1
ATOM 5020 O O . VAL A 1 659 ? 25.051 -12.156 -22.693 1.00 85.75 659 VAL A O 1
ATOM 5023 N N . ARG A 1 660 ? 25.113 -13.680 -24.330 1.00 79.06 660 ARG A N 1
ATOM 5024 C CA . ARG A 1 660 ? 25.243 -14.811 -23.405 1.00 79.06 660 ARG A CA 1
ATOM 5025 C C . ARG A 1 660 ? 26.703 -14.899 -22.947 1.00 79.06 660 ARG A C 1
ATOM 5027 O O . ARG A 1 660 ? 27.566 -14.987 -23.816 1.00 79.06 660 ARG A O 1
ATOM 5034 N N . PRO A 1 661 ? 27.013 -14.933 -21.639 1.00 68.06 661 PRO A N 1
ATOM 5035 C CA . PRO A 1 661 ? 28.402 -15.006 -21.166 1.00 68.06 661 PRO A CA 1
ATOM 5036 C C . PRO A 1 661 ? 29.166 -16.224 -21.698 1.00 68.06 661 PRO A C 1
ATOM 5038 O O . PRO A 1 661 ? 30.363 -16.164 -21.927 1.00 68.06 661 PRO A O 1
ATOM 5041 N N . GLU A 1 662 ? 28.453 -17.319 -21.946 1.00 70.06 662 GLU A N 1
ATOM 5042 C CA . GLU A 1 662 ? 28.968 -18.558 -22.539 1.00 70.06 662 GLU A CA 1
ATOM 5043 C C . GLU A 1 662 ? 29.258 -18.470 -24.049 1.00 70.06 662 GLU A C 1
ATOM 5045 O O . GLU A 1 662 ? 29.886 -19.372 -24.597 1.00 70.06 662 GLU A O 1
ATOM 5050 N N . ALA A 1 663 ? 28.842 -17.395 -24.730 1.00 70.38 663 ALA A N 1
ATOM 5051 C CA . ALA A 1 663 ? 29.130 -17.193 -26.150 1.00 70.38 663 ALA A CA 1
ATOM 5052 C C . ALA A 1 663 ? 30.608 -16.870 -26.418 1.00 70.38 663 ALA A C 1
ATOM 5054 O O . ALA A 1 663 ? 31.068 -17.042 -27.545 1.00 70.38 663 ALA A O 1
ATOM 5055 N N . PHE A 1 664 ? 31.350 -16.410 -25.404 1.00 75.50 664 PHE A N 1
ATOM 5056 C CA . PHE A 1 664 ? 32.719 -15.932 -25.565 1.00 75.50 664 PHE A CA 1
ATOM 5057 C C . PHE A 1 664 ? 33.613 -16.410 -24.425 1.00 75.50 664 PHE A C 1
ATOM 5059 O O . PHE A 1 664 ? 33.240 -16.329 -23.256 1.00 75.50 664 PHE A O 1
ATOM 5066 N N . ASN A 1 665 ? 34.825 -16.865 -24.746 1.00 76.69 665 ASN A N 1
ATOM 5067 C CA . ASN A 1 665 ? 35.815 -17.153 -23.721 1.00 76.69 665 ASN A CA 1
ATOM 5068 C C . ASN A 1 665 ? 36.595 -15.875 -23.398 1.00 76.69 665 ASN A C 1
ATOM 5070 O O . ASN A 1 665 ? 37.083 -15.174 -24.284 1.00 76.69 665 ASN A O 1
ATOM 5074 N N . SER A 1 666 ? 36.740 -15.559 -22.111 1.00 74.31 666 SER A N 1
ATOM 5075 C CA . SER A 1 666 ? 37.420 -14.333 -21.679 1.00 74.31 666 SER A CA 1
ATOM 5076 C C . SER A 1 666 ? 38.898 -14.264 -22.102 1.00 74.31 666 SER A C 1
ATOM 5078 O O . SER A 1 666 ? 39.453 -13.160 -22.111 1.00 74.31 666 SER A O 1
ATOM 5080 N N . SER A 1 667 ? 39.501 -15.408 -22.462 1.00 79.69 667 SER A N 1
ATOM 5081 C CA . SER A 1 667 ? 40.849 -15.541 -23.030 1.00 79.69 667 SER A CA 1
ATOM 5082 C C . SER A 1 667 ? 40.964 -15.182 -24.511 1.00 79.69 667 SER A C 1
ATOM 5084 O O . SER A 1 667 ? 42.079 -14.972 -24.972 1.00 79.69 667 SER A O 1
ATOM 5086 N N . ASP A 1 668 ? 39.853 -15.121 -25.250 1.00 84.12 668 ASP A N 1
ATOM 5087 C CA . ASP A 1 668 ? 39.868 -14.886 -26.704 1.00 84.12 668 ASP A CA 1
ATOM 5088 C C . ASP A 1 668 ? 40.030 -13.391 -27.047 1.00 84.12 668 ASP A C 1
ATOM 5090 O O . ASP A 1 668 ? 40.282 -13.019 -28.190 1.00 84.12 668 ASP A O 1
ATOM 5094 N N . PHE A 1 669 ? 39.917 -12.513 -26.045 1.00 87.75 669 PHE A N 1
ATOM 5095 C CA . PHE A 1 669 ? 40.066 -11.070 -26.210 1.00 87.75 669 PHE A CA 1
ATOM 5096 C C . PHE A 1 669 ? 41.538 -10.673 -26.319 1.00 87.75 669 PHE A C 1
ATOM 5098 O O . PHE A 1 669 ? 42.301 -10.775 -25.356 1.00 87.75 669 PHE A O 1
ATOM 5105 N N . ILE A 1 670 ? 41.913 -10.138 -27.479 1.00 88.81 670 ILE A N 1
ATOM 5106 C CA . ILE A 1 670 ? 43.277 -9.685 -27.752 1.00 88.81 670 ILE A CA 1
ATOM 5107 C C . ILE A 1 670 ? 43.448 -8.254 -27.232 1.00 88.81 670 ILE A C 1
ATOM 5109 O O . ILE A 1 670 ? 42.647 -7.363 -27.519 1.00 88.81 670 ILE A O 1
ATOM 5113 N N . SER A 1 671 ? 44.496 -8.009 -26.447 1.00 87.56 671 SER A N 1
ATOM 5114 C CA . SER A 1 671 ? 44.810 -6.663 -25.956 1.00 87.56 671 SER A CA 1
ATOM 5115 C C . SER A 1 671 ? 45.306 -5.763 -27.082 1.00 87.56 671 SER A C 1
ATOM 5117 O O . SER A 1 671 ? 46.231 -6.124 -27.803 1.00 87.56 671 SER A O 1
ATOM 5119 N N . LEU A 1 672 ? 44.722 -4.568 -27.211 1.00 85.50 672 LEU A N 1
ATOM 5120 C CA . LEU A 1 672 ? 45.153 -3.599 -28.220 1.00 85.50 672 LEU A CA 1
ATOM 5121 C C . LEU A 1 672 ? 46.497 -2.967 -27.832 1.00 85.50 672 LEU A C 1
ATOM 5123 O O . LEU A 1 672 ? 46.596 -2.274 -26.808 1.00 85.50 672 LEU A O 1
ATOM 5127 N N . GLY A 1 673 ? 47.508 -3.166 -28.680 1.00 82.00 673 GLY A N 1
ATOM 5128 C CA . GLY A 1 673 ? 48.892 -2.746 -28.465 1.00 82.00 673 GLY A CA 1
ATOM 5129 C C . GLY A 1 673 ? 49.607 -3.523 -27.352 1.00 82.00 673 GLY A C 1
ATOM 5130 O O . GLY A 1 673 ? 49.105 -4.518 -26.835 1.00 82.00 673 GLY A O 1
ATOM 5131 N N . VAL A 1 674 ? 50.786 -3.036 -26.945 1.00 76.12 674 VAL A N 1
ATOM 5132 C CA . VAL A 1 674 ? 51.565 -3.638 -25.848 1.00 76.12 674 VAL A CA 1
ATOM 5133 C C . VAL A 1 674 ? 50.805 -3.479 -24.527 1.00 76.12 674 VAL A C 1
ATOM 5135 O O . VAL A 1 674 ? 50.738 -2.383 -23.965 1.00 76.12 674 VAL A O 1
ATOM 5138 N N . ALA A 1 675 ? 50.217 -4.575 -24.046 1.00 74.31 675 ALA A N 1
ATOM 5139 C CA . ALA A 1 675 ? 49.401 -4.589 -22.839 1.00 74.31 675 ALA A CA 1
ATOM 5140 C C . ALA A 1 675 ? 50.238 -4.304 -21.574 1.00 74.31 675 ALA A C 1
ATOM 5142 O O . ALA A 1 675 ? 51.328 -4.865 -21.415 1.00 74.31 675 ALA A O 1
ATOM 5143 N N . PRO A 1 676 ? 49.750 -3.473 -20.636 1.00 75.88 676 PRO A N 1
ATOM 5144 C CA . PRO A 1 676 ? 50.372 -3.353 -19.324 1.00 75.88 676 PRO A CA 1
ATOM 5145 C C . PRO A 1 676 ? 50.176 -4.648 -18.507 1.00 75.88 676 PRO A C 1
ATOM 5147 O O . PRO A 1 676 ? 49.180 -5.351 -18.690 1.00 75.88 676 PRO A O 1
ATOM 5150 N N . PRO A 1 677 ? 51.080 -4.970 -17.561 1.00 62.16 677 PRO A N 1
ATOM 5151 C CA . PRO A 1 677 ? 50.834 -6.033 -16.593 1.00 62.16 677 PRO A CA 1
ATOM 5152 C C . PRO A 1 677 ? 49.629 -5.623 -15.731 1.00 62.16 677 PRO A C 1
ATOM 5154 O O . PRO A 1 677 ? 49.736 -4.680 -14.951 1.00 62.16 677 PRO A O 1
ATOM 5157 N N . ASN A 1 678 ? 48.497 -6.317 -15.895 1.00 73.62 678 ASN A N 1
ATOM 5158 C CA . ASN A 1 678 ? 47.154 -5.989 -15.376 1.00 73.62 678 ASN A CA 1
ATOM 5159 C C . ASN A 1 678 ? 46.356 -5.005 -16.243 1.00 73.62 678 ASN A C 1
ATOM 5161 O O . ASN A 1 678 ? 45.872 -3.980 -15.766 1.00 73.62 678 ASN A O 1
ATOM 5165 N N . ASP A 1 679 ? 46.203 -5.324 -17.523 1.00 77.69 679 ASP A N 1
ATOM 5166 C CA . ASP A 1 679 ? 45.264 -4.618 -18.385 1.00 77.69 679 ASP A CA 1
ATOM 5167 C C . ASP A 1 679 ? 43.824 -4.746 -17.847 1.00 77.69 679 ASP A C 1
ATOM 5169 O O . ASP A 1 679 ? 43.274 -5.845 -17.765 1.00 77.69 679 ASP A O 1
ATOM 5173 N N . THR A 1 680 ? 43.225 -3.617 -17.461 1.00 81.75 680 THR A N 1
ATOM 5174 C CA . THR A 1 680 ? 41.842 -3.497 -16.963 1.00 81.75 680 THR A CA 1
ATOM 5175 C C . THR A 1 680 ? 40.913 -2.814 -17.964 1.00 81.75 680 THR A C 1
ATOM 5177 O O . THR A 1 680 ? 39.782 -2.468 -17.624 1.00 81.75 680 THR A O 1
ATOM 5180 N N . ARG A 1 681 ? 41.378 -2.569 -19.196 1.00 87.44 681 ARG A N 1
ATOM 5181 C CA . ARG A 1 681 ? 40.555 -1.931 -20.228 1.00 87.44 681 ARG A CA 1
ATOM 5182 C C . ARG A 1 681 ? 39.304 -2.768 -20.507 1.00 87.44 681 ARG A C 1
ATOM 5184 O O . ARG A 1 681 ? 39.362 -3.996 -20.534 1.00 87.44 681 ARG A O 1
ATOM 5191 N N . GLN A 1 682 ? 38.189 -2.084 -20.757 1.00 87.81 682 GLN A N 1
ATOM 5192 C CA . GLN A 1 682 ? 36.917 -2.705 -21.119 1.00 87.81 682 GLN A CA 1
ATOM 5193 C C . GLN A 1 682 ? 37.076 -3.592 -22.364 1.00 87.81 682 GLN A C 1
ATOM 5195 O O . GLN A 1 682 ? 37.751 -3.219 -23.328 1.00 87.81 682 GLN A O 1
ATOM 5200 N N . LYS A 1 683 ? 36.452 -4.770 -22.332 1.00 89.88 683 LYS A N 1
ATOM 5201 C CA . LYS A 1 683 ? 36.450 -5.740 -23.431 1.00 89.88 683 LYS A CA 1
ATOM 5202 C C . LYS A 1 683 ? 35.269 -5.481 -24.367 1.00 89.88 683 LYS A C 1
ATOM 5204 O O . LYS A 1 683 ? 34.166 -5.195 -23.895 1.00 89.88 683 LYS A O 1
ATOM 5209 N N . PHE A 1 684 ? 35.494 -5.610 -25.672 1.00 90.94 684 PHE A N 1
ATOM 5210 C CA . PHE A 1 684 ? 34.497 -5.385 -26.718 1.00 90.94 684 PHE A CA 1
ATOM 5211 C C . PHE A 1 684 ? 34.519 -6.499 -27.758 1.00 90.94 684 PHE A C 1
ATOM 5213 O O . PHE A 1 684 ? 35.579 -6.994 -28.138 1.00 90.94 684 PHE A O 1
ATOM 5220 N N . THR A 1 685 ? 33.334 -6.842 -28.255 1.00 91.38 685 THR A N 1
ATOM 5221 C CA . THR A 1 685 ? 33.167 -7.607 -29.492 1.00 91.38 685 THR A CA 1
ATOM 5222 C C . THR A 1 685 ? 32.696 -6.647 -30.578 1.00 91.38 685 THR A C 1
ATOM 5224 O O . THR A 1 685 ? 31.686 -5.970 -30.393 1.00 91.38 685 THR A O 1
ATOM 5227 N N . VAL A 1 686 ? 33.431 -6.556 -31.686 1.00 93.38 686 VAL A N 1
ATOM 5228 C CA . VAL A 1 686 ? 33.163 -5.613 -32.780 1.00 93.38 686 VAL A CA 1
ATOM 5229 C C . VAL A 1 686 ? 32.854 -6.370 -34.069 1.00 93.38 686 VAL A C 1
ATOM 5231 O O . VAL A 1 686 ? 33.681 -7.130 -34.565 1.00 93.38 686 VAL A O 1
ATOM 5234 N N . TYR A 1 687 ? 31.675 -6.143 -34.639 1.00 94.25 687 TYR A N 1
ATOM 5235 C CA . TYR A 1 687 ? 31.275 -6.643 -35.958 1.00 94.25 687 TYR A CA 1
ATOM 5236 C C . TYR A 1 687 ? 31.493 -5.567 -37.015 1.00 94.25 687 TYR A C 1
ATOM 5238 O O . TYR A 1 687 ? 31.432 -4.377 -36.699 1.00 94.25 687 TYR A O 1
ATOM 5246 N N . ASN A 1 688 ? 31.728 -5.970 -38.270 1.00 93.50 688 ASN A N 1
ATOM 5247 C CA . ASN A 1 688 ? 32.048 -5.050 -39.366 1.00 93.50 688 ASN A CA 1
ATOM 5248 C C . ASN A 1 688 ? 33.179 -4.073 -38.980 1.00 93.50 688 ASN A C 1
ATOM 5250 O O . ASN A 1 688 ? 33.079 -2.864 -39.205 1.00 93.50 688 ASN A O 1
ATOM 5254 N N . ALA A 1 689 ? 34.254 -4.573 -38.364 1.00 94.38 689 ALA A N 1
ATOM 5255 C CA . ALA A 1 689 ? 35.448 -3.766 -38.123 1.00 94.38 689 ALA A CA 1
ATOM 5256 C C . ALA A 1 689 ? 36.097 -3.405 -39.470 1.00 94.38 689 ALA A C 1
ATOM 5258 O O . ALA A 1 689 ? 36.276 -4.276 -40.325 1.00 94.38 689 ALA A O 1
ATOM 5259 N N . LEU A 1 690 ? 36.435 -2.130 -39.674 1.00 93.31 690 LEU A N 1
ATOM 5260 C CA . LEU A 1 690 ? 37.020 -1.653 -40.925 1.00 93.31 690 LEU A CA 1
ATOM 5261 C C . LEU A 1 690 ? 38.542 -1.812 -40.877 1.00 93.31 690 LEU A C 1
ATOM 5263 O O . LEU A 1 690 ? 39.213 -1.099 -40.134 1.00 93.31 690 LEU A O 1
ATOM 5267 N N . CYS A 1 691 ? 39.090 -2.711 -41.686 1.00 92.12 691 CYS A N 1
ATOM 5268 C CA . CYS A 1 691 ? 40.524 -2.808 -41.922 1.00 92.12 691 CYS A CA 1
ATOM 5269 C C . CYS A 1 691 ? 40.939 -1.811 -42.999 1.00 92.12 691 CYS A C 1
ATOM 5271 O O . CYS A 1 691 ? 40.383 -1.815 -44.097 1.00 92.12 691 CYS A O 1
ATOM 5273 N N . VAL A 1 692 ? 41.921 -0.965 -42.703 1.00 89.62 692 VAL A N 1
ATOM 5274 C CA . VAL A 1 692 ? 42.458 0.028 -43.639 1.00 89.62 692 VAL A CA 1
ATOM 5275 C C . VAL A 1 692 ? 43.935 -0.248 -43.863 1.00 89.62 692 VAL A C 1
ATOM 5277 O O . VAL A 1 692 ? 44.690 -0.409 -42.904 1.00 89.62 692 VAL A O 1
ATOM 5280 N N . LEU A 1 693 ? 44.347 -0.268 -45.132 1.00 86.75 693 LEU A N 1
ATOM 5281 C CA . LEU A 1 693 ? 45.737 -0.458 -45.518 1.00 86.75 693 LEU A CA 1
ATOM 5282 C C . LEU A 1 693 ? 46.630 0.673 -45.011 1.00 86.75 693 LEU A C 1
ATOM 5284 O O . LEU A 1 693 ? 46.349 1.856 -45.230 1.00 86.75 693 LEU A O 1
ATOM 5288 N N . GLY A 1 694 ? 47.777 0.294 -44.456 1.00 79.88 694 GLY A N 1
ATOM 5289 C CA . GLY A 1 694 ? 48.870 1.224 -44.228 1.00 79.88 694 GLY A CA 1
ATOM 5290 C C . GLY A 1 694 ? 49.451 1.727 -45.553 1.00 79.88 694 GLY A C 1
ATOM 5291 O O . GLY A 1 694 ? 49.568 0.980 -46.527 1.00 79.88 694 GLY A O 1
ATOM 5292 N N . GLN A 1 695 ? 49.849 2.998 -45.603 1.00 71.25 695 GLN A N 1
ATOM 5293 C CA . GLN A 1 695 ? 50.587 3.589 -46.719 1.00 71.25 695 GLN A CA 1
ATOM 5294 C C . GLN A 1 695 ? 52.069 3.768 -46.344 1.00 71.25 695 GLN A C 1
ATOM 5296 O O . GLN A 1 695 ? 52.456 4.837 -45.864 1.00 71.25 695 GLN A O 1
ATOM 5301 N N . PRO A 1 696 ? 52.939 2.763 -46.560 1.00 59.94 696 PRO A N 1
ATOM 5302 C CA . PRO A 1 696 ? 54.372 2.963 -46.404 1.00 59.94 696 PRO A CA 1
ATOM 5303 C C . PRO A 1 696 ? 54.892 3.931 -47.487 1.00 59.94 696 PRO A C 1
ATOM 5305 O O . PRO A 1 696 ? 54.556 3.778 -48.668 1.00 59.94 696 PRO A O 1
ATOM 5308 N N . PRO A 1 697 ? 55.715 4.935 -47.131 1.00 53.72 697 PRO A N 1
ATOM 5309 C CA . PRO A 1 697 ? 56.240 5.885 -48.104 1.00 53.72 697 PRO A CA 1
ATOM 5310 C C . PRO A 1 697 ? 57.060 5.175 -49.194 1.00 53.72 697 PRO A C 1
ATOM 5312 O O . PRO A 1 697 ? 58.071 4.534 -48.916 1.00 53.72 697 PRO A O 1
ATOM 5315 N N . GLY A 1 698 ? 56.634 5.325 -50.454 1.00 54.22 698 GLY A N 1
ATOM 5316 C CA . GLY A 1 698 ? 57.394 4.902 -51.635 1.00 54.22 698 GLY A CA 1
ATOM 5317 C C . GLY A 1 698 ? 57.153 3.476 -52.149 1.00 54.22 698 GLY A C 1
ATOM 5318 O O . GLY A 1 698 ? 57.990 2.986 -52.905 1.00 54.22 698 GLY A O 1
ATOM 5319 N N . HIS A 1 699 ? 56.065 2.789 -51.779 1.00 55.81 699 HIS A N 1
ATOM 5320 C CA . HIS A 1 699 ? 55.698 1.482 -52.359 1.00 55.81 699 HIS A CA 1
ATOM 5321 C C . HIS A 1 699 ? 54.340 1.542 -53.077 1.00 55.81 699 HIS A C 1
ATOM 5323 O O . HIS A 1 699 ? 53.335 1.938 -52.498 1.00 55.81 699 HIS A O 1
ATOM 5329 N N . SER A 1 700 ? 54.322 1.153 -54.357 1.00 51.50 700 SER A N 1
ATOM 5330 C CA . SER A 1 700 ? 53.152 1.161 -55.254 1.00 51.50 700 SER A CA 1
ATOM 5331 C C . SER A 1 700 ? 52.581 -0.236 -55.540 1.00 51.50 700 SER A C 1
ATOM 5333 O O . SER A 1 700 ? 51.781 -0.401 -56.460 1.00 51.50 700 SER A O 1
ATOM 5335 N N . SER A 1 701 ? 52.976 -1.262 -54.779 1.00 56.41 701 SER A N 1
ATOM 5336 C CA . SER A 1 701 ? 52.386 -2.596 -54.902 1.00 56.41 701 SER A CA 1
ATOM 5337 C C . SER A 1 701 ? 50.994 -2.613 -54.268 1.00 56.41 701 SER A C 1
ATOM 5339 O O . SER A 1 701 ? 50.864 -2.458 -53.055 1.00 56.41 701 SER A O 1
ATOM 5341 N N . LEU A 1 702 ? 49.966 -2.810 -55.094 1.00 61.22 702 LEU A N 1
ATOM 5342 C CA . LEU A 1 702 ? 48.594 -3.087 -54.669 1.00 61.22 702 LEU A CA 1
ATOM 5343 C C . LEU A 1 702 ? 48.589 -4.362 -53.806 1.00 61.22 702 LEU A C 1
ATOM 5345 O O . LEU A 1 702 ? 48.731 -5.460 -54.342 1.00 61.22 702 LEU A O 1
ATOM 5349 N N . LYS A 1 703 ? 48.469 -4.223 -52.480 1.00 72.06 703 LYS A N 1
ATOM 5350 C CA . LYS A 1 703 ? 48.153 -5.359 -51.603 1.00 72.06 703 LYS A CA 1
ATOM 5351 C C . LYS A 1 703 ? 46.765 -5.895 -51.971 1.00 72.06 703 LYS A C 1
ATOM 5353 O O . LYS A 1 703 ? 45.861 -5.110 -52.250 1.00 72.06 703 LYS A O 1
ATOM 5358 N N . SER A 1 704 ? 46.608 -7.218 -51.976 1.00 80.75 704 SER A N 1
ATOM 5359 C CA . SER A 1 704 ? 45.318 -7.893 -52.183 1.00 80.75 704 SER A CA 1
ATOM 5360 C C . SER A 1 704 ? 44.587 -8.209 -50.877 1.00 80.75 704 SER A C 1
ATOM 5362 O O . SER A 1 704 ? 43.414 -8.555 -50.924 1.00 80.75 704 SER A O 1
ATOM 5364 N N . THR A 1 705 ? 45.265 -8.084 -49.735 1.00 87.62 705 THR A N 1
ATOM 5365 C CA . THR A 1 705 ? 44.740 -8.339 -48.388 1.00 87.62 705 THR A CA 1
ATOM 5366 C C . THR A 1 705 ? 45.090 -7.181 -47.457 1.00 87.62 705 THR A C 1
ATOM 5368 O O . THR A 1 705 ? 46.099 -6.498 -47.656 1.00 87.62 705 THR A O 1
ATOM 5371 N N . CYS A 1 706 ? 44.240 -6.946 -46.462 1.00 89.75 706 CYS A N 1
ATOM 5372 C CA . CYS A 1 706 ? 44.500 -6.067 -45.327 1.00 89.75 706 CYS A CA 1
ATOM 5373 C C . CYS A 1 706 ? 44.698 -6.950 -44.095 1.00 89.75 706 CYS A C 1
ATOM 5375 O O . CYS A 1 706 ? 43.753 -7.618 -43.686 1.00 89.75 706 CYS A O 1
ATOM 5377 N N . ASP A 1 707 ? 45.913 -6.983 -43.547 1.00 90.38 707 ASP A N 1
ATOM 5378 C CA . ASP A 1 707 ? 46.329 -7.937 -42.514 1.00 90.38 707 ASP A CA 1
ATOM 5379 C C . ASP A 1 707 ? 46.721 -7.198 -41.228 1.00 90.38 707 ASP A C 1
ATOM 5381 O O . ASP A 1 707 ? 47.642 -6.382 -41.247 1.00 90.38 707 ASP A O 1
ATOM 5385 N N . VAL A 1 708 ? 46.040 -7.470 -40.111 1.00 90.19 708 VAL A N 1
ATOM 5386 C CA . VAL A 1 708 ? 46.210 -6.713 -38.860 1.00 90.19 708 VAL A CA 1
ATOM 5387 C C . VAL A 1 708 ? 46.758 -7.585 -37.741 1.00 90.19 708 VAL A C 1
ATOM 5389 O O . VAL A 1 708 ? 46.164 -8.601 -37.396 1.00 90.19 708 VAL A O 1
ATOM 5392 N N . ASP A 1 709 ? 47.842 -7.109 -37.139 1.00 89.06 709 ASP A N 1
ATOM 5393 C CA . ASP A 1 709 ? 48.430 -7.569 -35.879 1.00 89.06 709 ASP A CA 1
ATOM 5394 C C . ASP A 1 709 ? 48.054 -6.557 -34.779 1.00 89.06 709 ASP A C 1
ATOM 5396 O O . ASP A 1 709 ? 48.475 -5.392 -34.812 1.00 89.06 709 ASP A O 1
ATOM 5400 N N . LEU A 1 710 ? 47.186 -6.957 -33.847 1.00 87.88 710 LEU A N 1
ATOM 5401 C CA . LEU A 1 710 ? 46.599 -6.055 -32.854 1.00 87.88 710 LEU A CA 1
ATOM 5402 C C . LEU A 1 710 ? 47.491 -5.835 -31.636 1.00 87.88 710 LEU A C 1
ATOM 5404 O O . LEU A 1 710 ? 47.450 -4.750 -31.046 1.00 87.88 710 LEU A O 1
ATOM 5408 N N . ASN A 1 711 ? 48.275 -6.838 -31.245 1.00 85.12 711 ASN A N 1
ATOM 5409 C CA . ASN A 1 711 ? 49.125 -6.803 -30.052 1.00 85.12 711 ASN A CA 1
ATOM 5410 C C . ASN A 1 711 ? 50.603 -6.490 -30.387 1.00 85.12 711 ASN A C 1
ATOM 5412 O O . ASN A 1 711 ? 51.406 -6.259 -29.478 1.00 85.12 711 ASN A O 1
ATOM 5416 N N . SER A 1 712 ? 50.932 -6.382 -31.680 1.00 84.50 712 SER A N 1
ATOM 5417 C CA . SER A 1 712 ? 52.272 -6.143 -32.222 1.00 84.50 712 SER A CA 1
ATOM 5418 C C . SER A 1 712 ? 53.276 -7.262 -31.909 1.00 84.50 712 SER A C 1
ATOM 5420 O O . SER A 1 712 ? 54.463 -6.980 -31.708 1.00 84.50 712 SER A O 1
ATOM 5422 N N . ASP A 1 713 ? 52.819 -8.515 -31.837 1.00 83.94 713 ASP A N 1
ATOM 5423 C CA . ASP A 1 713 ? 53.661 -9.694 -31.589 1.00 83.94 713 ASP A CA 1
ATOM 5424 C C . ASP A 1 713 ? 54.275 -10.307 -32.866 1.00 83.94 713 ASP A C 1
ATOM 5426 O O . ASP A 1 713 ? 55.131 -11.196 -32.786 1.00 83.94 713 ASP A O 1
ATOM 5430 N N . GLY A 1 714 ? 53.916 -9.774 -34.036 1.00 82.38 714 GLY A N 1
ATOM 5431 C CA . GLY A 1 714 ? 54.366 -10.214 -35.352 1.00 82.38 714 GLY A CA 1
ATOM 5432 C C . GLY A 1 714 ? 53.446 -11.234 -36.027 1.00 82.38 714 GLY A C 1
ATOM 5433 O O . GLY A 1 714 ? 53.823 -11.757 -37.082 1.00 82.38 714 GLY A O 1
ATOM 5434 N N . ILE A 1 715 ? 52.279 -11.537 -35.450 1.00 86.19 715 ILE A N 1
ATOM 5435 C CA . ILE A 1 715 ? 51.272 -12.453 -35.993 1.00 86.19 715 ILE A CA 1
ATOM 5436 C C . ILE A 1 715 ? 50.034 -11.652 -36.413 1.00 86.19 715 ILE A C 1
ATOM 5438 O O . ILE A 1 715 ? 49.517 -10.830 -35.669 1.00 86.19 715 ILE A O 1
ATOM 5442 N N . ASN A 1 716 ? 49.530 -11.904 -37.624 1.00 87.56 716 ASN A N 1
ATOM 5443 C CA . ASN A 1 716 ? 48.280 -11.292 -38.070 1.00 87.56 716 ASN A CA 1
ATOM 5444 C C . ASN A 1 716 ? 47.092 -12.002 -37.400 1.00 87.56 716 ASN A C 1
ATOM 5446 O O . ASN A 1 716 ? 46.867 -13.187 -37.653 1.00 87.56 716 ASN A O 1
ATOM 5450 N N . ASP A 1 717 ? 46.327 -11.272 -36.593 1.00 90.56 717 ASP A N 1
ATOM 5451 C CA . ASP A 1 717 ? 45.136 -11.755 -35.888 1.00 90.56 717 ASP A CA 1
ATOM 5452 C C . ASP A 1 717 ? 43.905 -11.799 -36.803 1.00 90.56 717 ASP A C 1
ATOM 5454 O O . ASP A 1 717 ? 43.108 -12.737 -36.759 1.00 90.56 717 ASP A O 1
ATOM 5458 N N . TYR A 1 718 ? 43.748 -10.774 -37.647 1.00 92.69 718 TYR A N 1
ATOM 5459 C CA . TYR A 1 718 ? 42.596 -10.612 -38.535 1.00 92.69 718 TYR A CA 1
ATOM 5460 C C . TYR A 1 718 ? 43.036 -10.201 -39.938 1.00 92.69 718 TYR A C 1
ATOM 5462 O O . TYR A 1 718 ? 44.012 -9.470 -40.110 1.00 92.69 718 TYR A O 1
ATOM 5470 N N . SER A 1 719 ? 42.288 -10.645 -40.950 1.00 92.06 719 SER A N 1
ATOM 5471 C CA . SER A 1 719 ? 42.554 -10.316 -42.350 1.00 92.06 719 SER A CA 1
ATOM 5472 C C . SER A 1 719 ? 41.265 -10.212 -43.163 1.00 92.06 719 SER A C 1
ATOM 5474 O O . SER A 1 719 ? 40.267 -10.866 -42.848 1.00 92.06 719 SER A O 1
ATOM 5476 N N . CYS A 1 720 ? 41.282 -9.394 -44.214 1.00 91.69 720 CYS A N 1
ATOM 5477 C CA . CYS A 1 720 ? 40.239 -9.371 -45.235 1.00 91.69 720 CYS A CA 1
ATOM 5478 C C . CYS A 1 720 ? 40.805 -9.117 -46.636 1.00 91.69 720 CYS A C 1
ATOM 5480 O O . CYS A 1 720 ? 41.829 -8.451 -46.807 1.00 91.69 720 CYS A O 1
ATOM 5482 N N . ASP A 1 721 ? 40.105 -9.634 -47.645 1.00 89.56 721 ASP A N 1
ATOM 5483 C CA . ASP A 1 721 ? 40.449 -9.440 -49.052 1.00 89.56 721 ASP A CA 1
ATOM 5484 C C . ASP A 1 721 ? 40.004 -8.056 -49.543 1.00 89.56 721 ASP A C 1
ATOM 5486 O O . ASP A 1 721 ? 38.888 -7.599 -49.277 1.00 89.56 721 ASP A O 1
ATOM 5490 N N . LEU A 1 722 ? 40.873 -7.395 -50.305 1.00 82.94 722 LEU A N 1
ATOM 5491 C CA . LEU A 1 722 ? 40.607 -6.098 -50.917 1.00 82.94 722 LEU A CA 1
ATOM 5492 C C . LEU A 1 722 ? 40.134 -6.262 -52.357 1.00 82.94 722 LEU A C 1
ATOM 5494 O O . LEU A 1 722 ? 40.764 -6.934 -53.177 1.00 82.94 722 LEU A O 1
ATOM 5498 N N . GLU A 1 723 ? 39.063 -5.553 -52.703 1.00 78.12 723 GLU A N 1
ATOM 5499 C CA . GLU A 1 723 ? 38.686 -5.377 -54.101 1.00 78.12 723 GLU A CA 1
ATOM 5500 C C . GLU A 1 723 ? 39.765 -4.569 -54.853 1.00 78.12 723 GLU A C 1
ATOM 5502 O O . GLU A 1 723 ? 40.496 -3.760 -54.273 1.00 78.12 723 GLU A O 1
ATOM 5507 N N . LYS A 1 724 ? 39.899 -4.780 -56.169 1.00 69.31 724 LYS A N 1
ATOM 5508 C CA . LYS A 1 724 ? 40.969 -4.167 -56.976 1.00 69.31 724 LYS A CA 1
ATOM 5509 C C . LYS A 1 724 ? 40.917 -2.633 -56.891 1.00 69.31 724 LYS A C 1
ATOM 5511 O O . LYS A 1 724 ? 40.030 -2.008 -57.461 1.00 69.31 724 LYS A O 1
ATOM 5516 N N . GLY A 1 725 ? 41.917 -2.036 -56.237 1.00 68.75 725 GLY A N 1
ATOM 5517 C CA . GLY A 1 725 ? 42.030 -0.584 -56.044 1.00 68.75 725 GLY A CA 1
ATOM 5518 C C . GLY A 1 725 ? 41.398 -0.054 -54.749 1.00 68.75 725 GLY A C 1
ATOM 5519 O O . GLY A 1 725 ? 41.553 1.133 -54.458 1.00 68.75 725 GLY A O 1
ATOM 5520 N N . ALA A 1 726 ? 40.743 -0.910 -53.958 1.00 79.00 726 ALA A N 1
ATOM 5521 C CA . ALA A 1 726 ? 40.265 -0.567 -52.625 1.00 79.00 726 ALA A CA 1
ATOM 5522 C C . ALA A 1 726 ? 41.439 -0.395 -51.648 1.00 79.00 726 ALA A C 1
ATOM 5524 O O . ALA A 1 726 ? 42.481 -1.040 -51.768 1.00 79.00 726 ALA A O 1
ATOM 5525 N N . LYS A 1 727 ? 41.262 0.495 -50.668 1.00 84.44 727 LYS A N 1
ATOM 5526 C CA . LYS A 1 727 ? 42.239 0.744 -49.592 1.00 84.44 727 LYS A CA 1
ATOM 5527 C C . LYS A 1 727 ? 41.788 0.194 -48.241 1.00 84.44 727 LYS A C 1
ATOM 5529 O O . LYS A 1 727 ? 42.513 0.333 -47.260 1.00 84.44 727 LYS A O 1
ATOM 5534 N N . SER A 1 728 ? 40.596 -0.385 -48.184 1.00 88.44 728 SER A N 1
ATOM 5535 C CA . SER A 1 728 ? 39.998 -0.910 -46.967 1.00 88.44 728 SER A CA 1
ATOM 5536 C C . SER A 1 728 ? 39.007 -2.026 -47.275 1.00 88.44 728 SER A C 1
ATOM 5538 O O . SER A 1 728 ? 38.423 -2.060 -48.359 1.00 88.44 728 SER A O 1
ATOM 5540 N N . CYS A 1 729 ? 38.813 -2.920 -46.313 1.00 90.81 729 CYS A N 1
ATOM 5541 C CA . CYS A 1 729 ? 37.818 -3.987 -46.336 1.00 90.81 729 CYS A CA 1
ATOM 5542 C C . CYS A 1 729 ? 37.279 -4.218 -44.921 1.00 90.81 729 CYS A C 1
ATOM 5544 O O . CYS A 1 729 ? 37.890 -3.808 -43.937 1.00 90.81 729 CYS A O 1
ATOM 5546 N N . TYR A 1 730 ? 36.111 -4.843 -44.812 1.00 91.81 730 TYR A N 1
ATOM 5547 C CA . TYR A 1 730 ? 35.500 -5.160 -43.524 1.00 91.81 730 TYR A CA 1
ATOM 5548 C C . TYR A 1 730 ? 35.861 -6.585 -43.096 1.00 91.81 730 TYR A C 1
ATOM 5550 O O . TYR A 1 730 ? 35.825 -7.502 -43.918 1.00 91.81 730 TYR A O 1
ATOM 5558 N N . ILE A 1 731 ? 36.179 -6.777 -41.814 1.00 93.00 731 ILE A N 1
ATOM 5559 C CA . ILE A 1 731 ? 36.379 -8.110 -41.233 1.00 93.00 731 ILE A CA 1
ATOM 5560 C C . ILE A 1 731 ? 35.023 -8.819 -41.151 1.00 93.00 731 ILE A C 1
ATOM 5562 O O . ILE A 1 731 ? 34.067 -8.280 -40.594 1.00 93.00 731 ILE A O 1
ATOM 5566 N N . SER A 1 732 ? 34.938 -10.019 -41.730 1.00 86.62 732 SER A N 1
ATOM 5567 C CA . SER A 1 732 ? 33.695 -10.797 -41.840 1.00 86.62 732 SER A CA 1
ATOM 5568 C C . SER A 1 732 ? 33.302 -11.521 -40.549 1.00 86.62 732 SER A C 1
ATOM 5570 O O . SER A 1 732 ? 32.139 -11.880 -40.371 1.00 86.62 732 SER A O 1
ATOM 5572 N N . THR A 1 733 ? 34.259 -11.740 -39.649 1.00 88.56 733 THR A N 1
ATOM 5573 C CA . THR A 1 733 ? 34.050 -12.332 -38.325 1.00 88.56 733 THR A CA 1
ATOM 5574 C C . THR A 1 733 ? 34.021 -11.262 -37.238 1.00 88.56 733 THR A C 1
ATOM 5576 O O . THR A 1 733 ? 34.484 -10.138 -37.429 1.00 88.56 733 THR A O 1
ATOM 5579 N N . ALA A 1 734 ? 33.499 -11.618 -36.067 1.00 90.56 734 ALA A N 1
ATOM 5580 C CA . ALA A 1 734 ? 33.577 -10.755 -34.897 1.00 90.56 734 ALA A CA 1
ATOM 5581 C C . ALA A 1 734 ? 35.041 -10.547 -34.468 1.00 90.56 734 ALA A C 1
ATOM 5583 O O . ALA A 1 734 ? 35.818 -11.501 -34.435 1.00 90.56 734 ALA A O 1
ATOM 5584 N N . VAL A 1 735 ? 35.396 -9.311 -34.125 1.00 92.44 735 VAL A N 1
ATOM 5585 C CA . VAL A 1 735 ? 36.709 -8.920 -33.606 1.00 92.44 735 VAL A CA 1
ATOM 5586 C C . VAL A 1 735 ? 36.610 -8.753 -32.094 1.00 92.44 735 VAL A C 1
ATOM 5588 O O . VAL A 1 735 ? 35.897 -7.873 -31.613 1.00 92.44 735 VAL A O 1
ATOM 5591 N N . GLN A 1 736 ? 37.312 -9.592 -31.337 1.00 92.00 736 GLN A N 1
ATOM 5592 C CA . GLN A 1 736 ? 37.299 -9.574 -29.872 1.00 92.00 736 GLN A CA 1
ATOM 5593 C C . GLN A 1 736 ? 38.547 -8.889 -29.329 1.00 92.00 736 GLN A C 1
ATOM 5595 O O . GLN A 1 736 ? 39.665 -9.381 -29.487 1.00 92.00 736 GLN A O 1
ATOM 5600 N N . VAL A 1 737 ? 38.356 -7.740 -28.682 1.00 92.38 737 VAL A N 1
ATOM 5601 C CA . VAL A 1 737 ? 39.456 -6.870 -28.257 1.00 92.38 737 VAL A CA 1
ATOM 5602 C C . VAL A 1 737 ? 39.305 -6.380 -26.830 1.00 92.38 737 VAL A C 1
ATOM 5604 O O . VAL A 1 737 ? 38.206 -6.124 -26.341 1.00 92.38 737 VAL A O 1
ATOM 5607 N N . GLN A 1 738 ? 40.440 -6.217 -26.161 1.00 90.50 738 GLN A N 1
ATOM 5608 C CA . GLN A 1 738 ? 40.540 -5.537 -24.881 1.00 90.50 738 GLN A CA 1
ATOM 5609 C C . GLN A 1 738 ? 41.054 -4.106 -25.106 1.00 90.50 738 GLN A C 1
ATOM 5611 O O . GLN A 1 738 ? 42.196 -3.882 -25.518 1.00 90.50 738 GLN A O 1
ATOM 5616 N N . GLY A 1 739 ? 40.173 -3.133 -24.856 1.00 87.75 739 GLY A N 1
ATOM 5617 C CA . GLY A 1 739 ? 40.311 -1.738 -25.271 1.00 87.75 739 GLY A CA 1
ATOM 5618 C C . GLY A 1 739 ? 39.421 -1.373 -26.466 1.00 87.75 739 GLY A C 1
ATOM 5619 O O . GLY A 1 739 ? 38.919 -2.234 -27.183 1.00 87.75 739 GLY A O 1
ATOM 5620 N N . LYS A 1 740 ? 39.230 -0.066 -26.679 1.00 88.44 740 LYS A N 1
ATOM 5621 C CA . LYS A 1 740 ? 38.429 0.480 -27.786 1.00 88.44 740 LYS A CA 1
ATOM 5622 C C . LYS A 1 740 ? 39.266 0.552 -29.069 1.00 88.44 740 LYS A C 1
ATOM 5624 O O . LYS A 1 740 ? 40.401 1.036 -29.033 1.00 88.44 740 LYS A O 1
ATOM 5629 N N . LEU A 1 741 ? 38.703 0.104 -30.195 1.00 88.00 741 LEU A N 1
ATOM 5630 C CA . LEU A 1 741 ? 39.299 0.319 -31.520 1.00 88.00 741 LEU A CA 1
ATOM 5631 C C . LEU A 1 741 ? 39.345 1.819 -31.853 1.00 88.00 741 LEU A C 1
ATOM 5633 O O . LEU A 1 741 ? 38.544 2.607 -31.353 1.00 88.00 741 LEU A O 1
ATOM 5637 N N . GLN A 1 742 ? 40.291 2.223 -32.705 1.00 84.19 742 GLN A N 1
ATOM 5638 C CA . GLN A 1 742 ? 40.418 3.624 -33.112 1.00 84.19 742 GLN A CA 1
ATOM 5639 C C . GLN A 1 742 ? 39.241 4.050 -34.000 1.00 84.19 742 GLN A C 1
ATOM 5641 O O . GLN A 1 742 ? 38.699 3.253 -34.765 1.00 84.19 742 GLN A O 1
ATOM 5646 N N . LEU A 1 743 ? 38.870 5.328 -33.936 1.00 84.06 743 LEU A N 1
ATOM 5647 C CA . LEU A 1 743 ? 37.880 5.907 -34.844 1.00 84.06 743 LEU A CA 1
ATOM 5648 C C . LEU A 1 743 ? 38.533 6.167 -36.203 1.00 84.06 743 LEU A C 1
ATOM 5650 O O . LEU A 1 743 ? 39.657 6.671 -36.261 1.00 84.06 743 LEU A O 1
ATOM 5654 N N . TYR A 1 744 ? 37.852 5.835 -37.298 1.00 76.56 744 TYR A N 1
ATOM 5655 C CA . TYR A 1 744 ? 38.383 6.123 -38.627 1.00 76.56 744 TYR A CA 1
ATOM 5656 C C . TYR A 1 744 ? 38.351 7.636 -38.917 1.00 76.56 744 TYR A C 1
ATOM 5658 O O . TYR A 1 744 ? 37.286 8.203 -39.144 1.00 76.56 744 TYR A O 1
ATOM 5666 N N . SER A 1 745 ? 39.520 8.291 -38.918 1.00 65.75 745 SER A N 1
ATOM 5667 C CA . SER A 1 745 ? 39.688 9.726 -39.229 1.00 65.75 745 SER A CA 1
ATOM 5668 C C . SER A 1 745 ? 40.206 10.006 -40.648 1.00 65.75 745 SER A C 1
ATOM 5670 O O . SER A 1 745 ? 40.344 11.165 -41.031 1.00 65.75 745 SER A O 1
ATOM 5672 N N . GLY A 1 746 ? 40.516 8.964 -41.431 1.00 64.38 746 GLY A N 1
ATOM 5673 C CA . GLY A 1 746 ? 41.144 9.093 -42.753 1.00 64.38 746 GLY A CA 1
ATOM 5674 C C . GLY A 1 746 ? 42.669 9.298 -42.737 1.00 64.38 746 GLY A C 1
ATOM 5675 O O . GLY A 1 746 ? 43.259 9.484 -43.802 1.00 64.38 746 GLY A O 1
ATOM 5676 N N . ASP A 1 747 ? 43.318 9.243 -41.569 1.00 58.62 747 ASP A N 1
ATOM 5677 C CA . ASP A 1 747 ? 44.771 9.417 -41.442 1.00 58.62 747 ASP A CA 1
ATOM 5678 C C . ASP A 1 747 ? 45.580 8.230 -41.993 1.00 58.62 747 ASP A C 1
ATOM 5680 O O . ASP A 1 747 ? 45.235 7.059 -41.814 1.00 58.62 747 ASP A O 1
ATOM 5684 N N . ALA A 1 748 ? 46.715 8.536 -42.630 1.00 57.94 748 ALA A N 1
ATOM 5685 C CA . ALA A 1 748 ? 47.627 7.540 -43.182 1.00 57.94 748 ALA A CA 1
ATOM 5686 C C . ALA A 1 748 ? 48.467 6.883 -42.072 1.00 57.94 748 ALA A C 1
ATOM 5688 O O . ALA A 1 748 ? 49.411 7.480 -41.550 1.00 57.94 748 ALA A O 1
ATOM 5689 N N . SER A 1 749 ? 48.149 5.635 -41.720 1.00 69.06 749 SER A N 1
ATOM 5690 C CA . SER A 1 749 ? 49.048 4.791 -40.927 1.00 69.06 749 SER A CA 1
ATOM 5691 C C . SER A 1 749 ? 50.114 4.137 -41.812 1.00 69.06 749 SER A C 1
ATOM 5693 O O . SER A 1 749 ? 49.914 3.977 -43.011 1.00 69.06 749 SER A O 1
ATOM 5695 N N . VAL A 1 750 ? 51.259 3.760 -41.236 1.00 74.31 750 VAL A N 1
ATOM 5696 C CA . VAL A 1 750 ? 52.323 3.027 -41.953 1.00 74.31 750 VAL A CA 1
ATOM 5697 C C . VAL A 1 750 ? 52.010 1.524 -42.016 1.00 74.31 750 VAL A C 1
ATOM 5699 O O . VAL A 1 750 ? 52.479 0.838 -42.921 1.00 74.31 750 VAL A O 1
ATOM 5702 N N . THR A 1 751 ? 51.194 1.023 -41.084 1.00 82.00 751 THR A N 1
ATOM 5703 C CA . THR A 1 751 ? 50.751 -0.375 -40.986 1.00 82.00 751 THR A CA 1
ATOM 5704 C C . THR A 1 751 ? 49.244 -0.476 -41.191 1.00 82.00 751 THR A C 1
ATOM 5706 O O . THR A 1 751 ? 48.527 0.510 -41.019 1.00 82.00 751 THR A O 1
ATOM 5709 N N . ASP A 1 752 ? 48.769 -1.665 -41.548 1.00 87.19 752 ASP A N 1
ATOM 5710 C CA . ASP A 1 752 ? 47.337 -1.942 -41.651 1.00 87.19 752 ASP A CA 1
ATOM 5711 C C . ASP A 1 752 ? 46.715 -1.887 -40.238 1.00 87.19 752 ASP A C 1
ATOM 5713 O O . ASP A 1 752 ? 47.359 -2.272 -39.256 1.00 87.19 752 ASP A O 1
ATOM 5717 N N . LYS A 1 753 ? 45.501 -1.340 -40.107 1.00 88.69 753 LYS A N 1
ATOM 5718 C CA . LYS A 1 753 ? 44.837 -1.125 -38.807 1.00 88.69 753 LYS A CA 1
ATOM 5719 C C . LYS A 1 753 ? 43.330 -1.341 -38.878 1.00 88.69 753 LYS A C 1
ATOM 5721 O O . LYS A 1 753 ? 42.716 -1.074 -39.910 1.00 88.69 753 LYS A O 1
ATOM 5726 N N . LEU A 1 754 ? 42.744 -1.752 -37.750 1.00 91.88 754 LEU A N 1
ATOM 5727 C CA . LEU A 1 754 ? 41.294 -1.824 -37.561 1.00 91.88 754 LEU A CA 1
ATOM 5728 C C . LEU A 1 754 ? 40.727 -0.528 -36.981 1.00 91.88 754 LEU A C 1
ATOM 5730 O O . LEU A 1 754 ? 41.285 0.052 -36.046 1.00 91.88 754 LEU A O 1
ATOM 5734 N N . TYR A 1 755 ? 39.567 -0.137 -37.501 1.00 91.50 755 TYR A N 1
ATOM 5735 C CA . TYR A 1 755 ? 38.824 1.038 -37.080 1.00 91.50 755 TYR A CA 1
ATOM 5736 C C . TYR A 1 755 ? 37.340 0.737 -36.859 1.00 91.50 755 TYR A C 1
ATOM 5738 O O . TYR A 1 755 ? 36.765 -0.157 -37.486 1.00 91.50 755 TYR A O 1
ATOM 5746 N N . VAL A 1 756 ? 36.711 1.552 -36.010 1.00 92.06 756 VAL A N 1
ATOM 5747 C CA . VAL A 1 756 ? 35.253 1.705 -35.960 1.00 92.06 756 VAL A CA 1
ATOM 5748 C C . VAL A 1 756 ? 34.827 2.653 -37.080 1.00 92.06 756 VAL A C 1
ATOM 5750 O O . VAL A 1 756 ? 35.385 3.742 -37.245 1.00 92.06 756 VAL A O 1
ATOM 5753 N N . SER A 1 757 ? 33.833 2.222 -37.848 1.00 91.44 757 SER A N 1
ATOM 5754 C CA . SER A 1 757 ? 33.166 2.993 -38.899 1.00 91.44 757 SER A CA 1
ATOM 5755 C C . SER A 1 757 ? 31.667 3.076 -38.612 1.00 91.44 757 SER A C 1
ATOM 5757 O O . SER A 1 757 ? 31.176 2.393 -37.716 1.00 91.44 757 SER A O 1
ATOM 5759 N N . ALA A 1 758 ? 30.925 3.819 -39.436 1.00 89.19 758 ALA A N 1
ATOM 5760 C CA . ALA A 1 758 ? 29.468 3.866 -39.347 1.00 89.19 758 ALA A CA 1
ATOM 5761 C C . ALA A 1 758 ? 28.810 2.476 -39.422 1.00 89.19 758 ALA A C 1
ATOM 5763 O O . ALA A 1 758 ? 27.773 2.262 -38.808 1.00 89.19 758 ALA A O 1
ATOM 5764 N N . SER A 1 759 ? 29.421 1.514 -40.123 1.00 91.88 759 SER A N 1
ATOM 5765 C CA . SER A 1 759 ? 28.868 0.161 -40.292 1.00 91.88 759 SER A CA 1
ATOM 5766 C C . SER A 1 759 ? 29.211 -0.801 -39.148 1.00 91.88 759 SER A C 1
ATOM 5768 O O . SER A 1 759 ? 28.775 -1.953 -39.187 1.00 91.88 759 SER A O 1
ATOM 5770 N N . SER A 1 760 ? 30.046 -0.382 -38.192 1.00 93.69 760 SER A N 1
ATOM 5771 C CA . SER A 1 760 ? 30.632 -1.260 -37.175 1.00 93.69 760 SER A CA 1
ATOM 5772 C C . SER A 1 760 ? 29.725 -1.395 -35.952 1.00 93.69 760 SER A C 1
ATOM 5774 O O . SER A 1 760 ? 29.283 -0.397 -35.403 1.00 93.69 760 SER A O 1
ATOM 5776 N N . VAL A 1 761 ? 29.489 -2.606 -35.455 1.00 94.31 761 VAL A N 1
ATOM 5777 C CA . VAL A 1 761 ? 28.673 -2.816 -34.246 1.00 94.31 761 VAL A CA 1
ATOM 5778 C C . VAL A 1 761 ? 29.576 -3.238 -33.098 1.00 94.31 761 VAL A C 1
ATOM 5780 O O . VAL A 1 761 ? 30.100 -4.348 -33.108 1.00 94.31 761 VAL A O 1
ATOM 5783 N N . SER A 1 762 ? 29.763 -2.358 -32.117 1.00 92.62 762 SER A N 1
ATOM 5784 C CA . SER A 1 762 ? 30.541 -2.620 -30.900 1.00 92.62 762 SER A CA 1
ATOM 5785 C C . SER A 1 762 ? 29.608 -3.060 -29.778 1.00 92.62 762 SER A C 1
ATOM 5787 O O . SER A 1 762 ? 28.589 -2.412 -29.546 1.00 92.62 762 SER A O 1
ATOM 5789 N N . ILE A 1 763 ? 29.960 -4.131 -29.070 1.00 91.06 763 ILE A N 1
ATOM 5790 C CA . ILE A 1 763 ? 29.193 -4.654 -27.934 1.00 91.06 763 ILE A CA 1
ATOM 5791 C C . ILE A 1 763 ? 30.139 -4.837 -26.737 1.00 91.06 763 ILE A C 1
ATOM 5793 O O . ILE A 1 763 ? 31.107 -5.601 -26.851 1.00 91.06 763 ILE A O 1
ATOM 5797 N N . PRO A 1 764 ? 29.899 -4.164 -25.594 1.00 89.62 764 PRO A N 1
ATOM 5798 C CA . PRO A 1 764 ? 30.708 -4.340 -24.393 1.00 89.62 764 PRO A CA 1
ATOM 5799 C C . PRO A 1 764 ? 30.503 -5.732 -23.786 1.00 89.62 764 PRO A C 1
ATOM 5801 O O . PRO A 1 764 ? 29.373 -6.152 -23.528 1.00 89.62 764 PRO A O 1
ATOM 5804 N N . TYR A 1 765 ? 31.600 -6.437 -23.518 1.00 87.38 765 TYR A N 1
ATOM 5805 C CA . TYR A 1 765 ? 31.584 -7.709 -22.798 1.00 87.38 765 TYR A CA 1
ATOM 5806 C C . TYR A 1 765 ? 31.445 -7.482 -21.287 1.00 87.38 765 TYR A C 1
ATOM 5808 O O . TYR A 1 765 ? 32.129 -6.630 -20.717 1.00 87.38 765 TYR A O 1
ATOM 5816 N N . VAL A 1 766 ? 30.610 -8.283 -20.626 1.00 86.19 766 VAL A N 1
ATOM 5817 C CA . VAL A 1 766 ? 30.361 -8.196 -19.181 1.00 86.19 766 VAL A CA 1
ATOM 5818 C C . VAL A 1 766 ? 30.803 -9.493 -18.506 1.00 86.19 766 VAL A C 1
ATOM 5820 O O . VAL A 1 766 ? 30.311 -10.570 -18.837 1.00 86.19 766 VAL A O 1
ATOM 5823 N N . ASP A 1 767 ? 31.729 -9.395 -17.547 1.00 82.50 767 ASP A N 1
ATOM 5824 C CA . ASP A 1 767 ? 32.092 -10.511 -16.665 1.00 82.50 767 ASP A CA 1
ATOM 5825 C C . ASP A 1 767 ? 31.081 -10.602 -15.519 1.00 82.50 767 ASP A C 1
ATOM 5827 O O . ASP A 1 767 ? 31.116 -9.799 -14.586 1.00 82.50 767 ASP A O 1
ATOM 5831 N N . THR A 1 768 ? 30.182 -11.585 -15.580 1.00 81.44 768 THR A N 1
ATOM 5832 C CA . THR A 1 768 ? 29.086 -11.741 -14.612 1.00 81.44 768 THR A CA 1
ATOM 5833 C C . THR A 1 768 ? 29.552 -11.941 -13.172 1.00 81.44 768 THR A C 1
ATOM 5835 O O . THR A 1 768 ? 28.789 -11.639 -12.258 1.00 81.44 768 THR A O 1
ATOM 5838 N N . ASN A 1 769 ? 30.789 -12.395 -12.945 1.00 78.69 769 ASN A N 1
ATOM 5839 C CA . ASN A 1 769 ? 31.323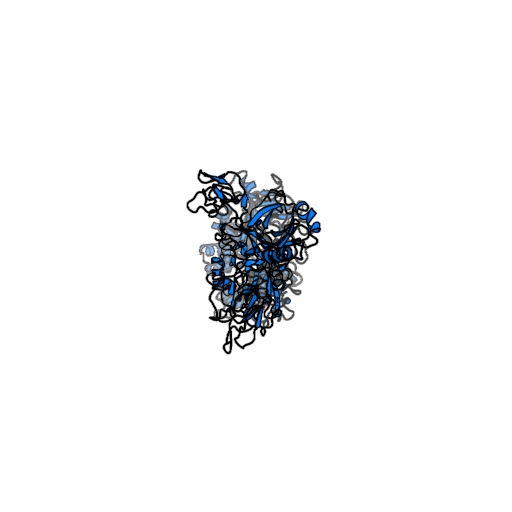 -12.592 -11.594 1.00 78.69 769 ASN A CA 1
ATOM 5840 C C . ASN A 1 769 ? 31.828 -11.292 -10.950 1.00 78.69 769 ASN A C 1
ATOM 5842 O O . ASN A 1 769 ? 31.977 -11.240 -9.732 1.00 78.69 769 ASN A O 1
ATOM 5846 N N . ASN A 1 770 ? 32.103 -10.262 -11.755 1.00 79.25 770 ASN A N 1
ATOM 5847 C CA . ASN A 1 770 ? 32.703 -8.997 -11.320 1.00 79.25 770 ASN A CA 1
ATOM 5848 C C . ASN A 1 770 ? 31.891 -7.764 -11.764 1.00 79.25 770 ASN A C 1
ATOM 5850 O O . ASN A 1 770 ? 32.385 -6.640 -11.686 1.00 79.25 770 ASN A O 1
ATOM 5854 N N . ALA A 1 771 ? 30.667 -7.960 -12.259 1.00 83.19 771 ALA A N 1
ATOM 5855 C CA . ALA A 1 771 ? 29.820 -6.884 -12.758 1.00 83.19 771 ALA A CA 1
ATOM 5856 C C . ALA A 1 771 ? 29.094 -6.138 -11.630 1.00 83.19 771 ALA A C 1
ATOM 5858 O O . ALA A 1 771 ? 28.685 -6.726 -10.626 1.00 83.19 771 ALA A O 1
ATOM 5859 N N . ASN A 1 772 ? 28.872 -4.839 -11.840 1.00 88.06 772 ASN A N 1
ATOM 5860 C CA . ASN A 1 772 ? 27.964 -4.059 -11.005 1.00 88.06 772 ASN A CA 1
ATOM 5861 C C . ASN A 1 772 ? 26.526 -4.545 -11.206 1.00 88.06 772 ASN A C 1
ATOM 5863 O O . ASN A 1 772 ? 26.110 -4.824 -12.333 1.00 88.06 772 ASN A O 1
ATOM 5867 N N . LEU A 1 773 ? 25.766 -4.617 -10.115 1.00 93.62 773 LEU A N 1
ATOM 5868 C CA . LEU A 1 773 ? 24.363 -5.003 -10.180 1.00 93.62 773 LEU A CA 1
ATOM 5869 C C . LEU A 1 773 ? 23.488 -3.820 -10.582 1.00 93.62 773 LEU A C 1
ATOM 5871 O O . LEU A 1 773 ? 23.625 -2.707 -10.066 1.00 93.62 773 LEU A O 1
ATOM 5875 N N . VAL A 1 774 ? 22.546 -4.109 -11.466 1.00 95.56 774 VAL A N 1
ATOM 5876 C CA . VAL A 1 774 ? 21.394 -3.265 -11.756 1.00 95.56 774 VAL A CA 1
ATOM 5877 C C . VAL A 1 774 ? 20.196 -3.817 -10.995 1.00 95.56 774 VAL A C 1
ATOM 5879 O O . VAL A 1 774 ? 20.063 -5.029 -10.820 1.00 95.56 774 VAL A O 1
ATOM 5882 N N . TYR A 1 775 ? 19.324 -2.935 -10.524 1.00 96.50 775 TYR A N 1
ATOM 5883 C CA . TYR A 1 775 ? 18.199 -3.312 -9.675 1.00 96.50 775 TYR A CA 1
ATOM 5884 C C . TYR A 1 775 ? 16.903 -3.040 -10.425 1.00 96.50 775 TYR A C 1
ATOM 5886 O O . TYR A 1 775 ? 16.554 -1.894 -10.707 1.00 96.50 775 TYR A O 1
ATOM 5894 N N . LEU A 1 776 ? 16.214 -4.119 -10.789 1.00 97.00 776 LEU A N 1
ATOM 5895 C CA . LEU A 1 776 ? 15.018 -4.081 -11.623 1.00 97.00 776 LEU A CA 1
ATOM 5896 C C . LEU A 1 776 ? 13.900 -4.915 -11.004 1.00 97.00 776 LEU A C 1
ATOM 5898 O O . LEU A 1 776 ? 14.143 -5.917 -10.328 1.00 97.00 776 LEU A O 1
ATOM 5902 N N . THR A 1 777 ? 12.656 -4.539 -11.280 1.00 95.38 777 THR A N 1
ATOM 5903 C CA . THR A 1 777 ? 11.490 -5.326 -10.882 1.00 95.38 777 THR A CA 1
ATOM 5904 C C . THR A 1 777 ? 11.288 -6.534 -11.785 1.00 95.38 777 THR A C 1
ATOM 5906 O O . THR A 1 777 ? 11.084 -6.402 -12.995 1.00 95.38 777 THR A O 1
ATOM 5909 N N . TYR A 1 778 ? 11.232 -7.716 -11.184 1.00 94.31 778 TYR A N 1
ATOM 5910 C CA . TYR A 1 778 ? 10.904 -8.972 -11.843 1.00 94.31 778 TYR A CA 1
ATOM 5911 C C . TYR A 1 778 ? 9.408 -9.300 -11.675 1.00 94.31 778 TYR A C 1
ATOM 5913 O O . TYR A 1 778 ? 8.988 -10.060 -10.791 1.00 94.31 778 TYR A O 1
ATOM 5921 N N . ARG A 1 779 ? 8.585 -8.698 -12.543 1.00 93.06 779 ARG A N 1
ATOM 5922 C CA . ARG A 1 779 ? 7.120 -8.861 -12.591 1.00 93.06 779 ARG A CA 1
ATOM 5923 C C . ARG A 1 779 ? 6.666 -9.432 -13.935 1.00 93.06 779 ARG A C 1
ATOM 5925 O O . ARG A 1 779 ? 7.370 -9.284 -14.932 1.00 93.06 779 ARG A O 1
ATOM 5932 N N . ASP A 1 780 ? 5.534 -10.131 -13.961 1.00 91.94 780 ASP A N 1
ATOM 5933 C CA . ASP A 1 780 ? 5.111 -10.933 -15.120 1.00 91.94 780 ASP A CA 1
ATOM 5934 C C . ASP A 1 780 ? 4.853 -10.088 -16.375 1.00 91.94 780 ASP A C 1
ATOM 5936 O O . ASP A 1 780 ? 5.216 -10.493 -17.476 1.00 91.94 780 ASP A O 1
ATOM 5940 N N . GLU A 1 781 ? 4.329 -8.876 -16.214 1.00 92.69 781 GLU A N 1
ATOM 5941 C CA . GLU A 1 781 ? 4.102 -7.894 -17.277 1.00 92.69 781 GLU A CA 1
ATOM 5942 C C . GLU A 1 781 ? 5.391 -7.433 -17.987 1.00 92.69 781 GLU A C 1
ATOM 5944 O O . GLU A 1 781 ? 5.363 -7.066 -19.171 1.00 92.69 781 GLU A O 1
ATOM 5949 N N . PHE A 1 782 ? 6.530 -7.501 -17.291 1.00 95.31 782 PHE A N 1
ATOM 5950 C CA . PHE A 1 782 ? 7.843 -7.113 -17.807 1.00 95.31 782 PHE A CA 1
ATOM 5951 C C . PHE A 1 782 ? 8.655 -8.298 -18.314 1.00 95.31 782 PHE A C 1
ATOM 5953 O O . PHE A 1 782 ? 9.680 -8.094 -18.962 1.00 95.31 782 PHE A O 1
ATOM 5960 N N . LYS A 1 783 ? 8.213 -9.534 -18.065 1.00 95.50 783 LYS A N 1
ATOM 5961 C CA . LYS A 1 783 ? 8.875 -10.720 -18.607 1.00 95.50 783 LYS A CA 1
ATOM 5962 C C . LYS A 1 783 ? 8.661 -10.806 -20.112 1.00 95.50 783 LYS A C 1
ATOM 5964 O O . LYS A 1 783 ? 7.619 -10.429 -20.654 1.00 95.50 783 LYS A O 1
ATOM 5969 N N . CYS A 1 784 ? 9.657 -11.349 -20.793 1.00 95.88 784 CYS A N 1
ATOM 5970 C CA . CYS A 1 784 ? 9.570 -11.674 -22.208 1.00 95.88 784 CYS A CA 1
ATOM 5971 C C . CYS A 1 784 ? 10.105 -13.085 -22.473 1.00 95.88 784 CYS A C 1
ATOM 5973 O O . CYS A 1 784 ? 10.835 -13.661 -21.668 1.00 95.88 784 CYS A O 1
ATOM 5975 N N . ASN A 1 785 ? 9.698 -13.678 -23.595 1.00 95.00 785 ASN A N 1
ATOM 5976 C CA . ASN A 1 785 ? 10.189 -14.992 -24.000 1.00 95.00 785 ASN A CA 1
ATOM 5977 C C . ASN A 1 785 ? 11.589 -14.857 -24.617 1.00 95.00 785 ASN A C 1
ATOM 5979 O O . ASN A 1 785 ? 11.813 -13.957 -25.423 1.00 95.00 785 ASN A O 1
ATOM 5983 N N . GLN A 1 786 ? 12.492 -15.791 -24.310 1.00 92.44 786 GLN A N 1
ATOM 5984 C CA . GLN A 1 786 ? 13.849 -15.828 -24.867 1.00 92.44 786 GLN A CA 1
ATOM 5985 C C . GLN A 1 786 ? 13.903 -15.807 -26.405 1.00 92.44 786 GLN A C 1
ATOM 5987 O O . GLN A 1 786 ? 14.878 -15.322 -26.966 1.00 92.44 786 GLN A O 1
ATOM 5992 N N . ASN A 1 787 ? 12.861 -16.292 -27.091 1.00 93.19 787 ASN A N 1
ATOM 5993 C CA . ASN A 1 787 ? 12.766 -16.269 -28.555 1.00 93.19 787 ASN A CA 1
ATOM 5994 C C . ASN A 1 787 ? 12.677 -14.846 -29.132 1.00 93.19 787 ASN A C 1
ATOM 5996 O O . ASN A 1 787 ? 12.815 -14.673 -30.339 1.00 93.19 787 ASN A O 1
ATOM 6000 N N . TYR A 1 788 ? 12.412 -13.846 -28.288 1.00 95.12 788 TYR A N 1
ATOM 6001 C CA . TYR A 1 788 ? 12.353 -12.439 -28.670 1.00 95.12 788 TYR A CA 1
ATOM 6002 C C . TYR A 1 788 ? 13.554 -11.630 -28.166 1.00 95.12 788 TYR A C 1
ATOM 6004 O O . TYR A 1 788 ? 13.495 -10.403 -28.187 1.00 95.12 788 TYR A O 1
ATOM 6012 N N . LEU A 1 789 ? 14.627 -12.286 -27.704 1.00 94.44 789 LEU A N 1
ATOM 6013 C CA . LEU A 1 789 ? 15.849 -11.613 -27.262 1.00 94.44 789 LEU A CA 1
ATOM 6014 C C . LEU A 1 789 ? 16.355 -10.635 -28.336 1.00 94.44 789 LEU A C 1
ATOM 6016 O O . LEU A 1 789 ? 16.460 -10.984 -29.509 1.00 94.44 789 LEU A O 1
ATOM 6020 N N . GLY A 1 790 ? 16.651 -9.402 -27.925 1.00 93.69 790 GLY A N 1
ATOM 6021 C CA . GLY A 1 790 ? 17.090 -8.340 -28.827 1.00 93.69 790 GLY A CA 1
ATOM 6022 C C . GLY A 1 790 ? 15.952 -7.640 -29.575 1.00 93.69 790 GLY A C 1
ATOM 6023 O O . GLY A 1 790 ? 16.228 -6.829 -30.456 1.00 93.69 790 GLY A O 1
ATOM 6024 N N . CYS A 1 791 ? 14.681 -7.909 -29.256 1.00 96.56 791 CYS A N 1
ATOM 6025 C CA . CYS A 1 791 ? 13.557 -7.205 -29.873 1.00 96.56 791 CYS A CA 1
ATOM 6026 C C . CYS A 1 791 ? 13.669 -5.685 -29.672 1.00 96.56 791 CYS A C 1
ATOM 6028 O O . CYS A 1 791 ? 13.536 -5.180 -28.557 1.00 96.56 791 CYS A O 1
ATOM 6030 N N . THR A 1 792 ? 13.902 -4.962 -30.765 1.00 95.50 792 THR A N 1
ATOM 6031 C CA . THR A 1 792 ? 14.200 -3.528 -30.781 1.00 95.50 792 THR A CA 1
ATOM 6032 C C . THR A 1 792 ? 13.249 -2.816 -31.732 1.00 95.50 792 THR A C 1
ATOM 6034 O O . THR A 1 792 ? 13.026 -3.265 -32.859 1.00 95.50 792 THR A O 1
ATOM 6037 N N . GLU A 1 793 ? 12.685 -1.698 -31.280 1.00 96.06 793 GLU A N 1
ATOM 6038 C CA . GLU A 1 793 ? 11.992 -0.762 -32.161 1.00 96.06 793 GLU A CA 1
ATOM 6039 C C . GLU A 1 793 ? 13.019 0.051 -32.948 1.00 96.06 793 GLU A C 1
ATOM 6041 O O . GLU A 1 793 ? 13.938 0.628 -32.368 1.00 96.06 793 GLU A O 1
ATOM 6046 N N . VAL A 1 794 ? 12.844 0.109 -34.265 1.00 96.44 794 VAL A N 1
ATOM 6047 C CA . VAL A 1 794 ? 13.761 0.788 -35.177 1.00 96.44 794 VAL A CA 1
ATOM 6048 C C . VAL A 1 794 ? 13.018 1.659 -36.185 1.00 96.44 794 VAL A C 1
ATOM 6050 O O . VAL A 1 794 ? 11.927 1.317 -36.653 1.00 96.44 794 VAL A O 1
ATOM 6053 N N . GLY A 1 795 ? 13.641 2.775 -36.559 1.00 96.69 795 GLY A N 1
ATOM 6054 C CA . GLY A 1 795 ? 13.239 3.616 -37.680 1.00 96.69 795 GLY A CA 1
ATOM 6055 C C . GLY A 1 795 ? 13.959 3.195 -38.959 1.00 96.69 795 GLY A C 1
ATOM 6056 O O . GLY A 1 795 ? 15.140 3.484 -39.130 1.00 96.69 795 GLY A O 1
ATOM 6057 N N . VAL A 1 796 ? 13.256 2.544 -39.882 1.00 95.62 796 VAL A N 1
ATOM 6058 C CA . VAL A 1 796 ? 13.767 2.198 -41.215 1.00 95.62 796 VAL A CA 1
ATOM 6059 C C . VAL A 1 796 ? 13.889 3.468 -42.046 1.00 95.62 796 VAL A C 1
ATOM 6061 O O . VAL A 1 796 ? 12.880 4.077 -42.405 1.00 95.62 796 VAL A O 1
ATOM 6064 N N . GLN A 1 797 ? 15.120 3.870 -42.338 1.00 94.19 797 GLN A N 1
ATOM 6065 C CA . GLN A 1 797 ? 15.417 5.106 -43.042 1.00 94.19 797 GLN A CA 1
ATOM 6066 C C . GLN A 1 797 ? 15.192 4.948 -44.550 1.00 94.19 797 GLN A C 1
ATOM 6068 O O . GLN A 1 797 ? 15.821 4.113 -45.199 1.00 94.19 797 GLN A O 1
ATOM 6073 N N . ASN A 1 798 ? 14.357 5.814 -45.122 1.00 91.19 798 ASN A N 1
ATOM 6074 C CA . ASN A 1 798 ? 14.127 5.912 -46.560 1.00 91.19 798 ASN A CA 1
ATOM 6075 C C . ASN A 1 798 ? 14.498 7.315 -47.042 1.00 91.19 798 ASN A C 1
ATOM 6077 O O . ASN A 1 798 ? 13.971 8.311 -46.543 1.00 91.19 798 ASN A O 1
ATOM 6081 N N . GLN A 1 799 ? 15.400 7.412 -48.020 1.00 89.88 799 GLN A N 1
ATOM 6082 C CA . GLN A 1 799 ? 15.742 8.699 -48.620 1.00 89.88 799 GLN A CA 1
ATOM 6083 C C . GLN A 1 799 ? 14.620 9.128 -49.573 1.00 89.88 799 GLN A C 1
ATOM 6085 O O . GLN A 1 799 ? 14.350 8.457 -50.568 1.00 89.88 799 GLN A O 1
ATOM 6090 N N . VAL A 1 800 ? 13.991 10.270 -49.299 1.00 88.81 800 VAL A N 1
ATOM 6091 C CA . VAL A 1 800 ? 12.867 10.813 -50.078 1.00 88.81 800 VAL A CA 1
ATOM 6092 C C . VAL A 1 800 ? 13.200 12.105 -50.822 1.00 88.81 800 VAL A C 1
ATOM 6094 O O . VAL A 1 800 ? 12.429 12.489 -51.698 1.00 88.81 800 VAL A O 1
ATOM 6097 N N . LEU A 1 801 ? 14.332 12.758 -50.536 1.00 90.56 801 LEU A N 1
ATOM 6098 C CA . LEU A 1 801 ? 14.821 13.929 -51.279 1.00 90.56 801 LEU A CA 1
ATOM 6099 C C . LEU A 1 801 ? 16.298 13.766 -51.688 1.00 90.56 801 LEU A C 1
ATOM 6101 O O . LEU A 1 801 ? 17.034 13.033 -51.027 1.00 90.56 801 LEU A O 1
ATOM 6105 N N . PRO A 1 802 ? 16.771 14.444 -52.754 1.00 86.25 802 PRO A N 1
ATOM 6106 C CA . PRO A 1 802 ? 18.121 14.238 -53.298 1.00 86.25 802 PRO A CA 1
ATOM 6107 C C . PRO A 1 802 ? 19.287 14.643 -52.379 1.00 86.25 802 PRO A C 1
ATOM 6109 O O . PRO A 1 802 ? 20.385 14.102 -52.514 1.00 86.25 802 PRO A O 1
ATOM 6112 N N . ASP A 1 803 ? 19.092 15.610 -51.476 1.00 86.56 803 ASP A N 1
ATOM 6113 C CA . ASP A 1 803 ? 20.179 16.162 -50.655 1.00 86.56 803 ASP A CA 1
ATOM 6114 C C . ASP A 1 803 ? 20.471 15.281 -49.440 1.00 86.56 803 ASP A C 1
ATOM 6116 O O . ASP A 1 803 ? 19.896 15.449 -48.366 1.00 86.56 803 ASP A O 1
ATOM 6120 N N . LYS A 1 804 ? 21.422 14.364 -49.603 1.00 82.81 804 LYS A N 1
ATOM 6121 C CA . LYS A 1 804 ? 21.848 13.441 -48.548 1.00 82.81 804 LYS A CA 1
ATOM 6122 C C . LYS A 1 804 ? 22.358 14.157 -47.298 1.00 82.81 804 LYS A C 1
ATOM 6124 O O . LYS A 1 804 ? 22.301 13.579 -46.231 1.00 82.81 804 LYS A O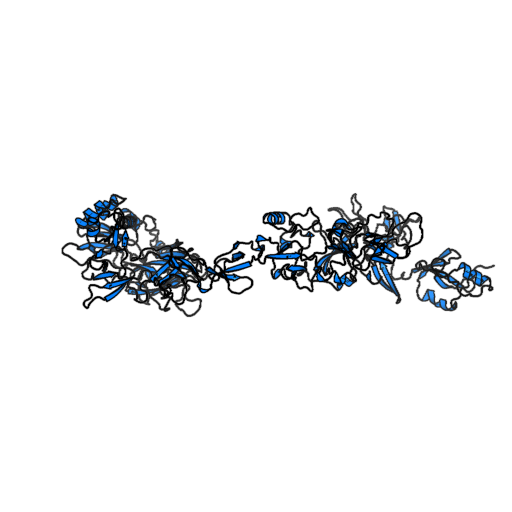 1
ATOM 6129 N N . THR A 1 805 ? 22.823 15.406 -47.374 1.00 83.06 805 THR A N 1
ATOM 6130 C CA . THR A 1 805 ? 23.420 16.105 -46.216 1.00 83.06 805 THR A CA 1
ATOM 6131 C C . THR A 1 805 ? 22.393 16.615 -45.202 1.00 83.06 805 THR A C 1
ATOM 6133 O O . THR A 1 805 ? 22.761 17.085 -44.122 1.00 83.06 805 THR A O 1
ATOM 6136 N N . LYS A 1 806 ? 21.100 16.548 -45.536 1.00 83.50 806 LYS A N 1
ATOM 6137 C CA . LYS A 1 806 ? 20.013 17.092 -44.721 1.00 83.50 806 LYS A CA 1
ATOM 6138 C C . LYS A 1 806 ? 19.172 15.979 -44.125 1.00 83.50 806 LYS A C 1
ATOM 6140 O O . LYS A 1 806 ? 18.664 15.127 -44.844 1.00 83.50 806 LYS A O 1
ATOM 6145 N N . ALA A 1 807 ? 18.922 16.066 -42.821 1.00 82.94 807 ALA A N 1
ATOM 6146 C CA . ALA A 1 807 ? 18.029 15.137 -42.134 1.00 82.94 807 ALA A CA 1
ATOM 6147 C C . ALA A 1 807 ? 16.592 15.170 -42.693 1.00 82.94 807 ALA A C 1
ATOM 6149 O O . ALA A 1 807 ? 15.926 14.144 -42.727 1.00 82.94 807 ALA A O 1
ATOM 6150 N N . SER A 1 808 ? 16.136 16.322 -43.204 1.00 82.56 808 SER A N 1
ATOM 6151 C CA . SER A 1 808 ? 14.824 16.474 -43.854 1.00 82.56 808 SER A CA 1
ATOM 6152 C C . SER A 1 808 ? 14.673 15.670 -45.147 1.00 82.56 808 SER A C 1
ATOM 6154 O O . SER A 1 808 ? 13.565 15.547 -45.654 1.00 82.56 808 SER A O 1
ATOM 6156 N N . SER A 1 809 ? 15.763 15.128 -45.695 1.00 88.81 809 SER A N 1
ATOM 6157 C CA . SER A 1 809 ? 15.722 14.294 -46.895 1.00 88.81 809 SER A CA 1
ATOM 6158 C C . SER A 1 809 ? 15.324 12.848 -46.633 1.00 88.81 809 SER A C 1
ATOM 6160 O O . SER A 1 809 ? 15.256 12.067 -47.585 1.00 88.81 809 SER A O 1
ATOM 6162 N N . TYR A 1 810 ? 15.067 12.491 -45.375 1.00 90.75 810 TYR A N 1
ATOM 6163 C CA . TYR A 1 810 ? 14.781 11.131 -44.952 1.00 90.75 810 TYR A CA 1
ATOM 6164 C C . TYR A 1 810 ? 13.437 11.048 -44.227 1.00 90.75 810 TYR A C 1
ATOM 6166 O O . TYR A 1 810 ? 13.115 11.877 -43.377 1.00 90.75 810 TYR A O 1
ATOM 6174 N N . GLU A 1 811 ? 12.673 10.009 -44.548 1.00 91.31 811 GLU A N 1
ATOM 6175 C CA . GLU A 1 811 ? 11.489 9.583 -43.801 1.00 91.31 811 GLU A CA 1
ATOM 6176 C C . GLU A 1 811 ? 11.784 8.238 -43.125 1.00 91.31 811 GLU A C 1
ATOM 6178 O O . GLU A 1 811 ? 12.562 7.430 -43.637 1.00 91.31 811 GLU A O 1
ATOM 6183 N N . PHE A 1 812 ? 11.157 7.988 -41.975 1.00 94.56 812 PHE A N 1
ATOM 6184 C CA . PHE A 1 812 ? 11.395 6.783 -41.181 1.00 94.56 812 PHE A CA 1
ATOM 6185 C C . PHE A 1 812 ? 10.125 5.946 -41.056 1.00 94.56 812 PHE A C 1
ATOM 6187 O O . PHE A 1 812 ? 9.107 6.422 -40.553 1.00 94.56 812 PHE A O 1
ATOM 6194 N N . GLY A 1 813 ? 10.194 4.689 -41.492 1.00 94.69 813 GLY A N 1
ATOM 6195 C CA . GLY A 1 813 ? 9.155 3.692 -41.239 1.00 94.69 813 GLY A CA 1
ATOM 6196 C C . GLY A 1 813 ? 9.407 2.970 -39.918 1.00 94.69 813 GLY A C 1
ATOM 6197 O O . GLY A 1 813 ? 10.527 2.547 -39.661 1.00 94.69 813 GLY A O 1
ATOM 6198 N N . GLN A 1 814 ? 8.389 2.799 -39.079 1.00 95.19 814 GLN A N 1
ATOM 6199 C CA . GLN A 1 814 ? 8.530 2.030 -37.839 1.00 95.19 814 GLN A CA 1
ATOM 6200 C C . GLN A 1 814 ? 8.607 0.527 -38.138 1.00 95.19 814 GLN A C 1
ATOM 6202 O O . GLN A 1 814 ? 7.818 0.004 -38.930 1.00 95.19 814 GLN A O 1
ATOM 6207 N N . LYS A 1 815 ? 9.527 -0.179 -37.477 1.00 96.12 815 LYS A N 1
ATOM 6208 C CA . LYS A 1 815 ? 9.634 -1.641 -37.531 1.00 96.12 815 LYS A CA 1
ATOM 6209 C C . LYS A 1 815 ? 10.143 -2.199 -36.201 1.00 96.12 815 LYS A C 1
ATOM 6211 O O . LYS A 1 815 ? 10.787 -1.496 -35.431 1.00 96.12 815 LYS A O 1
ATOM 6216 N N . PHE A 1 816 ? 9.871 -3.477 -35.956 1.00 97.06 816 PHE A N 1
ATOM 6217 C CA . PHE A 1 816 ? 10.318 -4.209 -34.772 1.00 97.06 816 PHE A CA 1
ATOM 6218 C C . PHE A 1 816 ? 11.142 -5.419 -35.214 1.00 97.06 816 PHE A C 1
ATOM 6220 O O . PHE A 1 816 ? 10.629 -6.314 -35.893 1.00 97.06 816 PHE A O 1
ATOM 6227 N N . VAL A 1 817 ? 12.429 -5.421 -34.874 1.00 96.88 817 VAL A N 1
ATOM 6228 C CA . VAL A 1 817 ? 13.405 -6.420 -35.340 1.00 96.88 817 VAL A CA 1
ATOM 6229 C C . VAL A 1 817 ? 14.097 -7.101 -34.165 1.00 96.88 817 VAL A C 1
ATOM 6231 O O . VAL A 1 817 ? 14.262 -6.500 -33.107 1.00 96.88 817 VAL A O 1
ATOM 6234 N N . LEU A 1 818 ? 14.518 -8.350 -34.345 1.00 95.56 818 LEU A N 1
ATOM 6235 C CA . LEU A 1 818 ? 15.380 -9.056 -33.400 1.00 95.56 818 LEU A CA 1
ATOM 6236 C C . LEU A 1 818 ? 16.836 -8.676 -33.680 1.00 95.56 818 LEU A C 1
ATOM 6238 O O . LEU A 1 818 ? 17.473 -9.204 -34.592 1.00 95.56 818 LEU A O 1
ATOM 6242 N N . ASN A 1 819 ? 17.350 -7.739 -32.890 1.00 93.38 819 ASN A N 1
ATOM 6243 C CA . ASN A 1 819 ? 18.744 -7.327 -32.898 1.00 93.38 819 ASN A CA 1
ATOM 6244 C C . ASN A 1 819 ? 19.609 -8.347 -32.135 1.00 93.38 819 ASN A C 1
ATOM 6246 O O . ASN A 1 819 ? 20.015 -8.109 -30.997 1.00 93.38 819 ASN A O 1
ATOM 6250 N N . ASP A 1 820 ? 19.827 -9.509 -32.750 1.00 89.88 820 ASP A N 1
ATOM 6251 C CA . ASP A 1 820 ? 20.566 -10.631 -32.168 1.00 89.88 820 ASP A CA 1
ATOM 6252 C C . ASP A 1 820 ? 21.926 -10.820 -32.856 1.00 89.88 820 ASP A C 1
ATOM 6254 O O . ASP A 1 820 ? 22.024 -11.039 -34.069 1.00 89.88 820 ASP A O 1
ATOM 6258 N N . ILE A 1 821 ? 22.971 -10.786 -32.033 1.00 88.75 821 ILE A N 1
ATOM 6259 C CA . ILE A 1 821 ? 24.374 -10.990 -32.387 1.00 88.75 821 ILE A CA 1
ATOM 6260 C C . ILE A 1 821 ? 24.627 -12.307 -33.138 1.00 88.75 821 ILE A C 1
ATOM 6262 O O . ILE A 1 821 ? 25.499 -12.368 -34.006 1.00 88.75 821 ILE A O 1
ATOM 6266 N N . ASN A 1 822 ? 23.843 -13.354 -32.861 1.00 87.56 822 ASN A N 1
ATOM 6267 C CA . ASN A 1 822 ? 23.994 -14.661 -33.506 1.00 87.56 822 ASN A CA 1
ATOM 6268 C C . ASN A 1 822 ? 23.662 -14.621 -35.006 1.00 87.56 822 ASN A C 1
ATOM 6270 O O . ASN A 1 822 ? 24.145 -15.459 -35.768 1.00 87.56 822 ASN A O 1
ATOM 6274 N N . ASN A 1 823 ? 22.891 -13.621 -35.443 1.00 90.62 823 ASN A N 1
ATOM 6275 C CA . ASN A 1 823 ? 22.420 -13.500 -36.823 1.00 90.62 823 ASN A CA 1
ATOM 6276 C C . ASN A 1 823 ? 23.226 -12.471 -37.635 1.00 90.62 823 ASN A C 1
ATOM 6278 O O . ASN A 1 823 ? 23.084 -12.394 -38.855 1.00 90.62 823 ASN A O 1
ATOM 6282 N N . TYR A 1 824 ? 24.112 -11.702 -36.994 1.00 91.75 824 TYR A N 1
ATOM 6283 C CA . TYR A 1 824 ? 24.862 -10.613 -37.633 1.00 91.75 824 TYR A CA 1
ATOM 6284 C C . TYR A 1 824 ? 25.730 -11.044 -38.812 1.00 91.75 824 TYR A C 1
ATOM 6286 O O . TYR A 1 824 ? 25.870 -10.281 -39.764 1.00 91.75 824 TYR A O 1
ATOM 6294 N N . SER A 1 825 ? 26.263 -12.268 -38.783 1.00 88.88 825 SER A N 1
ATOM 6295 C CA . SER A 1 825 ? 27.056 -12.820 -39.891 1.00 88.88 825 SER A CA 1
ATOM 6296 C C . SER A 1 825 ? 26.280 -12.901 -41.210 1.00 88.88 825 SER A C 1
ATOM 6298 O O . SER A 1 825 ? 26.888 -12.958 -42.279 1.00 88.88 825 SER A O 1
ATOM 6300 N N . GLU A 1 826 ? 24.945 -12.887 -41.153 1.00 90.50 826 GLU A N 1
ATOM 6301 C CA . GLU A 1 826 ? 24.107 -12.884 -42.339 1.00 90.50 826 GLU A CA 1
ATOM 6302 C C . GLU A 1 826 ? 23.181 -11.683 -42.482 1.00 90.50 826 GLU A C 1
ATOM 6304 O O . GLU A 1 826 ? 22.763 -11.435 -43.608 1.00 90.50 826 GLU A O 1
ATOM 6309 N N . THR A 1 827 ? 22.839 -10.960 -41.415 1.00 94.12 827 THR A N 1
ATOM 6310 C CA . THR A 1 827 ? 21.904 -9.827 -41.490 1.00 94.12 827 THR A CA 1
ATOM 6311 C C . THR A 1 827 ? 22.598 -8.487 -41.672 1.00 94.12 827 THR A C 1
ATOM 6313 O O . THR A 1 827 ? 22.001 -7.596 -42.276 1.00 94.12 827 THR A O 1
ATOM 6316 N N . LEU A 1 828 ? 23.833 -8.319 -41.184 1.00 94.56 828 LEU A N 1
ATOM 6317 C CA . LEU A 1 828 ? 24.540 -7.049 -41.314 1.00 94.56 828 LEU A CA 1
ATOM 6318 C C . LEU A 1 828 ? 24.993 -6.804 -42.758 1.00 94.56 828 LEU A C 1
ATOM 6320 O O . LEU A 1 828 ? 25.442 -7.702 -43.469 1.00 94.56 828 LEU A O 1
ATOM 6324 N N . CYS A 1 829 ? 24.910 -5.545 -43.165 1.00 94.06 829 CYS A N 1
ATOM 6325 C CA . CYS A 1 829 ? 25.527 -5.017 -44.374 1.00 94.06 829 CYS A CA 1
ATOM 6326 C C . CYS A 1 829 ? 26.330 -3.756 -44.028 1.00 94.06 829 CYS A C 1
ATOM 6328 O O . CYS A 1 829 ? 26.431 -3.379 -42.860 1.00 94.06 829 CYS A O 1
ATOM 6330 N N . THR A 1 830 ? 26.945 -3.114 -45.019 1.00 92.31 830 THR A N 1
ATOM 6331 C CA . THR A 1 830 ? 27.762 -1.908 -44.803 1.00 92.31 830 THR A CA 1
ATOM 6332 C C . THR A 1 830 ? 27.142 -0.671 -45.446 1.00 92.31 830 THR A C 1
ATOM 6334 O O . THR A 1 830 ? 26.344 -0.767 -46.376 1.00 92.31 830 THR A O 1
ATOM 6337 N N . GLN A 1 831 ? 27.529 0.521 -44.989 1.00 89.56 831 GLN A N 1
ATOM 6338 C CA . GLN A 1 831 ? 27.026 1.787 -45.530 1.00 89.56 831 GLN A CA 1
ATOM 6339 C C . GLN A 1 831 ? 27.259 1.914 -47.049 1.00 89.56 831 GLN A C 1
ATOM 6341 O O . GLN A 1 831 ? 26.390 2.384 -47.785 1.00 89.56 831 GLN A O 1
ATOM 6346 N N . ASP A 1 832 ? 28.388 1.415 -47.561 1.00 86.25 832 ASP A N 1
ATOM 6347 C CA . ASP A 1 832 ? 28.689 1.427 -49.000 1.00 86.25 832 ASP A CA 1
ATOM 6348 C C . ASP A 1 832 ? 27.735 0.549 -49.821 1.00 86.25 832 ASP A C 1
ATOM 6350 O O . ASP A 1 832 ? 27.552 0.773 -51.023 1.00 86.25 832 ASP A O 1
ATOM 6354 N N . GLN A 1 833 ? 27.089 -0.418 -49.171 1.00 90.50 833 GLN A N 1
ATOM 6355 C CA . GLN A 1 833 ? 26.120 -1.339 -49.754 1.00 90.50 833 GLN A CA 1
ATOM 6356 C C . GLN A 1 833 ? 24.680 -0.821 -49.693 1.00 90.50 833 GLN A C 1
ATOM 6358 O O . GLN A 1 833 ? 23.790 -1.478 -50.233 1.00 90.50 833 GLN A O 1
ATOM 6363 N N . LEU A 1 834 ? 24.433 0.347 -49.086 1.00 90.00 834 LEU A N 1
ATOM 6364 C CA . LEU A 1 834 ? 23.100 0.943 -49.036 1.00 90.00 834 LEU A CA 1
ATOM 6365 C C . LEU A 1 834 ? 22.444 0.966 -50.418 1.00 90.00 834 LEU A C 1
ATOM 6367 O O . LEU A 1 834 ? 23.068 1.314 -51.430 1.00 90.00 834 LEU A O 1
ATOM 6371 N N . SER A 1 835 ? 21.162 0.603 -50.425 1.00 87.81 835 SER A N 1
ATOM 6372 C CA . SER A 1 835 ? 20.319 0.525 -51.617 1.00 87.81 835 SER A CA 1
ATOM 6373 C C . SER A 1 835 ? 20.701 -0.576 -52.607 1.00 87.81 835 SER A C 1
ATOM 6375 O O . SER A 1 835 ? 20.086 -0.645 -53.664 1.00 87.81 835 SER A O 1
ATOM 6377 N N . CYS A 1 836 ? 21.671 -1.452 -52.325 1.00 90.50 836 CYS A N 1
ATOM 6378 C CA . CYS A 1 836 ? 21.936 -2.603 -53.189 1.00 90.50 836 CYS A CA 1
ATOM 6379 C C . CYS A 1 836 ? 20.683 -3.481 -53.328 1.00 90.50 836 CYS A C 1
ATOM 6381 O O . CYS A 1 836 ? 20.105 -3.922 -52.340 1.00 90.50 836 CYS A O 1
ATOM 6383 N N . GLN A 1 837 ? 20.288 -3.773 -54.563 1.00 90.50 837 GLN A N 1
ATOM 6384 C CA . GLN A 1 837 ? 19.158 -4.628 -54.907 1.00 90.50 837 GLN A CA 1
ATOM 6385 C C . GLN A 1 837 ? 19.527 -5.604 -56.023 1.00 90.50 837 GLN A C 1
ATOM 6387 O O . GLN A 1 837 ? 20.471 -5.390 -56.791 1.00 90.50 837 GLN A O 1
ATOM 6392 N N . GLN A 1 838 ? 18.767 -6.694 -56.096 1.00 89.56 838 GLN A N 1
ATOM 6393 C CA . GLN A 1 838 ? 18.867 -7.683 -57.161 1.00 89.56 838 GLN A CA 1
ATOM 6394 C C . GLN A 1 838 ? 17.853 -7.367 -58.266 1.00 89.56 838 GLN A C 1
ATOM 6396 O O . GLN A 1 838 ? 16.660 -7.250 -58.003 1.00 89.56 838 GLN A O 1
ATOM 6401 N N . PHE A 1 839 ? 18.320 -7.313 -59.510 1.00 83.12 839 PHE A N 1
ATOM 6402 C CA . PHE A 1 839 ? 17.501 -7.095 -60.699 1.00 83.12 839 PHE A CA 1
ATOM 6403 C C . PHE A 1 839 ? 17.637 -8.293 -61.641 1.00 83.12 839 PHE A C 1
ATOM 6405 O O . PHE A 1 839 ? 18.731 -8.831 -61.822 1.00 83.12 839 PHE A O 1
ATOM 6412 N N . SER A 1 840 ? 16.531 -8.720 -62.251 1.00 80.62 840 SER A N 1
ATOM 6413 C CA . SER A 1 840 ? 16.515 -9.824 -63.215 1.00 80.62 840 SER A CA 1
ATOM 6414 C C . SER A 1 840 ? 15.981 -9.365 -64.569 1.00 80.62 840 SER A C 1
ATOM 6416 O O . SER A 1 840 ? 14.868 -8.846 -64.639 1.00 80.62 840 SER A O 1
ATOM 6418 N N . GLY A 1 841 ? 16.736 -9.616 -65.640 1.00 67.94 841 GLY A N 1
ATOM 6419 C CA . GLY A 1 841 ? 16.308 -9.402 -67.027 1.00 67.94 841 GLY A CA 1
ATOM 6420 C C . GLY A 1 841 ? 16.925 -10.441 -67.968 1.00 67.94 841 GLY A C 1
ATOM 6421 O O . GLY A 1 841 ? 18.083 -10.813 -67.793 1.00 67.94 841 GLY A O 1
ATOM 6422 N N . ASN A 1 842 ? 16.156 -10.950 -68.940 1.00 63.72 842 ASN A N 1
ATOM 6423 C CA . ASN A 1 842 ? 16.601 -11.924 -69.957 1.00 63.72 842 ASN A CA 1
ATOM 6424 C C . ASN A 1 842 ? 17.430 -13.107 -69.395 1.00 63.72 842 ASN A C 1
ATOM 6426 O O . ASN A 1 842 ? 18.482 -13.446 -69.929 1.00 63.72 842 ASN A O 1
ATOM 6430 N N . ASN A 1 843 ? 16.972 -13.727 -68.297 1.00 61.56 843 ASN A N 1
ATOM 6431 C CA . ASN A 1 843 ? 17.652 -14.822 -67.576 1.00 61.56 843 ASN A CA 1
ATOM 6432 C C . ASN A 1 843 ? 19.035 -14.485 -66.980 1.00 61.56 843 ASN A C 1
ATOM 6434 O O . ASN A 1 843 ? 19.761 -15.386 -66.560 1.00 61.56 843 ASN A O 1
ATOM 6438 N N . THR A 1 844 ? 19.388 -13.204 -66.886 1.00 70.75 844 THR A N 1
ATOM 6439 C CA . THR A 1 844 ? 20.577 -12.725 -66.172 1.00 70.75 844 THR A CA 1
ATOM 6440 C C . THR A 1 844 ? 20.175 -12.023 -64.880 1.00 70.75 844 THR A C 1
ATOM 6442 O O . THR A 1 844 ? 19.188 -11.285 -64.830 1.00 70.75 844 THR A O 1
ATOM 6445 N N . VAL A 1 845 ? 20.933 -12.283 -63.814 1.00 77.50 845 VAL A N 1
ATOM 6446 C CA . VAL A 1 845 ? 20.796 -11.602 -62.524 1.00 77.50 845 VAL A CA 1
ATOM 6447 C C . VAL A 1 845 ? 21.914 -10.580 -62.418 1.00 77.50 845 VAL A C 1
ATOM 6449 O O . VAL A 1 845 ? 23.075 -10.900 -62.663 1.00 77.50 845 VAL A O 1
ATOM 6452 N N . SER A 1 846 ? 21.565 -9.352 -62.062 1.00 80.25 846 SER A N 1
ATOM 6453 C CA . SER A 1 846 ? 22.510 -8.260 -61.844 1.00 80.25 846 SER A CA 1
ATOM 6454 C C . SER A 1 846 ? 22.218 -7.569 -60.519 1.00 80.25 846 SER A C 1
ATOM 6456 O O . SER A 1 846 ? 21.093 -7.606 -60.020 1.00 80.25 846 SER A O 1
ATOM 6458 N N . PHE A 1 847 ? 23.239 -6.948 -59.936 1.00 81.81 847 PHE A N 1
ATOM 6459 C CA . PHE A 1 847 ? 23.143 -6.270 -58.647 1.00 81.81 847 PHE A CA 1
ATOM 6460 C C . PHE A 1 847 ? 23.497 -4.800 -58.841 1.00 81.81 847 PHE A C 1
ATOM 6462 O O . PHE A 1 847 ? 24.611 -4.484 -59.254 1.00 81.81 847 PHE A O 1
ATOM 6469 N N . PHE A 1 848 ? 22.554 -3.910 -58.543 1.00 81.69 848 PHE A N 1
ATOM 6470 C CA . PHE A 1 848 ? 22.725 -2.463 -58.675 1.00 81.69 848 PHE A CA 1
ATOM 6471 C C . PHE A 1 848 ? 22.218 -1.767 -57.419 1.00 81.69 848 PHE A C 1
ATOM 6473 O O . PHE A 1 848 ? 21.442 -2.342 -56.660 1.00 81.69 848 PHE A O 1
ATOM 6480 N N . LYS A 1 849 ? 22.635 -0.520 -57.195 1.00 84.81 849 LYS A N 1
ATOM 6481 C CA . LYS A 1 849 ? 21.935 0.334 -56.235 1.00 84.81 849 LYS A CA 1
ATOM 6482 C C . LYS A 1 849 ? 20.590 0.728 -56.837 1.00 84.81 849 LYS A C 1
ATOM 6484 O O . LYS A 1 849 ? 20.550 1.165 -57.983 1.00 84.81 849 LYS A O 1
ATOM 6489 N N . ASP A 1 850 ? 19.518 0.550 -56.084 1.00 85.88 850 ASP A N 1
ATOM 6490 C CA . ASP A 1 850 ? 18.168 0.900 -56.492 1.00 85.88 850 ASP A CA 1
ATOM 6491 C C . ASP A 1 850 ? 18.004 2.426 -56.532 1.00 85.88 850 ASP A C 1
ATOM 6493 O O . ASP A 1 850 ? 18.046 3.075 -55.482 1.00 85.88 850 ASP A O 1
ATOM 6497 N N . PRO A 1 851 ? 17.812 3.024 -57.721 1.00 80.25 851 PRO A N 1
ATOM 6498 C CA . PRO A 1 851 ? 17.659 4.468 -57.853 1.00 80.25 851 PRO A CA 1
ATOM 6499 C C . PRO A 1 851 ? 16.352 4.992 -57.239 1.00 80.25 851 PRO A C 1
ATOM 6501 O O . PRO A 1 851 ? 16.243 6.186 -56.964 1.00 80.25 851 PRO A O 1
ATOM 6504 N N . ALA A 1 852 ? 15.362 4.135 -56.966 1.00 80.50 852 ALA A N 1
ATOM 6505 C CA . ALA A 1 852 ? 14.174 4.550 -56.221 1.00 80.50 852 ALA A CA 1
ATOM 6506 C C . ALA A 1 852 ? 14.501 4.904 -54.759 1.00 80.50 852 ALA A C 1
ATOM 6508 O O . ALA A 1 852 ? 13.791 5.694 -54.141 1.00 80.50 852 ALA A O 1
ATOM 6509 N N . GLN A 1 853 ? 15.604 4.372 -54.227 1.00 82.06 853 GLN A N 1
ATOM 6510 C CA . GLN A 1 853 ? 16.062 4.593 -52.855 1.00 82.06 853 GLN A CA 1
ATOM 6511 C C . GLN A 1 853 ? 17.042 5.775 -52.731 1.00 82.06 853 GLN A C 1
ATOM 6513 O O . GLN A 1 853 ? 17.521 6.049 -51.636 1.00 82.06 853 GLN A O 1
ATOM 6518 N N . SER A 1 854 ? 17.350 6.498 -53.821 1.00 77.19 854 SER A N 1
ATOM 6519 C CA . SER A 1 854 ? 18.272 7.652 -53.816 1.00 77.19 854 SER A CA 1
ATOM 6520 C C . SER A 1 854 ? 17.591 9.021 -53.660 1.00 77.19 854 SER A C 1
ATOM 6522 O O . SER A 1 854 ? 18.194 10.054 -53.956 1.00 77.19 854 SER A O 1
ATOM 6524 N N . GLY A 1 855 ? 16.327 9.057 -53.225 1.00 80.44 855 GLY A N 1
ATOM 6525 C CA . GLY A 1 855 ? 15.557 10.287 -52.993 1.00 80.44 855 GLY A CA 1
ATOM 6526 C C . GLY A 1 855 ? 14.889 10.886 -54.233 1.00 80.44 855 GLY A C 1
ATOM 6527 O O . GLY A 1 855 ? 13.806 11.469 -54.121 1.00 80.44 855 GLY A O 1
ATOM 6528 N N . ALA A 1 856 ? 15.468 10.712 -55.423 1.00 85.56 856 ALA A N 1
ATOM 6529 C CA . ALA A 1 856 ? 14.831 11.092 -56.681 1.00 85.56 856 ALA A CA 1
ATOM 6530 C C . ALA A 1 856 ? 15.353 10.303 -57.886 1.00 85.56 856 ALA A C 1
ATOM 6532 O O . ALA A 1 856 ? 16.488 9.828 -57.900 1.00 85.56 856 ALA A O 1
ATOM 6533 N N . ILE A 1 857 ? 14.510 10.244 -58.915 1.00 89.62 857 ILE A N 1
ATOM 6534 C CA . ILE A 1 857 ? 14.798 9.699 -60.243 1.00 89.62 857 ILE A CA 1
ATOM 6535 C C . ILE A 1 857 ? 14.689 10.846 -61.254 1.00 89.62 857 ILE A C 1
ATOM 6537 O O . ILE A 1 857 ? 13.933 11.798 -61.045 1.00 89.62 857 ILE A O 1
ATOM 6541 N N . CYS A 1 858 ? 15.448 10.777 -62.344 1.00 90.75 858 CYS A N 1
ATOM 6542 C CA . CYS A 1 858 ? 15.410 11.774 -63.408 1.00 90.75 858 CYS A CA 1
ATOM 6543 C C . CYS A 1 858 ? 14.423 11.374 -64.507 1.00 90.75 858 CYS A C 1
ATOM 6545 O O . CYS A 1 858 ? 14.430 10.236 -64.965 1.00 90.75 858 CYS A O 1
ATOM 6547 N N . THR A 1 859 ? 13.608 12.308 -64.988 1.00 91.00 859 THR A N 1
ATOM 6548 C CA . THR A 1 859 ? 12.715 12.119 -66.140 1.00 91.00 859 THR A CA 1
ATOM 6549 C C . THR A 1 859 ? 13.051 13.121 -67.237 1.00 91.00 859 THR A C 1
ATOM 6551 O O . THR A 1 859 ? 13.336 14.291 -66.967 1.00 91.00 859 THR A O 1
ATOM 6554 N N . TYR A 1 860 ? 13.056 12.652 -68.485 1.00 88.81 860 TYR A N 1
ATOM 6555 C CA . TYR A 1 860 ? 13.308 13.511 -69.638 1.00 88.81 860 TYR A CA 1
ATOM 6556 C C . TYR A 1 860 ? 12.081 14.377 -69.953 1.00 88.81 860 TYR A C 1
ATOM 6558 O O . TYR A 1 860 ? 10.949 13.889 -69.928 1.00 88.81 860 TYR A O 1
ATOM 6566 N N . ARG A 1 861 ? 12.295 15.660 -70.267 1.00 87.62 861 ARG A N 1
ATOM 6567 C CA . ARG A 1 861 ? 11.239 16.623 -70.619 1.00 87.62 861 ARG A CA 1
ATOM 6568 C C . ARG A 1 861 ? 11.617 17.419 -71.870 1.00 87.62 861 ARG A C 1
ATOM 6570 O O . ARG A 1 861 ? 12.705 17.986 -71.938 1.00 87.62 861 ARG A O 1
ATOM 6577 N N . ASP A 1 862 ? 10.702 17.482 -72.839 1.00 79.88 862 ASP A N 1
ATOM 6578 C CA . ASP A 1 862 ? 10.950 18.034 -74.182 1.00 79.88 862 ASP A CA 1
ATOM 6579 C C . ASP A 1 862 ? 10.990 19.574 -74.256 1.00 79.88 862 ASP A C 1
ATOM 6581 O O . ASP A 1 862 ? 11.677 20.116 -75.119 1.00 79.88 862 ASP A O 1
ATOM 6585 N N . ALA A 1 863 ? 10.283 20.297 -73.375 1.00 75.81 863 ALA A N 1
ATOM 6586 C CA . ALA A 1 863 ? 10.331 21.765 -73.283 1.00 75.81 863 ALA A CA 1
ATOM 6587 C C . ALA A 1 863 ? 9.705 22.273 -71.970 1.00 75.81 863 ALA A C 1
ATOM 6589 O O . ALA A 1 863 ? 8.485 22.396 -71.849 1.00 75.81 863 ALA A O 1
ATOM 6590 N N . THR A 1 864 ? 10.548 22.613 -71.000 1.00 74.50 864 THR A N 1
ATOM 6591 C CA . THR A 1 864 ? 10.154 23.086 -69.670 1.00 74.50 864 THR A CA 1
ATOM 6592 C C . THR A 1 864 ? 10.642 24.522 -69.466 1.00 74.50 864 THR A C 1
ATOM 6594 O O . THR A 1 864 ? 11.793 24.837 -69.770 1.00 74.50 864 THR A O 1
ATOM 6597 N N . GLN A 1 865 ? 9.787 25.418 -68.961 1.00 76.00 865 GLN A N 1
ATOM 6598 C CA . GLN A 1 865 ? 10.187 26.797 -68.666 1.00 76.00 865 GLN A CA 1
ATOM 6599 C C . GLN A 1 865 ? 10.926 26.847 -67.322 1.00 76.00 865 GLN A C 1
ATOM 6601 O O . GLN A 1 865 ? 10.315 26.743 -66.261 1.00 76.00 865 GLN A O 1
ATOM 6606 N N . VAL A 1 866 ? 12.243 27.026 -67.369 1.00 73.00 866 VAL A N 1
ATOM 6607 C CA . VAL A 1 866 ? 13.115 27.158 -66.195 1.00 73.00 866 VAL A CA 1
ATOM 6608 C C . VAL A 1 866 ? 13.647 28.586 -66.181 1.00 73.00 866 VAL A C 1
ATOM 6610 O O . VAL A 1 866 ? 14.305 29.009 -67.127 1.00 73.00 866 VAL A O 1
ATOM 6613 N N . ASN A 1 867 ? 13.331 29.368 -65.143 1.00 69.88 867 ASN A N 1
ATOM 6614 C CA . ASN A 1 867 ? 13.752 30.775 -65.025 1.00 69.88 867 ASN A CA 1
ATOM 6615 C C . ASN A 1 867 ? 13.457 31.618 -66.287 1.00 69.88 867 ASN A C 1
ATOM 6617 O O . ASN A 1 867 ? 14.290 32.399 -66.740 1.00 69.88 867 ASN A O 1
ATOM 6621 N N . ALA A 1 868 ? 12.266 31.433 -66.867 1.00 74.62 868 ALA A N 1
ATOM 6622 C CA . ALA A 1 868 ? 11.798 32.077 -68.099 1.00 74.62 868 ALA A CA 1
ATOM 6623 C C . ALA A 1 868 ? 12.519 31.685 -69.411 1.00 74.62 868 ALA A C 1
ATOM 6625 O O . ALA A 1 868 ? 12.202 32.250 -70.457 1.00 74.62 868 ALA A O 1
ATOM 6626 N N . ILE A 1 869 ? 13.405 30.683 -69.392 1.00 77.94 869 ILE A N 1
ATOM 6627 C CA . ILE A 1 869 ? 14.058 30.106 -70.576 1.00 77.94 869 ILE A CA 1
ATOM 6628 C C . ILE A 1 869 ? 13.479 28.709 -70.832 1.00 77.94 869 ILE A C 1
ATOM 6630 O O . ILE A 1 869 ? 13.283 27.931 -69.900 1.00 77.94 869 ILE A O 1
ATOM 6634 N N . PHE A 1 870 ? 13.192 28.379 -72.094 1.00 83.12 870 PHE A N 1
ATOM 6635 C CA . PHE A 1 870 ? 12.820 27.014 -72.467 1.00 83.12 870 PHE A CA 1
ATOM 6636 C C . PHE A 1 870 ? 14.069 26.136 -72.505 1.00 83.12 870 PHE A C 1
ATOM 6638 O O . PHE A 1 870 ? 14.974 26.375 -73.307 1.00 83.12 870 PHE A O 1
ATOM 6645 N N . ALA A 1 871 ? 14.092 25.125 -71.641 1.00 85.94 871 ALA A N 1
ATOM 6646 C CA . ALA A 1 871 ? 15.117 24.097 -71.603 1.00 85.94 871 ALA A CA 1
ATOM 6647 C C . ALA A 1 871 ? 14.471 22.713 -71.735 1.00 85.94 871 ALA A C 1
ATOM 6649 O O . ALA A 1 871 ? 13.363 22.479 -71.250 1.00 85.94 871 ALA A O 1
ATOM 6650 N N . SER A 1 872 ? 15.166 21.799 -72.398 1.00 89.62 872 SER A N 1
ATOM 6651 C CA . SER A 1 872 ? 14.803 20.377 -72.464 1.00 89.62 872 SER A CA 1
ATOM 6652 C C . SER A 1 872 ? 15.820 19.558 -71.670 1.00 89.62 872 SER A C 1
ATOM 6654 O O . SER A 1 872 ? 16.841 20.096 -71.246 1.00 89.62 872 SER A O 1
ATOM 6656 N N . GLY A 1 873 ? 15.568 18.275 -71.423 1.00 90.88 873 GLY A N 1
ATOM 6657 C CA . GLY A 1 873 ? 16.544 17.399 -70.767 1.00 90.88 873 GLY A CA 1
ATOM 6658 C C . GLY A 1 873 ? 16.038 16.709 -69.508 1.00 90.88 873 GLY A C 1
ATOM 6659 O O . GLY A 1 873 ? 14.838 16.504 -69.347 1.00 90.88 873 GLY A O 1
ATOM 6660 N N . TRP A 1 874 ? 16.968 16.315 -68.638 1.00 91.44 874 TRP A N 1
ATOM 6661 C CA . TRP A 1 874 ? 16.706 15.471 -67.469 1.00 91.44 874 TRP A CA 1
ATOM 6662 C C . TRP A 1 874 ? 16.452 16.281 -66.192 1.00 91.44 874 TRP A C 1
ATOM 6664 O O . TRP A 1 874 ? 17.345 16.951 -65.665 1.00 91.44 874 TRP A O 1
ATOM 6674 N N . PHE A 1 875 ? 15.234 16.170 -65.663 1.00 92.06 875 PHE A N 1
ATOM 6675 C CA . PHE A 1 875 ? 14.778 16.858 -64.453 1.00 92.06 875 PHE A CA 1
ATOM 6676 C C . PHE A 1 875 ? 14.386 15.857 -63.372 1.00 92.06 875 PHE A C 1
ATOM 6678 O O . PHE A 1 875 ? 13.951 14.750 -63.684 1.00 92.06 875 PHE A O 1
ATOM 6685 N N . PHE A 1 876 ? 14.507 16.243 -62.103 1.00 91.56 876 PHE A N 1
ATOM 6686 C CA . PHE A 1 876 ? 14.008 15.426 -61.004 1.00 91.56 876 PHE A CA 1
ATOM 6687 C C . PHE A 1 876 ? 12.501 15.209 -61.130 1.00 91.56 876 PHE A C 1
ATOM 6689 O O . PHE A 1 876 ? 11.745 16.150 -61.376 1.00 91.56 876 PHE A O 1
ATOM 6696 N N . ASP A 1 877 ? 12.067 13.975 -60.911 1.00 90.25 877 ASP A N 1
ATOM 6697 C CA . ASP A 1 877 ? 10.657 13.626 -60.851 1.00 90.25 877 ASP A CA 1
ATOM 6698 C C . ASP A 1 877 ? 10.074 13.932 -59.464 1.00 90.25 877 ASP A C 1
ATOM 6700 O O . ASP A 1 877 ? 10.566 13.468 -58.435 1.00 90.25 877 ASP A O 1
ATOM 6704 N N . GLY A 1 878 ? 9.042 14.769 -59.432 1.00 90.62 878 GLY A N 1
ATOM 6705 C CA . GLY A 1 878 ? 8.313 15.176 -58.235 1.00 90.62 878 GLY A CA 1
ATOM 6706 C C . GLY A 1 878 ? 9.038 16.147 -57.298 1.00 90.62 878 GLY A C 1
ATOM 6707 O O . GLY A 1 878 ? 8.480 16.459 -56.254 1.00 90.62 878 GLY A O 1
ATOM 6708 N N . VAL A 1 879 ? 10.235 16.647 -57.630 1.00 92.88 879 VAL A N 1
ATOM 6709 C CA . VAL A 1 879 ? 11.032 17.510 -56.730 1.00 92.88 879 VAL A CA 1
ATOM 6710 C C . VAL A 1 879 ? 11.021 18.976 -57.178 1.00 92.88 879 VAL A C 1
ATOM 6712 O O . VAL A 1 879 ? 11.249 19.283 -58.351 1.00 92.88 879 VAL A O 1
ATOM 6715 N N . GLY A 1 880 ? 10.775 19.880 -56.231 1.00 93.44 880 GLY A N 1
ATOM 6716 C CA . GLY A 1 880 ? 10.845 21.338 -56.337 1.00 93.44 880 GLY A CA 1
ATOM 6717 C C . GLY A 1 880 ? 11.831 21.957 -55.338 1.00 93.44 880 GLY A C 1
ATOM 6718 O O . GLY A 1 880 ? 12.758 21.296 -54.861 1.00 93.44 880 GLY A O 1
ATOM 6719 N N . ARG A 1 881 ? 11.648 23.247 -55.040 1.00 92.25 881 ARG A N 1
ATOM 6720 C CA . ARG A 1 881 ? 12.454 24.032 -54.092 1.00 92.25 881 ARG A CA 1
ATOM 6721 C C . ARG A 1 881 ? 11.554 24.849 -53.169 1.00 92.25 881 ARG A C 1
ATOM 6723 O O . ARG A 1 881 ? 10.619 25.489 -53.643 1.00 92.25 881 ARG A O 1
ATOM 6730 N N . CYS A 1 882 ? 11.880 24.906 -51.882 1.00 93.25 882 CYS A N 1
ATOM 6731 C CA . CYS A 1 882 ? 11.171 25.766 -50.940 1.00 93.25 882 CYS A CA 1
ATOM 6732 C C . CYS A 1 882 ? 11.294 27.238 -51.345 1.00 93.25 882 CYS A C 1
ATOM 6734 O O . CYS A 1 882 ? 12.382 27.715 -51.693 1.00 93.25 882 CYS A O 1
ATOM 6736 N N . ASN A 1 883 ? 10.187 27.980 -51.300 1.00 92.62 883 ASN A N 1
ATOM 6737 C CA . ASN A 1 883 ? 10.152 29.394 -51.659 1.00 92.62 883 ASN A CA 1
ATOM 6738 C C . ASN A 1 883 ? 10.635 30.317 -50.527 1.00 92.62 883 ASN A C 1
ATOM 6740 O O . ASN A 1 883 ? 9.982 31.282 -50.143 1.00 92.62 883 ASN A O 1
ATOM 6744 N N . ASP A 1 884 ? 11.814 30.020 -49.998 1.00 90.88 884 ASP A N 1
ATOM 6745 C CA . ASP A 1 884 ? 12.486 30.812 -48.974 1.00 90.88 884 ASP A CA 1
ATOM 6746 C C . ASP A 1 884 ? 13.935 31.106 -49.391 1.00 90.88 884 ASP A C 1
ATOM 6748 O O . ASP A 1 884 ? 14.319 30.933 -50.554 1.00 90.88 884 ASP A O 1
ATOM 6752 N N . THR A 1 885 ? 14.742 31.602 -48.457 1.00 88.75 885 THR A N 1
ATOM 6753 C CA . THR A 1 885 ? 16.169 31.867 -48.668 1.00 88.75 885 THR A CA 1
ATOM 6754 C C . THR A 1 885 ? 17.026 30.601 -48.679 1.00 88.75 885 THR A C 1
ATOM 6756 O O . THR A 1 885 ? 18.143 30.649 -49.188 1.00 88.75 885 THR A O 1
ATOM 6759 N N . THR A 1 886 ? 16.533 29.480 -48.144 1.00 83.69 886 THR A N 1
ATOM 6760 C CA . THR A 1 886 ? 17.281 28.218 -48.062 1.00 83.69 886 THR A CA 1
ATOM 6761 C C . THR A 1 886 ? 17.269 27.469 -49.387 1.00 83.69 886 THR A C 1
ATOM 6763 O O . THR A 1 886 ? 18.251 26.810 -49.723 1.00 83.69 886 THR A O 1
ATOM 6766 N N . LYS A 1 887 ? 16.172 27.589 -50.152 1.00 88.25 887 LYS A N 1
ATOM 6767 C CA . LYS A 1 887 ? 15.952 26.846 -51.401 1.00 88.25 887 LYS A CA 1
ATOM 6768 C C . LYS A 1 887 ? 16.214 25.344 -51.217 1.00 88.25 887 LYS A C 1
ATOM 6770 O O . LYS A 1 887 ? 16.770 24.696 -52.104 1.00 88.25 887 LYS A O 1
ATOM 6775 N N . ASN A 1 888 ? 15.827 24.776 -50.075 1.00 90.94 888 ASN A N 1
ATOM 6776 C CA . ASN A 1 888 ? 15.909 23.331 -49.853 1.00 90.94 888 ASN A CA 1
ATOM 6777 C C . ASN A 1 888 ? 15.042 22.578 -50.872 1.00 90.94 888 ASN A C 1
ATOM 6779 O O . ASN A 1 888 ? 14.051 23.118 -51.367 1.00 90.94 888 ASN A O 1
ATOM 6783 N N . PHE A 1 889 ? 15.421 21.344 -51.213 1.00 92.31 889 PHE A N 1
ATOM 6784 C CA . PHE A 1 889 ? 14.563 20.488 -52.032 1.00 92.31 889 PHE A CA 1
ATOM 6785 C C . PHE A 1 889 ? 13.287 20.124 -51.272 1.00 92.31 889 PHE A C 1
ATOM 6787 O O . PHE A 1 889 ? 13.319 19.952 -50.058 1.00 92.31 889 PHE A O 1
ATOM 6794 N N . CYS A 1 890 ? 12.185 19.979 -51.998 1.00 92.44 890 CYS A N 1
ATOM 6795 C CA . CYS A 1 890 ? 10.886 19.602 -51.449 1.00 92.44 890 CYS A CA 1
ATOM 6796 C C . CYS A 1 890 ? 10.091 18.803 -52.486 1.00 92.44 890 CYS A C 1
ATOM 6798 O O . CYS A 1 890 ? 10.335 18.933 -53.685 1.00 92.44 890 CYS A O 1
ATOM 6800 N N . LYS A 1 891 ? 9.138 17.986 -52.045 1.00 91.88 891 LYS A N 1
ATOM 6801 C CA . LYS A 1 891 ? 8.106 17.355 -52.887 1.00 91.88 891 LYS A CA 1
ATOM 6802 C C . LYS A 1 891 ? 6.719 17.943 -52.616 1.00 91.88 891 LYS A C 1
ATOM 6804 O O . LYS A 1 891 ? 5.855 17.908 -53.488 1.00 91.88 891 LYS A O 1
ATOM 6809 N N . LYS A 1 892 ? 6.509 18.481 -51.414 1.00 91.94 892 LYS A N 1
ATOM 6810 C CA . LYS A 1 892 ? 5.262 19.090 -50.925 1.00 91.94 892 LYS A CA 1
ATOM 6811 C C . LYS A 1 892 ? 5.585 20.266 -50.001 1.00 91.94 892 LYS A C 1
ATOM 6813 O O . LYS A 1 892 ? 6.680 20.335 -49.451 1.00 91.94 892 LYS A O 1
ATOM 6818 N N . ASP A 1 893 ? 4.619 21.156 -49.784 1.00 92.56 893 ASP A N 1
ATOM 6819 C CA . ASP A 1 893 ? 4.779 22.327 -48.901 1.00 92.56 893 ASP A CA 1
ATOM 6820 C C . ASP A 1 893 ? 5.202 21.938 -47.473 1.00 92.56 893 ASP A C 1
ATOM 6822 O O . ASP A 1 893 ? 5.970 22.647 -46.835 1.00 92.56 893 ASP A O 1
ATOM 6826 N N . ALA A 1 894 ? 4.766 20.769 -46.992 1.00 89.50 894 ALA A N 1
ATOM 6827 C CA . ALA A 1 894 ? 5.125 20.252 -45.669 1.00 89.50 894 ALA A CA 1
ATOM 6828 C C . ALA A 1 894 ? 6.618 19.902 -45.504 1.00 89.50 894 ALA A C 1
ATOM 6830 O O . ALA A 1 894 ? 7.069 19.731 -44.375 1.00 89.50 894 ALA A O 1
ATOM 6831 N N . ASP A 1 895 ? 7.380 19.792 -46.597 1.00 88.12 895 ASP A N 1
ATOM 6832 C CA . ASP A 1 895 ? 8.834 19.588 -46.538 1.00 88.12 895 ASP A CA 1
ATOM 6833 C C . ASP A 1 895 ? 9.588 20.915 -46.311 1.00 88.12 895 ASP A C 1
ATOM 6835 O O . ASP A 1 895 ? 10.802 20.922 -46.091 1.00 88.12 895 ASP A O 1
ATOM 6839 N N . CYS A 1 896 ? 8.878 22.045 -46.383 1.00 89.19 896 CYS A N 1
ATOM 6840 C CA . CYS A 1 896 ? 9.404 23.387 -46.184 1.00 89.19 896 CYS A CA 1
ATOM 6841 C C . CYS A 1 896 ? 9.076 23.925 -44.784 1.00 89.19 896 CYS A C 1
ATOM 6843 O O . CYS A 1 896 ? 8.306 23.339 -44.022 1.00 89.19 896 CYS A O 1
ATOM 6845 N N . ALA A 1 897 ? 9.690 25.056 -44.422 1.00 89.00 897 ALA A N 1
ATOM 6846 C CA . ALA A 1 897 ? 9.348 25.751 -43.184 1.00 89.00 897 ALA A CA 1
ATOM 6847 C C . ALA A 1 897 ? 7.863 26.164 -43.170 1.00 89.00 897 ALA A C 1
ATOM 6849 O O . ALA A 1 897 ? 7.249 26.363 -44.218 1.00 89.00 897 ALA A O 1
ATOM 6850 N N . GLU A 1 898 ? 7.288 26.317 -41.976 1.00 90.88 898 GLU A N 1
ATOM 6851 C CA . GLU A 1 898 ? 5.877 26.677 -41.823 1.00 90.88 898 GLU A CA 1
ATOM 6852 C C . GLU A 1 898 ? 5.538 27.963 -42.602 1.00 90.88 898 GLU A C 1
ATOM 6854 O O . GLU A 1 898 ? 6.207 28.989 -42.467 1.00 90.88 898 GLU A O 1
ATOM 6859 N N . GLY A 1 899 ? 4.508 27.893 -43.453 1.00 89.81 899 GLY A N 1
ATOM 6860 C CA . GLY A 1 899 ? 4.085 28.996 -44.322 1.00 89.81 899 GLY A CA 1
ATOM 6861 C C . GLY A 1 899 ? 4.875 29.157 -45.630 1.00 89.81 899 GLY A C 1
ATOM 6862 O O . GLY A 1 899 ? 4.590 30.089 -46.381 1.00 89.81 899 GLY A O 1
ATOM 6863 N N . VAL A 1 900 ? 5.836 28.275 -45.928 1.00 94.06 900 VAL A N 1
ATOM 6864 C CA . VAL A 1 900 ? 6.627 28.282 -47.171 1.00 94.06 900 VAL A CA 1
ATOM 6865 C C . VAL A 1 900 ? 6.097 27.231 -48.152 1.00 94.06 900 VAL A C 1
ATOM 6867 O O . VAL A 1 900 ? 5.861 26.088 -47.774 1.00 94.06 900 VAL A O 1
ATOM 6870 N N . THR A 1 901 ? 5.935 27.603 -49.425 1.00 94.88 901 THR A N 1
ATOM 6871 C CA . THR A 1 901 ? 5.469 26.696 -50.488 1.00 94.88 901 THR A CA 1
ATOM 6872 C C . THR A 1 901 ? 6.618 25.976 -51.189 1.00 94.88 901 THR A C 1
ATOM 6874 O O . THR A 1 901 ? 7.743 26.484 -51.270 1.00 94.88 901 THR A O 1
ATOM 6877 N N . CYS A 1 902 ? 6.326 24.791 -51.722 1.00 94.25 902 CYS A N 1
ATOM 6878 C CA . CYS A 1 902 ? 7.217 24.032 -52.582 1.00 94.25 902 CYS A CA 1
ATOM 6879 C C . CYS A 1 902 ? 7.006 24.423 -54.049 1.00 94.25 902 CYS A C 1
ATOM 6881 O O . CYS A 1 902 ? 6.072 23.972 -54.716 1.00 94.25 902 CYS A O 1
ATOM 6883 N N . ASP A 1 903 ? 7.906 25.249 -54.573 1.00 92.88 903 ASP A N 1
ATOM 6884 C CA . ASP A 1 903 ? 7.781 25.819 -55.908 1.00 92.88 903 ASP A CA 1
ATOM 6885 C C . ASP A 1 903 ? 8.603 25.038 -56.941 1.00 92.88 903 ASP A C 1
ATOM 6887 O O . ASP A 1 903 ? 9.627 24.415 -56.649 1.00 92.88 903 ASP A O 1
ATOM 6891 N N . GLY A 1 904 ? 8.176 25.107 -58.204 1.00 88.38 904 GLY A N 1
ATOM 6892 C CA . GLY A 1 904 ? 8.948 24.575 -59.328 1.00 88.38 904 GLY A CA 1
ATOM 6893 C C . GLY A 1 904 ? 9.176 23.062 -59.278 1.00 88.38 904 GLY A C 1
ATOM 6894 O O . GLY A 1 904 ? 10.242 22.591 -59.689 1.00 88.38 904 GLY A O 1
ATOM 6895 N N . ILE A 1 905 ? 8.183 22.316 -58.781 1.00 91.00 905 ILE A N 1
ATOM 6896 C CA . ILE A 1 905 ? 8.140 20.850 -58.829 1.00 91.00 905 ILE A CA 1
ATOM 6897 C C . ILE A 1 905 ? 8.332 20.391 -60.277 1.00 91.00 905 ILE A C 1
ATOM 6899 O O . ILE A 1 905 ? 7.672 20.902 -61.183 1.00 91.00 905 ILE A O 1
ATOM 6903 N N . ASN A 1 906 ? 9.223 19.419 -60.487 1.00 89.56 906 ASN A N 1
ATOM 6904 C CA . ASN A 1 906 ? 9.637 18.896 -61.795 1.00 89.56 906 ASN A CA 1
ATOM 6905 C C . ASN A 1 906 ? 10.481 19.840 -62.669 1.00 89.56 906 ASN A C 1
ATOM 6907 O O . ASN A 1 906 ? 10.796 19.493 -63.808 1.00 89.56 906 ASN A O 1
ATOM 6911 N N . LEU A 1 907 ? 10.838 21.030 -62.178 1.00 89.25 907 LEU A N 1
ATOM 6912 C CA . LEU A 1 907 ? 11.622 22.017 -62.938 1.00 89.25 907 LEU A CA 1
ATOM 6913 C C . LEU A 1 907 ? 13.103 22.038 -62.526 1.00 89.25 907 LEU A C 1
ATOM 6915 O O . LEU A 1 907 ? 13.878 22.844 -63.036 1.00 89.25 907 LEU A O 1
ATOM 6919 N N . GLN A 1 908 ? 13.504 21.168 -61.596 1.00 90.75 908 GLN A N 1
ATOM 6920 C CA . GLN A 1 908 ? 14.869 21.083 -61.083 1.00 90.75 908 GLN A CA 1
ATOM 6921 C C . GLN A 1 908 ? 15.698 20.127 -61.942 1.00 90.75 908 GLN A C 1
ATOM 6923 O O . GLN A 1 908 ? 15.411 18.932 -61.981 1.00 90.75 908 GLN A O 1
ATOM 6928 N N . ALA A 1 909 ? 16.708 20.640 -62.647 1.00 90.50 909 ALA A N 1
ATOM 6929 C CA . ALA A 1 909 ? 17.603 19.803 -63.442 1.00 90.50 909 ALA A CA 1
ATOM 6930 C C . ALA A 1 909 ? 18.355 18.817 -62.536 1.00 90.50 909 ALA A C 1
ATOM 6932 O O . ALA A 1 909 ? 18.847 19.207 -61.476 1.00 90.50 909 ALA A O 1
ATOM 6933 N N . CYS A 1 910 ? 18.473 17.559 -62.965 1.00 89.62 910 CYS A N 1
ATOM 6934 C CA . CYS A 1 910 ? 19.226 16.550 -62.214 1.00 89.62 910 CYS A CA 1
ATOM 6935 C C . CYS A 1 910 ? 20.720 16.880 -62.140 1.00 89.62 910 CYS A C 1
ATOM 6937 O O . CYS A 1 910 ? 21.349 16.726 -61.096 1.00 89.62 910 CYS A O 1
ATOM 6939 N N . TYR A 1 911 ? 21.264 17.388 -63.247 1.00 90.31 911 TYR A N 1
ATOM 6940 C CA . TYR A 1 911 ? 22.633 17.877 -63.352 1.00 90.31 911 TYR A CA 1
ATOM 6941 C C . TYR A 1 911 ? 22.626 19.316 -63.874 1.00 90.31 911 TYR A C 1
ATOM 6943 O O . TYR A 1 911 ? 22.739 19.524 -65.083 1.00 90.31 911 TYR A O 1
ATOM 6951 N N . PRO A 1 912 ? 22.490 20.324 -62.990 1.00 88.31 912 PRO A N 1
ATOM 6952 C CA . PRO A 1 912 ? 22.461 21.731 -63.396 1.00 88.31 912 PRO A CA 1
ATOM 6953 C C . PRO A 1 912 ? 23.709 22.166 -64.177 1.00 88.31 912 PRO A C 1
ATOM 6955 O O . PRO A 1 912 ? 23.608 23.003 -65.071 1.00 88.31 912 PRO A O 1
ATOM 6958 N N . ASP A 1 913 ? 24.858 21.552 -63.886 1.00 88.75 913 ASP A N 1
ATOM 6959 C CA . ASP A 1 913 ? 26.137 21.846 -64.543 1.00 88.75 913 ASP A CA 1
ATOM 6960 C C . ASP A 1 913 ? 26.324 21.107 -65.881 1.00 88.75 913 ASP A C 1
ATOM 6962 O O . ASP A 1 913 ? 27.292 21.360 -66.595 1.00 88.75 913 ASP A O 1
ATOM 6966 N N . TYR A 1 914 ? 25.403 20.209 -66.256 1.00 90.62 914 TYR A N 1
ATOM 6967 C CA . TYR A 1 914 ? 25.441 19.491 -67.532 1.00 90.62 914 TYR A CA 1
ATOM 6968 C C . TYR A 1 914 ? 24.455 20.090 -68.544 1.00 90.62 914 TYR A C 1
ATOM 6970 O O . TYR A 1 914 ? 23.570 19.407 -69.056 1.00 90.62 914 TYR A O 1
ATOM 6978 N N . LEU A 1 915 ? 24.601 21.384 -68.831 1.00 88.56 915 LEU A N 1
ATOM 6979 C CA . LEU A 1 915 ? 23.781 22.099 -69.811 1.00 88.56 915 LEU A CA 1
ATOM 6980 C C . LEU A 1 915 ? 24.509 22.215 -71.157 1.00 88.56 915 LEU A C 1
ATOM 6982 O O . LEU A 1 915 ? 25.600 22.780 -71.241 1.00 88.56 915 LEU A O 1
ATOM 6986 N N . SER A 1 916 ? 23.900 21.704 -72.226 1.00 85.31 916 SER A N 1
ATOM 6987 C CA . SER A 1 916 ? 24.430 21.847 -73.584 1.00 85.31 916 SER A CA 1
ATOM 6988 C C . SER A 1 916 ? 24.218 23.262 -74.145 1.00 85.31 916 SER A C 1
ATOM 6990 O O . SER A 1 916 ? 23.349 24.014 -73.701 1.00 85.31 916 SER A O 1
ATOM 6992 N N . ALA A 1 917 ? 24.949 23.603 -75.215 1.00 80.81 917 ALA A N 1
ATOM 6993 C CA . ALA A 1 917 ? 24.772 24.862 -75.948 1.00 80.81 917 ALA A CA 1
ATOM 6994 C C . ALA A 1 917 ? 23.368 25.035 -76.576 1.00 80.81 917 ALA A C 1
ATOM 6996 O O . ALA A 1 917 ? 23.016 26.138 -76.987 1.00 80.81 917 ALA A O 1
ATOM 6997 N N . SER A 1 918 ? 22.564 23.966 -76.652 1.00 81.44 918 SER A N 1
ATOM 6998 C CA . SER A 1 918 ? 21.180 23.973 -77.143 1.00 81.44 918 SER A CA 1
ATOM 6999 C C . SER A 1 918 ? 20.133 24.027 -76.021 1.00 81.44 918 SER A C 1
ATOM 7001 O O . SER A 1 918 ? 18.978 23.680 -76.257 1.00 81.44 918 SER A O 1
ATOM 7003 N N . ASN A 1 919 ? 20.514 24.451 -74.809 1.00 85.00 919 ASN A N 1
ATOM 7004 C CA . ASN A 1 919 ? 19.659 24.473 -73.615 1.00 85.00 919 ASN A CA 1
ATOM 7005 C C . ASN A 1 919 ? 19.072 23.093 -73.259 1.00 85.00 919 ASN A C 1
ATOM 7007 O O . ASN A 1 919 ? 17.898 22.983 -72.894 1.00 85.00 919 ASN A O 1
ATOM 7011 N N . GLN A 1 920 ? 19.879 22.035 -73.382 1.00 89.31 920 GLN A N 1
ATOM 7012 C CA . GLN A 1 920 ? 19.487 20.677 -73.008 1.00 89.31 920 GLN A CA 1
ATOM 7013 C C . GLN A 1 920 ? 20.293 20.187 -71.799 1.00 89.31 920 GLN A C 1
ATOM 7015 O O . GLN A 1 920 ? 21.520 20.110 -71.872 1.00 89.31 920 GLN A O 1
ATOM 7020 N N . TYR A 1 921 ? 19.617 19.852 -70.699 1.00 91.50 921 TYR A N 1
ATOM 7021 C CA . TYR A 1 921 ? 20.240 19.235 -69.525 1.00 91.50 921 TYR A CA 1
ATOM 7022 C C . TYR A 1 921 ? 20.489 17.740 -69.764 1.00 91.50 921 TYR A C 1
ATOM 7024 O O . TYR A 1 921 ? 19.551 16.978 -70.013 1.00 91.50 921 TYR A O 1
ATOM 7032 N N . GLY A 1 922 ? 21.748 17.317 -69.690 1.00 88.94 922 GLY A N 1
ATOM 7033 C CA . GLY A 1 922 ? 22.164 15.930 -69.877 1.00 88.94 922 GLY A CA 1
ATOM 7034 C C . GLY A 1 922 ? 22.069 15.070 -68.611 1.00 88.94 922 GLY A C 1
ATOM 7035 O O . GLY A 1 922 ? 21.729 15.542 -67.525 1.00 88.94 922 GLY A O 1
ATOM 7036 N N . LEU A 1 923 ? 22.398 13.787 -68.762 1.00 87.62 923 LEU A N 1
ATOM 7037 C CA . LEU A 1 923 ? 22.515 12.813 -67.677 1.00 87.62 923 LEU A CA 1
ATOM 7038 C C . LEU A 1 923 ? 23.877 12.121 -67.789 1.00 87.62 923 LEU A C 1
ATOM 7040 O O . LEU A 1 923 ? 24.222 11.628 -68.860 1.00 87.62 923 LEU A O 1
ATOM 7044 N N . TRP A 1 924 ? 24.664 12.114 -66.713 1.00 84.00 924 TRP A N 1
ATOM 7045 C CA . TRP A 1 924 ? 25.978 11.469 -66.716 1.00 84.00 924 TRP A CA 1
ATOM 7046 C C . TRP A 1 924 ? 25.856 9.944 -66.674 1.00 84.00 924 TRP A C 1
ATOM 7048 O O . TRP A 1 924 ? 25.064 9.405 -65.903 1.00 84.00 924 TRP A O 1
ATOM 7058 N N . SER A 1 925 ? 26.696 9.253 -67.443 1.00 76.44 925 SER A N 1
ATOM 7059 C CA . SER A 1 925 ? 26.869 7.801 -67.338 1.00 76.44 925 SER A CA 1
ATOM 7060 C C . SER A 1 925 ? 27.710 7.438 -66.112 1.00 76.44 925 SER A C 1
ATOM 7062 O O . SER A 1 925 ? 28.581 8.209 -65.692 1.00 76.44 925 SER A O 1
ATOM 7064 N N . ASN A 1 926 ? 27.493 6.238 -65.569 1.00 71.06 926 ASN A N 1
ATOM 7065 C CA . ASN A 1 926 ? 28.303 5.683 -64.481 1.00 71.06 926 ASN A CA 1
ATOM 7066 C C . ASN A 1 926 ? 29.811 5.738 -64.831 1.00 71.06 926 ASN A C 1
ATOM 7068 O O . ASN A 1 926 ? 30.179 5.630 -65.998 1.00 71.06 926 ASN A O 1
ATOM 7072 N N . ALA A 1 927 ? 30.669 5.954 -63.829 1.00 68.44 927 ALA A N 1
ATOM 7073 C CA . ALA A 1 927 ? 32.115 6.197 -63.936 1.00 68.44 927 ALA A CA 1
ATOM 7074 C C . ALA A 1 927 ? 32.553 7.535 -64.578 1.00 68.44 927 ALA A C 1
ATOM 7076 O O . ALA A 1 927 ? 33.749 7.835 -64.594 1.00 68.44 927 ALA A O 1
ATOM 7077 N N . SER A 1 928 ? 31.625 8.385 -65.035 1.00 77.62 928 SER A N 1
ATOM 7078 C CA . SER A 1 928 ? 31.957 9.760 -65.443 1.00 77.62 928 SER A CA 1
ATOM 7079 C C . SER A 1 928 ? 32.309 10.625 -64.229 1.00 77.62 928 SER A C 1
ATOM 7081 O O . SER A 1 928 ? 31.669 10.515 -63.186 1.00 77.62 928 SER A O 1
ATOM 7083 N N . ALA A 1 929 ? 33.254 11.562 -64.372 1.00 78.81 929 ALA A N 1
ATOM 7084 C CA . ALA A 1 929 ? 33.670 12.453 -63.278 1.00 78.81 929 ALA A CA 1
ATOM 7085 C C . ALA A 1 929 ? 32.520 13.295 -62.681 1.00 78.81 929 ALA A C 1
ATOM 7087 O O . ALA A 1 929 ? 32.570 13.656 -61.510 1.00 78.81 929 ALA A O 1
ATOM 7088 N N . GLY A 1 930 ? 31.484 13.598 -63.475 1.00 79.62 930 GLY A N 1
ATOM 7089 C CA . GLY A 1 930 ? 30.287 14.327 -63.037 1.00 79.62 930 GLY A CA 1
ATOM 7090 C C . GLY A 1 930 ? 29.147 13.449 -62.502 1.00 79.62 930 GLY A C 1
ATOM 7091 O O . GLY A 1 930 ? 28.106 13.980 -62.120 1.00 79.62 930 GLY A O 1
ATOM 7092 N N . TYR A 1 931 ? 29.299 12.121 -62.486 1.00 83.06 931 TYR A N 1
ATOM 7093 C CA . TYR A 1 931 ? 28.241 11.209 -62.057 1.00 83.06 931 TYR A CA 1
ATOM 7094 C C . TYR A 1 931 ? 28.087 11.208 -60.532 1.00 83.06 931 TYR A C 1
ATOM 7096 O O . TYR A 1 931 ? 28.972 10.784 -59.796 1.00 83.06 931 TYR A O 1
ATOM 7104 N N . THR A 1 932 ? 26.924 11.646 -60.055 1.00 79.06 932 THR A N 1
ATOM 7105 C CA . THR A 1 932 ? 26.577 11.722 -58.620 1.00 79.06 932 THR A CA 1
ATOM 7106 C C . THR A 1 932 ? 25.599 10.632 -58.168 1.00 79.06 932 THR A C 1
ATOM 7108 O O . THR A 1 932 ? 25.081 10.689 -57.053 1.00 79.06 932 THR A O 1
ATOM 7111 N N . GLY A 1 933 ? 25.343 9.628 -59.015 1.00 77.75 933 GLY A N 1
ATOM 7112 C CA . GLY A 1 933 ? 24.452 8.511 -58.688 1.00 77.75 933 GLY A CA 1
ATOM 7113 C C . GLY A 1 933 ? 22.978 8.725 -59.039 1.00 77.75 933 GLY A C 1
ATOM 7114 O O . GLY A 1 933 ? 22.141 7.997 -58.515 1.00 77.75 933 GLY A O 1
ATOM 7115 N N . LEU A 1 934 ? 22.649 9.702 -59.891 1.00 84.31 934 LEU A N 1
ATOM 7116 C CA . LEU A 1 934 ? 21.284 9.910 -60.377 1.00 84.31 934 LEU A CA 1
ATOM 7117 C C . LEU A 1 934 ? 21.040 9.098 -61.646 1.00 84.31 934 LEU A C 1
ATOM 7119 O O . LEU A 1 934 ? 21.860 9.103 -62.562 1.00 84.31 934 LEU A O 1
ATOM 7123 N N . VAL A 1 935 ? 19.886 8.438 -61.711 1.00 84.88 935 VAL A N 1
ATOM 7124 C CA . VAL A 1 935 ? 19.509 7.571 -62.831 1.00 84.88 935 VAL A CA 1
ATOM 7125 C C . VAL A 1 935 ? 18.262 8.121 -63.515 1.00 84.88 935 VAL A C 1
ATOM 7127 O O . VAL A 1 935 ? 17.340 8.617 -62.864 1.00 84.88 935 VAL A O 1
ATOM 7130 N N . GLY A 1 936 ? 18.250 8.051 -64.844 1.00 86.25 936 GLY A N 1
ATOM 7131 C CA . GLY A 1 936 ? 17.117 8.424 -65.678 1.00 86.25 936 GLY A CA 1
ATOM 7132 C C . GLY A 1 936 ? 16.126 7.278 -65.826 1.00 86.25 936 GLY A C 1
ATOM 7133 O O . GLY A 1 936 ? 16.516 6.155 -66.132 1.00 86.25 936 GLY A O 1
ATOM 7134 N N . SER A 1 937 ? 14.842 7.570 -65.652 1.00 85.56 937 SER A N 1
ATOM 7135 C CA . SER A 1 937 ? 13.760 6.685 -66.069 1.00 85.56 937 SER A CA 1
ATOM 7136 C C . SER A 1 937 ? 13.460 6.903 -67.550 1.00 85.56 937 SER A C 1
ATOM 7138 O O . SER A 1 937 ? 13.354 8.042 -68.012 1.00 85.56 937 SER A O 1
ATOM 7140 N N . CYS A 1 938 ? 13.312 5.813 -68.296 1.00 78.00 938 CYS A N 1
ATOM 7141 C CA . CYS A 1 938 ? 12.890 5.836 -69.690 1.00 78.00 938 CYS A CA 1
ATOM 7142 C C . CYS A 1 938 ? 11.594 5.036 -69.865 1.00 78.00 938 CYS A C 1
ATOM 7144 O O . CYS A 1 938 ? 11.301 4.117 -69.103 1.00 78.00 938 CYS A O 1
ATOM 7146 N N . ASP A 1 939 ? 10.803 5.408 -70.872 1.00 80.50 939 ASP A N 1
ATOM 7147 C CA . ASP A 1 939 ? 9.632 4.632 -71.288 1.00 80.50 939 ASP A CA 1
ATOM 7148 C C . ASP A 1 939 ? 10.074 3.215 -71.695 1.00 80.50 939 ASP A C 1
ATOM 7150 O O . ASP A 1 939 ? 11.107 3.048 -72.347 1.00 80.50 939 ASP A O 1
ATOM 7154 N N . ASN A 1 940 ? 9.276 2.203 -71.350 1.00 76.50 940 ASN A N 1
ATOM 7155 C CA . ASN A 1 940 ? 9.555 0.797 -71.638 1.00 76.50 940 ASN A CA 1
ATOM 7156 C C . ASN A 1 940 ? 9.862 0.530 -73.117 1.00 76.50 940 ASN A C 1
ATOM 7158 O O . ASN A 1 940 ? 10.605 -0.397 -73.406 1.00 76.50 940 ASN A O 1
ATOM 7162 N N . LYS A 1 941 ? 9.341 1.324 -74.063 1.00 77.75 941 LYS A N 1
ATOM 7163 C CA . LYS A 1 941 ? 9.674 1.181 -75.498 1.00 77.75 941 LYS A CA 1
ATOM 7164 C C . LYS A 1 941 ? 11.136 1.506 -75.847 1.00 77.75 941 LYS A C 1
ATOM 7166 O O . LYS A 1 941 ? 11.582 1.169 -76.938 1.00 77.75 941 LYS A O 1
ATOM 7171 N N . TYR A 1 942 ? 11.844 2.201 -74.958 1.00 77.31 942 TYR A N 1
ATOM 7172 C CA . TYR A 1 942 ? 13.274 2.501 -75.058 1.00 77.31 942 TYR A CA 1
ATOM 7173 C C . TYR A 1 942 ? 14.117 1.574 -74.173 1.00 77.31 942 TYR A C 1
ATOM 7175 O O . TYR A 1 942 ? 15.318 1.804 -74.017 1.00 77.31 942 TYR A O 1
ATOM 7183 N N . ASN A 1 943 ? 13.514 0.529 -73.587 1.00 73.25 943 ASN A N 1
ATOM 7184 C CA . ASN A 1 943 ? 14.285 -0.502 -72.910 1.00 73.25 943 ASN A CA 1
ATOM 7185 C C . ASN A 1 943 ? 15.300 -1.115 -73.892 1.00 73.25 943 ASN A C 1
ATOM 7187 O O . ASN A 1 943 ? 15.057 -1.188 -75.093 1.00 73.25 943 ASN A O 1
ATOM 7191 N N . LEU A 1 944 ? 16.471 -1.510 -73.389 1.00 75.88 944 LEU A N 1
ATOM 7192 C CA . LEU A 1 944 ? 17.573 -2.036 -74.210 1.00 75.88 944 LEU A CA 1
ATOM 7193 C C . LEU A 1 944 ? 18.189 -1.022 -75.197 1.00 75.88 944 LEU A C 1
ATOM 7195 O O . LEU A 1 944 ? 18.950 -1.434 -76.069 1.00 75.88 944 LEU A O 1
ATOM 7199 N N . CYS A 1 945 ? 17.900 0.281 -75.087 1.00 84.25 945 CYS A N 1
ATOM 7200 C CA . CYS A 1 945 ? 18.643 1.298 -75.835 1.00 84.25 945 CYS A CA 1
ATOM 7201 C C . CYS A 1 945 ? 20.125 1.252 -75.439 1.00 84.25 945 CYS A C 1
ATOM 7203 O O . CYS A 1 945 ? 20.462 1.451 -74.273 1.00 84.25 945 CYS A O 1
ATOM 7205 N N . THR A 1 946 ? 20.987 0.980 -76.412 1.00 84.12 946 THR A N 1
ATOM 7206 C CA . THR A 1 946 ? 22.435 0.858 -76.261 1.00 84.12 946 THR A CA 1
ATOM 7207 C C . THR A 1 946 ? 23.136 1.802 -77.226 1.00 84.12 946 THR A C 1
ATOM 7209 O O . THR A 1 946 ? 22.659 2.045 -78.342 1.00 84.12 946 THR A O 1
ATOM 7212 N N . GLU A 1 947 ? 24.280 2.321 -76.798 1.00 88.19 947 GLU A N 1
ATOM 7213 C CA . GLU A 1 947 ? 25.207 3.011 -77.676 1.00 88.19 947 GLU A CA 1
ATOM 7214 C C . GLU A 1 947 ? 26.295 2.029 -78.122 1.00 88.19 947 GLU A C 1
ATOM 7216 O O . GLU A 1 947 ? 27.040 1.471 -77.317 1.00 88.19 947 GLU A O 1
ATOM 7221 N N . LEU A 1 948 ? 26.402 1.849 -79.435 1.00 90.56 948 LEU A N 1
ATOM 7222 C CA . LEU A 1 948 ? 27.470 1.099 -80.073 1.00 90.56 948 LEU A CA 1
ATOM 7223 C C . LEU A 1 948 ? 28.453 2.078 -80.699 1.00 90.56 948 LEU A C 1
ATOM 7225 O O . LEU A 1 948 ? 28.092 2.822 -81.610 1.00 90.56 948 LEU A O 1
ATOM 7229 N N . VAL A 1 949 ? 29.704 2.056 -80.259 1.00 90.94 949 VAL A N 1
ATOM 7230 C CA . VAL A 1 949 ? 30.784 2.838 -80.865 1.00 90.94 949 VAL A CA 1
ATOM 7231 C C . VAL A 1 949 ? 31.642 1.909 -81.708 1.00 90.94 949 VAL A C 1
ATOM 7233 O O . VAL A 1 949 ? 32.095 0.878 -81.221 1.00 90.94 949 VAL A O 1
ATOM 7236 N N . ASP A 1 950 ? 31.874 2.235 -82.980 1.00 89.75 950 ASP A N 1
ATOM 7237 C CA . ASP A 1 950 ? 32.927 1.563 -83.749 1.00 89.75 950 ASP A CA 1
ATOM 7238 C C . ASP A 1 950 ? 34.279 2.156 -83.305 1.00 89.75 950 ASP A C 1
ATOM 7240 O O . ASP A 1 950 ? 34.555 3.325 -83.602 1.00 89.75 950 ASP A O 1
ATOM 7244 N N . PRO A 1 951 ? 35.150 1.395 -82.610 1.00 88.50 951 PRO A N 1
ATOM 7245 C CA . PRO A 1 951 ? 36.376 1.948 -82.022 1.00 88.50 951 PRO A CA 1
ATOM 7246 C C . PRO A 1 951 ? 37.391 2.430 -83.059 1.00 88.50 951 PRO A C 1
ATOM 7248 O O . PRO A 1 951 ? 38.380 3.081 -82.731 1.00 88.50 951 PRO A O 1
ATOM 7251 N N . THR A 1 952 ? 37.184 2.084 -84.329 1.00 83.31 952 THR A N 1
ATOM 7252 C CA . THR A 1 952 ? 38.139 2.373 -85.394 1.00 83.31 952 THR A CA 1
ATOM 7253 C C . THR A 1 952 ? 37.801 3.593 -86.235 1.00 83.31 952 THR A C 1
ATOM 7255 O O . THR A 1 952 ? 38.685 4.091 -86.934 1.00 83.31 952 THR A O 1
ATOM 7258 N N . ASP A 1 953 ? 36.557 4.072 -86.195 1.00 83.75 953 ASP A N 1
ATOM 7259 C CA . ASP A 1 953 ? 36.157 5.349 -86.799 1.00 83.75 953 ASP A CA 1
ATOM 7260 C C . ASP A 1 953 ? 35.502 6.322 -85.799 1.00 83.75 953 ASP A C 1
ATOM 7262 O O . ASP A 1 953 ? 35.194 7.458 -86.166 1.00 83.75 953 ASP A O 1
ATOM 7266 N N . ASN A 1 954 ? 35.365 5.909 -84.531 1.00 82.19 954 ASN A N 1
ATOM 7267 C CA . ASN A 1 954 ? 34.746 6.649 -83.430 1.00 82.19 954 ASN A CA 1
ATOM 7268 C C . ASN A 1 954 ? 33.306 7.099 -83.716 1.00 82.19 954 ASN A C 1
ATOM 7270 O O . ASN A 1 954 ? 32.833 8.089 -83.150 1.00 82.19 954 ASN A O 1
ATOM 7274 N N . ARG A 1 955 ? 32.588 6.396 -84.598 1.00 84.50 955 ARG A N 1
ATOM 7275 C CA . ARG A 1 955 ? 31.180 6.679 -84.860 1.00 84.50 955 ARG A CA 1
ATOM 7276 C C . ARG A 1 955 ? 30.293 5.944 -83.863 1.00 84.50 955 ARG A C 1
ATOM 7278 O O . ARG A 1 955 ? 30.400 4.733 -83.696 1.00 84.50 955 ARG A O 1
ATOM 7285 N N . SER A 1 956 ? 29.393 6.703 -83.247 1.00 87.19 956 SER A N 1
ATOM 7286 C CA . SER A 1 956 ? 28.377 6.210 -82.318 1.00 87.19 956 SER A CA 1
ATOM 7287 C C . SER A 1 956 ? 27.063 5.901 -83.046 1.00 87.19 956 SER A C 1
ATOM 7289 O O . SER A 1 956 ? 26.631 6.648 -83.934 1.00 87.19 956 SER A O 1
ATOM 7291 N N . TYR A 1 957 ? 26.434 4.790 -82.667 1.00 87.56 957 TYR A N 1
ATOM 7292 C CA . TYR A 1 957 ? 25.148 4.311 -83.156 1.00 87.56 957 TYR A CA 1
ATOM 7293 C C . TYR A 1 957 ? 24.253 3.977 -81.961 1.00 87.56 957 TYR A C 1
ATOM 7295 O O . TYR A 1 957 ? 24.564 3.083 -81.183 1.00 87.56 957 TYR A O 1
ATOM 7303 N N . ASN A 1 958 ? 23.115 4.657 -81.840 1.00 87.56 958 ASN A N 1
ATOM 7304 C CA . ASN A 1 958 ? 22.134 4.377 -80.792 1.00 87.56 958 ASN A CA 1
ATOM 7305 C C . ASN A 1 958 ? 21.074 3.414 -81.338 1.00 87.56 958 ASN A C 1
ATOM 7307 O O . ASN A 1 958 ? 20.381 3.751 -82.302 1.00 87.56 958 ASN A O 1
ATOM 7311 N N . VAL A 1 959 ? 20.970 2.217 -80.760 1.00 87.38 959 VAL A N 1
ATOM 7312 C CA . VAL A 1 959 ? 20.089 1.136 -81.237 1.00 87.38 959 VAL A CA 1
ATOM 7313 C C . VAL A 1 959 ? 19.362 0.462 -80.075 1.00 87.38 959 VAL A C 1
ATOM 7315 O O . VAL A 1 959 ? 19.784 0.567 -78.931 1.00 87.38 959 VAL A O 1
ATOM 7318 N N . ILE A 1 960 ? 18.272 -0.255 -80.356 1.00 86.06 960 ILE A N 1
ATOM 7319 C CA . ILE A 1 960 ? 17.632 -1.133 -79.368 1.00 86.06 960 ILE A CA 1
ATOM 7320 C C . ILE A 1 960 ? 18.285 -2.516 -79.474 1.00 86.06 960 ILE A C 1
ATOM 7322 O O . ILE A 1 960 ? 18.187 -3.162 -80.516 1.00 86.06 960 ILE A O 1
ATOM 7326 N N . ALA A 1 961 ? 18.949 -2.973 -78.412 1.00 83.38 961 ALA A N 1
ATOM 7327 C CA . ALA A 1 961 ? 19.585 -4.287 -78.317 1.00 83.38 961 ALA A CA 1
ATOM 7328 C C . ALA A 1 961 ? 18.564 -5.411 -78.083 1.00 83.38 961 ALA A C 1
ATOM 7330 O O . ALA A 1 961 ? 18.589 -6.099 -77.064 1.00 83.38 961 ALA A O 1
ATOM 7331 N N . ASN A 1 962 ? 17.648 -5.585 -79.034 1.00 82.56 962 ASN A N 1
ATOM 7332 C CA . ASN A 1 962 ? 16.683 -6.678 -79.074 1.00 82.56 962 ASN A CA 1
ATOM 7333 C C . ASN A 1 962 ? 17.149 -7.804 -80.019 1.00 82.56 962 ASN A C 1
ATOM 7335 O O . ASN A 1 962 ? 18.212 -7.726 -80.638 1.00 82.56 962 ASN A O 1
ATOM 7339 N N . ASP A 1 963 ? 16.327 -8.843 -80.165 1.00 83.62 963 ASP A N 1
ATOM 7340 C CA . ASP A 1 963 ? 16.622 -9.979 -81.046 1.00 83.62 963 ASP A CA 1
ATOM 7341 C C . ASP A 1 963 ? 16.859 -9.561 -82.510 1.00 83.62 963 ASP A C 1
ATOM 7343 O O . ASP A 1 963 ? 17.671 -10.184 -83.196 1.00 83.62 963 ASP A O 1
ATOM 7347 N N . ASP A 1 964 ? 16.233 -8.474 -82.980 1.00 85.56 964 ASP A N 1
ATOM 7348 C CA . ASP A 1 964 ? 16.421 -7.971 -84.346 1.00 85.56 964 ASP A CA 1
ATOM 7349 C C . ASP A 1 964 ? 17.856 -7.478 -84.585 1.00 85.56 964 ASP A C 1
ATOM 7351 O O . ASP A 1 964 ? 18.413 -7.709 -85.659 1.00 85.56 964 ASP A O 1
ATOM 7355 N N . LEU A 1 965 ? 18.487 -6.839 -83.589 1.00 86.88 965 LEU A N 1
ATOM 7356 C CA . LEU A 1 965 ? 19.880 -6.387 -83.692 1.00 86.88 965 LEU A CA 1
ATOM 7357 C C . LEU A 1 965 ? 20.846 -7.570 -83.854 1.00 86.88 965 LEU A C 1
ATOM 7359 O O . LEU A 1 965 ? 21.839 -7.482 -84.581 1.00 86.88 965 LEU A O 1
ATOM 7363 N N . PHE A 1 966 ? 20.551 -8.691 -83.192 1.00 87.62 966 PHE A N 1
ATOM 7364 C CA . PHE A 1 966 ? 21.420 -9.868 -83.164 1.00 87.62 966 PHE A CA 1
ATOM 7365 C C . PHE A 1 966 ? 21.068 -10.931 -84.216 1.00 87.62 966 PHE A C 1
ATOM 7367 O O . PHE A 1 966 ? 21.853 -11.863 -84.398 1.00 87.62 966 PHE A O 1
ATOM 7374 N N . VAL A 1 967 ? 19.958 -10.782 -84.952 1.00 86.94 967 VAL A N 1
ATOM 7375 C CA . VAL A 1 967 ? 19.384 -11.807 -85.851 1.00 86.94 967 VAL A CA 1
ATOM 7376 C C . VAL A 1 967 ? 20.371 -12.372 -86.879 1.00 86.94 967 VAL A C 1
ATOM 7378 O O . VAL A 1 967 ? 20.319 -13.551 -87.215 1.00 86.94 967 VAL A O 1
ATOM 7381 N N . ASN A 1 968 ? 21.307 -11.550 -87.364 1.00 88.44 968 ASN A N 1
ATOM 7382 C CA . ASN A 1 968 ? 22.270 -11.939 -88.397 1.00 88.44 968 ASN A CA 1
ATOM 7383 C C . ASN A 1 968 ? 23.680 -12.217 -87.858 1.00 88.44 968 ASN A C 1
ATOM 7385 O O . ASN A 1 968 ? 24.584 -12.499 -88.647 1.00 88.44 968 ASN A O 1
ATOM 7389 N N . ARG A 1 969 ? 23.905 -12.122 -86.541 1.00 87.75 969 ARG A N 1
ATOM 7390 C CA . ARG A 1 969 ? 25.241 -12.234 -85.930 1.00 87.75 969 ARG A CA 1
ATOM 7391 C C . ARG A 1 969 ? 25.938 -13.547 -86.287 1.00 87.75 969 ARG A C 1
ATOM 7393 O O . ARG A 1 969 ? 27.136 -13.546 -86.566 1.00 87.75 969 ARG A O 1
ATOM 7400 N N . ASP A 1 970 ? 25.194 -14.647 -86.334 1.00 89.12 970 ASP A N 1
ATOM 7401 C CA . ASP A 1 970 ? 25.747 -15.984 -86.577 1.00 89.12 970 ASP A CA 1
ATOM 7402 C C . ASP A 1 970 ? 26.337 -16.137 -87.990 1.00 89.12 970 ASP A C 1
ATOM 7404 O O . ASP A 1 970 ? 27.230 -16.957 -88.199 1.00 89.12 970 ASP A O 1
ATOM 7408 N N . ALA A 1 971 ? 25.951 -15.278 -88.945 1.00 88.69 971 ALA A N 1
ATOM 7409 C CA . ALA A 1 971 ? 26.563 -15.226 -90.276 1.00 88.69 971 ALA A CA 1
ATOM 7410 C C . ALA A 1 971 ? 28.053 -14.826 -90.250 1.00 88.69 971 ALA A C 1
ATOM 7412 O O . ALA A 1 971 ? 28.731 -14.930 -91.273 1.00 88.69 971 ALA A O 1
ATOM 7413 N N . CYS A 1 972 ? 28.557 -14.346 -89.110 1.00 91.62 972 CYS A N 1
ATOM 7414 C CA . CYS A 1 972 ? 29.966 -14.028 -88.910 1.00 91.62 972 CYS A CA 1
ATOM 7415 C C . CYS A 1 972 ? 30.816 -15.205 -88.420 1.00 91.62 972 CYS A C 1
ATOM 7417 O O . CYS A 1 972 ? 32.038 -15.087 -88.452 1.00 91.62 972 CYS A O 1
ATOM 7419 N N . ASP A 1 973 ? 30.221 -16.320 -87.971 1.00 91.12 973 ASP A N 1
ATOM 7420 C CA . ASP A 1 973 ? 30.958 -17.507 -87.491 1.00 91.12 973 ASP A CA 1
ATOM 7421 C C . ASP A 1 973 ? 32.040 -17.165 -86.433 1.00 91.12 973 ASP A C 1
ATOM 7423 O O . ASP A 1 973 ? 33.151 -17.693 -86.436 1.00 91.12 973 ASP A O 1
ATOM 7427 N N . GLY A 1 974 ? 31.761 -16.179 -85.567 1.00 90.38 974 GLY A N 1
ATOM 7428 C CA . GLY A 1 974 ? 32.704 -15.688 -84.547 1.00 90.38 974 GLY A CA 1
ATOM 7429 C C . GLY A 1 974 ? 33.959 -14.983 -85.091 1.00 90.38 974 GLY A C 1
ATOM 7430 O O . GLY A 1 974 ? 34.899 -14.727 -84.335 1.00 90.38 974 GLY A O 1
ATOM 7431 N N . LYS A 1 975 ? 34.001 -14.670 -86.389 1.00 94.00 975 LYS A N 1
ATOM 7432 C CA . LYS A 1 975 ? 35.108 -13.990 -87.071 1.00 94.00 975 LYS A CA 1
ATOM 7433 C C . LYS A 1 975 ? 34.728 -12.560 -87.435 1.00 94.00 975 LYS A C 1
ATOM 7435 O O . LYS A 1 975 ? 33.560 -12.244 -87.643 1.00 94.00 975 LYS A O 1
ATOM 7440 N N . ALA A 1 976 ? 35.729 -11.694 -87.555 1.00 92.88 976 ALA A N 1
ATOM 7441 C CA . ALA A 1 976 ? 35.540 -10.295 -87.916 1.00 92.88 976 ALA A CA 1
ATOM 7442 C C . ALA A 1 976 ? 36.213 -9.961 -89.257 1.00 92.88 976 ALA A C 1
ATOM 7444 O O . ALA A 1 976 ? 37.338 -10.378 -89.539 1.00 92.88 976 ALA A O 1
ATOM 7445 N N . SER A 1 977 ? 35.508 -9.184 -90.078 1.00 91.06 977 SER A N 1
ATOM 7446 C CA . SER A 1 977 ? 36.007 -8.524 -91.289 1.00 91.06 977 SER A CA 1
ATOM 7447 C C . SER A 1 977 ? 35.124 -7.316 -91.571 1.00 91.06 977 SER A C 1
ATOM 7449 O O . SER A 1 977 ? 33.911 -7.440 -91.763 1.00 91.06 977 SER A O 1
ATOM 7451 N N . LYS A 1 978 ? 35.741 -6.133 -91.664 1.00 86.50 978 LYS A N 1
ATOM 7452 C CA . LYS A 1 978 ? 35.015 -4.910 -92.028 1.00 86.50 978 LYS A CA 1
ATOM 7453 C C . LYS A 1 978 ? 34.412 -4.979 -93.428 1.00 86.50 978 LYS A C 1
ATOM 7455 O O . LYS A 1 978 ? 33.422 -4.300 -93.685 1.00 86.50 978 LYS A O 1
ATOM 7460 N N . VAL A 1 979 ? 35.026 -5.715 -94.355 1.00 85.75 979 VAL A N 1
ATOM 7461 C CA . VAL A 1 979 ? 34.548 -5.792 -95.746 1.00 85.75 979 VAL A CA 1
ATOM 7462 C C . VAL A 1 979 ? 33.306 -6.668 -95.830 1.00 85.75 979 VAL A C 1
ATOM 7464 O O . VAL A 1 979 ? 32.334 -6.272 -96.471 1.00 85.75 979 VAL A O 1
ATOM 7467 N N . ASP A 1 980 ? 33.296 -7.780 -95.098 1.00 87.12 980 ASP A N 1
ATOM 7468 C CA . ASP A 1 980 ? 32.153 -8.692 -95.050 1.00 87.12 980 ASP A CA 1
ATOM 7469 C C . ASP A 1 980 ? 31.059 -8.233 -94.081 1.00 87.12 980 ASP A C 1
ATOM 7471 O O . ASP A 1 980 ? 30.044 -8.906 -93.935 1.00 87.12 980 ASP A O 1
ATOM 7475 N N . GLY A 1 981 ? 31.227 -7.085 -93.420 1.00 88.12 981 GLY A N 1
ATOM 7476 C CA . GLY A 1 981 ? 30.235 -6.531 -92.500 1.00 88.12 981 GLY A CA 1
ATOM 7477 C C . GLY A 1 981 ? 30.176 -7.244 -91.149 1.00 88.12 981 GLY A C 1
ATOM 7478 O O . GLY A 1 981 ? 29.179 -7.121 -90.458 1.00 88.12 981 GLY A O 1
ATOM 7479 N N . CYS A 1 982 ? 31.213 -7.983 -90.758 1.00 93.25 982 CYS A N 1
ATOM 7480 C CA . CYS A 1 982 ? 31.346 -8.555 -89.418 1.00 93.25 982 CYS A CA 1
ATOM 7481 C C . CYS A 1 982 ? 32.208 -7.624 -88.569 1.00 93.25 982 CYS A C 1
ATOM 7483 O O . CYS A 1 982 ? 33.440 -7.683 -88.626 1.00 93.25 982 CYS A O 1
ATOM 7485 N N . VAL A 1 983 ? 31.540 -6.709 -87.867 1.00 92.94 983 VAL A N 1
ATOM 7486 C CA . VAL A 1 983 ? 32.137 -5.530 -87.232 1.00 92.94 983 VAL A CA 1
ATOM 7487 C C . VAL A 1 983 ? 32.090 -5.673 -85.714 1.00 92.94 983 VAL A C 1
ATOM 7489 O O . VAL A 1 983 ? 31.096 -6.111 -85.137 1.00 92.94 983 VAL A O 1
ATOM 7492 N N . LEU A 1 984 ? 33.206 -5.320 -85.094 1.00 94.38 984 LEU A N 1
ATOM 7493 C CA . LEU A 1 984 ? 33.406 -5.196 -83.662 1.00 94.38 984 LEU A CA 1
ATOM 7494 C C . LEU A 1 984 ? 33.007 -3.792 -83.207 1.00 94.38 984 LEU A C 1
ATOM 7496 O O . LEU A 1 984 ? 33.538 -2.809 -83.724 1.00 94.38 984 LEU A O 1
ATOM 7500 N N . PHE A 1 985 ? 32.103 -3.736 -82.239 1.00 94.25 985 PHE A N 1
ATOM 7501 C CA . PHE A 1 985 ? 31.625 -2.531 -81.582 1.00 94.25 985 PHE A CA 1
ATOM 7502 C C . PHE A 1 985 ? 31.990 -2.552 -80.098 1.00 94.25 985 PHE A C 1
ATOM 7504 O O . PHE A 1 985 ? 32.070 -3.609 -79.463 1.00 94.25 985 PHE A O 1
ATOM 7511 N N . ASP A 1 986 ? 32.185 -1.362 -79.556 1.00 91.25 986 ASP A N 1
ATOM 7512 C CA . ASP A 1 986 ? 32.127 -1.077 -78.135 1.00 91.25 986 ASP A CA 1
ATOM 7513 C C . ASP A 1 986 ? 30.680 -0.761 -77.755 1.00 91.25 986 ASP A C 1
ATOM 7515 O O . ASP A 1 986 ? 30.166 0.314 -78.053 1.00 91.25 986 ASP A O 1
ATOM 7519 N N . GLN A 1 987 ? 30.012 -1.730 -77.144 1.00 89.12 987 GLN A N 1
ATOM 7520 C CA . GLN A 1 987 ? 28.750 -1.541 -76.449 1.00 89.12 987 GLN A CA 1
ATOM 7521 C C . GLN A 1 987 ? 29.045 -0.825 -75.128 1.00 89.12 987 GLN A C 1
ATOM 7523 O O . GLN A 1 987 ? 29.540 -1.454 -74.187 1.00 89.12 987 GLN A O 1
ATOM 7528 N N . THR A 1 988 ? 28.813 0.487 -75.078 1.00 82.62 988 THR A N 1
ATOM 7529 C CA . THR A 1 988 ? 29.447 1.370 -74.083 1.00 82.62 988 THR A CA 1
ATOM 7530 C C . THR A 1 988 ? 28.997 1.108 -72.648 1.00 82.62 988 THR A C 1
ATOM 7532 O O . THR A 1 988 ? 29.747 1.378 -71.708 1.00 82.62 988 THR A O 1
ATOM 7535 N N . GLU A 1 989 ? 27.815 0.521 -72.448 1.00 69.94 989 GLU A N 1
ATOM 7536 C CA . GLU A 1 989 ? 27.328 0.122 -71.128 1.00 69.94 989 GLU A CA 1
ATOM 7537 C C . GLU A 1 989 ? 27.981 -1.159 -70.579 1.00 69.94 989 GLU A C 1
ATOM 7539 O O . GLU A 1 989 ? 27.847 -1.445 -69.388 1.00 69.94 989 GLU A O 1
ATOM 7544 N N . ASN A 1 990 ? 28.688 -1.935 -71.411 1.00 77.44 990 ASN A N 1
ATOM 7545 C CA . ASN A 1 990 ? 29.431 -3.113 -70.974 1.00 77.44 990 ASN A CA 1
ATOM 7546 C C . ASN A 1 990 ? 30.918 -2.758 -70.773 1.00 77.44 990 ASN A C 1
ATOM 7548 O O . ASN A 1 990 ? 31.680 -2.678 -71.740 1.00 77.44 990 ASN A O 1
ATOM 7552 N N . PRO A 1 991 ? 31.387 -2.610 -69.520 1.00 71.81 991 PRO A N 1
ATOM 7553 C CA . PRO A 1 991 ? 32.747 -2.151 -69.245 1.00 71.81 991 PRO A CA 1
ATOM 7554 C C . PRO A 1 991 ? 33.833 -3.174 -69.615 1.00 71.81 991 PRO A C 1
ATOM 7556 O O . PRO A 1 991 ? 35.012 -2.829 -69.632 1.00 71.81 991 PRO A O 1
ATOM 7559 N N . ASN A 1 992 ? 33.475 -4.433 -69.894 1.00 79.75 992 ASN A N 1
ATOM 7560 C CA . ASN A 1 992 ? 34.442 -5.491 -70.166 1.00 79.75 992 ASN A CA 1
ATOM 7561 C C . ASN A 1 992 ? 34.745 -5.616 -71.669 1.00 79.75 992 ASN A C 1
ATOM 7563 O O . ASN A 1 992 ? 34.017 -6.292 -72.399 1.00 79.75 992 ASN A O 1
ATOM 7567 N N . LYS A 1 993 ? 35.852 -5.012 -72.121 1.00 87.12 993 LYS A N 1
ATOM 7568 C CA . LYS A 1 993 ? 36.269 -4.987 -73.533 1.00 87.12 993 LYS A CA 1
ATOM 7569 C C . LYS A 1 993 ? 37.332 -6.032 -73.825 1.00 87.12 993 LYS A C 1
ATOM 7571 O O . LYS A 1 993 ? 38.512 -5.830 -73.573 1.00 87.12 993 LYS A O 1
ATOM 7576 N N . PHE A 1 994 ? 36.910 -7.184 -74.332 1.00 89.81 994 PHE A N 1
ATOM 7577 C CA . PHE A 1 994 ? 37.814 -8.313 -74.568 1.00 89.81 994 PHE A CA 1
ATOM 7578 C C . PHE A 1 994 ? 38.406 -8.355 -75.971 1.00 89.81 994 PHE A C 1
ATOM 7580 O O . PHE A 1 994 ? 39.255 -9.203 -76.226 1.00 89.81 994 PHE A O 1
ATOM 7587 N N . PHE A 1 995 ? 37.961 -7.510 -76.896 1.00 93.81 995 PHE A N 1
ATOM 7588 C CA . PHE A 1 995 ? 38.388 -7.561 -78.289 1.00 93.81 995 PHE A CA 1
ATOM 7589 C C . PHE A 1 995 ? 39.328 -6.399 -78.596 1.00 93.81 995 PHE A C 1
ATOM 7591 O O . PHE A 1 995 ? 39.041 -5.267 -78.228 1.00 93.81 995 PHE A O 1
ATOM 7598 N N . ASP A 1 996 ? 40.430 -6.689 -79.287 1.00 93.88 996 ASP A N 1
ATOM 7599 C CA . ASP A 1 996 ? 41.299 -5.686 -79.908 1.00 93.88 996 ASP A CA 1
ATOM 7600 C C . ASP A 1 996 ? 40.908 -5.573 -81.386 1.00 93.88 996 ASP A C 1
ATOM 7602 O O . ASP A 1 996 ? 41.277 -6.402 -82.233 1.00 93.88 996 ASP A O 1
ATOM 7606 N N . SER A 1 997 ? 40.079 -4.581 -81.684 1.00 92.50 997 SER A N 1
ATOM 7607 C CA . SER A 1 997 ? 39.511 -4.335 -82.998 1.00 92.50 997 SER A CA 1
ATOM 7608 C C . SER A 1 997 ? 40.607 -3.977 -84.002 1.00 92.50 997 SER A C 1
ATOM 7610 O O . SER A 1 997 ? 40.643 -4.541 -85.100 1.00 92.50 997 SER A O 1
ATOM 7612 N N . VAL A 1 998 ? 41.574 -3.141 -83.611 1.00 91.62 998 VAL A N 1
ATOM 7613 C CA . VAL A 1 998 ? 42.684 -2.701 -84.464 1.00 91.62 998 VAL A CA 1
ATOM 7614 C C . VAL A 1 998 ? 43.551 -3.887 -84.891 1.00 91.62 998 VAL A C 1
ATOM 7616 O O . VAL A 1 998 ? 43.777 -4.084 -86.091 1.00 91.62 998 VAL A O 1
ATOM 7619 N N . ALA A 1 999 ? 43.987 -4.725 -83.947 1.00 92.81 999 ALA A N 1
ATOM 7620 C CA . ALA A 1 999 ? 44.784 -5.914 -84.240 1.00 92.81 999 ALA A CA 1
ATOM 7621 C C . ALA A 1 999 ? 43.991 -6.950 -85.047 1.00 92.81 999 ALA A C 1
ATOM 7623 O O . ALA A 1 999 ? 44.530 -7.580 -85.964 1.00 92.81 999 ALA A O 1
ATOM 7624 N N . THR A 1 1000 ? 42.699 -7.111 -84.751 1.00 93.88 1000 THR A N 1
ATOM 7625 C CA . THR A 1 1000 ? 41.819 -8.032 -85.483 1.00 93.88 1000 THR A CA 1
ATOM 7626 C C . THR A 1 1000 ? 41.668 -7.620 -86.945 1.00 93.88 1000 THR A C 1
ATOM 7628 O O . THR A 1 1000 ? 41.857 -8.438 -87.849 1.00 93.88 1000 THR A O 1
ATOM 7631 N N . TYR A 1 1001 ? 41.407 -6.342 -87.219 1.00 93.06 1001 TYR A N 1
ATOM 7632 C CA . TYR A 1 1001 ? 41.265 -5.866 -88.592 1.00 93.06 1001 TYR A CA 1
ATOM 7633 C C . TYR A 1 1001 ? 42.596 -5.794 -89.344 1.00 93.06 1001 TYR A C 1
ATOM 7635 O O . TYR A 1 1001 ? 42.607 -5.991 -90.560 1.00 93.06 1001 TYR A O 1
ATOM 7643 N N . ALA A 1 1002 ? 43.723 -5.587 -88.654 1.00 91.44 1002 ALA A N 1
ATOM 7644 C CA . ALA A 1 1002 ? 45.049 -5.713 -89.257 1.00 91.44 1002 ALA A CA 1
ATOM 7645 C C . ALA A 1 1002 ? 45.313 -7.147 -89.758 1.00 91.44 1002 ALA A C 1
ATOM 7647 O O . ALA A 1 1002 ? 45.802 -7.320 -90.876 1.00 91.44 1002 ALA A O 1
ATOM 7648 N N . LYS A 1 1003 ? 44.918 -8.172 -88.985 1.00 93.19 1003 LYS A N 1
ATOM 7649 C CA . LYS A 1 1003 ? 44.985 -9.585 -89.406 1.00 93.19 1003 LYS A CA 1
ATOM 7650 C C . LYS A 1 1003 ? 44.079 -9.874 -90.602 1.00 93.19 1003 LYS A C 1
ATOM 7652 O O . LYS A 1 1003 ? 44.529 -10.510 -91.548 1.00 93.19 1003 LYS A O 1
ATOM 7657 N N . SER A 1 1004 ? 42.843 -9.367 -90.594 1.00 91.81 1004 SER A N 1
ATOM 7658 C CA . SER A 1 1004 ? 41.918 -9.513 -91.729 1.00 91.81 1004 SER A CA 1
ATOM 7659 C C . SER A 1 1004 ? 42.485 -8.871 -92.996 1.00 91.81 1004 SER A C 1
ATOM 7661 O O . SER A 1 1004 ? 42.518 -9.504 -94.046 1.00 91.81 1004 SER A O 1
ATOM 7663 N N . LYS A 1 1005 ? 43.034 -7.653 -92.898 1.00 90.38 1005 LYS A N 1
ATOM 7664 C CA . LYS A 1 1005 ? 43.691 -6.967 -94.021 1.00 90.38 1005 LYS A CA 1
ATOM 7665 C C . LYS A 1 1005 ? 44.894 -7.747 -94.567 1.00 90.38 1005 LYS A C 1
ATOM 7667 O O . LYS A 1 1005 ? 45.085 -7.777 -95.775 1.00 90.38 1005 LYS A O 1
ATOM 7672 N N . GLY A 1 1006 ? 45.687 -8.380 -93.699 1.00 89.06 1006 GLY A N 1
ATOM 7673 C CA . GLY A 1 1006 ? 46.799 -9.252 -94.102 1.00 89.06 1006 GLY A CA 1
ATOM 7674 C C . GLY A 1 1006 ? 46.367 -10.566 -94.767 1.00 89.06 1006 GLY A C 1
ATOM 7675 O O . GLY A 1 1006 ? 47.195 -11.225 -95.388 1.00 89.06 1006 GLY A O 1
ATOM 7676 N N . ALA A 1 1007 ? 45.087 -10.927 -94.657 1.00 89.75 1007 ALA A N 1
ATOM 7677 C CA . ALA A 1 1007 ? 44.463 -12.094 -95.274 1.00 89.75 1007 ALA A CA 1
ATOM 7678 C C . ALA A 1 1007 ? 43.461 -11.686 -96.377 1.00 89.75 1007 ALA A C 1
ATOM 7680 O O . ALA A 1 1007 ? 42.380 -12.268 -96.480 1.00 89.75 1007 ALA A O 1
ATOM 7681 N N . ASP A 1 1008 ? 43.786 -10.646 -97.156 1.00 89.12 1008 ASP A N 1
ATOM 7682 C CA . ASP A 1 1008 ? 42.956 -10.097 -98.242 1.00 89.12 1008 ASP A CA 1
ATOM 7683 C C . ASP A 1 1008 ? 41.508 -9.780 -97.825 1.00 89.12 1008 ASP A C 1
ATOM 7685 O O . ASP A 1 1008 ? 40.552 -9.997 -98.566 1.00 89.12 1008 ASP A O 1
ATOM 7689 N N . TYR A 1 1009 ? 41.348 -9.233 -96.616 1.00 87.94 1009 TYR A N 1
ATOM 7690 C CA . TYR A 1 1009 ? 40.071 -8.834 -96.013 1.00 87.94 1009 TYR A CA 1
ATOM 7691 C C . TYR A 1 1009 ? 39.087 -9.982 -95.737 1.00 87.94 1009 TYR A C 1
ATOM 7693 O O . TYR A 1 1009 ? 37.916 -9.727 -95.444 1.00 87.94 1009 TYR A O 1
ATOM 7701 N N . THR A 1 1010 ? 39.547 -11.234 -95.758 1.00 89.94 1010 THR A N 1
ATOM 7702 C CA . THR A 1 1010 ? 38.724 -12.380 -95.340 1.00 89.94 1010 THR A CA 1
ATOM 7703 C C . THR A 1 1010 ? 38.421 -12.338 -93.828 1.00 89.94 1010 THR A C 1
ATOM 7705 O O . THR A 1 1010 ? 39.172 -11.709 -93.066 1.00 89.94 1010 THR A O 1
ATOM 7708 N N . PRO A 1 1011 ? 37.326 -12.964 -93.347 1.00 91.00 1011 PRO A N 1
ATOM 7709 C CA . PRO A 1 1011 ? 37.003 -13.021 -91.923 1.00 91.00 1011 PRO A CA 1
ATOM 7710 C C . PRO A 1 1011 ? 38.063 -13.799 -91.142 1.00 91.00 1011 PRO A C 1
ATOM 7712 O O . PRO A 1 1011 ? 38.366 -14.949 -91.463 1.00 91.00 1011 PRO A O 1
ATOM 7715 N N . VAL A 1 1012 ? 38.592 -13.192 -90.079 1.00 94.38 1012 VAL A N 1
ATOM 7716 C CA . VAL A 1 1012 ? 39.601 -13.800 -89.194 1.00 94.38 1012 VAL A CA 1
ATOM 7717 C C . VAL A 1 1012 ? 39.074 -13.928 -87.772 1.00 94.38 1012 VAL A C 1
ATOM 7719 O O . VAL A 1 1012 ? 38.176 -13.193 -87.364 1.00 94.38 1012 VAL A O 1
ATOM 7722 N N . SER A 1 1013 ? 39.651 -14.845 -86.995 1.00 94.75 1013 SER A N 1
ATOM 7723 C CA . SER A 1 1013 ? 39.347 -14.959 -85.567 1.00 94.75 1013 SER A CA 1
ATOM 7724 C C . SER A 1 1013 ? 39.647 -13.651 -84.836 1.00 94.75 1013 SER A C 1
ATOM 7726 O O . SER A 1 1013 ? 40.680 -13.017 -85.076 1.00 94.75 1013 SER A O 1
ATOM 7728 N N . ILE A 1 1014 ? 38.751 -13.271 -83.927 1.00 95.12 1014 ILE A N 1
ATOM 7729 C CA . ILE A 1 1014 ? 38.887 -12.057 -83.123 1.00 95.12 1014 ILE A CA 1
ATOM 7730 C C . ILE A 1 1014 ? 40.109 -12.176 -82.207 1.00 95.12 1014 ILE A C 1
ATOM 7732 O O . ILE A 1 1014 ? 40.339 -13.209 -81.578 1.00 95.12 1014 ILE A O 1
ATOM 7736 N N . THR A 1 1015 ? 40.913 -11.116 -82.144 1.00 93.75 1015 THR A N 1
ATOM 7737 C CA . THR A 1 1015 ? 42.029 -11.016 -81.199 1.00 93.75 101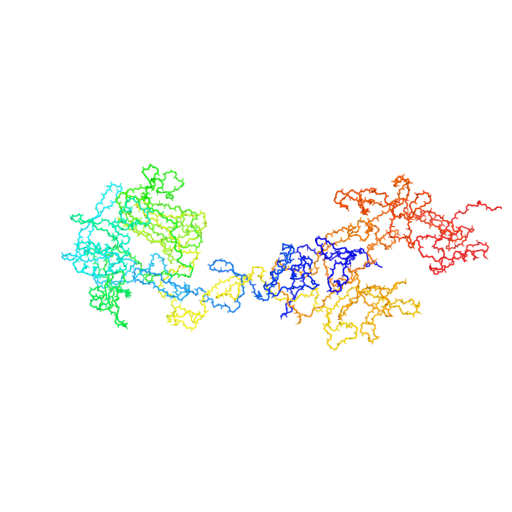5 THR A CA 1
ATOM 7738 C C . THR A 1 1015 ? 41.468 -10.669 -79.830 1.00 93.75 1015 THR A C 1
ATOM 7740 O O . THR A 1 1015 ? 40.939 -9.576 -79.644 1.00 93.75 1015 THR A O 1
ATOM 7743 N N . THR A 1 1016 ? 41.575 -11.605 -78.889 1.00 91.94 1016 THR A N 1
ATOM 7744 C CA . THR A 1 1016 ? 41.117 -11.414 -77.513 1.00 91.94 1016 THR A CA 1
ATOM 7745 C C . THR A 1 1016 ? 42.252 -10.955 -76.608 1.00 91.94 1016 THR A C 1
ATOM 7747 O O . THR A 1 1016 ? 43.341 -11.531 -76.651 1.00 91.94 1016 THR A O 1
ATOM 7750 N N . VAL A 1 1017 ? 41.981 -9.971 -75.760 1.00 88.50 1017 VAL A N 1
ATOM 7751 C CA . VAL A 1 1017 ? 42.907 -9.403 -74.771 1.00 88.50 1017 VAL A CA 1
ATOM 7752 C C . VAL A 1 1017 ? 42.233 -9.336 -73.397 1.00 88.50 1017 VAL A C 1
ATOM 7754 O O . VAL A 1 1017 ? 41.076 -9.736 -73.244 1.00 88.50 1017 VAL A O 1
ATOM 7757 N N . SER A 1 1018 ? 42.960 -8.887 -72.370 1.00 82.19 1018 SER A N 1
ATOM 7758 C CA . SER A 1 1018 ? 42.341 -8.613 -71.071 1.00 82.19 1018 SER A CA 1
ATOM 7759 C C . SER A 1 1018 ? 41.290 -7.502 -71.214 1.00 82.19 1018 SER A C 1
ATOM 7761 O O . SER A 1 1018 ? 41.414 -6.649 -72.092 1.00 82.19 1018 SER A O 1
ATOM 7763 N N . SER A 1 1019 ? 40.263 -7.484 -70.357 1.00 74.25 1019 SER A N 1
ATOM 7764 C CA . SER A 1 1019 ? 39.151 -6.524 -70.469 1.00 74.25 1019 SER A CA 1
ATOM 7765 C C . SER A 1 1019 ? 39.561 -5.048 -70.391 1.00 74.25 1019 SER A C 1
ATOM 7767 O O . SER A 1 1019 ? 38.765 -4.182 -70.744 1.00 74.25 1019 SER A O 1
ATOM 7769 N N . THR A 1 1020 ? 40.772 -4.757 -69.903 1.00 71.00 1020 THR A N 1
ATOM 7770 C CA . THR A 1 1020 ? 41.331 -3.403 -69.785 1.00 71.00 1020 THR A CA 1
ATOM 7771 C C . THR A 1 1020 ? 42.184 -2.982 -70.979 1.00 71.00 1020 THR A C 1
ATOM 7773 O O . THR A 1 1020 ? 42.456 -1.794 -71.118 1.00 71.00 1020 THR A O 1
ATOM 7776 N N . ASP A 1 1021 ? 42.614 -3.935 -71.810 1.00 79.75 1021 ASP A N 1
ATOM 7777 C CA . ASP A 1 1021 ? 43.463 -3.676 -72.980 1.00 79.75 1021 ASP A CA 1
ATOM 7778 C C . ASP A 1 1021 ? 42.659 -3.653 -74.289 1.00 79.75 1021 ASP A C 1
ATOM 7780 O O . ASP A 1 1021 ? 43.164 -3.189 -75.310 1.00 79.75 1021 ASP A O 1
ATOM 7784 N N . GLY A 1 1022 ? 41.434 -4.190 -74.285 1.00 87.00 1022 GLY A N 1
ATOM 7785 C CA . GLY A 1 1022 ? 40.574 -4.231 -75.464 1.00 87.00 1022 GLY A CA 1
ATOM 7786 C C . GLY A 1 1022 ? 39.808 -2.934 -75.687 1.00 87.00 1022 GLY A C 1
ATOM 7787 O O . GLY A 1 1022 ? 39.571 -2.145 -74.773 1.00 87.00 1022 GLY A O 1
ATOM 7788 N N . ASP A 1 1023 ? 39.394 -2.732 -76.932 1.00 90.50 1023 ASP A N 1
ATOM 7789 C CA . ASP A 1 1023 ? 38.661 -1.555 -77.393 1.00 90.50 1023 ASP A CA 1
ATOM 7790 C C . ASP A 1 1023 ? 37.222 -1.880 -77.833 1.00 90.50 1023 ASP A C 1
ATOM 7792 O O . ASP A 1 1023 ? 36.431 -0.957 -77.982 1.00 90.50 1023 ASP A O 1
ATOM 7796 N N . ALA A 1 1024 ? 36.855 -3.160 -77.977 1.00 91.69 1024 ALA A N 1
ATOM 7797 C CA . ALA A 1 1024 ? 35.509 -3.615 -78.334 1.00 91.69 1024 ALA A CA 1
ATOM 7798 C C . ALA A 1 1024 ? 35.042 -4.800 -77.466 1.00 91.69 1024 ALA A C 1
ATOM 7800 O O . ALA A 1 1024 ? 35.841 -5.531 -76.873 1.00 91.69 1024 ALA A O 1
ATOM 7801 N N . ASN A 1 1025 ? 33.729 -5.027 -77.413 1.00 90.69 1025 ASN A N 1
ATOM 7802 C CA . ASN A 1 1025 ? 33.106 -6.100 -76.619 1.00 90.69 1025 ASN A CA 1
ATOM 7803 C C . ASN A 1 1025 ? 31.964 -6.830 -77.348 1.00 90.69 1025 ASN A C 1
ATOM 7805 O O . ASN A 1 1025 ? 31.475 -7.843 -76.846 1.00 90.69 1025 ASN A O 1
ATOM 7809 N N . LEU A 1 1026 ? 31.568 -6.369 -78.539 1.00 92.44 1026 LEU A N 1
ATOM 7810 C CA . LEU A 1 1026 ? 30.429 -6.907 -79.268 1.00 92.44 1026 LEU A CA 1
ATOM 7811 C C . LEU A 1 1026 ? 30.761 -7.152 -80.745 1.00 92.44 1026 LEU A C 1
ATOM 7813 O O . LEU A 1 1026 ? 31.287 -6.277 -81.419 1.00 92.44 1026 LEU A O 1
ATOM 7817 N N . LEU A 1 1027 ? 30.416 -8.332 -81.270 1.00 93.00 1027 LEU A N 1
ATOM 7818 C CA . LEU A 1 1027 ? 30.460 -8.640 -82.706 1.00 93.00 1027 LEU A CA 1
ATOM 7819 C C . LEU A 1 1027 ? 29.045 -8.573 -83.286 1.00 93.00 1027 LEU A C 1
ATOM 7821 O O . LEU A 1 1027 ? 28.157 -9.284 -82.809 1.00 93.00 1027 LEU A O 1
ATOM 7825 N N . LEU A 1 1028 ? 28.858 -7.801 -84.358 1.00 93.00 1028 LEU A N 1
ATOM 7826 C CA . LEU A 1 1028 ? 27.605 -7.732 -85.109 1.00 93.00 1028 LEU A CA 1
ATOM 7827 C C . LEU A 1 1028 ? 27.824 -7.918 -86.610 1.00 93.00 1028 LEU A C 1
ATOM 7829 O O . LEU A 1 1028 ? 28.840 -7.509 -87.177 1.00 93.00 1028 LEU A O 1
ATOM 7833 N N . LYS A 1 1029 ? 26.812 -8.495 -87.265 1.00 91.69 1029 LYS A N 1
ATOM 7834 C CA . LYS A 1 1029 ? 26.694 -8.503 -88.722 1.00 91.69 1029 LYS A CA 1
ATOM 7835 C C . LYS A 1 1029 ? 25.924 -7.260 -89.164 1.00 91.69 1029 LYS A C 1
ATOM 7837 O O . LYS A 1 1029 ? 24.735 -7.143 -88.886 1.00 91.69 1029 LYS A O 1
ATOM 7842 N N . VAL A 1 1030 ? 26.585 -6.367 -89.890 1.00 88.19 1030 VAL A N 1
ATOM 7843 C CA . VAL A 1 1030 ? 25.998 -5.149 -90.455 1.00 88.19 1030 VAL A CA 1
ATOM 7844 C C . VAL A 1 1030 ? 25.932 -5.230 -91.977 1.00 88.19 1030 VAL A C 1
ATOM 7846 O O . VAL A 1 1030 ? 26.855 -5.706 -92.642 1.00 88.19 1030 VAL A O 1
ATOM 7849 N N . ASN A 1 1031 ? 24.844 -4.721 -92.549 1.00 82.62 1031 ASN A N 1
ATOM 7850 C CA . ASN A 1 1031 ? 24.739 -4.515 -93.988 1.00 82.62 1031 ASN A CA 1
ATOM 7851 C C . ASN A 1 1031 ? 25.428 -3.196 -94.333 1.00 82.62 1031 ASN A C 1
ATOM 7853 O O . ASN A 1 1031 ? 24.918 -2.123 -94.017 1.00 82.62 1031 ASN A O 1
ATOM 7857 N N . ARG A 1 1032 ? 26.604 -3.260 -94.962 1.00 69.94 1032 ARG A N 1
ATOM 7858 C CA . ARG A 1 1032 ? 27.275 -2.051 -95.451 1.00 69.94 1032 ARG A CA 1
ATOM 7859 C C . ARG A 1 1032 ? 26.635 -1.635 -96.767 1.00 69.94 1032 ARG A C 1
ATOM 7861 O O . ARG A 1 1032 ? 26.797 -2.327 -97.771 1.00 69.94 1032 ARG A O 1
ATOM 7868 N N . ASP A 1 1033 ? 25.930 -0.511 -96.759 1.00 59.53 1033 ASP A N 1
ATOM 7869 C CA . ASP A 1 1033 ? 25.466 0.114 -97.992 1.00 59.53 1033 ASP A CA 1
ATOM 7870 C C . ASP A 1 1033 ? 26.697 0.640 -98.748 1.00 59.53 1033 ASP A C 1
ATOM 7872 O O . ASP A 1 1033 ? 27.426 1.506 -98.258 1.00 59.53 1033 ASP A O 1
ATOM 7876 N N . ARG A 1 1034 ? 27.018 0.040 -99.901 1.00 54.88 1034 ARG A N 1
ATOM 7877 C CA . ARG A 1 1034 ? 28.162 0.444 -100.735 1.00 54.88 1034 ARG A CA 1
ATOM 7878 C C . ARG A 1 1034 ? 27.802 1.714 -101.519 1.00 54.88 1034 ARG A C 1
ATOM 7880 O O . ARG A 1 1034 ? 27.696 1.687 -102.738 1.00 54.88 1034 ARG A O 1
ATOM 7887 N N . GLN A 1 1035 ? 27.648 2.833 -100.823 1.00 50.09 1035 GLN A N 1
ATOM 7888 C CA . GLN A 1 1035 ? 27.801 4.182 -101.376 1.00 50.09 1035 GLN A CA 1
ATOM 7889 C C . GLN A 1 1035 ? 28.852 4.869 -100.486 1.00 50.09 1035 GLN A C 1
ATOM 7891 O O . GLN A 1 1035 ? 28.585 5.121 -99.322 1.00 50.09 1035 GLN A O 1
ATOM 7896 N N . CYS A 1 1036 ? 30.109 5.105 -100.852 1.00 43.31 1036 CYS A N 1
ATOM 7897 C CA . CYS A 1 1036 ? 30.738 5.300 -102.146 1.00 43.31 1036 CYS A CA 1
ATOM 7898 C C . CYS A 1 1036 ? 32.141 4.672 -102.139 1.00 43.31 1036 CYS A C 1
ATOM 7900 O O . CYS A 1 1036 ? 32.873 4.763 -101.153 1.00 43.31 1036 CYS A O 1
ATOM 7902 N N . GLY A 1 1037 ? 32.507 4.074 -103.266 1.00 34.88 1037 GLY A N 1
ATOM 7903 C CA . GLY A 1 1037 ? 33.846 3.595 -103.571 1.00 34.88 1037 GLY A CA 1
ATOM 7904 C C . GLY A 1 1037 ? 34.021 3.564 -105.084 1.00 34.88 1037 GLY A C 1
ATOM 7905 O O . GLY A 1 1037 ? 34.064 2.484 -105.664 1.00 34.88 1037 GLY A O 1
ATOM 7906 N N . GLU A 1 1038 ? 34.052 4.754 -105.684 1.00 30.88 1038 GLU A N 1
ATOM 7907 C CA . GLU A 1 1038 ? 34.841 5.068 -106.882 1.00 30.88 1038 GLU A CA 1
ATOM 7908 C C . GLU A 1 1038 ? 35.833 6.170 -106.515 1.00 30.88 1038 GLU A C 1
ATOM 7910 O O . GLU A 1 1038 ? 35.412 7.112 -105.797 1.00 30.88 1038 GLU A O 1
#

Radius of gyration: 52.73 Å; chains: 1; bounding box: 112×58×168 Å